Protein 5IB0 (pdb70)

CATH classification: 3.40.630.30

Foldseek 3Di:
DDKFWDALVCLVQLVVQLVPDPQRDDDPCSDRVNVNVLCVQAPGLKMFDDDPRHTAWIKDWDDDLEAIEIDDGDGHPVPPPPCPSVVSVVVNQVVCVVSVHNHYDYDHDPVSVVVVVVQVPPPVDDDDPPDDDDDDD/DDKFWDALVCLVQLVVQLVPDPPRDDDPCSDRVNVNVLCVQAPGLKMFDDDPRHTFWIKRWDDDLEAIEIDDGDGHPVCPPVCVSVVSVVVNCVVCVVSVHNHYDYDHDPPSVVVVVVQVPPPPDDDDPPDDDDDDD/DDKFWDDLVCLVQLVVQLVVDPQRDDDPCSDRVNVNVLCVQAPGLKMFDDDPRHTFWIKDWDDDLEAIEIGDGDGHPVPPPVCPSVVSVVVNCVVCVVSVHNHYDYDHDPPSVVVVVVQVPDPVDDDDPPDDDDDDD/DDKFWDDLVCLVQLVVQLVPDPQRDDDPCSDRVNVHVLCVQAPGLKMFDDDPRHTFWIKRWDDDLEAIEIGDGDGHPVPPPVCPSVVSVVVNCVVCVVSVHNHYDYDGDPPSVVVVVVQVPDPVDDDDPPDDDDDDD/DDKFWDALVCLVLLVVQLVVDPQRDDDPCSDRVNVHVLCVQAPGLKMFDDDPRHTFWIKRWHDDLEAIEIDDGDGHPVPPPVCPSVVSVVVNCVVCVVSVHNHYDYDHDPVSVVVVVVQVPDPVDDDDPPDDDDDDD/DDKFWDDLVCLVQLVVQLVVDPQRDDDPCSDRVNVHVLCVQAPGLKMFDDDPRHTFWIKRWDDDLEAIEIDDGDGHPVCPPVCPSVVSVVVNCVVCVVSVHNHYDYDHDPPPPDCVVVQVPDPVDDDDPPDDDDDDD/DDKFWDDLVCLVQLVVQLVVDPLRDDDPCSDRVNVHVLCVQAPGLKMFDDDPRHTFWIKRWHDDLEAIEIDDGDGHPVCPPPCVSVVSVVVNQVVCVVSVHNHYDYDHDPVSVVVVVVQVPDPVDDDDPPDDDDDDD

Structure (mmCIF, N/CA/C/O backbone):
data_5IB0
#
_entry.id   5IB0
#
_cell.length_a   82.116
_cell.length_b   110.952
_cell.length_c   294.379
_cell.angle_alpha   90.00
_cell.angle_beta   90.00
_cell.angle_gamma   90.00
#
_symmetry.space_group_name_H-M   'C 2 2 21'
#
loop_
_entity.id
_entity.type
_entity.pdbx_description
1 polymer 'Uncharacterized protein PA4534'
2 non-polymer 'ACETYL COENZYME *A'
3 non-polymer GLYCEROL
4 water water
#
loop_
_atom_site.group_PDB
_atom_site.id
_atom_site.type_symbol
_atom_site.label_atom_id
_atom_site.label_alt_id
_atom_site.label_comp_id
_atom_site.label_asym_id
_atom_site.label_entity_id
_atom_site.label_seq_id
_atom_site.pdbx_PDB_ins_code
_atom_site.Cartn_x
_atom_site.Cartn_y
_atom_site.Cartn_z
_atom_site.occupancy
_atom_site.B_iso_or_equiv
_atom_site.auth_seq_id
_atom_site.auth_comp_id
_atom_site.auth_asym_id
_atom_site.auth_atom_id
_atom_site.pdbx_PDB_model_num
ATOM 1 N N . MET A 1 1 ? -29.859 -25.739 -27.349 1.00 59.62 1 MET A N 1
ATOM 2 C CA . MET A 1 1 ? -28.996 -25.195 -28.460 1.00 54.46 1 MET A CA 1
ATOM 3 C C . MET A 1 1 ? -29.710 -24.920 -29.774 1.00 56.13 1 MET A C 1
ATOM 4 O O . MET A 1 1 ? -29.678 -25.753 -30.711 1.00 67.00 1 MET A O 1
ATOM 9 N N . GLN A 1 2 ? -30.239 -23.701 -29.857 1.00 45.93 2 GLN A N 1
ATOM 10 C CA . GLN A 1 2 ? -31.122 -23.312 -30.931 1.00 41.25 2 GLN A CA 1
ATOM 11 C C . GLN A 1 2 ? -30.312 -22.576 -31.996 1.00 33.05 2 GLN A C 1
ATOM 12 O O . GLN A 1 2 ? -29.620 -21.619 -31.694 1.00 33.10 2 GLN A O 1
ATOM 18 N N . LEU A 1 3 ? -30.380 -23.103 -33.203 1.00 30.76 3 LEU A N 1
ATOM 19 C CA . LEU A 1 3 ? -29.759 -22.499 -34.378 1.00 28.64 3 LEU A CA 1
ATOM 20 C C . LEU A 1 3 ? -30.834 -21.689 -35.072 1.00 28.66 3 LEU A C 1
ATOM 21 O O . LEU A 1 3 ? -31.901 -22.199 -35.352 1.00 29.06 3 LEU A O 1
ATOM 26 N N . ARG A 1 4 ? -30.535 -20.435 -35.410 1.00 23.03 4 ARG A N 1
ATOM 27 C CA . ARG A 1 4 ? -31.505 -19.595 -36.054 1.00 21.57 4 ARG A CA 1
ATOM 28 C C . ARG A 1 4 ? -30.848 -18.487 -36.830 1.00 19.50 4 ARG A C 1
ATOM 29 O O . ARG A 1 4 ? -29.651 -18.224 -36.698 1.00 20.15 4 ARG A O 1
ATOM 37 N N . SER A 1 5 ? -31.645 -17.865 -37.693 1.00 21.31 5 SER A N 1
ATOM 38 C CA . SER A 1 5 ? -31.185 -16.742 -38.474 1.00 20.41 5 SER A CA 1
ATOM 39 C C . SER A 1 5 ? -30.875 -15.543 -37.582 1.00 20.03 5 SER A C 1
ATOM 40 O O . SER A 1 5 ? -31.626 -15.180 -36.664 1.00 20.72 5 SER A O 1
ATOM 43 N N . VAL A 1 6 ? -29.787 -14.875 -37.920 1.00 18.21 6 VAL A N 1
ATOM 44 C CA . VAL A 1 6 ? -29.443 -13.587 -37.299 1.00 16.39 6 VAL A CA 1
ATOM 45 C C . VAL A 1 6 ? -30.383 -12.507 -37.840 1.00 16.73 6 VAL A C 1
ATOM 46 O O . VAL A 1 6 ? -30.654 -12.462 -39.065 1.00 17.41 6 VAL A O 1
ATOM 50 N N . ILE A 1 7 ? -30.834 -11.646 -36.924 1.00 17.58 7 ILE A N 1
ATOM 51 C CA . ILE A 1 7 ? -31.634 -10.468 -37.288 1.00 19.21 7 ILE A CA 1
ATOM 52 C C . ILE A 1 7 ? -30.996 -9.209 -36.706 1.00 18.31 7 ILE A C 1
ATOM 53 O O . ILE A 1 7 ? -30.090 -9.285 -35.880 1.00 17.98 7 ILE A O 1
ATOM 58 N N . ALA A 1 8 ? -31.471 -8.041 -37.175 1.00 19.80 8 ALA A N 1
ATOM 59 C CA . ALA A 1 8 ? -30.838 -6.765 -36.773 1.00 21.92 8 ALA A CA 1
ATOM 60 C C . ALA A 1 8 ? -30.708 -6.580 -35.272 1.00 21.24 8 ALA A C 1
ATOM 61 O O . ALA A 1 8 ? -29.702 -6.050 -34.755 1.00 20.62 8 ALA A O 1
ATOM 63 N N . ALA A 1 9 ? -31.716 -7.007 -34.497 1.00 22.84 9 ALA A N 1
ATOM 64 C CA . ALA A 1 9 ? -31.713 -6.873 -33.073 1.00 25.84 9 ALA A CA 1
ATOM 65 C C . ALA A 1 9 ? -30.617 -7.697 -32.347 1.00 22.97 9 ALA A C 1
ATOM 66 O O . ALA A 1 9 ? -30.356 -7.480 -31.170 1.00 24.55 9 ALA A O 1
ATOM 68 N N . ASP A 1 10 ? -29.985 -8.640 -33.064 1.00 20.18 10 ASP A N 1
ATOM 69 C CA . ASP A 1 10 ? -28.869 -9.395 -32.529 1.00 19.75 10 ASP A CA 1
ATOM 70 C C . ASP A 1 10 ? -27.563 -8.633 -32.488 1.00 19.59 10 ASP A C 1
ATOM 71 O O . ASP A 1 10 ? -26.572 -9.176 -32.021 1.00 19.89 10 ASP A O 1
ATOM 76 N N . HIS A 1 11 ? -27.509 -7.414 -33.051 1.00 17.88 11 HIS A N 1
ATOM 77 C CA . HIS A 1 11 ? -26.244 -6.735 -33.136 1.00 18.99 11 HIS A CA 1
ATOM 78 C C . HIS A 1 11 ? -25.455 -6.584 -31.826 1.00 20.70 11 HIS A C 1
ATOM 79 O O . HIS A 1 11 ? -24.262 -6.942 -31.797 1.00 21.68 11 HIS A O 1
ATOM 86 N N . PRO A 1 12 ? -26.104 -6.153 -30.723 1.00 21.06 12 PRO A N 1
ATOM 87 C CA . PRO A 1 12 ? -25.312 -6.011 -29.488 1.00 22.61 12 PRO A CA 1
ATOM 88 C C . PRO A 1 12 ? -24.660 -7.320 -29.022 1.00 24.08 12 PRO A C 1
ATOM 89 O O . PRO A 1 12 ? -23.496 -7.331 -28.672 1.00 24.62 12 PRO A O 1
ATOM 93 N N . ALA A 1 13 ? -25.410 -8.415 -29.095 1.00 23.86 13 ALA A N 1
ATOM 94 C CA . ALA A 1 13 ? -24.884 -9.704 -28.636 1.00 24.27 13 ALA A CA 1
ATOM 95 C C . ALA A 1 13 ? -23.771 -10.206 -29.537 1.00 22.47 13 ALA A C 1
ATOM 96 O O . ALA A 1 13 ? -22.768 -10.770 -29.029 1.00 25.46 13 ALA A O 1
ATOM 98 N N . LEU A 1 14 ? -23.941 -10.038 -30.853 1.00 21.37 14 LEU A N 1
ATOM 99 C CA . LEU A 1 14 ? -22.920 -10.521 -31.783 1.00 20.64 14 LEU A CA 1
ATOM 100 C C . LEU A 1 14 ? -21.671 -9.671 -31.729 1.00 21.50 14 LEU A C 1
ATOM 101 O O . LEU A 1 14 ? -20.573 -10.191 -31.703 1.00 20.90 14 LEU A O 1
ATOM 106 N N . PHE A 1 15 ? -21.841 -8.343 -31.607 1.00 21.56 15 PHE A N 1
ATOM 107 C CA . PHE A 1 15 ? -20.685 -7.446 -31.517 1.00 21.83 15 PHE A CA 1
ATOM 108 C C . PHE A 1 15 ? -19.873 -7.755 -30.243 1.00 24.81 15 PHE A C 1
ATOM 109 O O . PHE A 1 15 ? -18.646 -7.804 -30.285 1.00 26.44 15 PHE A O 1
ATOM 117 N N . ALA A 1 16 ? -20.569 -8.041 -29.148 1.00 24.81 16 ALA A N 1
ATOM 118 C CA . ALA A 1 16 ? -19.935 -8.455 -27.893 1.00 27.75 16 ALA A CA 1
ATOM 119 C C . ALA A 1 16 ? -19.180 -9.771 -28.061 1.00 28.85 16 ALA A C 1
ATOM 120 O O . ALA A 1 16 ? -18.056 -9.888 -27.575 1.00 28.76 16 ALA A O 1
ATOM 122 N N . LEU A 1 17 ? -19.794 -10.746 -28.703 1.00 24.93 17 LEU A N 1
ATOM 123 C CA . LEU A 1 17 ? -19.115 -12.007 -29.009 1.00 25.01 17 LEU A CA 1
ATOM 124 C C . LEU A 1 17 ? -17.866 -11.803 -29.834 1.00 25.51 17 LEU A C 1
ATOM 125 O O . LEU A 1 17 ? -16.809 -12.356 -29.475 1.00 28.48 17 LEU A O 1
ATOM 130 N N . TRP A 1 18 ? -17.980 -11.012 -30.900 1.00 23.64 18 TRP A N 1
ATOM 131 C CA . TRP A 1 18 ? -16.826 -10.755 -31.768 1.00 24.79 18 TRP A CA 1
ATOM 132 C C . TRP A 1 18 ? -15.706 -10.073 -30.978 1.00 29.40 18 TRP A C 1
ATOM 133 O O . TRP A 1 18 ? -14.539 -10.446 -31.115 1.00 32.66 18 TRP A O 1
ATOM 144 N N . SER A 1 19 ? -16.092 -9.105 -30.144 1.00 28.09 19 SER A N 1
ATOM 145 C CA . SER A 1 19 ? -15.139 -8.350 -29.329 1.00 32.29 19 SER A CA 1
ATOM 146 C C . SER A 1 19 ? -14.359 -9.206 -28.376 1.00 34.82 19 SER A C 1
ATOM 147 O O . SER A 1 19 ? -13.211 -8.904 -28.135 1.00 41.58 19 SER A O 1
ATOM 150 N N . ARG A 1 20 ? -14.981 -10.232 -27.806 1.00 33.11 20 ARG A N 1
ATOM 151 C CA . ARG A 1 20 ? -14.287 -11.088 -26.820 1.00 34.44 20 ARG A CA 1
ATOM 152 C C . ARG A 1 20 ? -13.614 -12.324 -27.423 1.00 35.01 20 ARG A C 1
ATOM 153 O O . ARG A 1 20 ? -13.062 -13.145 -26.651 1.00 37.64 20 ARG A O 1
ATOM 161 N N . THR A 1 21 ? -13.584 -12.450 -28.738 1.00 33.47 21 THR A N 1
ATOM 162 C CA . THR A 1 21 ? -13.005 -13.636 -29.394 1.00 34.77 21 THR A CA 1
ATOM 163 C C . THR A 1 21 ? -11.665 -13.270 -30.009 1.00 35.17 21 THR A C 1
ATOM 164 O O . THR A 1 21 ? -11.600 -12.580 -31.020 1.00 36.12 21 THR A O 1
ATOM 168 N N . PRO A 1 22 ? -10.559 -13.816 -29.415 1.00 41.10 22 PRO A N 1
ATOM 169 C CA . PRO A 1 22 ? -9.279 -13.609 -30.077 1.00 44.76 22 PRO A CA 1
ATOM 170 C C . PRO A 1 22 ? -9.296 -14.180 -31.485 1.00 43.50 22 PRO A C 1
ATOM 171 O O . PRO A 1 22 ? -9.853 -15.261 -31.721 1.00 43.70 22 PRO A O 1
ATOM 175 N N . GLY A 1 23 ? -8.693 -13.454 -32.415 1.00 44.87 23 GLY A N 1
ATOM 176 C CA . GLY A 1 23 ? -8.671 -13.857 -33.813 1.00 46.58 23 GLY A CA 1
ATOM 177 C C . GLY A 1 23 ? -9.722 -13.202 -34.683 1.00 44.46 23 GLY A C 1
ATOM 178 O O . GLY A 1 23 ? -9.644 -13.295 -35.907 1.00 49.81 23 GLY A O 1
ATOM 179 N N . ILE A 1 24 ? -10.689 -12.514 -34.069 1.00 44.04 24 ILE A N 1
ATOM 180 C CA . ILE A 1 24 ? -11.683 -11.741 -34.828 1.00 41.52 24 ILE A CA 1
ATOM 181 C C . ILE A 1 24 ? -11.290 -10.263 -34.821 1.00 43.11 24 ILE A C 1
ATOM 182 O O . ILE A 1 24 ? -11.245 -9.640 -33.769 1.00 46.63 24 ILE A O 1
ATOM 187 N N . ARG A 1 25 ? -10.971 -9.720 -36.000 1.00 44.68 25 ARG A N 1
ATOM 188 C CA . ARG A 1 25 ? -10.623 -8.297 -36.121 1.00 51.05 25 ARG A CA 1
ATOM 189 C C . ARG A 1 25 ? -11.912 -7.520 -36.396 1.00 49.01 25 ARG A C 1
ATOM 190 O O . ARG A 1 25 ? -12.575 -7.759 -37.417 1.00 55.16 25 ARG A O 1
ATOM 198 N N . LEU A 1 26 ? -12.242 -6.606 -35.502 1.00 49.09 26 LEU A N 1
ATOM 199 C CA . LEU A 1 26 ? -13.394 -5.709 -35.690 1.00 55.23 26 LEU A CA 1
ATOM 200 C C . LEU A 1 26 ? -13.033 -4.532 -36.573 1.00 57.72 26 LEU A C 1
ATOM 201 O O . LEU A 1 26 ? -11.964 -3.965 -36.435 1.00 63.30 26 LEU A O 1
ATOM 206 N N . ARG A 1 27 ? -13.931 -4.169 -37.485 1.00 61.41 27 ARG A N 1
ATOM 207 C CA . ARG A 1 27 ? -13.728 -3.025 -38.366 1.00 59.35 27 ARG A CA 1
ATOM 208 C C . ARG A 1 27 ? -15.008 -2.200 -38.501 1.00 58.74 27 ARG A C 1
ATOM 209 O O . ARG A 1 27 ? -16.022 -2.530 -37.886 1.00 44.69 27 ARG A O 1
ATOM 217 N N . ALA A 1 28 ? -14.943 -1.131 -39.297 1.00 54.77 28 ALA A N 1
ATOM 218 C CA . ALA A 1 28 ? -16.067 -0.215 -39.478 1.00 50.13 28 ALA A CA 1
ATOM 219 C C . ALA A 1 28 ? -17.333 -0.909 -39.892 1.00 41.10 28 ALA A C 1
ATOM 220 O O . ALA A 1 28 ? -18.391 -0.571 -39.358 1.00 37.33 28 ALA A O 1
ATOM 222 N N . GLU A 1 29 ? -17.194 -1.897 -40.783 1.00 31.49 29 GLU A N 1
ATOM 223 C CA A GLU A 1 29 ? -18.310 -2.631 -41.363 0.50 32.35 29 GLU A CA 1
ATOM 224 C CA B GLU A 1 29 ? -18.296 -2.640 -41.338 0.50 30.57 29 GLU A CA 1
ATOM 225 C C . GLU A 1 29 ? -19.013 -3.496 -40.334 1.00 24.09 29 GLU A C 1
ATOM 226 O O . GLU A 1 29 ? -20.062 -4.069 -40.637 1.00 28.18 29 GLU A O 1
ATOM 237 N N . ASP A 1 30 ? -18.432 -3.643 -39.142 1.00 27.07 30 ASP A N 1
ATOM 238 C CA . ASP A 1 30 ? -19.084 -4.423 -38.087 1.00 24.32 30 ASP A CA 1
ATOM 239 C C . ASP A 1 30 ? -20.060 -3.608 -37.258 1.00 22.43 30 ASP A C 1
ATOM 240 O O . ASP A 1 30 ? -20.752 -4.175 -36.411 1.00 22.50 30 ASP A O 1
ATOM 245 N N . ALA A 1 31 ? -20.082 -2.294 -37.478 1.00 20.84 31 ALA A N 1
ATOM 246 C CA . ALA A 1 31 ? -20.972 -1.408 -36.732 1.00 20.61 31 ALA A CA 1
ATOM 247 C C . ALA A 1 31 ? -22.391 -1.516 -37.243 1.00 18.19 31 ALA A C 1
ATOM 248 O O . ALA A 1 31 ? -22.634 -2.031 -38.344 1.00 18.05 31 ALA A O 1
ATOM 250 N N . TYR A 1 32 ? -23.309 -1.031 -36.402 1.00 17.55 32 TYR A N 1
ATOM 251 C CA . TYR A 1 32 ? -24.745 -1.306 -36.666 1.00 16.74 32 TYR A CA 1
ATOM 252 C C . TYR A 1 32 ? -25.277 -0.994 -38.096 1.00 16.56 32 TYR A C 1
ATOM 253 O O . TYR A 1 32 ? -25.943 -1.854 -38.684 1.00 14.82 32 TYR A O 1
ATOM 262 N N . PRO A 1 33 ? -24.986 0.183 -38.654 1.00 16.85 33 PRO A N 1
ATOM 263 C CA . PRO A 1 33 ? -25.615 0.478 -39.984 1.00 15.08 33 PRO A CA 1
ATOM 264 C C . PRO A 1 33 ? -25.205 -0.490 -41.092 1.00 14.26 33 PRO A C 1
ATOM 265 O O . PRO A 1 33 ? -26.046 -0.902 -41.891 1.00 14.54 33 PRO A O 1
ATOM 269 N N . PHE A 1 34 ? -23.930 -0.892 -41.058 1.00 15.72 34 PHE A N 1
ATOM 270 C CA . PHE A 1 34 ? -23.441 -1.868 -42.018 1.00 15.42 34 PHE A CA 1
ATOM 271 C C . PHE A 1 34 ? -24.071 -3.244 -41.801 1.00 14.95 34 PHE A C 1
ATOM 272 O O . PHE A 1 34 ? -24.471 -3.929 -42.752 1.00 16.59 34 PHE A O 1
ATOM 280 N N . PHE A 1 35 ? -24.189 -3.625 -40.545 1.00 15.31 35 PHE A N 1
ATOM 281 C CA . PHE A 1 35 ? -24.847 -4.895 -40.146 1.00 14.93 35 PHE A CA 1
ATOM 282 C C . PHE A 1 35 ? -26.274 -4.922 -40.571 1.00 14.11 35 PHE A C 1
ATOM 283 O O . PHE A 1 35 ? -26.764 -5.911 -41.167 1.00 14.05 35 PHE A O 1
ATOM 291 N N . LEU A 1 36 ? -27.000 -3.824 -40.308 1.00 13.80 36 LEU A N 1
ATOM 292 C CA . LEU A 1 36 ? -28.404 -3.664 -40.719 1.00 14.81 36 LEU A CA 1
ATOM 293 C C . LEU A 1 36 ? -28.547 -3.828 -42.262 1.00 13.22 36 LEU A C 1
ATOM 294 O O . LEU A 1 36 ? -29.370 -4.631 -42.738 1.00 14.60 36 LEU A O 1
ATOM 299 N N . ALA A 1 37 ? -27.717 -3.126 -43.037 1.00 13.98 37 ALA A N 1
ATOM 300 C CA . ALA A 1 37 ? -27.827 -3.256 -44.495 1.00 14.91 37 ALA A CA 1
ATOM 301 C C . ALA A 1 37 ? -27.435 -4.653 -44.963 1.00 13.40 37 ALA A C 1
ATOM 302 O O . ALA A 1 37 ? -28.076 -5.157 -45.916 1.00 13.65 37 ALA A O 1
ATOM 304 N N . TYR A 1 38 ? -26.454 -5.259 -44.314 1.00 13.86 38 TYR A N 1
ATOM 305 C CA . TYR A 1 38 ? -25.995 -6.604 -44.674 1.00 12.82 38 TYR A CA 1
ATOM 306 C C . TYR A 1 38 ? -27.123 -7.586 -44.508 1.00 12.74 38 TYR A C 1
ATOM 307 O O . TYR A 1 38 ? -27.343 -8.441 -45.376 1.00 14.09 38 TYR A O 1
ATOM 316 N N . LEU A 1 39 ? -27.784 -7.515 -43.348 1.00 13.78 39 LEU A N 1
ATOM 317 C CA . LEU A 1 39 ? -28.876 -8.449 -43.096 1.00 14.50 39 LEU A CA 1
ATOM 318 C C . LEU A 1 39 ? -30.077 -8.214 -44.004 1.00 16.09 39 LEU A C 1
ATOM 319 O O . LEU A 1 39 ? -30.782 -9.174 -44.355 1.00 16.86 39 LEU A O 1
ATOM 324 N N . GLN A 1 40 ? -30.361 -6.960 -44.382 1.00 14.39 40 GLN A N 1
ATOM 325 C CA A GLN A 1 40 ? -31.440 -6.668 -45.300 0.50 14.42 40 GLN A CA 1
ATOM 326 C CA B GLN A 1 40 ? -31.429 -6.683 -45.338 0.50 15.78 40 GLN A CA 1
ATOM 327 C C . GLN A 1 40 ? -31.137 -7.250 -46.705 1.00 14.86 40 GLN A C 1
ATOM 328 O O . GLN A 1 40 ? -32.057 -7.697 -47.393 1.00 16.30 40 GLN A O 1
ATOM 339 N N . ARG A 1 41 ? -29.871 -7.228 -47.066 1.00 14.51 41 ARG A N 1
ATOM 340 C CA . ARG A 1 41 ? -29.445 -7.754 -48.351 1.00 14.13 41 ARG A CA 1
ATOM 341 C C . ARG A 1 41 ? -29.356 -9.272 -48.398 1.00 14.84 41 ARG A C 1
ATOM 342 O O . ARG A 1 41 ? -29.678 -9.885 -49.449 1.00 15.09 41 ARG A O 1
ATOM 350 N N . ASN A 1 42 ? -29.041 -9.858 -47.237 1.00 13.82 42 ASN A N 1
ATOM 351 C CA . ASN A 1 42 ? -28.765 -11.312 -47.118 1.00 13.12 42 ASN A CA 1
ATOM 352 C C . ASN A 1 42 ? -29.675 -11.931 -46.069 1.00 14.93 42 ASN A C 1
ATOM 353 O O . ASN A 1 42 ? -29.186 -12.590 -45.125 1.00 14.80 42 ASN A O 1
ATOM 358 N N . PRO A 1 43 ? -31.000 -11.736 -46.155 1.00 14.31 43 PRO A N 1
ATOM 359 C CA . PRO A 1 43 ? -31.819 -12.211 -45.020 1.00 16.07 43 PRO A CA 1
ATOM 360 C C . PRO A 1 43 ? -31.805 -13.739 -44.861 1.00 16.87 43 PRO A C 1
ATOM 361 O O . PRO A 1 43 ? -31.894 -14.476 -45.868 1.00 17.18 43 PRO A O 1
ATOM 365 N N . GLY A 1 44 ? -31.657 -14.186 -43.610 1.00 17.64 44 GLY A N 1
ATOM 366 C CA . GLY A 1 44 ? -31.639 -15.597 -43.326 1.00 19.49 44 GLY A CA 1
ATOM 367 C C . GLY A 1 44 ? -30.371 -16.334 -43.669 1.00 20.82 44 GLY A C 1
ATOM 368 O O . GLY A 1 44 ? -30.237 -17.536 -43.447 1.00 27.76 44 GLY A O 1
ATOM 369 N N . LEU A 1 45 ? -29.371 -15.645 -44.147 1.00 16.04 45 LEU A N 1
ATOM 370 C CA . LEU A 1 45 ? -28.138 -16.356 -44.543 1.00 16.90 45 LEU A CA 1
ATOM 371 C C . LEU A 1 45 ? -27.096 -16.397 -43.404 1.00 22.93 45 LEU A C 1
ATOM 372 O O . LEU A 1 45 ? -26.172 -17.228 -43.424 1.00 33.27 45 LEU A O 1
ATOM 377 N N . SER A 1 46 ? -27.096 -15.426 -42.500 1.00 16.25 46 SER A N 1
ATOM 378 C CA . SER A 1 46 ? -26.244 -15.502 -41.347 1.00 16.23 46 SER A CA 1
ATOM 379 C C . SER A 1 46 ? -26.938 -16.198 -40.207 1.00 17.96 46 SER A C 1
ATOM 380 O O . SER A 1 46 ? -28.152 -16.024 -40.005 1.00 17.90 46 SER A O 1
ATOM 383 N N . LEU A 1 47 ? -26.185 -16.992 -39.451 1.00 16.55 47 LEU A N 1
ATOM 384 C CA . LEU A 1 47 ? -26.747 -17.857 -38.415 1.00 17.47 47 LEU A CA 1
ATOM 385 C C . LEU A 1 47 ? -26.086 -17.602 -37.067 1.00 18.27 47 LEU A C 1
ATOM 386 O O . LEU A 1 47 ? -24.923 -17.188 -37.025 1.00 18.01 47 LEU A O 1
ATOM 391 N N . LEU A 1 48 ? -26.830 -17.893 -35.982 1.00 19.23 48 LEU A N 1
ATOM 392 C CA . LEU A 1 48 ? -26.254 -17.937 -34.679 1.00 20.36 48 LEU A CA 1
ATOM 393 C C . LEU A 1 48 ? -26.813 -19.122 -33.920 1.00 21.81 48 LEU A C 1
ATOM 394 O O . LEU A 1 48 ? -27.815 -19.712 -34.316 1.00 21.60 48 LEU A O 1
ATOM 399 N N . VAL A 1 49 ? -26.095 -19.497 -32.871 1.00 22.98 49 VAL A N 1
ATOM 400 C CA . VAL A 1 49 ? -26.573 -20.528 -31.925 1.00 25.31 49 VAL A CA 1
ATOM 401 C C . VAL A 1 49 ? -26.695 -19.863 -30.593 1.00 26.43 49 VAL A C 1
ATOM 402 O O . VAL A 1 49 ? -25.773 -19.174 -30.161 1.00 25.83 49 VAL A O 1
ATOM 406 N N . GLU A 1 50 ? -27.836 -20.082 -29.925 1.00 28.75 50 GLU A N 1
ATOM 407 C CA . GLU A 1 50 ? -28.054 -19.543 -28.596 1.00 30.51 50 GLU A CA 1
ATOM 408 C C . GLU A 1 50 ? -28.508 -20.643 -27.643 1.00 33.23 50 GLU A C 1
ATOM 409 O O . GLU A 1 50 ? -29.049 -21.680 -28.053 1.00 34.17 50 GLU A O 1
ATOM 415 N N . THR A 1 51 ? -28.100 -20.477 -26.405 1.00 35.83 51 THR A N 1
ATOM 416 C CA . THR A 1 51 ? -28.492 -21.400 -25.348 1.00 39.58 51 THR A CA 1
ATOM 417 C C . THR A 1 51 ? -28.662 -20.575 -24.094 1.00 43.09 51 THR A C 1
ATOM 418 O O . THR A 1 51 ? -27.817 -19.730 -23.796 1.00 39.43 51 THR A O 1
ATOM 422 N N . GLU A 1 52 ? -29.773 -20.799 -23.386 1.00 48.42 52 GLU A N 1
ATOM 423 C CA . GLU A 1 52 ? -30.074 -20.107 -22.129 1.00 53.36 52 GLU A CA 1
ATOM 424 C C . GLU A 1 52 ? -30.042 -18.582 -22.314 1.00 52.82 52 GLU A C 1
ATOM 425 O O . GLU A 1 52 ? -29.543 -17.853 -21.466 1.00 55.50 52 GLU A O 1
ATOM 431 N N . GLY A 1 53 ? -30.545 -18.124 -23.455 1.00 51.74 53 GLY A N 1
ATOM 432 C CA . GLY A 1 53 ? -30.534 -16.710 -23.817 1.00 51.04 53 GLY A CA 1
ATOM 433 C C . GLY A 1 53 ? -29.192 -16.063 -24.164 1.00 49.98 53 GLY A C 1
ATOM 434 O O . GLY A 1 53 ? -29.137 -14.843 -24.279 1.00 50.60 53 GLY A O 1
ATOM 435 N N . GLU A 1 54 ? -28.117 -16.849 -24.305 1.00 39.90 54 GLU A N 1
ATOM 436 C CA . GLU A 1 54 ? -26.793 -16.312 -24.624 1.00 38.09 54 GLU A CA 1
ATOM 437 C C . GLU A 1 54 ? -26.359 -16.818 -26.001 1.00 32.30 54 GLU A C 1
ATOM 438 O O . GLU A 1 54 ? -26.520 -18.014 -26.303 1.00 31.77 54 GLU A O 1
ATOM 444 N N . VAL A 1 55 ? -25.776 -15.922 -26.807 1.00 29.79 55 VAL A N 1
ATOM 445 C CA . VAL A 1 55 ? -25.259 -16.318 -28.102 1.00 29.18 55 VAL A CA 1
ATOM 446 C C . VAL A 1 55 ? -23.884 -16.957 -27.915 1.00 29.00 55 VAL A C 1
ATOM 447 O O . VAL A 1 55 ? -22.980 -16.337 -27.342 1.00 31.83 55 VAL A O 1
ATOM 451 N N . ILE A 1 56 ? -23.741 -18.194 -28.379 1.00 27.59 56 ILE A N 1
ATOM 452 C CA . ILE A 1 56 ? -22.530 -18.974 -28.186 1.00 27.97 56 ILE A CA 1
ATOM 453 C C . ILE A 1 56 ? -21.800 -19.291 -29.480 1.00 25.33 56 ILE A C 1
ATOM 454 O O . ILE A 1 56 ? -20.676 -19.836 -29.465 1.00 26.86 56 ILE A O 1
ATOM 459 N N . ALA A 1 57 ? -22.388 -18.966 -30.627 1.00 24.02 57 ALA A N 1
ATOM 460 C CA . ALA A 1 57 ? -21.711 -19.227 -31.899 1.00 23.26 57 ALA A CA 1
ATOM 461 C C . ALA A 1 57 ? -22.376 -18.420 -32.984 1.00 21.73 57 ALA A C 1
ATOM 462 O O . ALA A 1 57 ? -23.561 -18.051 -32.877 1.00 21.53 57 ALA A O 1
ATOM 464 N N . CYS A 1 58 ? -21.621 -18.104 -34.023 1.00 20.20 58 CYS A N 1
ATOM 465 C CA . CYS A 1 58 ? -22.201 -17.401 -35.170 1.00 19.80 58 CYS A CA 1
ATOM 466 C C . CYS A 1 58 ? -21.438 -17.665 -36.437 1.00 18.60 58 CYS A C 1
ATOM 467 O O . CYS A 1 58 ? -20.284 -18.115 -36.426 1.00 18.92 58 CYS A O 1
ATOM 470 N N . LEU A 1 59 ? -22.096 -17.363 -37.553 1.00 17.96 59 LEU A N 1
ATOM 471 C CA . LEU A 1 59 ? -21.465 -17.384 -38.854 1.00 17.34 59 LEU A CA 1
ATOM 472 C C . LEU A 1 59 ? -22.220 -16.357 -39.725 1.00 17.09 59 LEU A C 1
ATOM 473 O O . LEU A 1 59 ? -23.408 -16.534 -39.969 1.00 17.03 59 LEU A O 1
ATOM 478 N N . MET A 1 60 ? -21.500 -15.342 -40.171 1.00 16.27 60 MET A N 1
ATOM 479 C CA . MET A 1 60 ? -22.078 -14.320 -41.058 1.00 15.61 60 MET A CA 1
ATOM 480 C C . MET A 1 60 ? -21.875 -14.730 -42.508 1.00 15.96 60 MET A C 1
ATOM 481 O O . MET A 1 60 ? -20.807 -15.233 -42.857 1.00 16.56 60 MET A O 1
ATOM 486 N N . ALA A 1 61 ? -22.898 -14.592 -43.306 1.00 14.87 61 ALA A N 1
ATOM 487 C CA . ALA A 1 61 ? -22.825 -14.989 -44.698 1.00 14.80 61 ALA A CA 1
ATOM 488 C C . ALA A 1 61 ? -23.722 -14.198 -45.581 1.00 14.47 61 ALA A C 1
ATOM 489 O O . ALA A 1 61 ? -24.730 -13.651 -45.168 1.00 15.00 61 ALA A O 1
ATOM 491 N N . GLY A 1 62 ? -23.342 -14.143 -46.832 1.00 13.99 62 GLY A N 1
ATOM 492 C CA . GLY A 1 62 ? -24.039 -13.337 -47.811 1.00 13.77 62 GLY A CA 1
ATOM 493 C C . GLY A 1 62 ? -23.550 -13.663 -49.194 1.00 12.54 62 GLY A C 1
ATOM 494 O O . GLY A 1 62 ? -22.662 -14.496 -49.367 1.00 14.34 62 GLY A O 1
ATOM 495 N N . HIS A 1 63 ? -24.133 -13.004 -50.186 1.00 13.26 63 HIS A N 1
ATOM 496 C CA . HIS A 1 63 ? -23.686 -13.242 -51.569 1.00 12.93 63 HIS A CA 1
ATOM 497 C C . HIS A 1 63 ? -23.975 -12.044 -52.465 1.00 12.19 63 HIS A C 1
ATOM 498 O O . HIS A 1 63 ? -24.802 -11.163 -52.120 1.00 12.67 63 HIS A O 1
ATOM 505 N N . ASP A 1 64 ? -23.277 -11.996 -53.594 1.00 12.94 64 ASP A N 1
ATOM 506 C CA . ASP A 1 64 ? -23.424 -10.952 -54.604 1.00 13.64 64 ASP A CA 1
ATOM 507 C C . ASP A 1 64 ? -24.189 -11.354 -55.860 1.00 14.98 64 ASP A C 1
ATOM 508 O O . ASP A 1 64 ? -24.128 -10.665 -56.866 1.00 15.95 64 ASP A O 1
ATOM 513 N N . GLY A 1 65 ? -24.894 -12.475 -55.770 1.00 14.16 65 GLY A N 1
ATOM 514 C CA . GLY A 1 65 ? -25.628 -12.993 -56.914 1.00 16.36 65 GLY A CA 1
ATOM 515 C C . GLY A 1 65 ? -24.780 -13.907 -57.767 1.00 17.56 65 GLY A C 1
ATOM 516 O O . GLY A 1 65 ? -25.253 -14.416 -58.786 1.00 22.46 65 GLY A O 1
ATOM 517 N N . ARG A 1 66 ? -23.517 -14.069 -57.458 1.00 15.66 66 ARG A N 1
ATOM 518 C CA . ARG A 1 66 ? -22.583 -14.944 -58.185 1.00 17.98 66 ARG A CA 1
ATOM 519 C C . ARG A 1 66 ? -21.826 -15.891 -57.247 1.00 18.50 66 ARG A C 1
ATOM 520 O O . ARG A 1 66 ? -21.675 -17.081 -57.559 1.00 19.33 66 ARG A O 1
ATOM 528 N N . ARG A 1 67 ? -21.280 -15.365 -56.152 1.00 15.62 67 ARG A N 1
ATOM 529 C CA . ARG A 1 67 ? -20.533 -16.128 -55.187 1.00 15.90 67 ARG A CA 1
ATOM 530 C C . ARG A 1 67 ? -21.019 -15.822 -53.786 1.00 16.09 67 ARG A C 1
ATOM 531 O O . ARG A 1 67 ? -21.497 -14.726 -53.525 1.00 15.38 67 ARG A O 1
ATOM 539 N N . GLY A 1 68 ? -20.820 -16.780 -52.885 1.00 14.61 68 GLY A N 1
ATOM 540 C CA . GLY A 1 68 ? -21.019 -16.594 -51.464 1.00 13.95 68 GLY A CA 1
ATOM 541 C C . GLY A 1 68 ? -19.737 -16.163 -50.778 1.00 14.44 68 GLY A C 1
ATOM 542 O O . GLY A 1 68 ? -18.660 -16.560 -51.215 1.00 15.31 68 GLY A O 1
ATOM 543 N N . TYR A 1 69 ? -19.895 -15.421 -49.683 1.00 13.80 69 TYR A N 1
ATOM 544 C CA . TYR A 1 69 ? -18.758 -14.943 -48.906 1.00 15.03 69 TYR A CA 1
ATOM 545 C C . TYR A 1 69 ? -19.134 -15.115 -47.447 1.00 14.59 69 TYR A C 1
ATOM 546 O O . TYR A 1 69 ? -20.171 -14.596 -47.039 1.00 15.25 69 TYR A O 1
ATOM 555 N N . LEU A 1 70 ? -18.302 -15.803 -46.689 1.00 15.61 70 LEU A N 1
ATOM 556 C CA . LEU A 1 70 ? -18.566 -16.048 -45.286 1.00 16.89 70 LEU A CA 1
ATOM 557 C C . LEU A 1 70 ? -17.553 -15.318 -44.435 1.00 18.26 70 LEU A C 1
ATOM 558 O O . LEU A 1 70 ? -16.396 -15.213 -44.803 1.00 19.69 70 LEU A O 1
ATOM 563 N N . GLN A 1 71 ? -17.979 -14.852 -43.255 1.00 19.59 71 GLN A N 1
ATOM 564 C CA A GLN A 1 71 ? -17.137 -14.057 -42.355 0.50 20.22 71 GLN A CA 1
ATOM 565 C CA B GLN A 1 71 ? -16.979 -14.281 -42.319 0.50 19.17 71 GLN A CA 1
ATOM 566 C C . GLN A 1 71 ? -17.477 -14.304 -40.889 1.00 18.16 71 GLN A C 1
ATOM 567 O O . GLN A 1 71 ? -18.602 -14.718 -40.607 1.00 18.65 71 GLN A O 1
ATOM 578 N N . HIS A 1 72 ? -16.567 -13.995 -39.958 1.00 19.85 72 HIS A N 1
ATOM 579 C CA . HIS A 1 72 ? -16.881 -14.021 -38.531 1.00 20.30 72 HIS A CA 1
ATOM 580 C C . HIS A 1 72 ? -17.516 -15.360 -38.053 1.00 20.54 72 HIS A C 1
ATOM 581 O O . HIS A 1 72 ? -18.479 -15.366 -37.286 1.00 22.81 72 HIS A O 1
ATOM 588 N N . LEU A 1 73 ? -16.892 -16.475 -38.422 1.00 18.82 73 LEU A N 1
ATOM 589 C CA . LEU A 1 73 ? -17.196 -17.741 -37.851 1.00 20.47 73 LEU A CA 1
ATOM 590 C C . LEU A 1 73 ? -16.608 -17.807 -36.424 1.00 21.77 73 LEU A C 1
ATOM 591 O O . LEU A 1 73 ? -15.401 -17.653 -36.256 1.00 23.89 73 LEU A O 1
ATOM 596 N N . VAL A 1 74 ? -17.469 -18.031 -35.430 1.00 20.88 74 VAL A N 1
ATOM 597 C CA . VAL A 1 74 ? -17.086 -18.059 -34.041 1.00 22.96 74 VAL A CA 1
ATOM 598 C C . VAL A 1 74 ? -17.848 -19.132 -33.321 1.00 23.09 74 VAL A C 1
ATOM 599 O O . VAL A 1 74 ? -19.064 -19.199 -33.449 1.00 21.92 74 VAL A O 1
ATOM 603 N N . VAL A 1 75 ? -17.151 -19.889 -32.496 1.00 24.25 75 VAL A N 1
ATOM 604 C CA . VAL A 1 75 ? -17.766 -20.708 -31.457 1.00 25.54 75 VAL A CA 1
ATOM 605 C C . VAL A 1 75 ? -17.074 -20.319 -30.136 1.00 27.93 75 VAL A C 1
ATOM 606 O O . VAL A 1 75 ? -15.855 -20.311 -30.052 1.00 29.35 75 VAL A O 1
ATOM 610 N N . ASP A 1 76 ? -17.876 -19.950 -29.146 1.00 29.17 76 ASP A N 1
ATOM 611 C CA . ASP A 1 76 ? -17.393 -19.675 -27.787 1.00 33.23 76 ASP A CA 1
ATOM 612 C C . ASP A 1 76 ? -16.546 -20.839 -27.276 1.00 34.14 76 ASP A C 1
ATOM 613 O O . ASP A 1 76 ? -16.915 -21.988 -27.480 1.00 33.29 76 ASP A O 1
ATOM 618 N N . PRO A 1 77 ? -15.411 -20.548 -26.603 1.00 35.60 77 PRO A N 1
ATOM 619 C CA . PRO A 1 77 ? -14.484 -21.598 -26.173 1.00 38.40 77 PRO A CA 1
ATOM 620 C C . PRO A 1 77 ? -15.117 -22.736 -25.364 1.00 40.66 77 PRO A C 1
ATOM 621 O O . PRO A 1 77 ? -14.687 -23.885 -25.486 1.00 41.77 77 PRO A O 1
ATOM 625 N N . GLY A 1 78 ? -16.138 -22.407 -24.562 1.00 40.38 78 GLY A N 1
ATOM 626 C CA . GLY A 1 78 ? -16.840 -23.401 -23.778 1.00 41.60 78 GLY A CA 1
ATOM 627 C C . GLY A 1 78 ? -17.663 -24.414 -24.545 1.00 39.05 78 GLY A C 1
ATOM 628 O O . GLY A 1 78 ? -18.084 -25.411 -23.970 1.00 42.39 78 GLY A O 1
ATOM 629 N N . TYR A 1 79 ? -17.888 -24.154 -25.846 1.00 37.43 79 TYR A N 1
ATOM 630 C CA . TYR A 1 79 ? -18.730 -24.981 -26.673 1.00 35.34 79 TYR A CA 1
ATOM 631 C C . TYR A 1 79 ? -17.974 -25.494 -27.909 1.00 35.60 79 TYR A C 1
ATOM 632 O O . TYR A 1 79 ? -18.609 -25.994 -28.810 1.00 33.51 79 TYR A O 1
ATOM 641 N N . ARG A 1 80 ? -16.639 -25.441 -27.903 1.00 35.72 80 ARG A N 1
ATOM 642 C CA . ARG A 1 80 ? -15.858 -25.987 -29.024 1.00 35.13 80 ARG A CA 1
ATOM 643 C C . ARG A 1 80 ? -15.757 -27.490 -29.025 1.00 35.73 80 ARG A C 1
ATOM 644 O O . ARG A 1 80 ? -15.896 -28.148 -28.001 1.00 35.81 80 ARG A O 1
ATOM 652 N N . GLY A 1 81 ? -15.522 -28.016 -30.216 1.00 34.16 81 GLY A N 1
ATOM 653 C CA . GLY A 1 81 ? -15.389 -29.437 -30.418 1.00 35.19 81 GLY A CA 1
ATOM 654 C C . GLY A 1 81 ? -16.679 -30.221 -30.384 1.00 33.99 81 GLY A C 1
ATOM 655 O O . GLY A 1 81 ? -16.653 -31.422 -30.238 1.00 35.72 81 GLY A O 1
ATOM 656 N N . LEU A 1 82 ? -17.807 -29.532 -30.576 1.00 33.87 82 LEU A N 1
ATOM 657 C CA . LEU A 1 82 ? -19.122 -30.159 -30.558 1.00 34.17 82 LEU A CA 1
ATOM 658 C C . LEU A 1 82 ? -19.753 -30.180 -31.942 1.00 34.16 82 LEU A C 1
ATOM 659 O O . LEU A 1 82 ? -20.915 -30.555 -32.076 1.00 34.69 82 LEU A O 1
ATOM 664 N N . GLY A 1 83 ? -19.048 -29.666 -32.943 1.00 31.02 83 GLY A N 1
ATOM 665 C CA . GLY A 1 83 ? -19.580 -29.646 -34.293 1.00 28.68 83 GLY A CA 1
ATOM 666 C C . GLY A 1 83 ? -20.426 -28.440 -34.606 1.00 26.52 83 GLY A C 1
ATOM 667 O O . GLY A 1 83 ? -21.091 -28.399 -35.645 1.00 27.46 83 GLY A O 1
ATOM 668 N N . LEU A 1 84 ? -20.396 -27.425 -33.753 1.00 26.25 84 LEU A N 1
ATOM 669 C CA . LEU A 1 84 ? -21.260 -26.244 -34.006 1.00 27.52 84 LEU A CA 1
ATOM 670 C C . LEU A 1 84 ? -20.844 -25.463 -35.247 1.00 25.54 84 LEU A C 1
ATOM 671 O O . LEU A 1 84 ? -21.695 -24.894 -35.960 1.00 24.25 84 LEU A O 1
ATOM 676 N N . ALA A 1 85 ? -19.535 -25.342 -35.490 1.00 25.28 85 ALA A N 1
ATOM 677 C CA . ALA A 1 85 ? -19.078 -24.593 -36.661 1.00 22.92 85 ALA A CA 1
ATOM 678 C C . ALA A 1 85 ? -19.519 -25.348 -37.913 1.00 23.65 85 ALA A C 1
ATOM 679 O O . ALA A 1 85 ? -20.035 -24.742 -38.858 1.00 23.14 85 ALA A O 1
ATOM 681 N N . ARG A 1 86 ? -19.307 -26.646 -37.893 1.00 23.68 86 ARG A N 1
ATOM 682 C CA . ARG A 1 86 ? -19.714 -27.486 -39.048 1.00 25.26 86 ARG A CA 1
ATOM 683 C C . ARG A 1 86 ? -21.236 -27.435 -39.242 1.00 24.05 86 ARG A C 1
ATOM 684 O O . ARG A 1 86 ? -21.696 -27.339 -40.402 1.00 25.57 86 ARG A O 1
ATOM 692 N N . ARG A 1 87 ? -22.010 -27.424 -38.154 1.00 23.86 87 ARG A N 1
ATOM 693 C CA . ARG A 1 87 ? -23.472 -27.340 -38.226 1.00 24.74 87 ARG A CA 1
ATOM 694 C C . ARG A 1 87 ? -23.903 -26.037 -38.940 1.00 23.45 87 ARG A C 1
ATOM 695 O O . ARG A 1 87 ? -24.736 -26.030 -39.875 1.00 22.14 87 ARG A O 1
ATOM 703 N N . MET A 1 88 ? -23.279 -24.934 -38.542 1.00 22.02 88 MET A N 1
ATOM 704 C CA . MET A 1 88 ? -23.597 -23.627 -39.156 1.00 20.25 88 MET A CA 1
ATOM 705 C C . MET A 1 88 ? -23.148 -23.580 -40.611 1.00 21.12 88 MET A C 1
ATOM 706 O O . MET A 1 88 ? -23.885 -23.080 -41.488 1.00 19.71 88 MET A O 1
ATOM 711 N N . LEU A 1 89 ? -21.953 -24.095 -40.894 1.00 19.70 89 LEU A N 1
ATOM 712 C CA A LEU A 1 89 ? -21.457 -24.092 -42.243 0.50 20.62 89 LEU A CA 1
ATOM 713 C CA B LEU A 1 89 ? -21.403 -24.112 -42.247 0.50 19.99 89 LEU A CA 1
ATOM 714 C C . LEU A 1 89 ? -22.335 -24.891 -43.180 1.00 20.77 89 LEU A C 1
ATOM 715 O O . LEU A 1 89 ? -22.666 -24.401 -44.285 1.00 20.81 89 LEU A O 1
ATOM 724 N N . ASP A 1 90 ? -22.738 -26.080 -42.752 1.00 20.05 90 ASP A N 1
ATOM 725 C CA . ASP A 1 90 ? -23.597 -26.949 -43.629 1.00 20.97 90 ASP A CA 1
ATOM 726 C C . ASP A 1 90 ? -24.901 -26.205 -43.949 1.00 20.67 90 ASP A C 1
ATOM 727 O O . ASP A 1 90 ? -25.368 -26.207 -45.109 1.00 21.37 90 ASP A O 1
ATOM 732 N N . GLU A 1 91 ? -25.470 -25.562 -42.933 1.00 20.47 91 GLU A N 1
ATOM 733 C CA . GLU A 1 91 ? -26.758 -24.887 -43.106 1.00 21.34 91 GLU A CA 1
ATOM 734 C C . GLU A 1 91 ? -26.633 -23.637 -44.010 1.00 18.99 91 GLU A C 1
ATOM 735 O O . GLU A 1 91 ? -27.457 -23.401 -44.913 1.00 19.95 91 GLU A O 1
ATOM 741 N N . VAL A 1 92 ? -25.605 -22.806 -43.801 1.00 18.44 92 VAL A N 1
ATOM 742 C CA . VAL A 1 92 ? -25.354 -21.665 -44.651 1.00 17.25 92 VAL A CA 1
ATOM 743 C C . VAL A 1 92 ? -25.172 -22.090 -46.114 1.00 16.31 92 VAL A C 1
ATOM 744 O O . VAL A 1 92 ? -25.742 -21.483 -47.020 1.00 16.49 92 VAL A O 1
ATOM 748 N N . LEU A 1 93 ? -24.357 -23.114 -46.333 1.00 17.54 93 LEU A N 1
ATOM 749 C CA . LEU A 1 93 ? -24.096 -23.545 -47.689 1.00 17.55 93 LEU A CA 1
ATOM 750 C C . LEU A 1 93 ? -25.353 -24.059 -48.365 1.00 17.28 93 LEU A C 1
ATOM 751 O O . LEU A 1 93 ? -25.533 -23.844 -49.573 1.00 18.64 93 LEU A O 1
ATOM 756 N N . ALA A 1 94 ? -26.211 -24.729 -47.616 1.00 17.97 94 ALA A N 1
ATOM 757 C CA . ALA A 1 94 ? -27.486 -25.186 -48.150 1.00 17.99 94 ALA A CA 1
ATOM 758 C C . ALA A 1 94 ? -28.386 -24.030 -48.558 1.00 17.05 94 ALA A C 1
ATOM 759 O O . ALA A 1 94 ? -29.028 -24.082 -49.599 1.00 19.39 94 ALA A O 1
ATOM 761 N N . ARG A 1 95 ? -28.463 -23.021 -47.710 1.00 16.16 95 ARG A N 1
ATOM 762 C CA . ARG A 1 95 ? -29.279 -21.850 -47.992 1.00 15.99 95 ARG A CA 1
ATOM 763 C C . ARG A 1 95 ? -28.725 -21.131 -49.219 1.00 16.23 95 ARG A C 1
ATOM 764 O O . ARG A 1 95 ? -29.484 -20.653 -50.038 1.00 17.30 95 ARG A O 1
ATOM 772 N N . LEU A 1 96 ? -27.406 -20.968 -49.297 1.00 15.87 96 LEU A N 1
ATOM 773 C CA . LEU A 1 96 ? -26.782 -20.320 -50.473 1.00 15.79 96 LEU A CA 1
ATOM 774 C C . LEU A 1 96 ? -27.091 -21.113 -51.718 1.00 16.47 96 LEU A C 1
ATOM 775 O O . LEU A 1 96 ? -27.441 -20.518 -52.758 1.00 16.05 96 LEU A O 1
ATOM 780 N N . ALA A 1 97 ? -27.045 -22.459 -51.644 1.00 16.26 97 ALA A N 1
ATOM 781 C CA . ALA A 1 97 ? -27.339 -23.290 -52.809 1.00 18.33 97 ALA A CA 1
ATOM 782 C C . ALA A 1 97 ? -28.788 -23.074 -53.283 1.00 19.18 97 ALA A C 1
ATOM 783 O O . ALA A 1 97 ? -29.056 -22.960 -54.526 1.00 18.61 97 ALA A O 1
ATOM 785 N N . ARG A 1 98 ? -29.725 -22.959 -52.358 1.00 18.18 98 ARG A N 1
ATOM 786 C CA . ARG A 1 98 ? -31.133 -22.662 -52.711 1.00 18.33 98 ARG A CA 1
ATOM 787 C C . ARG A 1 98 ? -31.211 -21.373 -53.529 1.00 16.56 98 ARG A C 1
ATOM 788 O O . ARG A 1 98 ? -32.022 -21.255 -54.468 1.00 17.98 98 ARG A O 1
ATOM 796 N N . GLU A 1 99 ? -30.387 -20.376 -53.173 1.00 16.62 99 GLU A N 1
ATOM 797 C CA . GLU A 1 99 ? -30.426 -19.062 -53.837 1.00 16.78 99 GLU A CA 1
ATOM 798 C C . GLU A 1 99 ? -29.599 -19.020 -55.115 1.00 17.67 99 GLU A C 1
ATOM 799 O O . GLU A 1 99 ? -29.483 -17.977 -55.752 1.00 18.68 99 GLU A O 1
ATOM 805 N N . GLY A 1 100 ? -29.082 -20.182 -55.528 1.00 17.25 100 GLY A N 1
ATOM 806 C CA . GLY A 1 100 ? -28.326 -20.317 -56.787 1.00 19.58 100 GLY A CA 1
ATOM 807 C C . GLY A 1 100 ? -26.854 -20.050 -56.659 1.00 20.48 100 GLY A C 1
ATOM 808 O O . GLY A 1 100 ? -26.212 -19.834 -57.692 1.00 22.88 100 GLY A O 1
ATOM 809 N N . ILE A 1 101 ? -26.333 -20.128 -55.450 1.00 16.63 101 ILE A N 1
ATOM 810 C CA . ILE A 1 101 ? -24.930 -19.809 -55.188 1.00 17.41 101 ILE A CA 1
ATOM 811 C C . ILE A 1 101 ? -24.248 -21.135 -54.897 1.00 20.99 101 ILE A C 1
ATOM 812 O O . ILE A 1 101 ? -24.448 -21.701 -53.816 1.00 25.53 101 ILE A O 1
ATOM 817 N N . GLY A 1 102 ? -23.508 -21.576 -55.883 1.00 25.84 102 GLY A N 1
ATOM 818 C CA . GLY A 1 102 ? -22.856 -22.853 -55.842 1.00 29.66 102 GLY A CA 1
ATOM 819 C C . GLY A 1 102 ? -21.405 -22.859 -55.449 1.00 28.84 102 GLY A C 1
ATOM 820 O O . GLY A 1 102 ? -20.835 -23.948 -55.290 1.00 32.95 102 GLY A O 1
ATOM 821 N N . LYS A 1 103 ? -20.766 -21.690 -55.374 1.00 20.69 103 LYS A N 1
ATOM 822 C CA . LYS A 1 103 ? -19.375 -21.560 -54.938 1.00 20.47 103 LYS A CA 1
ATOM 823 C C . LYS A 1 103 ? -19.228 -20.370 -54.009 1.00 17.77 103 LYS A C 1
ATOM 824 O O . LYS A 1 103 ? -19.823 -19.316 -54.237 1.00 16.19 103 LYS A O 1
ATOM 830 N N . SER A 1 104 ? -18.549 -20.599 -52.891 1.00 17.60 104 SER A N 1
ATOM 831 C CA . SER A 1 104 ? -18.352 -19.607 -51.868 1.00 18.09 104 SER A CA 1
ATOM 832 C C . SER A 1 104 ? -16.889 -19.504 -51.523 1.00 18.18 104 SER A C 1
ATOM 833 O O . SER A 1 104 ? -16.110 -20.459 -51.729 1.00 19.35 104 SER A O 1
ATOM 836 N N . HIS A 1 105 ? -16.537 -18.385 -50.931 1.00 17.01 105 HIS A N 1
ATOM 837 C CA . HIS A 1 105 ? -15.174 -18.032 -50.584 1.00 17.98 105 HIS A CA 1
ATOM 838 C C . HIS A 1 105 ? -15.095 -17.547 -49.152 1.00 18.25 105 HIS A C 1
ATOM 839 O O . HIS A 1 105 ? -16.032 -16.924 -48.612 1.00 17.21 105 HIS A O 1
ATOM 846 N N . VAL A 1 106 ? -13.947 -17.779 -48.544 1.00 17.43 106 VAL A N 1
ATOM 847 C CA . VAL A 1 106 ? -13.556 -17.096 -47.297 1.00 18.89 106 VAL A CA 1
ATOM 848 C C . VAL A 1 106 ? -12.170 -16.512 -47.498 1.00 19.38 106 VAL A C 1
ATOM 849 O O . VAL A 1 106 ? -11.314 -17.116 -48.154 1.00 19.43 106 VAL A O 1
ATOM 853 N N . PHE A 1 107 ? -11.934 -15.352 -46.882 1.00 20.33 107 PHE A N 1
ATOM 854 C CA A PHE A 1 107 ? -10.614 -14.703 -46.836 0.50 22.60 107 PHE A CA 1
ATOM 855 C CA B PHE A 1 107 ? -10.597 -14.721 -46.852 0.50 22.42 107 PHE A CA 1
ATOM 856 C C . PHE A 1 107 ? -10.071 -14.887 -45.423 1.00 23.84 107 PHE A C 1
ATOM 857 O O . PHE A 1 107 ? -10.799 -14.627 -44.450 1.00 24.25 107 PHE A O 1
ATOM 872 N N . VAL A 1 108 ? -8.831 -15.324 -45.283 1.00 21.28 108 VAL A N 1
ATOM 873 C CA . VAL A 1 108 ? -8.226 -15.554 -43.991 1.00 23.51 108 VAL A CA 1
ATOM 874 C C . VAL A 1 108 ? -6.862 -14.911 -43.983 1.00 23.45 108 VAL A C 1
ATOM 875 O O . VAL A 1 108 ? -6.045 -15.218 -44.826 1.00 23.96 108 VAL A O 1
ATOM 879 N N . LEU A 1 109 ? -6.581 -14.086 -42.972 1.00 24.27 109 LEU A N 1
ATOM 880 C CA . LEU A 1 109 ? -5.298 -13.460 -42.831 1.00 26.51 109 LEU A CA 1
ATOM 881 C C . LEU A 1 109 ? -4.186 -14.479 -42.653 1.00 28.16 109 LEU A C 1
ATOM 882 O O . LEU A 1 109 ? -4.379 -15.469 -41.933 1.00 29.91 109 LEU A O 1
ATOM 887 N N . ASP A 1 110 ? -3.054 -14.237 -43.303 1.00 29.17 110 ASP A N 1
ATOM 888 C CA . ASP A 1 110 ? -1.881 -15.160 -43.195 1.00 32.35 110 ASP A CA 1
ATOM 889 C C . ASP A 1 110 ? -1.436 -15.277 -41.748 1.00 36.17 110 ASP A C 1
ATOM 890 O O . ASP A 1 110 ? -1.022 -16.363 -41.313 1.00 36.07 110 ASP A O 1
ATOM 895 N N . ALA A 1 111 ? -1.554 -14.176 -41.014 1.00 36.62 111 ALA A N 1
ATOM 896 C CA . ALA A 1 111 ? -1.152 -14.118 -39.594 1.00 42.15 111 ALA A CA 1
ATOM 897 C C . ALA A 1 111 ? -2.097 -14.876 -38.630 1.00 41.42 111 ALA A C 1
ATOM 898 O O . ALA A 1 111 ? -1.694 -15.193 -37.505 1.00 46.92 111 ALA A O 1
ATOM 900 N N . ALA A 1 112 ? -3.320 -15.173 -39.067 1.00 36.49 112 ALA A N 1
ATOM 901 C CA . ALA A 1 112 ? -4.305 -15.928 -38.285 1.00 35.58 112 ALA A CA 1
ATOM 902 C C . ALA A 1 112 ? -4.052 -17.458 -38.354 1.00 35.45 112 ALA A C 1
ATOM 903 O O . ALA A 1 112 ? -4.759 -18.207 -39.019 1.00 33.93 112 ALA A O 1
ATOM 905 N N . GLU A 1 113 ? -3.045 -17.918 -37.617 1.00 38.99 113 GLU A N 1
ATOM 906 C CA . GLU A 1 113 ? -2.573 -19.314 -37.704 1.00 41.65 113 GLU A CA 1
ATOM 907 C C . GLU A 1 113 ? -3.661 -20.351 -37.357 1.00 38.69 113 GLU A C 1
ATOM 908 O O . GLU A 1 113 ? -3.823 -21.329 -38.071 1.00 35.48 113 GLU A O 1
ATOM 914 N N . GLU A 1 114 ? -4.453 -20.085 -36.318 1.00 36.43 114 GLU A N 1
ATOM 915 C CA . GLU A 1 114 ? -5.499 -21.018 -35.853 1.00 37.84 114 GLU A CA 1
ATOM 916 C C . GLU A 1 114 ? -6.661 -21.062 -36.855 1.00 34.42 114 GLU A C 1
ATOM 917 O O . GLU A 1 114 ? -7.147 -22.135 -37.214 1.00 32.64 114 GLU A O 1
ATOM 923 N N . ALA A 1 115 ? -7.075 -19.906 -37.392 1.00 30.14 115 ALA A N 1
ATOM 924 C CA . ALA A 1 115 ? -8.061 -19.918 -38.461 1.00 27.71 115 ALA A CA 1
ATOM 925 C C . ALA A 1 115 ? -7.596 -20.661 -39.708 1.00 28.32 115 ALA A C 1
ATOM 926 O O . ALA A 1 115 ? -8.383 -21.382 -40.325 1.00 26.18 115 ALA A O 1
ATOM 928 N N . GLN A 1 116 ? -6.356 -20.444 -40.126 1.00 29.39 116 GLN A N 1
ATOM 929 C CA . GLN A 1 116 ? -5.837 -21.148 -41.296 1.00 30.55 116 GLN A CA 1
ATOM 930 C C . GLN A 1 116 ? -5.940 -22.668 -41.080 1.00 30.62 116 GLN A C 1
ATOM 931 O O . GLN A 1 116 ? -6.354 -23.405 -41.971 1.00 29.73 116 GLN A O 1
ATOM 937 N N . ALA A 1 117 ? -5.550 -23.093 -39.899 1.00 33.35 117 ALA A N 1
ATOM 938 C CA . ALA A 1 117 ? -5.569 -24.522 -39.562 1.00 35.10 117 ALA A CA 1
ATOM 939 C C . ALA A 1 117 ? -7.008 -25.075 -39.671 1.00 32.84 117 ALA A C 1
ATOM 940 O O . ALA A 1 117 ? -7.198 -26.186 -40.183 1.00 35.31 117 ALA A O 1
ATOM 942 N N . PHE A 1 118 ? -7.986 -24.330 -39.147 1.00 31.52 118 PHE A N 1
ATOM 943 C CA . PHE A 1 118 ? -9.382 -24.731 -39.240 1.00 26.44 118 PHE A CA 1
ATOM 944 C C . PHE A 1 118 ? -9.790 -24.951 -40.691 1.00 28.56 118 PHE A C 1
ATOM 945 O O . PHE A 1 118 ? -10.347 -25.975 -41.047 1.00 27.74 118 PHE A O 1
ATOM 953 N N . TRP A 1 119 ? -9.552 -23.944 -41.540 1.00 25.63 119 TRP A N 1
ATOM 954 C CA . TRP A 1 119 ? -10.000 -23.997 -42.901 1.00 24.71 119 TRP A CA 1
ATOM 955 C C . TRP A 1 119 ? -9.260 -25.075 -43.745 1.00 25.54 119 TRP A C 1
ATOM 956 O O . TRP A 1 119 ? -9.886 -25.733 -44.552 1.00 25.59 119 TRP A O 1
ATOM 967 N N . ARG A 1 120 ? -7.979 -25.289 -43.499 1.00 27.65 120 ARG A N 1
ATOM 968 C CA . ARG A 1 120 ? -7.263 -26.366 -44.188 1.00 28.56 120 ARG A CA 1
ATOM 969 C C . ARG A 1 120 ? -7.859 -27.721 -43.872 1.00 30.85 120 ARG A C 1
ATOM 970 O O . ARG A 1 120 ? -7.689 -28.658 -44.674 1.00 30.79 120 ARG A O 1
ATOM 978 N N . ALA A 1 121 ? -8.455 -27.863 -42.687 1.00 28.80 121 ALA A N 1
ATOM 979 C CA . ALA A 1 121 ? -9.031 -29.147 -42.246 1.00 31.32 121 ALA A CA 1
ATOM 980 C C . ALA A 1 121 ? -10.441 -29.420 -42.763 1.00 30.03 121 ALA A C 1
ATOM 981 O O . ALA A 1 121 ? -10.932 -30.530 -42.580 1.00 33.07 121 ALA A O 1
ATOM 983 N N . GLN A 1 122 ? -11.083 -28.459 -43.429 1.00 30.13 122 GLN A N 1
ATOM 984 C CA . GLN A 1 122 ? -12.394 -28.707 -43.986 1.00 27.94 122 GLN A CA 1
ATOM 985 C C . GLN A 1 122 ? -12.303 -29.305 -45.384 1.00 30.36 122 GLN A C 1
ATOM 986 O O . GLN A 1 122 ? -11.848 -28.625 -46.317 1.00 31.83 122 GLN A O 1
ATOM 992 N N . SER A 1 123 ? -12.775 -30.530 -45.547 1.00 31.16 123 SER A N 1
ATOM 993 C CA . SER A 1 123 ? -12.518 -31.276 -46.811 1.00 34.72 123 SER A CA 1
ATOM 994 C C . SER A 1 123 ? -13.380 -30.766 -47.974 1.00 32.58 123 SER A C 1
ATOM 995 O O . SER A 1 123 ? -13.044 -31.042 -49.119 1.00 34.10 123 SER A O 1
ATOM 998 N N . ASP A 1 124 ? -14.459 -30.026 -47.673 1.00 29.66 124 ASP A N 1
ATOM 999 C CA . ASP A 1 124 ? -15.306 -29.398 -48.673 1.00 29.53 124 ASP A CA 1
ATOM 1000 C C . ASP A 1 124 ? -14.799 -28.032 -49.150 1.00 28.08 124 ASP A C 1
ATOM 1001 O O . ASP A 1 124 ? -15.431 -27.409 -50.000 1.00 28.79 124 ASP A O 1
ATOM 1006 N N . TRP A 1 125 ? -13.634 -27.616 -48.641 1.00 25.36 125 TRP A N 1
ATOM 1007 C CA . TRP A 1 125 ? -13.013 -26.341 -49.025 1.00 24.57 125 TRP A CA 1
ATOM 1008 C C . TRP A 1 125 ? -11.592 -26.621 -49.512 1.00 24.65 125 TRP A C 1
ATOM 1009 O O . TRP A 1 125 ? -10.992 -27.639 -49.134 1.00 27.79 125 TRP A O 1
ATOM 1020 N N . GLU A 1 126 ? -11.057 -25.700 -50.318 1.00 24.66 126 GLU A N 1
ATOM 1021 C CA . GLU A 1 126 ? -9.690 -25.794 -50.790 1.00 25.53 126 GLU A CA 1
ATOM 1022 C C . GLU A 1 126 ? -9.036 -24.423 -50.793 1.00 25.39 126 GLU A C 1
ATOM 1023 O O . GLU A 1 126 ? -9.641 -23.410 -51.220 1.00 25.02 126 GLU A O 1
ATOM 1029 N N . ARG A 1 127 ? -7.824 -24.398 -50.320 1.00 26.69 127 ARG A N 1
ATOM 1030 C CA . ARG A 1 127 ? -6.997 -23.202 -50.386 1.00 28.08 127 ARG A CA 1
ATOM 1031 C C . ARG A 1 127 ? -6.623 -22.922 -51.832 1.00 26.80 127 ARG A C 1
ATOM 1032 O O . ARG A 1 127 ? -6.097 -23.795 -52.527 1.00 31.93 127 ARG A O 1
ATOM 1040 N N . ARG A 1 128 ? -6.845 -21.700 -52.265 1.00 26.13 128 ARG A N 1
ATOM 1041 C CA . ARG A 1 128 ? -6.613 -21.354 -53.673 1.00 26.93 128 ARG A CA 1
ATOM 1042 C C . ARG A 1 128 ? -5.154 -20.992 -53.930 1.00 28.25 128 ARG A C 1
ATOM 1043 O O . ARG A 1 128 ? -4.590 -20.095 -53.278 1.00 28.67 128 ARG A O 1
ATOM 1051 N N . LYS A 1 129 ? -4.512 -21.732 -54.837 1.00 28.50 129 LYS A N 1
ATOM 1052 C CA . LYS A 1 129 ? -3.155 -21.446 -55.239 1.00 31.99 129 LYS A CA 1
ATOM 1053 C C . LYS A 1 129 ? -3.055 -21.118 -56.710 1.00 31.12 129 LYS A C 1
ATOM 1054 O O . LYS A 1 129 ? -1.955 -21.196 -57.291 1.00 35.70 129 LYS A O 1
ATOM 1060 N N . ASP A 1 130 ? -4.198 -20.782 -57.301 1.00 30.63 130 ASP A N 1
ATOM 1061 C CA . ASP A 1 130 ? -4.311 -20.532 -58.725 1.00 31.72 130 ASP A CA 1
ATOM 1062 C C . ASP A 1 130 ? -4.640 -19.077 -59.065 1.00 32.68 130 ASP A C 1
ATOM 1063 O O . ASP A 1 130 ? -4.773 -18.767 -60.230 1.00 31.23 130 ASP A O 1
ATOM 1068 N N . ILE A 1 131 ? -4.831 -18.242 -58.051 1.00 29.39 131 ILE A N 1
ATOM 1069 C CA . ILE A 1 131 ? -5.350 -16.899 -58.213 1.00 29.80 131 ILE A CA 1
ATOM 1070 C C . ILE A 1 131 ? -4.580 -15.914 -57.367 1.00 29.21 131 ILE A C 1
ATOM 1071 O O . ILE A 1 131 ? -3.992 -16.278 -56.337 1.00 29.97 131 ILE A O 1
ATOM 1076 N N . GLN A 1 132 ? -4.611 -14.672 -57.808 1.00 29.07 132 GLN A N 1
ATOM 1077 C CA . GLN A 1 132 ? -4.203 -13.518 -56.984 1.00 26.70 132 GLN A CA 1
ATOM 1078 C C . GLN A 1 132 ? -5.440 -12.718 -56.694 1.00 24.64 132 GLN A C 1
ATOM 1079 O O . GLN A 1 132 ? -6.389 -12.709 -57.481 1.00 25.79 132 GLN A O 1
ATOM 1085 N N . VAL A 1 133 ? -5.473 -12.078 -55.534 1.00 23.25 133 VAL A N 1
ATOM 1086 C CA . VAL A 1 133 ? -6.539 -11.127 -55.190 1.00 21.36 133 VAL A CA 1
ATOM 1087 C C . VAL A 1 133 ? -5.922 -9.743 -55.278 1.00 20.59 133 VAL A C 1
ATOM 1088 O O . VAL A 1 133 ? -4.863 -9.487 -54.750 1.00 23.04 133 VAL A O 1
ATOM 1092 N N . PHE A 1 134 ? -6.643 -8.838 -55.951 1.00 19.47 134 PHE A N 1
ATOM 1093 C CA . PHE A 1 134 ? -6.308 -7.427 -55.915 1.00 19.71 134 PHE A CA 1
ATOM 1094 C C . PHE A 1 134 ? -7.475 -6.735 -55.261 1.00 19.20 134 PHE A C 1
ATOM 1095 O O . PHE A 1 134 ? -8.654 -7.095 -55.498 1.00 18.47 134 PHE A O 1
ATOM 1103 N N . SER A 1 135 ? -7.169 -5.805 -54.358 1.00 19.24 135 SER A N 1
ATOM 1104 C CA . SER A 1 135 ? -8.184 -5.048 -53.655 1.00 18.84 135 SER A CA 1
ATOM 1105 C C . SER A 1 135 ? -7.953 -3.554 -53.794 1.00 18.92 135 SER A C 1
ATOM 1106 O O . SER A 1 135 ? -6.844 -3.082 -53.989 1.00 19.95 135 SER A O 1
ATOM 1109 N N . THR A 1 136 ? -9.039 -2.795 -53.686 1.00 19.50 136 THR A N 1
ATOM 1110 C CA . THR A 1 136 ? -8.895 -1.347 -53.686 1.00 21.10 136 THR A CA 1
ATOM 1111 C C . THR A 1 136 ? -8.108 -0.909 -52.428 1.00 24.45 136 THR A C 1
ATOM 1112 O O . THR A 1 136 ? -8.235 -1.555 -51.385 1.00 23.10 136 THR A O 1
ATOM 1116 N N . ARG A 1 137 ? -7.320 0.129 -52.593 1.00 28.88 137 ARG A N 1
ATOM 1117 C CA . ARG A 1 137 ? -6.436 0.668 -51.517 1.00 33.20 137 ARG A CA 1
ATOM 1118 C C . ARG A 1 137 ? -7.129 1.485 -50.440 1.00 36.55 137 ARG A C 1
ATOM 1119 O O . ARG A 1 137 ? -8.169 2.107 -50.703 1.00 43.53 137 ARG A O 1
ATOM 1127 N N . MET B 1 1 ? -19.565 7.110 -78.247 1.00 48.48 1 MET B N 1
ATOM 1128 C CA . MET B 1 1 ? -19.173 6.155 -77.116 1.00 41.44 1 MET B CA 1
ATOM 1129 C C . MET B 1 1 ? -19.924 6.307 -75.811 1.00 40.90 1 MET B C 1
ATOM 1130 O O . MET B 1 1 ? -19.485 7.018 -74.886 1.00 36.19 1 MET B O 1
ATOM 1135 N N . GLN B 1 2 ? -21.023 5.589 -75.708 1.00 31.70 2 GLN B N 1
ATOM 1136 C CA . GLN B 1 2 ? -22.000 5.808 -74.657 1.00 31.49 2 GLN B CA 1
ATOM 1137 C C . GLN B 1 2 ? -21.725 4.748 -73.593 1.00 27.21 2 GLN B C 1
ATOM 1138 O O . GLN B 1 2 ? -21.758 3.556 -73.905 1.00 27.79 2 GLN B O 1
ATOM 1144 N N . LEU B 1 3 ? -21.520 5.214 -72.386 1.00 24.16 3 LEU B N 1
ATOM 1145 C CA . LEU B 1 3 ? -21.380 4.373 -71.206 1.00 23.30 3 LEU B CA 1
ATOM 1146 C C . LEU B 1 3 ? -22.738 4.294 -70.553 1.00 22.47 3 LEU B C 1
ATOM 1147 O O . LEU B 1 3 ? -23.395 5.331 -70.295 1.00 24.67 3 LEU B O 1
ATOM 1152 N N . ARG B 1 4 ? -23.218 3.080 -70.225 1.00 20.62 4 ARG B N 1
ATOM 1153 C CA . ARG B 1 4 ? -24.520 2.945 -69.593 1.00 19.80 4 ARG B CA 1
ATOM 1154 C C . ARG B 1 4 ? -24.591 1.655 -68.773 1.00 18.58 4 ARG B C 1
ATOM 1155 O O . ARG B 1 4 ? -23.761 0.760 -68.912 1.00 17.70 4 ARG B O 1
ATOM 1163 N N . SER B 1 5 ? -25.625 1.590 -67.951 1.00 18.23 5 SER B N 1
ATOM 1164 C CA . SER B 1 5 ? -25.912 0.391 -67.144 1.00 17.27 5 SER B CA 1
ATOM 1165 C C . SER B 1 5 ? -26.308 -0.786 -68.053 1.00 16.28 5 SER B C 1
ATOM 1166 O O . SER B 1 5 ? -27.093 -0.660 -68.972 1.00 17.38 5 SER B O 1
ATOM 1169 N N . VAL B 1 6 ? -25.757 -1.928 -67.697 1.00 15.43 6 VAL B N 1
ATOM 1170 C CA . VAL B 1 6 ? -26.169 -3.194 -68.294 1.00 15.43 6 VAL B CA 1
ATOM 1171 C C . VAL B 1 6 ? -27.558 -3.570 -67.771 1.00 15.29 6 VAL B C 1
ATOM 1172 O O . VAL B 1 6 ? -27.830 -3.460 -66.537 1.00 16.19 6 VAL B O 1
ATOM 1176 N N . ILE B 1 7 ? -28.418 -4.042 -68.661 1.00 15.97 7 ILE B N 1
ATOM 1177 C CA . ILE B 1 7 ? -29.735 -4.583 -68.321 1.00 16.83 7 ILE B CA 1
ATOM 1178 C C . ILE B 1 7 ? -29.876 -5.973 -68.918 1.00 17.57 7 ILE B C 1
ATOM 1179 O O . ILE B 1 7 ? -29.075 -6.412 -69.722 1.00 16.06 7 ILE B O 1
ATOM 1184 N N . ALA B 1 8 ? -30.944 -6.669 -68.505 1.00 18.67 8 ALA B N 1
ATOM 1185 C CA . ALA B 1 8 ? -31.108 -8.063 -68.899 1.00 19.31 8 ALA B CA 1
ATOM 1186 C C . ALA B 1 8 ? -31.100 -8.313 -70.379 1.00 18.38 8 ALA B C 1
ATOM 1187 O O . ALA B 1 8 ? -30.539 -9.306 -70.857 1.00 19.80 8 ALA B O 1
ATOM 1189 N N . ALA B 1 9 ? -31.681 -7.386 -71.168 1.00 19.70 9 ALA B N 1
ATOM 1190 C CA . ALA B 1 9 ? -31.719 -7.494 -72.606 1.00 21.46 9 ALA B CA 1
ATOM 1191 C C . ALA B 1 9 ? -30.360 -7.439 -73.273 1.00 20.36 9 ALA B C 1
ATOM 1192 O O . ALA B 1 9 ? -30.254 -7.762 -74.460 1.00 22.14 9 ALA B O 1
ATOM 1194 N N . ASP B 1 10 ? -29.321 -7.006 -72.535 1.00 18.06 10 ASP B N 1
ATOM 1195 C CA . ASP B 1 10 ? -27.984 -6.963 -73.055 1.00 18.22 10 ASP B CA 1
ATOM 1196 C C . ASP B 1 10 ? -27.284 -8.322 -73.050 1.00 17.45 10 ASP B C 1
ATOM 1197 O O . ASP B 1 10 ? -26.172 -8.439 -73.565 1.00 18.29 10 ASP B O 1
ATOM 1202 N N . HIS B 1 11 ? -27.955 -9.377 -72.534 1.00 16.85 11 HIS B N 1
ATOM 1203 C CA . HIS B 1 11 ? -27.238 -10.639 -72.433 1.00 17.82 11 HIS B CA 1
ATOM 1204 C C . HIS B 1 11 ? -26.653 -11.191 -73.735 1.00 18.73 11 HIS B C 1
ATOM 1205 O O . HIS B 1 11 ? -25.484 -11.587 -73.766 1.00 19.08 11 HIS B O 1
ATOM 1212 N N . PRO B 1 12 ? -27.414 -11.216 -74.836 1.00 19.12 12 PRO B N 1
ATOM 1213 C CA . PRO B 1 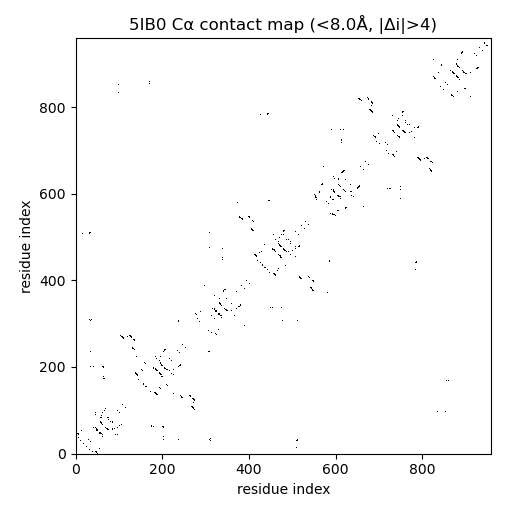12 ? -26.843 -11.777 -76.076 1.00 20.35 12 PRO B CA 1
ATOM 1214 C C . PRO B 1 12 ? -25.590 -11.029 -76.526 1.00 20.81 12 PRO B C 1
ATOM 1215 O O . PRO B 1 12 ? -24.611 -11.699 -76.896 1.00 21.29 12 PRO B O 1
ATOM 1219 N N . ALA B 1 13 ? -25.608 -9.712 -76.474 1.00 21.07 13 ALA B N 1
ATOM 1220 C CA . ALA B 1 13 ? -24.455 -8.939 -76.947 1.00 21.81 13 ALA B CA 1
ATOM 1221 C C . ALA B 1 13 ? -23.251 -9.150 -76.032 1.00 20.46 13 ALA B C 1
ATOM 1222 O O . ALA B 1 13 ? -22.103 -9.238 -76.526 1.00 22.40 13 ALA B O 1
ATOM 1224 N N . LEU B 1 14 ? -23.493 -9.198 -74.742 1.00 18.51 14 LEU B N 1
ATOM 1225 C CA . LEU B 1 14 ? -22.422 -9.339 -73.777 1.00 18.26 14 LEU B CA 1
ATOM 1226 C C . LEU B 1 14 ? -21.829 -10.746 -73.826 1.00 19.21 14 LEU B C 1
ATOM 1227 O O . LEU B 1 14 ? -20.622 -10.951 -73.833 1.00 18.64 14 LEU B O 1
ATOM 1232 N N . PHE B 1 15 ? -22.695 -11.771 -73.907 1.00 18.20 15 PHE B N 1
ATOM 1233 C CA . PHE B 1 15 ? -22.201 -13.112 -74.020 1.00 20.04 15 PHE B CA 1
ATOM 1234 C C . PHE B 1 15 ? -21.345 -13.302 -75.272 1.00 20.51 15 PHE B C 1
ATOM 1235 O O . PHE B 1 15 ? -20.328 -13.995 -75.237 1.00 22.71 15 PHE B O 1
ATOM 1243 N N . ALA B 1 16 ? -21.746 -12.678 -76.386 1.00 20.62 16 ALA B N 1
ATOM 1244 C CA . ALA B 1 16 ? -21.009 -12.733 -77.627 1.00 23.23 16 ALA B CA 1
ATOM 1245 C C . ALA B 1 16 ? -19.660 -12.058 -77.484 1.00 24.05 16 ALA B C 1
ATOM 1246 O O . ALA B 1 16 ? -18.663 -12.608 -77.933 1.00 26.44 16 ALA B O 1
ATOM 1248 N N . LEU B 1 17 ? -19.654 -10.919 -76.802 1.00 22.96 17 LEU B N 1
ATOM 1249 C CA . LEU B 1 17 ? -18.374 -10.234 -76.498 1.00 22.45 17 LEU B CA 1
ATOM 1250 C C . LEU B 1 17 ? -17.444 -11.097 -75.666 1.00 21.93 17 LEU B C 1
ATOM 1251 O O . LEU B 1 17 ? -16.270 -11.276 -76.026 1.00 24.40 17 LEU B O 1
ATOM 1256 N N . TRP B 1 18 ? -17.959 -11.685 -74.617 1.00 21.12 18 TRP B N 1
ATOM 1257 C CA . TRP B 1 18 ? -17.166 -12.577 -73.740 1.00 22.28 18 TRP B CA 1
ATOM 1258 C C . TRP B 1 18 ? -16.616 -13.754 -74.550 1.00 25.77 18 TRP B C 1
ATOM 1259 O O . TRP B 1 18 ? -15.463 -14.131 -74.361 1.00 28.51 18 TRP B O 1
ATOM 1270 N N . SER B 1 19 ? -17.475 -14.341 -75.392 1.00 25.87 19 SER B N 1
ATOM 1271 C CA . SER B 1 19 ? -17.100 -15.510 -76.175 1.00 27.12 19 SER B CA 1
ATOM 1272 C C . SER B 1 19 ? -15.976 -15.252 -77.148 1.00 32.31 19 SER B C 1
ATOM 1273 O O . SER B 1 19 ? -15.193 -16.146 -77.358 1.00 37.76 19 SER B O 1
ATOM 1276 N N . ARG B 1 20 ? -15.901 -14.054 -77.728 1.00 29.32 20 ARG B N 1
ATOM 1277 C CA . ARG B 1 20 ? -14.849 -13.715 -78.676 1.00 32.48 20 ARG B CA 1
ATOM 1278 C C . ARG B 1 20 ? -13.601 -13.056 -78.056 1.00 31.49 20 ARG B C 1
ATOM 1279 O O . ARG B 1 20 ? -12.693 -12.704 -78.813 1.00 33.80 20 ARG B O 1
ATOM 1287 N N . THR B 1 21 ? -13.522 -13.010 -76.729 1.00 30.84 21 THR B N 1
ATOM 1288 C CA . THR B 1 21 ? -12.403 -12.356 -76.044 1.00 30.80 21 THR B CA 1
ATOM 1289 C C . THR B 1 21 ? -11.498 -13.399 -75.399 1.00 31.63 21 THR B C 1
ATOM 1290 O O . THR B 1 21 ? -11.843 -14.014 -74.399 1.00 33.87 21 THR B O 1
ATOM 1294 N N . PRO B 1 22 ? -10.286 -13.605 -75.998 1.00 39.63 22 PRO B N 1
ATOM 1295 C CA . PRO B 1 22 ? -9.332 -14.462 -75.308 1.00 44.03 22 PRO B CA 1
ATOM 1296 C C . PRO B 1 22 ? -9.024 -13.957 -73.902 1.00 42.63 22 PRO B C 1
ATOM 1297 O O . PRO B 1 22 ? -8.902 -12.746 -73.682 1.00 43.13 22 PRO B O 1
ATOM 1301 N N . GLY B 1 23 ? -8.935 -14.883 -72.957 1.00 47.86 23 GLY B N 1
ATOM 1302 C CA . GLY B 1 23 ? -8.701 -14.548 -71.560 1.00 51.94 23 GLY B CA 1
ATOM 1303 C C . GLY B 1 23 ? -9.947 -14.497 -70.707 1.00 51.68 23 GLY B C 1
ATOM 1304 O O . GLY B 1 23 ? -9.849 -14.454 -69.481 1.00 56.35 23 GLY B O 1
ATOM 1305 N N . ILE B 1 24 ? -11.125 -14.543 -71.333 1.00 47.30 24 ILE B N 1
ATOM 1306 C CA . ILE B 1 24 ? -12.382 -14.632 -70.602 1.00 43.17 24 ILE B CA 1
ATOM 1307 C C . ILE B 1 24 ? -12.866 -16.093 -70.614 1.00 40.63 24 ILE B C 1
ATOM 1308 O O . ILE B 1 24 ? -13.195 -16.626 -71.656 1.00 46.75 24 ILE B O 1
ATOM 1313 N N . ARG B 1 25 ? -12.918 -16.712 -69.437 1.00 45.65 25 ARG B N 1
ATOM 1314 C CA . ARG B 1 25 ? -13.435 -18.071 -69.306 1.00 50.65 25 ARG B CA 1
ATOM 1315 C C . ARG B 1 25 ? -14.948 -17.966 -69.068 1.00 46.30 25 ARG B C 1
ATOM 1316 O O . ARG B 1 25 ? -15.378 -17.430 -68.040 1.00 49.49 25 ARG B O 1
ATOM 1324 N N . LEU B 1 26 ? -15.725 -18.554 -69.966 1.00 51.36 26 LEU B N 1
ATOM 1325 C CA . LEU B 1 26 ? -17.180 -18.676 -69.788 1.00 54.17 26 LEU B CA 1
ATOM 1326 C C . LEU B 1 26 ? -17.548 -19.857 -68.899 1.00 55.96 26 LEU B C 1
ATOM 1327 O O . LEU B 1 26 ? -16.974 -20.926 -69.017 1.00 67.13 26 LEU B O 1
ATOM 1332 N N . ARG B 1 27 ? -18.499 -19.657 -67.997 1.00 60.21 27 ARG B N 1
ATOM 1333 C CA . ARG B 1 27 ? -18.967 -20.725 -67.108 1.00 63.44 27 ARG B CA 1
ATOM 1334 C C . ARG B 1 27 ? -20.491 -20.706 -67.010 1.00 60.08 27 ARG B C 1
ATOM 1335 O O . ARG B 1 27 ? -21.141 -19.863 -67.629 1.00 37.47 27 ARG B O 1
ATOM 1343 N N . ALA B 1 28 ? -21.045 -21.617 -66.209 1.00 54.31 28 ALA B N 1
ATOM 1344 C CA . ALA B 1 28 ? -22.483 -21.747 -66.060 1.00 49.01 28 ALA B CA 1
ATOM 1345 C C . ALA B 1 28 ? -23.154 -20.475 -65.659 1.00 41.83 28 ALA B C 1
ATOM 1346 O O . ALA B 1 28 ? -24.217 -20.174 -66.201 1.00 37.58 28 ALA B O 1
ATOM 1348 N N . GLU B 1 29 ? -22.507 -19.708 -64.752 1.00 32.20 29 GLU B N 1
ATOM 1349 C CA A GLU B 1 29 ? -23.009 -18.477 -64.200 0.50 32.16 29 GLU B CA 1
ATOM 1350 C CA B GLU B 1 29 ? -23.052 -18.472 -64.187 0.50 32.24 29 GLU B CA 1
ATOM 1351 C C . GLU B 1 29 ? -23.105 -17.347 -65.194 1.00 24.02 29 GLU B C 1
ATOM 1352 O O . GLU B 1 29 ? -23.664 -16.336 -64.917 1.00 26.17 29 GLU B O 1
ATOM 1363 N N . ASP B 1 30 ? -22.525 -17.588 -66.392 1.00 26.55 30 ASP B N 1
ATOM 1364 C CA . ASP B 1 30 ? -22.628 -16.585 -67.445 1.00 22.55 30 ASP B CA 1
ATOM 1365 C C . ASP B 1 30 ? -23.859 -16.733 -68.309 1.00 19.04 30 ASP B C 1
ATOM 1366 O O . ASP B 1 30 ? -24.135 -15.843 -69.129 1.00 19.16 30 ASP B O 1
ATOM 1371 N N . ALA B 1 31 ? -24.616 -17.783 -68.063 1.00 19.27 31 ALA B N 1
ATOM 1372 C CA . ALA B 1 31 ? -25.832 -18.002 -68.860 1.00 19.54 31 ALA B CA 1
ATOM 1373 C C . ALA B 1 31 ? -26.944 -17.098 -68.357 1.00 17.67 31 ALA B C 1
ATOM 1374 O O . ALA B 1 31 ? -26.901 -16.580 -67.234 1.00 16.81 31 ALA B O 1
ATOM 1376 N N . TYR B 1 32 ? -27.989 -16.974 -69.183 1.00 16.08 32 TYR B N 1
ATOM 1377 C CA . TYR B 1 32 ? -28.998 -15.960 -68.898 1.00 15.79 32 TYR B CA 1
ATOM 1378 C C . TYR B 1 32 ? -29.608 -15.937 -67.489 1.00 15.53 32 TYR B C 1
ATOM 1379 O O . TYR B 1 32 ? -29.748 -14.875 -66.906 1.00 15.75 32 TYR B O 1
ATOM 1388 N N . PRO B 1 33 ? -30.061 -17.092 -66.944 1.00 15.51 33 PRO B N 1
ATOM 1389 C CA . PRO B 1 33 ? -30.759 -16.990 -65.645 1.00 15.71 33 PRO B CA 1
ATOM 1390 C C . PRO B 1 33 ? -29.888 -16.405 -64.542 1.00 15.18 33 PRO B C 1
ATOM 1391 O O . PRO B 1 33 ? -30.371 -15.636 -63.704 1.00 15.05 33 PRO B O 1
ATOM 1395 N N . PHE B 1 34 ? -28.628 -16.802 -64.531 1.00 16.01 34 PHE B N 1
ATOM 1396 C CA . PHE B 1 34 ? -27.673 -16.241 -63.552 1.00 16.44 34 PHE B CA 1
ATOM 1397 C C . PHE B 1 34 ? -27.422 -14.782 -63.781 1.00 15.68 34 PHE B C 1
ATOM 1398 O O . PHE B 1 34 ? -27.403 -13.976 -62.812 1.00 15.72 34 PHE B O 1
ATOM 1406 N N . PHE B 1 35 ? -27.309 -14.360 -65.036 1.00 16.01 35 PHE B N 1
ATOM 1407 C CA . PHE B 1 35 ? -27.145 -12.966 -65.408 1.00 15.36 35 PHE B CA 1
ATOM 1408 C C . PHE B 1 35 ? -28.349 -12.137 -64.976 1.00 14.54 35 PHE B C 1
ATOM 1409 O O . PHE B 1 35 ? -28.213 -11.070 -64.392 1.00 14.59 35 PHE B O 1
ATOM 1417 N N . LEU B 1 36 ? -29.536 -12.675 -65.235 1.00 14.11 36 LEU B N 1
ATOM 1418 C CA . LEU B 1 36 ? -30.793 -12.038 -64.845 1.00 13.92 36 LEU B CA 1
ATOM 1419 C C . LEU B 1 36 ? -30.819 -11.826 -63.305 1.00 14.58 36 LEU B C 1
ATOM 1420 O O . LEU B 1 36 ? -31.103 -10.700 -62.824 1.00 14.82 36 LEU B O 1
ATOM 1425 N N . ALA B 1 37 ? -30.522 -12.870 -62.533 1.00 14.28 37 ALA B N 1
ATOM 1426 C CA . ALA B 1 37 ? -30.592 -12.771 -61.079 1.00 14.72 37 ALA B CA 1
ATOM 1427 C C . ALA B 1 37 ? -29.498 -11.787 -60.580 1.00 13.89 37 ALA B C 1
ATOM 1428 O O . ALA B 1 37 ? -29.757 -10.991 -59.638 1.00 14.94 37 ALA B O 1
ATOM 1430 N N . TYR B 1 38 ? -28.338 -11.821 -61.227 1.00 13.30 38 TYR B N 1
ATOM 1431 C CA . TYR B 1 38 ? -27.209 -10.922 -60.856 1.00 13.57 38 TYR B CA 1
ATOM 1432 C C . TYR B 1 38 ? -27.597 -9.489 -61.033 1.00 14.12 38 TYR B C 1
ATOM 1433 O O . TYR B 1 38 ? -27.340 -8.646 -60.158 1.00 13.15 38 TYR B O 1
ATOM 1442 N N . LEU B 1 39 ? -28.203 -9.158 -62.177 1.00 13.83 39 LEU B N 1
ATOM 1443 C CA . LEU B 1 39 ? -28.600 -7.788 -62.446 1.00 13.21 39 LEU B CA 1
ATOM 1444 C C . LEU B 1 39 ? -29.722 -7.328 -61.541 1.00 13.59 39 LEU B C 1
ATOM 1445 O O . LEU B 1 39 ? -29.801 -6.156 -61.198 1.00 16.79 39 LEU B O 1
ATOM 1450 N N . GLN B 1 40 ? -30.657 -8.238 -61.174 1.00 13.55 40 GLN B N 1
ATOM 1451 C CA A GLN B 1 40 ? -31.699 -7.871 -60.204 0.50 15.08 40 GLN B CA 1
ATOM 1452 C CA B GLN B 1 40 ? -31.711 -7.877 -60.243 0.50 14.25 40 GLN B CA 1
ATOM 1453 C C . GLN B 1 40 ? -31.151 -7.571 -58.846 1.00 14.18 40 GLN B C 1
ATOM 1454 O O . GLN B 1 40 ? -31.679 -6.673 -58.166 1.00 16.68 40 GLN B O 1
ATOM 1465 N N . ARG B 1 41 ? -30.113 -8.284 -58.476 1.00 13.44 41 ARG B N 1
ATOM 1466 C CA . ARG B 1 41 ? -29.470 -8.067 -57.177 1.00 13.80 41 ARG B CA 1
ATOM 1467 C C . ARG B 1 41 ? -28.592 -6.832 -57.151 1.00 14.52 41 ARG B C 1
ATOM 1468 O O . ARG B 1 41 ? -28.519 -6.136 -56.097 1.00 15.83 41 ARG B O 1
ATOM 1476 N N . ASN B 1 42 ? -27.997 -6.516 -58.276 1.00 12.78 42 ASN B N 1
ATOM 1477 C CA . ASN B 1 42 ? -26.964 -5.449 -58.420 1.00 11.64 42 ASN B CA 1
ATOM 1478 C C . ASN B 1 42 ? -27.356 -4.444 -59.529 1.00 12.82 42 ASN B C 1
ATOM 1479 O O . ASN B 1 42 ? -26.587 -4.177 -60.426 1.00 14.36 42 ASN B O 1
ATOM 1484 N N . PRO B 1 43 ? -28.559 -3.856 -59.466 1.00 13.45 43 PRO B N 1
ATOM 1485 C CA . PRO B 1 43 ? -28.993 -3.027 -60.583 1.00 14.44 43 PRO B CA 1
ATOM 1486 C C . PRO B 1 43 ? -28.135 -1.774 -60.737 1.00 14.09 43 PRO B C 1
ATOM 1487 O O . PRO B 1 43 ? -27.817 -1.086 -59.738 1.00 14.60 43 PRO B O 1
ATOM 1491 N N . GLY B 1 44 ? -27.757 -1.505 -61.962 1.00 14.56 44 GLY B N 1
ATOM 1492 C CA . GLY B 1 44 ? -26.927 -0.385 -62.300 1.00 15.42 44 GLY B CA 1
ATOM 1493 C C . GLY B 1 44 ? -25.481 -0.460 -61.935 1.00 18.05 44 GLY B C 1
ATOM 1494 O O . GLY B 1 44 ? -24.721 0.500 -62.181 1.00 24.69 44 GLY B O 1
ATOM 1495 N N . LEU B 1 45 ? -24.998 -1.550 -61.405 1.00 14.00 45 LEU B N 1
ATOM 1496 C CA . LEU B 1 45 ? -23.615 -1.644 -61.031 1.00 14.60 45 LEU B CA 1
ATOM 1497 C C . LEU B 1 45 ? -22.712 -2.221 -62.132 1.00 18.25 45 LEU B C 1
ATOM 1498 O O . LEU B 1 45 ? -21.504 -1.998 -62.122 1.00 23.75 45 LEU B O 1
ATOM 1503 N N . SER B 1 46 ? -23.265 -2.990 -63.046 1.00 13.63 46 SER B N 1
ATOM 1504 C CA . SER B 1 46 ? -22.494 -3.396 -64.193 1.00 13.62 46 SER B CA 1
ATOM 1505 C C . SER B 1 46 ? -22.703 -2.429 -65.334 1.00 14.77 46 SER B C 1
ATOM 1506 O O . SER B 1 46 ? -23.796 -1.905 -65.557 1.00 15.01 46 SER B O 1
ATOM 1509 N N . LEU B 1 47 ? -21.620 -2.195 -66.081 1.00 14.55 47 LEU B N 1
ATOM 1510 C CA . LEU B 1 47 ? -21.608 -1.182 -67.127 1.00 15.43 47 LEU B CA 1
ATOM 1511 C C . LEU B 1 47 ? -21.185 -1.754 -68.471 1.00 15.68 47 LEU B C 1
ATOM 1512 O O . LEU B 1 47 ? -20.416 -2.736 -68.510 1.00 15.91 47 LEU B O 1
ATOM 1517 N N . LEU B 1 48 ? -21.609 -1.099 -69.555 1.00 15.70 48 LEU B N 1
ATOM 1518 C CA . LEU B 1 48 ? -21.034 -1.360 -70.868 1.00 16.93 48 LEU B CA 1
ATOM 1519 C C . LEU B 1 48 ? -20.808 -0.067 -71.620 1.00 19.41 48 LEU B C 1
ATOM 1520 O O . LEU B 1 48 ? -21.363 0.977 -71.253 1.00 19.31 48 LEU B O 1
ATOM 1525 N N . VAL B 1 49 ? -19.978 -0.145 -72.645 1.00 19.32 49 VAL B N 1
ATOM 1526 C CA . VAL B 1 49 ? -19.782 0.977 -73.590 1.00 20.68 49 VAL B CA 1
ATOM 1527 C C . VAL B 1 49 ? -20.253 0.483 -74.949 1.00 22.79 49 VAL B C 1
ATOM 1528 O O . VAL B 1 49 ? -19.913 -0.619 -75.391 1.00 22.88 49 VAL B O 1
ATOM 1532 N N . GLU B 1 50 ? -21.067 1.312 -75.624 1.00 26.27 50 GLU B N 1
ATOM 1533 C CA . GLU B 1 50 ? -21.512 0.992 -76.980 1.00 29.29 50 GLU B CA 1
ATOM 1534 C C . GLU B 1 50 ? -21.186 2.135 -77.916 1.00 32.00 50 GLU B C 1
ATOM 1535 O O . GLU B 1 50 ? -21.188 3.293 -77.536 1.00 29.97 50 GLU B O 1
ATOM 1541 N N . THR B 1 51 ? -20.913 1.779 -79.156 1.00 29.62 51 THR B N 1
ATOM 1542 C CA . THR B 1 51 ? -20.774 2.777 -80.229 1.00 34.61 51 THR B CA 1
ATOM 1543 C C . THR B 1 51 ? -21.386 2.184 -81.497 1.00 35.80 51 THR B C 1
ATOM 1544 O O . THR B 1 51 ? -21.208 0.998 -81.791 1.00 35.14 51 THR B O 1
ATOM 1548 N N . GLU B 1 52 ? -22.187 3.000 -82.205 1.00 43.25 52 GLU B N 1
ATOM 1549 C CA . GLU B 1 52 ? -22.829 2.594 -83.470 1.00 49.24 52 GLU B CA 1
ATOM 1550 C C . GLU B 1 52 ? -23.678 1.325 -83.291 1.00 46.18 52 GLU B C 1
ATOM 1551 O O . GLU B 1 52 ? -23.676 0.429 -84.139 1.00 50.20 52 GLU B O 1
ATOM 1557 N N . GLY B 1 53 ? -24.353 1.232 -82.141 1.00 47.14 53 GLY B N 1
ATOM 1558 C CA . GLY B 1 53 ? -25.161 0.064 -81.795 1.00 46.57 53 GLY B CA 1
ATOM 1559 C C . GLY B 1 53 ? -24.425 -1.222 -81.438 1.00 43.52 53 GLY B C 1
ATOM 1560 O O . GLY B 1 53 ? -25.069 -2.261 -81.317 1.00 46.42 53 GLY B O 1
ATOM 1561 N N . GLU B 1 54 ? -23.091 -1.178 -81.298 1.00 36.77 54 GLU B N 1
ATOM 1562 C CA . GLU B 1 54 ? -22.303 -2.366 -80.962 1.00 35.19 54 GLU B CA 1
ATOM 1563 C C . GLU B 1 54 ? -21.675 -2.198 -79.588 1.00 29.79 54 GLU B C 1
ATOM 1564 O O . GLU B 1 54 ? -21.135 -1.143 -79.279 1.00 28.52 54 GLU B O 1
ATOM 1570 N N . VAL B 1 55 ? -21.730 -3.252 -78.783 1.00 27.86 55 VAL B N 1
ATOM 1571 C CA . VAL B 1 55 ? -21.068 -3.229 -77.482 1.00 25.41 55 VAL B CA 1
ATOM 1572 C C . VAL B 1 55 ? -19.580 -3.484 -77.660 1.00 27.77 55 VAL B C 1
ATOM 1573 O O . VAL B 1 55 ? -19.175 -4.528 -78.211 1.00 31.24 55 VAL B O 1
ATOM 1577 N N . ILE B 1 56 ? -18.774 -2.558 -77.163 1.00 25.43 56 ILE B N 1
ATOM 1578 C CA . ILE B 1 56 ? -17.320 -2.605 -77.326 1.00 26.57 56 ILE B CA 1
ATOM 1579 C C . ILE B 1 56 ? -16.558 -2.805 -76.009 1.00 25.97 56 ILE B C 1
ATOM 1580 O O . ILE B 1 56 ? -15.335 -2.951 -76.039 1.00 26.29 56 ILE B O 1
ATOM 1585 N N . ALA B 1 57 ? -17.240 -2.715 -74.861 1.00 22.91 57 ALA B N 1
ATOM 1586 C CA . ALA B 1 57 ? -16.558 -2.851 -73.583 1.00 21.36 57 ALA B CA 1
ATOM 1587 C C . ALA B 1 57 ? -17.595 -3.135 -72.495 1.00 19.53 57 ALA B C 1
ATOM 1588 O O . ALA B 1 57 ? -18.758 -2.787 -72.646 1.00 19.38 57 ALA B O 1
ATOM 1590 N N . CYS B 1 58 ? -17.177 -3.846 -71.446 1.00 19.15 58 CYS B N 1
ATOM 1591 C CA . CYS B 1 58 ? -18.033 -4.134 -70.345 1.00 17.03 58 CYS B CA 1
ATOM 1592 C C . CYS B 1 58 ? -17.248 -4.325 -69.047 1.00 16.95 58 CYS B C 1
ATOM 1593 O O . CYS B 1 58 ? -16.046 -4.591 -69.048 1.00 17.31 58 CYS B O 1
ATOM 1596 N N . LEU B 1 59 ? -17.980 -4.200 -67.952 1.00 15.31 59 LEU B N 1
ATOM 1597 C CA . LEU B 1 59 ? -17.469 -4.536 -66.632 1.00 14.47 59 LEU B CA 1
ATOM 1598 C C . LEU B 1 59 ? -18.662 -4.964 -65.786 1.00 15.02 59 LEU B C 1
ATOM 1599 O O . LEU B 1 59 ? -19.562 -4.131 -65.547 1.00 15.85 59 LEU B O 1
ATOM 1604 N N . MET B 1 60 ? -18.610 -6.182 -65.278 1.00 14.33 60 MET B N 1
ATOM 1605 C CA . MET B 1 60 ? -19.692 -6.690 -64.421 1.00 14.71 60 MET B CA 1
ATOM 1606 C C . MET B 1 60 ? -19.277 -6.443 -62.983 1.00 14.55 60 MET B C 1
ATOM 1607 O O . MET B 1 60 ? -18.119 -6.618 -62.613 1.00 15.49 60 MET B O 1
ATOM 1612 N N . ALA B 1 61 ? -20.228 -5.963 -62.189 1.00 13.06 61 ALA B N 1
ATOM 1613 C CA . ALA B 1 61 ? -19.931 -5.686 -60.780 1.00 14.50 61 ALA B CA 1
ATOM 1614 C C . ALA B 1 61 ? -21.129 -5.857 -59.908 1.00 13.55 61 ALA B C 1
ATOM 1615 O O . ALA B 1 61 ? -22.273 -5.755 -60.342 1.00 14.13 61 ALA B O 1
ATOM 1617 N N . GLY B 1 62 ? -20.855 -6.105 -58.659 1.00 14.28 62 GLY B N 1
ATOM 1618 C CA . GLY B 1 62 ? -21.918 -6.397 -57.690 1.00 12.80 62 GLY B CA 1
ATOM 1619 C C . GLY B 1 62 ? -21.323 -6.370 -56.278 1.00 13.26 62 GLY B C 1
ATOM 1620 O O . GLY B 1 62 ? -20.096 -6.135 -56.119 1.00 12.93 62 GLY B O 1
ATOM 1621 N N . HIS B 1 63 ? -22.158 -6.599 -55.302 1.00 12.93 63 HIS B N 1
ATOM 1622 C CA . HIS B 1 63 ? -21.664 -6.601 -53.937 1.00 11.81 63 HIS B CA 1
ATOM 1623 C C . HIS B 1 63 ? -22.592 -7.448 -53.049 1.00 11.59 63 HIS B C 1
ATOM 1624 O O . HIS B 1 63 ? -23.740 -7.747 -53.392 1.00 12.72 63 HIS B O 1
ATOM 1631 N N . ASP B 1 64 ? -22.036 -7.846 -51.890 1.00 12.80 64 ASP B N 1
ATOM 1632 C CA . ASP B 1 64 ? -22.736 -8.659 -50.922 1.00 12.60 64 ASP B CA 1
ATOM 1633 C C . ASP B 1 64 ? -23.182 -7.931 -49.693 1.00 15.29 64 ASP B C 1
ATOM 1634 O O . ASP B 1 64 ? -23.485 -8.514 -48.657 1.00 15.85 64 ASP B O 1
ATOM 1639 N N . GLY B 1 65 ? -23.121 -6.589 -49.768 1.00 12.75 65 GLY B N 1
ATOM 1640 C CA . GLY B 1 65 ? -23.463 -5.760 -48.604 1.00 14.92 65 GLY B CA 1
ATOM 1641 C C . GLY B 1 65 ? -22.253 -5.441 -47.777 1.00 16.91 65 GLY B C 1
ATOM 1642 O O . GLY B 1 65 ? -22.369 -4.728 -46.739 1.00 19.75 65 GLY B O 1
ATOM 1643 N N . ARG B 1 66 ? -21.092 -6.001 -48.055 1.00 13.85 66 ARG B N 1
ATOM 1644 C CA . ARG B 1 66 ? -19.841 -5.755 -47.313 1.00 17.57 66 ARG B CA 1
ATOM 1645 C C . ARG B 1 66 ? -18.707 -5.360 -48.226 1.00 17.25 66 ARG B C 1
ATOM 1646 O O . ARG B 1 66 ? -17.915 -4.429 -47.934 1.00 17.88 66 ARG B O 1
ATOM 1654 N N . ARG B 1 67 ? -18.484 -6.096 -49.314 1.00 14.85 67 ARG B N 1
ATOM 1655 C CA . ARG B 1 67 ? -17.452 -5.855 -50.253 1.00 14.21 67 ARG B CA 1
ATOM 1656 C C . ARG B 1 67 ? -17.988 -5.903 -51.673 1.00 14.42 67 ARG B C 1
ATOM 1657 O O . ARG B 1 67 ? -19.024 -6.543 -51.954 1.00 15.01 67 ARG B O 1
ATOM 1665 N N . GLY B 1 68 ? -17.316 -5.192 -52.552 1.00 13.60 68 GLY B N 1
ATOM 1666 C CA . GLY B 1 68 ? -17.576 -5.234 -53.985 1.00 13.57 68 GLY B CA 1
ATOM 1667 C C . GLY B 1 68 ? -16.733 -6.271 -54.678 1.00 12.73 68 GLY B C 1
ATOM 1668 O O . GLY B 1 68 ? -15.612 -6.543 -54.243 1.00 15.26 68 GLY B O 1
ATOM 1669 N N . TYR B 1 69 ? -17.276 -6.840 -55.749 1.00 13.38 69 TYR B N 1
ATOM 1670 C CA . TYR B 1 69 ? -16.544 -7.871 -56.538 1.00 13.38 69 TYR B CA 1
ATOM 1671 C C . TYR B 1 69 ? -16.786 -7.595 -57.991 1.00 14.46 69 TYR B C 1
ATOM 1672 O O . TYR B 1 69 ? -17.942 -7.430 -58.417 1.00 15.44 69 TYR B O 1
ATOM 1681 N N . LEU B 1 70 ? -15.703 -7.483 -58.788 1.00 14.55 70 LEU B N 1
ATOM 1682 C CA . LEU B 1 70 ? -15.811 -7.162 -60.194 1.00 14.37 70 LEU B CA 1
ATOM 1683 C C . LEU B 1 70 ? -15.313 -8.300 -61.022 1.00 17.18 70 LEU B C 1
ATOM 1684 O O . LEU B 1 70 ? -14.411 -9.029 -60.609 1.00 18.80 70 LEU B O 1
ATOM 1689 N N . GLN B 1 71 ? -15.925 -8.446 -62.181 1.00 18.66 71 GLN B N 1
ATOM 1690 C CA . GLN B 1 71 ? -15.447 -9.504 -63.108 1.00 20.23 71 GLN B CA 1
ATOM 1691 C C . GLN B 1 71 ? -15.792 -9.171 -64.543 1.00 17.72 71 GLN B C 1
ATOM 1692 O O . GLN B 1 71 ? -16.568 -8.282 -64.839 1.00 18.18 71 GLN B O 1
ATOM 1698 N N . HIS B 1 72 ? -15.225 -9.956 -65.463 1.00 18.61 72 HIS B N 1
ATOM 1699 C CA . HIS B 1 72 ? -15.492 -9.809 -66.906 1.00 20.36 72 HIS B CA 1
ATOM 1700 C C . HIS B 1 72 ? -15.262 -8.397 -67.408 1.00 22.01 72 HIS B C 1
ATOM 1701 O O . HIS B 1 72 ? -16.061 -7.848 -68.170 1.00 23.00 72 HIS B O 1
ATOM 1708 N N . LEU B 1 73 ? -14.136 -7.818 -66.990 1.00 19.02 73 LEU B N 1
ATOM 1709 C CA . LEU B 1 73 ? -13.637 -6.586 -67.568 1.00 18.19 73 LEU B CA 1
ATOM 1710 C C . LEU B 1 73 ? -13.151 -6.859 -68.981 1.00 20.68 73 LEU B C 1
ATOM 1711 O O . LEU B 1 73 ? -12.219 -7.663 -69.154 1.00 21.52 73 LEU B O 1
ATOM 1716 N N . VAL B 1 74 ? -13.773 -6.255 -69.997 1.00 18.51 74 VAL B N 1
ATOM 1717 C CA . VAL B 1 74 ? -13.397 -6.450 -71.395 1.00 21.60 74 VAL B CA 1
ATOM 1718 C C . VAL B 1 74 ? -13.444 -5.144 -72.180 1.00 21.58 74 VAL B C 1
ATOM 1719 O O . VAL B 1 74 ? -14.394 -4.373 -72.031 1.00 20.65 74 VAL B O 1
ATOM 1723 N N . VAL B 1 75 ? -12.431 -4.896 -73.018 1.00 22.46 75 VAL B N 1
ATOM 1724 C CA . VAL B 1 75 ? -12.474 -3.875 -74.045 1.00 22.17 75 VAL B CA 1
ATOM 1725 C C . VAL B 1 75 ? -12.128 -4.613 -75.350 1.00 24.25 75 VAL B C 1
ATOM 1726 O O . VAL B 1 75 ? -11.091 -5.273 -75.419 1.00 25.11 75 VAL B O 1
ATOM 1730 N N . ASP B 1 76 ? -12.961 -4.406 -76.356 1.00 25.25 76 ASP B N 1
ATOM 1731 C CA . ASP B 1 76 ? -12.720 -4.945 -77.703 1.00 28.84 76 ASP B CA 1
ATOM 1732 C C . ASP B 1 76 ? -11.360 -4.461 -78.198 1.00 28.97 76 ASP B C 1
ATOM 1733 O O . ASP B 1 76 ? -11.002 -3.308 -78.019 1.00 29.57 76 ASP B O 1
ATOM 1738 N N . PRO B 1 77 ? -10.578 -5.362 -78.883 1.00 31.62 77 PRO B N 1
ATOM 1739 C CA . PRO B 1 77 ? -9.224 -5.007 -79.316 1.00 35.36 77 PRO B CA 1
ATOM 1740 C C . PRO B 1 77 ? -9.091 -3.739 -80.154 1.00 39.12 77 PRO B C 1
ATOM 1741 O O . PRO B 1 77 ? -8.076 -3.016 -80.021 1.00 41.58 77 PRO B O 1
ATOM 1745 N N . GLY B 1 78 ? -10.113 -3.434 -80.952 1.00 35.36 78 GLY B N 1
ATOM 1746 C CA . GLY B 1 78 ? -10.129 -2.227 -81.747 1.00 35.02 78 GLY B CA 1
ATOM 1747 C C . GLY B 1 78 ? -10.225 -0.912 -81.001 1.00 34.62 78 GLY B C 1
ATOM 1748 O O . GLY B 1 78 ? -9.999 0.150 -81.585 1.00 37.65 78 GLY B O 1
ATOM 1749 N N . TYR B 1 79 ? -10.508 -0.993 -79.713 1.00 32.20 79 TYR B N 1
ATOM 1750 C CA . TYR B 1 79 ? -10.745 0.163 -78.880 1.00 32.82 79 TYR B CA 1
ATOM 1751 C C . TYR B 1 79 ? -9.878 0.173 -77.655 1.00 31.69 79 TYR B C 1
ATOM 1752 O O . TYR B 1 79 ? -10.165 0.954 -76.729 1.00 29.62 79 TYR B O 1
ATOM 1761 N N . ARG B 1 80 ? -8.789 -0.602 -77.651 1.00 32.52 80 ARG B N 1
ATOM 1762 C CA . ARG B 1 80 ? -7.897 -0.614 -76.515 1.00 32.64 80 ARG B CA 1
ATOM 1763 C C . ARG B 1 80 ? -6.954 0.565 -76.493 1.00 31.65 80 ARG B C 1
ATOM 1764 O O . ARG B 1 80 ? -6.706 1.213 -77.509 1.00 33.26 80 ARG B O 1
ATOM 1772 N N . GLY B 1 81 ? -6.487 0.872 -75.289 1.00 29.61 81 GLY B N 1
ATOM 1773 C CA . GLY B 1 81 ? -5.609 1.992 -75.061 1.00 31.43 81 GLY B CA 1
ATOM 1774 C C . GLY B 1 81 ? -6.262 3.369 -75.137 1.00 30.83 81 GLY B C 1
ATOM 1775 O O . GLY B 1 81 ? -5.556 4.366 -75.274 1.00 31.89 81 GLY B O 1
ATOM 1776 N N . LEU B 1 82 ? -7.584 3.414 -74.993 1.00 28.44 82 LEU B N 1
ATOM 1777 C CA . LEU B 1 82 ? -8.359 4.644 -75.042 1.00 29.61 82 LEU B CA 1
ATOM 1778 C C . LEU B 1 82 ? -8.961 4.999 -73.655 1.00 25.50 82 LEU B C 1
ATOM 1779 O O . LEU B 1 82 ? -9.639 6.027 -73.519 1.00 27.94 82 LEU B O 1
ATOM 1784 N N . GLY B 1 83 ? -8.631 4.224 -72.615 1.00 23.69 83 GLY B N 1
ATOM 1785 C CA . GLY B 1 83 ? -9.082 4.559 -71.283 1.00 21.90 83 GLY B CA 1
ATOM 1786 C C . GLY B 1 83 ? -10.456 3.974 -70.950 1.00 21.51 83 GLY B C 1
ATOM 1787 O O . GLY B 1 83 ? -11.034 4.367 -69.935 1.00 21.10 83 GLY B O 1
ATOM 1788 N N . LEU B 1 84 ? -10.996 3.103 -71.819 1.00 20.78 84 LEU B N 1
ATOM 1789 C CA . LEU B 1 84 ? -12.369 2.587 -71.573 1.00 20.39 84 LEU B CA 1
ATOM 1790 C C . LEU B 1 84 ? -12.496 1.715 -70.326 1.00 18.35 84 LEU B C 1
ATOM 1791 O O . LEU B 1 84 ? -13.492 1.814 -69.597 1.00 17.50 84 LEU B O 1
ATOM 1796 N N . ALA B 1 85 ? -11.464 0.906 -70.030 1.00 18.97 85 ALA B N 1
ATOM 1797 C CA . ALA B 1 85 ? -11.506 0.104 -68.817 1.00 16.81 85 ALA B CA 1
ATOM 1798 C C . ALA B 1 85 ? -11.442 1.002 -67.573 1.00 17.94 85 ALA B C 1
ATOM 1799 O O . ALA B 1 85 ? -12.217 0.841 -66.661 1.00 16.75 85 ALA B O 1
ATOM 1801 N N . ARG B 1 86 ? -10.523 1.969 -67.597 1.00 17.10 86 ARG B N 1
ATOM 1802 C CA . ARG B 1 86 ? -10.428 2.940 -66.498 1.00 18.56 86 ARG B CA 1
ATOM 1803 C C . ARG B 1 86 ? -11.738 3.719 -66.342 1.00 17.58 86 ARG B C 1
ATOM 1804 O O . ARG B 1 86 ? -12.207 3.967 -65.192 1.00 17.94 86 ARG B O 1
ATOM 1812 N N . ARG B 1 87 ? -12.375 4.083 -67.446 1.00 17.37 87 ARG B N 1
ATOM 1813 C CA . ARG B 1 87 ? -13.655 4.843 -67.347 1.00 18.35 87 ARG B CA 1
ATOM 1814 C C . ARG B 1 87 ? -14.738 4.007 -66.618 1.00 17.36 87 ARG B C 1
ATOM 1815 O O . ARG B 1 87 ? -15.465 4.507 -65.731 1.00 17.53 87 ARG B O 1
ATOM 1823 N N . MET B 1 88 ? -14.845 2.749 -67.015 1.00 16.17 88 MET B N 1
ATOM 1824 C CA . MET B 1 88 ? -15.816 1.853 -66.396 1.00 15.71 88 MET B CA 1
ATOM 1825 C C . MET B 1 88 ? -15.481 1.613 -64.940 1.00 14.63 88 MET B C 1
ATOM 1826 O O . MET B 1 88 ? -16.374 1.615 -64.066 1.00 14.66 88 MET B O 1
ATOM 1831 N N . LEU B 1 89 ? -14.210 1.387 -64.634 1.00 14.65 89 LEU B N 1
ATOM 1832 C CA . LEU B 1 89 ? -13.741 1.153 -63.271 1.00 15.16 89 LEU B CA 1
ATOM 1833 C C . LEU B 1 89 ? -14.098 2.336 -62.361 1.00 15.48 89 LEU B C 1
ATOM 1834 O O . LEU B 1 89 ? -14.664 2.141 -61.269 1.00 15.25 89 LEU B O 1
ATOM 1839 N N . ASP B 1 90 ? -13.802 3.540 -62.826 1.00 15.27 90 ASP B N 1
ATOM 1840 C CA . ASP B 1 90 ? -14.092 4.739 -62.009 1.00 14.57 90 ASP B CA 1
ATOM 1841 C C . ASP B 1 90 ? -15.587 4.822 -61.690 1.00 15.11 90 ASP B C 1
ATOM 1842 O O . ASP B 1 90 ? -15.964 5.136 -60.504 1.00 14.00 90 ASP B O 1
ATOM 1847 N N . GLU B 1 91 ? -16.441 4.530 -62.661 1.00 14.59 91 GLU B N 1
ATOM 1848 C CA . GLU B 1 91 ? -17.859 4.693 -62.475 1.00 15.56 91 GLU B CA 1
ATOM 1849 C C . GLU B 1 91 ? -18.415 3.596 -61.593 1.00 14.02 91 GLU B C 1
ATOM 1850 O O . GLU B 1 91 ? -19.238 3.892 -60.684 1.00 14.45 91 GLU B O 1
ATOM 1856 N N . VAL B 1 92 ? -17.972 2.359 -61.766 1.00 13.36 92 VAL B N 1
ATOM 1857 C CA . VAL B 1 92 ? -18.428 1.251 -60.921 1.00 14.86 92 VAL B CA 1
ATOM 1858 C C . VAL B 1 92 ? -18.042 1.551 -59.480 1.00 14.33 92 VAL B C 1
ATOM 1859 O O . VAL B 1 92 ? -18.865 1.365 -58.555 1.00 13.52 92 VAL B O 1
ATOM 1863 N N . LEU B 1 93 ? -16.807 1.998 -59.247 1.00 14.06 93 LEU B N 1
ATOM 1864 C CA . LEU B 1 93 ? -16.318 2.219 -57.869 1.00 14.24 93 LEU B CA 1
ATOM 1865 C C . LEU B 1 93 ? -17.119 3.332 -57.229 1.00 13.64 93 LEU B C 1
ATOM 1866 O O . LEU B 1 93 ? -17.422 3.272 -56.031 1.00 14.76 93 LEU B O 1
ATOM 1871 N N . ALA B 1 94 ? -17.510 4.338 -58.013 1.00 12.83 94 ALA B N 1
ATOM 1872 C CA . ALA B 1 94 ? -18.344 5.419 -57.479 1.00 13.16 94 ALA B CA 1
ATOM 1873 C C . ALA B 1 94 ? -19.715 4.934 -57.090 1.00 12.89 94 ALA B C 1
ATOM 1874 O O . ALA B 1 94 ? -20.243 5.381 -56.033 1.00 13.89 94 ALA B O 1
ATOM 1876 N N . ARG B 1 95 ? -20.321 4.127 -57.919 1.00 13.41 95 ARG B N 1
ATOM 1877 C CA . ARG B 1 95 ? -21.650 3.586 -57.628 1.00 12.75 95 ARG B CA 1
ATOM 1878 C C . ARG B 1 95 ? -21.585 2.676 -56.433 1.00 14.08 95 ARG B C 1
ATOM 1879 O O . ARG B 1 95 ? -22.483 2.739 -55.573 1.00 14.81 95 ARG B O 1
ATOM 1887 N N . LEU B 1 96 ? -20.552 1.855 -56.341 1.00 12.71 96 LEU B N 1
ATOM 1888 C CA . LEU B 1 96 ? -20.388 0.995 -55.141 1.00 11.18 96 LEU B CA 1
ATOM 1889 C C . LEU B 1 96 ? -20.273 1.845 -53.887 1.00 13.08 96 LEU B C 1
ATOM 1890 O O . LEU B 1 96 ? -20.855 1.541 -52.830 1.00 14.35 96 LEU B O 1
ATOM 1895 N N . ALA B 1 97 ? -19.487 2.935 -53.967 1.00 12.92 97 ALA B N 1
ATOM 1896 C CA . ALA B 1 97 ? -19.292 3.783 -52.799 1.00 13.73 97 ALA B CA 1
ATOM 1897 C C . ALA B 1 97 ? -20.617 4.409 -52.334 1.00 14.42 97 ALA B C 1
ATOM 1898 O O . ALA B 1 97 ? -20.895 4.497 -51.099 1.00 15.55 97 ALA B O 1
ATOM 1900 N N . ARG B 1 98 ? -21.449 4.812 -53.282 1.00 14.43 98 ARG B N 1
ATOM 1901 C CA . ARG B 1 98 ? -22.797 5.335 -52.922 1.00 15.15 98 ARG B CA 1
ATOM 1902 C C . ARG B 1 98 ? -23.586 4.287 -52.100 1.00 14.80 98 ARG B C 1
ATOM 1903 O O . ARG B 1 98 ? -24.316 4.661 -51.169 1.00 15.24 98 ARG B O 1
ATOM 1911 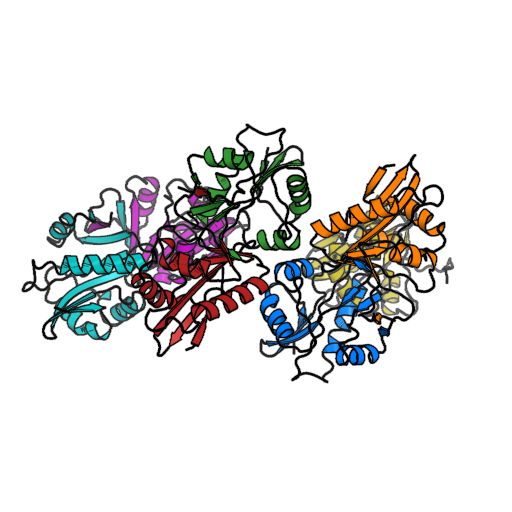N N . GLU B 1 99 ? -23.413 3.019 -52.441 1.00 13.10 99 GLU B N 1
ATOM 1912 C CA . GLU B 1 99 ? -24.124 1.913 -51.781 1.00 12.90 99 GLU B CA 1
ATOM 1913 C C . GLU B 1 99 ? -23.432 1.468 -50.474 1.00 13.55 99 GLU B C 1
ATOM 1914 O O . GLU B 1 99 ? -23.949 0.542 -49.825 1.00 16.20 99 GLU B O 1
ATOM 1920 N N . GLY B 1 100 ? -22.384 2.174 -50.029 1.00 14.06 100 GLY B N 1
ATOM 1921 C CA . GLY B 1 100 ? -21.712 1.902 -48.787 1.00 15.21 100 GLY B CA 1
ATOM 1922 C C . GLY B 1 100 ? -20.641 0.881 -48.913 1.00 16.27 100 GLY B C 1
ATOM 1923 O O . GLY B 1 100 ? -20.188 0.379 -47.865 1.00 19.97 100 GLY B O 1
ATOM 1924 N N . ILE B 1 101 ? -20.175 0.636 -50.122 1.00 13.48 101 ILE B N 1
ATOM 1925 C CA . ILE B 1 101 ? -19.146 -0.395 -50.352 1.00 14.27 101 ILE B CA 1
ATOM 1926 C C . ILE B 1 101 ? -17.862 0.378 -50.651 1.00 18.59 101 ILE B C 1
ATOM 1927 O O . ILE B 1 101 ? -17.703 0.922 -51.744 1.00 21.85 101 ILE B O 1
ATOM 1932 N N . GLY B 1 102 ? -17.007 0.312 -49.659 1.00 21.79 102 GLY B N 1
ATOM 1933 C CA . GLY B 1 102 ? -15.762 1.071 -49.685 1.00 24.94 102 GLY B CA 1
ATOM 1934 C C . GLY B 1 102 ? -14.544 0.277 -50.067 1.00 27.99 102 GLY B C 1
ATOM 1935 O O . GLY B 1 102 ? -13.495 0.889 -50.314 1.00 32.07 102 GLY B O 1
ATOM 1936 N N . LYS B 1 103 ? -14.664 -1.061 -50.150 1.00 18.51 103 LYS B N 1
ATOM 1937 C CA . LYS B 1 103 ? -13.531 -1.907 -50.575 1.00 17.95 103 LYS B CA 1
ATOM 1938 C C . LYS B 1 103 ? -14.062 -2.966 -51.512 1.00 16.05 103 LYS B C 1
ATOM 1939 O O . LYS B 1 103 ? -15.114 -3.590 -51.265 1.00 15.93 103 LYS B O 1
ATOM 1945 N N . SER B 1 104 ? -13.321 -3.179 -52.593 1.00 14.80 104 SER B N 1
ATOM 1946 C CA . SER B 1 104 ? -13.692 -4.099 -53.643 1.00 15.18 104 SER B CA 1
ATOM 1947 C C . SER B 1 104 ? -12.519 -4.994 -53.988 1.00 16.67 104 SER B C 1
ATOM 1948 O O . SER B 1 104 ? -11.353 -4.625 -53.738 1.00 17.49 104 SER B O 1
ATOM 1951 N N . HIS B 1 105 ? -12.835 -6.158 -54.565 1.00 16.02 105 HIS B N 1
ATOM 1952 C CA . HIS B 1 105 ? -11.872 -7.202 -54.874 1.00 15.34 105 HIS B CA 1
ATOM 1953 C C . HIS B 1 105 ? -12.050 -7.667 -56.297 1.00 16.62 105 HIS B C 1
ATOM 1954 O O . HIS B 1 105 ? -13.184 -7.698 -56.828 1.00 17.53 105 HIS B O 1
ATOM 1961 N N . VAL B 1 106 ? -10.949 -8.121 -56.884 1.00 16.77 106 VAL B N 1
ATOM 1962 C CA . VAL B 1 106 ? -10.972 -8.932 -58.100 1.00 18.01 106 VAL B CA 1
ATOM 1963 C C . VAL B 1 106 ? -10.068 -10.139 -57.888 1.00 18.39 106 VAL B C 1
ATOM 1964 O O . VAL B 1 106 ? -9.052 -10.044 -57.203 1.00 18.54 106 VAL B O 1
ATOM 1968 N N . PHE B 1 107 ? -10.471 -11.254 -58.481 1.00 20.22 107 PHE B N 1
ATOM 1969 C CA A PHE B 1 107 ? -9.693 -12.488 -58.516 0.50 22.94 107 PHE B CA 1
ATOM 1970 C CA B PHE B 1 107 ? -9.665 -12.483 -58.499 0.50 21.60 107 PHE B CA 1
ATOM 1971 C C . PHE B 1 107 ? -9.116 -12.620 -59.925 1.00 24.49 107 PHE B C 1
ATOM 1972 O O . PHE B 1 107 ? -9.847 -12.494 -60.905 1.00 24.70 107 PHE B O 1
ATOM 1987 N N . VAL B 1 108 ? -7.830 -12.869 -60.030 1.00 22.57 108 VAL B N 1
ATOM 1988 C CA . VAL B 1 108 ? -7.169 -12.942 -61.360 1.00 22.79 108 VAL B CA 1
ATOM 1989 C C . VAL B 1 108 ? -6.304 -14.185 -61.369 1.00 23.53 108 VAL B C 1
ATOM 1990 O O . VAL B 1 108 ? -5.490 -14.386 -60.497 1.00 24.24 108 VAL B O 1
ATOM 1994 N N . LEU B 1 109 ? -6.534 -15.028 -62.360 1.00 25.67 109 LEU B N 1
ATOM 1995 C CA . LEU B 1 109 ? -5.760 -16.275 -62.468 1.00 28.96 109 LEU B CA 1
ATOM 1996 C C . LEU B 1 109 ? -4.301 -15.983 -62.588 1.00 30.27 109 LEU B C 1
ATOM 1997 O O . LEU B 1 109 ? -3.917 -15.100 -63.337 1.00 29.12 109 LEU B O 1
ATOM 2002 N N . ASP B 1 110 ? -3.462 -16.751 -61.876 1.00 30.66 110 ASP B N 1
ATOM 2003 C CA . ASP B 1 110 ? -2.009 -16.598 -61.942 1.00 35.18 110 ASP B CA 1
ATOM 2004 C C . ASP B 1 110 ? -1.512 -16.770 -63.396 1.00 33.58 110 ASP B C 1
ATOM 2005 O O . ASP B 1 110 ? -0.571 -16.109 -63.808 1.00 37.69 110 ASP B O 1
ATOM 2010 N N . ALA B 1 111 ? -2.164 -17.656 -64.136 1.00 35.66 111 ALA B N 1
ATOM 2011 C CA . ALA B 1 111 ? -1.770 -17.951 -65.539 1.00 40.75 111 ALA B CA 1
ATOM 2012 C C . ALA B 1 111 ? -2.122 -16.819 -66.524 1.00 39.34 111 ALA B C 1
ATOM 2013 O O . ALA B 1 111 ? -1.615 -16.815 -67.645 1.00 40.74 111 ALA B O 1
ATOM 2015 N N . ALA B 1 112 ? -3.055 -15.931 -66.142 1.00 36.33 112 ALA B N 1
ATOM 2016 C CA . ALA B 1 112 ? -3.511 -14.828 -66.992 1.00 36.60 112 ALA B CA 1
ATOM 2017 C C . ALA B 1 112 ? -2.514 -13.658 -66.969 1.00 37.32 112 ALA B C 1
ATOM 2018 O O . ALA B 1 112 ? -2.735 -12.654 -66.315 1.00 37.62 112 ALA B O 1
ATOM 2020 N N . GLU B 1 113 ? -1.435 -13.807 -67.718 1.00 39.09 113 GLU B N 1
ATOM 2021 C CA . GLU B 1 113 ? -0.300 -12.886 -67.627 1.00 42.78 113 GLU B CA 1
ATOM 2022 C C . GLU B 1 113 ? -0.665 -11.452 -68.001 1.00 39.85 113 GLU B C 1
ATOM 2023 O O . GLU B 1 113 ? -0.279 -10.524 -67.301 1.00 38.08 113 GLU B O 1
ATOM 2029 N N . GLU B 1 114 ? -1.508 -11.282 -69.012 1.00 37.71 114 GLU B N 1
ATOM 2030 C CA . GLU B 1 114 ? -1.889 -9.944 -69.426 1.00 38.79 114 GLU B CA 1
ATOM 2031 C C . GLU B 1 114 ? -2.827 -9.300 -68.430 1.00 34.86 114 GLU B C 1
ATOM 2032 O O . GLU B 1 114 ? -2.701 -8.124 -68.197 1.00 34.23 114 GLU B O 1
ATOM 2038 N N . ALA B 1 115 ? -3.790 -10.055 -67.926 1.00 31.03 115 ALA B N 1
ATOM 2039 C CA . ALA B 1 115 ? -4.683 -9.510 -66.905 1.00 29.08 115 ALA B CA 1
ATOM 2040 C C . ALA B 1 115 ? -3.884 -9.122 -65.663 1.00 27.88 115 ALA B C 1
ATOM 2041 O O . ALA B 1 115 ? -4.148 -8.078 -65.071 1.00 26.22 115 ALA B O 1
ATOM 2043 N N . GLN B 1 116 ? -2.933 -9.954 -65.249 1.00 28.83 116 GLN B N 1
ATOM 2044 C CA . GLN B 1 116 ? -2.080 -9.603 -64.090 1.00 29.27 116 GLN B CA 1
ATOM 2045 C C . GLN B 1 116 ? -1.356 -8.276 -64.304 1.00 29.75 116 GLN B C 1
ATOM 2046 O O . GLN B 1 116 ? -1.362 -7.403 -63.430 1.00 31.08 116 GLN B O 1
ATOM 2052 N N . ALA B 1 117 ? -0.823 -8.104 -65.506 1.00 31.96 117 ALA B N 1
ATOM 2053 C CA . ALA B 1 117 ? -0.104 -6.879 -65.857 1.00 32.13 117 ALA B CA 1
ATOM 2054 C C . ALA B 1 117 ? -1.033 -5.659 -65.771 1.00 29.56 117 ALA B C 1
ATOM 2055 O O . ALA B 1 117 ? -0.633 -4.618 -65.240 1.00 30.20 117 ALA B O 1
ATOM 2057 N N . PHE B 1 118 ? -2.243 -5.804 -66.298 1.00 27.64 118 PHE B N 1
ATOM 2058 C CA . PHE B 1 118 ? -3.261 -4.746 -66.220 1.00 25.91 118 PHE B CA 1
ATOM 2059 C C . PHE B 1 118 ? -3.537 -4.337 -64.754 1.00 26.18 118 PHE B C 1
ATOM 2060 O O . PHE B 1 118 ? -3.442 -3.159 -64.389 1.00 26.09 118 PHE B O 1
ATOM 2068 N N . TRP B 1 119 ? -3.825 -5.308 -63.892 1.00 25.36 119 TRP B N 1
ATOM 2069 C CA . TRP B 1 119 ? -4.180 -4.995 -62.513 1.00 24.56 119 TRP B CA 1
ATOM 2070 C C . TRP B 1 119 ? -2.987 -4.452 -61.695 1.00 24.84 119 TRP B C 1
ATOM 2071 O O . TRP B 1 119 ? -3.178 -3.568 -60.882 1.00 24.49 119 TRP B O 1
ATOM 2082 N N . ARG B 1 120 ? -1.777 -4.961 -61.931 1.00 27.62 120 ARG B N 1
ATOM 2083 C CA . ARG B 1 120 ? -0.582 -4.417 -61.263 1.00 30.62 120 ARG B CA 1
ATOM 2084 C C . ARG B 1 120 ? -0.339 -2.949 -61.603 1.00 33.23 120 ARG B C 1
ATOM 2085 O O . ARG B 1 120 ? 0.235 -2.226 -60.792 1.00 33.72 120 ARG B O 1
ATOM 2093 N N . ALA B 1 121 ? -0.814 -2.516 -62.777 1.00 29.24 121 ALA B N 1
ATOM 2094 C CA . ALA B 1 121 ? -0.653 -1.125 -63.229 1.00 29.79 121 ALA B CA 1
ATOM 2095 C C . ALA B 1 121 ? -1.714 -0.160 -62.722 1.00 28.91 121 ALA B C 1
ATOM 2096 O O . ALA B 1 121 ? -1.557 1.049 -62.921 1.00 29.97 121 ALA B O 1
ATOM 2098 N N . GLN B 1 122 ? -2.756 -0.643 -62.045 1.00 24.81 122 GLN B N 1
ATOM 2099 C CA . GLN B 1 122 ? -3.784 0.250 -61.499 1.00 25.08 122 GLN B CA 1
ATOM 2100 C C . GLN B 1 122 ? -3.371 0.717 -60.091 1.00 27.84 122 GLN B C 1
ATOM 2101 O O . GLN B 1 122 ? -3.335 -0.077 -59.153 1.00 26.83 122 GLN B O 1
ATOM 2107 N N . SER B 1 123 ? -3.064 2.005 -59.948 1.00 28.13 123 SER B N 1
ATOM 2108 C CA . SER B 1 123 ? -2.496 2.493 -58.690 1.00 29.74 123 SER B CA 1
ATOM 2109 C C . SER B 1 123 ? -3.492 2.534 -57.521 1.00 26.93 123 SER B C 1
ATOM 2110 O O . SER B 1 123 ? -3.052 2.634 -56.382 1.00 28.53 123 SER B O 1
ATOM 2113 N N . ASP B 1 124 ? -4.801 2.509 -57.812 1.00 24.23 124 ASP B N 1
ATOM 2114 C CA . ASP B 1 124 ? -5.855 2.413 -56.829 1.00 22.76 124 ASP B CA 1
ATOM 2115 C C . ASP B 1 124 ? -6.153 1.013 -56.349 1.00 22.29 124 ASP B C 1
ATOM 2116 O O . ASP B 1 124 ? -7.040 0.833 -55.494 1.00 23.35 124 ASP B O 1
ATOM 2121 N N . TRP B 1 125 ? -5.438 0.022 -56.901 1.00 20.40 125 TRP B N 1
ATOM 2122 C CA . TRP B 1 125 ? -5.589 -1.383 -56.473 1.00 21.16 125 TRP B CA 1
ATOM 2123 C C . TRP B 1 125 ? -4.229 -1.874 -55.990 1.00 20.87 125 TRP B C 1
ATOM 2124 O O . TRP B 1 125 ? -3.165 -1.324 -56.326 1.00 24.84 125 TRP B O 1
ATOM 2135 N N . GLU B 1 126 ? -4.266 -2.870 -55.112 1.00 21.33 126 GLU B N 1
ATOM 2136 C CA . GLU B 1 126 ? -3.069 -3.529 -54.629 1.00 23.54 126 GLU B CA 1
ATOM 2137 C C . GLU B 1 126 ? -3.232 -5.041 -54.638 1.00 23.22 126 GLU B C 1
ATOM 2138 O O . GLU B 1 126 ? -4.246 -5.581 -54.240 1.00 22.14 126 GLU B O 1
ATOM 2144 N N . ARG B 1 127 ? -2.158 -5.702 -55.037 1.00 23.11 127 ARG B N 1
ATOM 2145 C CA . ARG B 1 127 ? -2.100 -7.153 -54.992 1.00 25.66 127 ARG B CA 1
ATOM 2146 C C . ARG B 1 127 ? -1.942 -7.586 -53.552 1.00 25.43 127 ARG B C 1
ATOM 2147 O O . ARG B 1 127 ? -1.050 -7.117 -52.840 1.00 27.56 127 ARG B O 1
ATOM 2155 N N . ARG B 1 128 ? -2.789 -8.502 -53.132 1.00 24.17 128 ARG B N 1
ATOM 2156 C CA . ARG B 1 128 ? -2.816 -8.891 -51.717 1.00 23.93 128 ARG B CA 1
ATOM 2157 C C . ARG B 1 128 ? -1.781 -9.969 -51.439 1.00 27.08 128 ARG B C 1
ATOM 2158 O O . ARG B 1 128 ? -1.785 -11.021 -52.073 1.00 29.02 128 ARG B O 1
ATOM 2166 N N . LYS B 1 129 ? -0.926 -9.693 -50.472 1.00 28.90 129 LYS B N 1
ATOM 2167 C CA . LYS B 1 129 ? 0.095 -10.658 -50.025 1.00 32.18 129 LYS B CA 1
ATOM 2168 C C . LYS B 1 129 ? -0.061 -10.994 -48.567 1.00 31.41 129 LYS B C 1
ATOM 2169 O O . LYS B 1 129 ? 0.865 -11.550 -47.972 1.00 34.85 129 LYS B O 1
ATOM 2175 N N . ASP B 1 130 ? -1.233 -10.683 -48.015 1.00 30.19 130 ASP B N 1
ATOM 2176 C CA . ASP B 1 130 ? -1.514 -10.818 -46.604 1.00 31.51 130 ASP B CA 1
ATOM 2177 C C . ASP B 1 130 ? -2.633 -11.808 -46.305 1.00 30.34 130 ASP B C 1
ATOM 2178 O O . ASP B 1 130 ? -2.938 -12.001 -45.135 1.00 29.84 130 ASP B O 1
ATOM 2183 N N . ILE B 1 131 ? -3.225 -12.416 -47.345 1.00 28.76 131 ILE B N 1
ATOM 2184 C CA . ILE B 1 131 ? -4.416 -13.250 -47.185 1.00 28.03 131 ILE B CA 1
ATOM 2185 C C . ILE B 1 131 ? -4.304 -14.538 -47.980 1.00 27.70 131 ILE B C 1
ATOM 2186 O O . ILE B 1 131 ? -3.571 -14.602 -48.974 1.00 29.67 131 ILE B O 1
ATOM 2191 N N . GLN B 1 132 ? -5.031 -15.560 -47.501 1.00 26.49 132 GLN B N 1
ATOM 2192 C CA . GLN B 1 132 ? -5.301 -16.764 -48.264 1.00 26.54 132 GLN B CA 1
ATOM 2193 C C . GLN B 1 132 ? -6.756 -16.831 -48.564 1.00 24.58 132 GLN B C 1
ATOM 2194 O O . GLN B 1 132 ? -7.588 -16.274 -47.816 1.00 23.46 132 GLN B O 1
ATOM 2200 N N . VAL B 1 133 ? -7.098 -17.343 -49.745 1.00 22.72 133 VAL B N 1
ATOM 2201 C CA . VAL B 1 133 ? -8.491 -17.560 -50.103 1.00 22.44 133 VAL B CA 1
ATOM 2202 C C . VAL B 1 133 ? -8.776 -19.041 -50.050 1.00 22.29 133 VAL B C 1
ATOM 2203 O O . VAL B 1 133 ? -7.959 -19.867 -50.538 1.00 23.38 133 VAL B O 1
ATOM 2207 N N . PHE B 1 134 ? -9.870 -19.423 -49.404 1.00 21.44 134 PHE B N 1
ATOM 2208 C CA . PHE B 1 134 ? -10.365 -20.793 -49.459 1.00 21.86 134 PHE B CA 1
ATOM 2209 C C . PHE B 1 134 ? -11.685 -20.733 -50.178 1.00 21.02 134 PHE B C 1
ATOM 2210 O O . PHE B 1 134 ? -12.499 -19.817 -49.920 1.00 19.90 134 PHE B O 1
ATOM 2218 N N . SER B 1 135 ? -11.954 -21.729 -51.026 1.00 21.38 135 SER B N 1
ATOM 2219 C CA . SER B 1 135 ? -13.198 -21.811 -51.779 1.00 21.12 135 SER B CA 1
ATOM 2220 C C . SER B 1 135 ? -13.812 -23.178 -51.640 1.00 21.25 135 SER B C 1
ATOM 2221 O O . SER B 1 135 ? -13.141 -24.183 -51.457 1.00 21.76 135 SER B O 1
ATOM 2224 N N . THR B 1 136 ? -15.123 -23.236 -51.779 1.00 21.28 136 THR B N 1
ATOM 2225 C CA . THR B 1 136 ? -15.785 -24.517 -51.809 1.00 23.17 136 THR B CA 1
ATOM 2226 C C . THR B 1 136 ? -15.362 -25.316 -53.061 1.00 26.89 136 THR B C 1
ATOM 2227 O O . THR B 1 136 ? -15.108 -24.688 -54.101 1.00 25.44 136 THR B O 1
ATOM 2231 N N . ARG B 1 137 ? -15.277 -26.609 -52.901 1.00 32.49 137 ARG B N 1
ATOM 2232 C CA . ARG B 1 137 ? -14.792 -27.556 -53.962 1.00 37.17 137 ARG B CA 1
ATOM 2233 C C . ARG B 1 137 ? -15.809 -27.833 -55.071 1.00 40.44 137 ARG B C 1
ATOM 2234 O O . ARG B 1 137 ? -17.015 -27.814 -54.826 1.00 48.40 137 ARG B O 1
ATOM 2242 N N . MET C 1 1 ? -46.608 18.836 -57.574 1.00 50.14 1 MET C N 1
ATOM 2243 C CA . MET C 1 1 ? -45.558 18.981 -56.465 1.00 48.57 1 MET C CA 1
ATOM 2244 C C . MET C 1 1 ? -45.885 18.346 -55.123 1.00 47.95 1 MET C C 1
ATOM 2245 O O . MET C 1 1 ? -46.398 18.997 -54.202 1.00 51.11 1 MET C O 1
ATOM 2250 N N . GLN C 1 2 ? -45.495 17.084 -55.005 1.00 39.86 2 GLN C N 1
ATOM 2251 C CA . GLN C 1 2 ? -45.915 16.239 -53.914 1.00 38.47 2 GLN C CA 1
ATOM 2252 C C . GLN C 1 2 ? -44.802 16.246 -52.875 1.00 33.09 2 GLN C C 1
ATOM 2253 O O . GLN C 1 2 ? -43.657 15.903 -53.197 1.00 32.55 2 GLN C O 1
ATOM 2259 N N . LEU C 1 3 ? -45.157 16.634 -51.660 1.00 32.39 3 LEU C N 1
ATOM 2260 C CA . LEU C 1 3 ? -44.276 16.554 -50.502 1.00 29.85 3 LEU C CA 1
ATOM 2261 C C . LEU C 1 3 ? -44.548 15.247 -49.789 1.00 28.72 3 LEU C C 1
ATOM 2262 O O . LEU C 1 3 ? -45.700 14.927 -49.474 1.00 31.27 3 LEU C O 1
ATOM 2267 N N . ARG C 1 4 ? -43.505 14.477 -49.484 1.00 26.38 4 ARG C N 1
ATOM 2268 C CA . ARG C 1 4 ? -43.698 13.221 -48.777 1.00 25.25 4 ARG C CA 1
ATOM 2269 C C . ARG C 1 4 ? -42.466 12.813 -47.999 1.00 21.80 4 ARG C C 1
ATOM 2270 O O . ARG C 1 4 ? -41.390 13.365 -48.169 1.00 22.28 4 ARG C O 1
ATOM 2278 N N . SER C 1 5 ? -42.646 11.799 -47.149 1.00 22.55 5 SER C N 1
ATOM 2279 C CA . SER C 1 5 ? -41.564 11.250 -46.362 1.00 21.19 5 SER C CA 1
ATOM 2280 C C . SER C 1 5 ? -40.573 10.499 -47.236 1.00 20.33 5 SER C C 1
ATOM 2281 O O . SER C 1 5 ? -40.945 9.760 -48.152 1.00 20.77 5 SER C O 1
ATOM 2284 N N . VAL C 1 6 ? -39.324 10.727 -46.952 1.00 18.62 6 VAL C N 1
ATOM 2285 C CA . VAL C 1 6 ? -38.216 9.963 -47.550 1.00 17.22 6 VAL C CA 1
ATOM 2286 C C . VAL C 1 6 ? -38.287 8.534 -46.989 1.00 18.19 6 VAL C C 1
ATOM 2287 O O . VAL C 1 6 ? -38.418 8.342 -45.753 1.00 17.80 6 VAL C O 1
ATOM 2291 N N . ILE C 1 7 ? -38.119 7.573 -47.898 1.00 18.30 7 ILE C N 1
ATOM 2292 C CA . ILE C 1 7 ? -37.956 6.149 -47.534 1.00 19.32 7 ILE C CA 1
ATOM 2293 C C . ILE C 1 7 ? -36.664 5.591 -48.160 1.00 18.03 7 ILE C C 1
ATOM 2294 O O . ILE C 1 7 ? -35.986 6.260 -48.937 1.00 16.31 7 ILE C O 1
ATOM 2299 N N . ALA C 1 8 ? -36.265 4.410 -47.687 1.00 19.50 8 ALA C N 1
ATOM 2300 C CA . ALA C 1 8 ? -34.952 3.856 -48.098 1.00 19.00 8 ALA C CA 1
ATOM 2301 C C . ALA C 1 8 ? -34.737 3.771 -49.602 1.00 19.22 8 ALA C C 1
ATOM 2302 O O . ALA C 1 8 ? -33.617 4.037 -50.080 1.00 19.06 8 ALA C O 1
ATOM 2304 N N . ALA C 1 9 ? -35.788 3.463 -50.364 1.00 20.49 9 ALA C N 1
ATOM 2305 C CA . ALA C 1 9 ? -35.711 3.333 -51.816 1.00 21.82 9 ALA C CA 1
ATOM 2306 C C . ALA C 1 9 ? -35.418 4.657 -52.504 1.00 19.35 9 ALA C C 1
ATOM 2307 O O . ALA C 1 9 ? -35.072 4.657 -53.681 1.00 22.00 9 ALA C O 1
ATOM 2309 N N . ASP C 1 10 ? -35.532 5.767 -51.779 1.00 17.80 10 ASP C N 1
ATOM 2310 C CA . ASP C 1 10 ? -35.192 7.074 -52.336 1.00 18.65 10 ASP C CA 1
ATOM 2311 C C . ASP C 1 10 ? -33.716 7.377 -52.344 1.00 16.98 10 ASP C C 1
ATOM 2312 O O . ASP C 1 10 ? -33.286 8.406 -52.889 1.00 16.24 10 ASP C O 1
ATOM 2317 N N . HIS C 1 11 ? -32.845 6.490 -51.809 1.00 15.23 11 HIS C N 1
ATOM 2318 C CA . HIS C 1 11 ? -31.440 6.822 -51.715 1.00 15.51 11 HIS C CA 1
ATOM 2319 C C . HIS C 1 11 ? -30.783 7.208 -53.037 1.00 16.57 11 HIS C C 1
ATOM 2320 O O . HIS C 1 11 ? -30.075 8.208 -53.097 1.00 17.00 11 HIS C O 1
ATOM 2327 N N . PRO C 1 12 ? -30.960 6.427 -54.116 1.00 16.96 12 PRO C N 1
ATOM 2328 C CA . PRO C 1 12 ? -30.266 6.806 -55.341 1.00 19.19 12 PRO C CA 1
ATOM 2329 C C . PRO C 1 12 ? -30.622 8.173 -55.836 1.00 18.58 12 PRO C C 1
ATOM 2330 O O . PRO C 1 12 ? -29.729 8.932 -56.243 1.00 19.19 12 PRO C O 1
ATOM 2334 N N . ALA C 1 13 ? -31.906 8.506 -55.838 1.00 20.06 13 ALA C N 1
ATOM 2335 C CA . ALA C 1 13 ? -32.353 9.818 -56.328 1.00 21.88 13 ALA C CA 1
ATOM 2336 C C . ALA C 1 13 ? -31.845 10.964 -55.431 1.00 19.32 13 ALA C C 1
ATOM 2337 O O . ALA C 1 13 ? -31.418 12.019 -55.951 1.00 21.48 13 ALA C O 1
ATOM 2339 N N . LEU C 1 14 ? -31.869 10.745 -54.135 1.00 18.46 14 LEU C N 1
ATOM 2340 C CA . LEU C 1 14 ? -31.370 11.763 -53.198 1.00 17.75 14 LEU C CA 1
ATOM 2341 C C . LEU C 1 14 ? -29.875 11.927 -53.240 1.00 17.15 14 LEU C C 1
ATOM 2342 O O . LEU C 1 14 ? -29.372 13.056 -53.285 1.00 17.50 14 LEU C O 1
ATOM 2347 N N . PHE C 1 15 ? -29.124 10.810 -53.303 1.00 16.49 15 PHE C N 1
ATOM 2348 C CA . PHE C 1 15 ? -27.687 10.920 -53.378 1.00 17.38 15 PHE C CA 1
ATOM 2349 C C . PHE C 1 15 ? -27.297 11.688 -54.639 1.00 17.41 15 PHE C C 1
ATOM 2350 O O . PHE C 1 15 ? -26.356 12.489 -54.652 1.00 19.06 15 PHE C O 1
ATOM 2358 N N . ALA C 1 16 ? -27.989 11.417 -55.744 1.00 18.48 16 ALA C N 1
ATOM 2359 C CA . ALA C 1 16 ? -27.719 12.095 -57.021 1.00 20.67 16 ALA C CA 1
ATOM 2360 C C . ALA C 1 16 ? -27.998 13.585 -56.889 1.00 21.47 16 ALA C C 1
ATOM 2361 O O . ALA C 1 16 ? -27.236 14.381 -57.405 1.00 25.83 16 ALA C O 1
ATOM 2363 N N . LEU C 1 17 ? -29.101 13.916 -56.239 1.00 20.25 17 LEU C N 1
ATOM 2364 C CA . LEU C 1 17 ? -29.453 15.343 -55.984 1.00 21.35 17 LEU C CA 1
ATOM 2365 C C . LEU C 1 17 ? -28.384 16.028 -55.172 1.00 20.59 17 LEU C C 1
ATOM 2366 O O . LEU C 1 17 ? -27.892 17.093 -55.579 1.00 23.11 17 LEU C O 1
ATOM 2371 N N . TRP C 1 18 ? -27.980 15.377 -54.070 1.00 19.77 18 TRP C N 1
ATOM 2372 C CA . TRP C 1 18 ? -26.917 15.943 -53.224 1.00 20.20 18 TRP C CA 1
ATOM 2373 C C . TRP C 1 18 ? -25.625 16.127 -53.998 1.00 21.40 18 TRP C C 1
ATOM 2374 O O . TRP C 1 18 ? -24.932 17.152 -53.911 1.00 21.58 18 TRP C O 1
ATOM 2385 N N . SER C 1 19 ? -25.294 15.137 -54.808 1.00 21.18 19 SER C N 1
ATOM 2386 C CA . SER C 1 19 ? -24.070 15.167 -55.583 1.00 23.85 19 SER C CA 1
ATOM 2387 C C . SER C 1 19 ? -24.001 16.291 -56.597 1.00 25.06 19 SER C C 1
ATOM 2388 O O . SER C 1 19 ? -22.912 16.801 -56.850 1.00 28.04 19 SER C O 1
ATOM 2391 N N . ARG C 1 20 ? -25.130 16.665 -57.200 1.00 24.39 20 ARG C N 1
ATOM 2392 C CA . ARG C 1 20 ? -25.137 17.709 -58.216 1.00 29.36 20 ARG C CA 1
ATOM 2393 C C . ARG C 1 20 ? -25.393 19.112 -57.668 1.00 29.42 20 ARG C C 1
ATOM 2394 O O . ARG C 1 20 ? -25.498 20.054 -58.467 1.00 32.08 20 ARG C O 1
ATOM 2402 N N . THR C 1 21 ? -25.448 19.272 -56.347 1.00 25.78 21 THR C N 1
ATOM 2403 C CA . THR C 1 21 ? -25.776 20.561 -55.728 1.00 25.49 21 THR C CA 1
ATOM 2404 C C . THR C 1 21 ? -24.534 21.158 -55.066 1.00 25.86 21 THR C C 1
ATOM 2405 O O . THR C 1 21 ? -24.012 20.631 -54.079 1.00 25.90 21 THR C O 1
ATOM 2409 N N . PRO C 1 22 ? -23.992 22.205 -55.651 1.00 28.17 22 PRO C N 1
ATOM 2410 C CA . PRO C 1 22 ? -22.875 22.856 -55.012 1.00 30.80 22 PRO C CA 1
ATOM 2411 C C . PRO C 1 22 ? -23.212 23.314 -53.637 1.00 32.25 22 PRO C C 1
ATOM 2412 O O . PRO C 1 22 ? -24.355 23.815 -53.422 1.00 30.54 22 PRO C O 1
ATOM 2416 N N . GLY C 1 23 ? -22.276 23.118 -52.707 1.00 31.52 23 GLY C N 1
ATOM 2417 C CA . GLY C 1 23 ? -22.476 23.494 -51.327 1.00 33.84 23 GLY C CA 1
ATOM 2418 C C . GLY C 1 23 ? -22.879 22.350 -50.427 1.00 32.23 23 GLY C C 1
ATOM 2419 O O . GLY C 1 23 ? -22.957 22.538 -49.232 1.00 35.56 23 GLY C O 1
ATOM 2420 N N . ILE C 1 24 ? -23.224 21.204 -50.998 1.00 28.18 24 ILE C N 1
ATOM 2421 C CA . ILE C 1 24 ? -23.566 20.018 -50.212 1.00 26.03 24 ILE C CA 1
ATOM 2422 C C . ILE C 1 24 ? -22.351 19.094 -50.149 1.00 26.68 24 ILE C C 1
ATOM 2423 O O . ILE C 1 24 ? -21.866 18.692 -51.217 1.00 30.28 24 ILE C O 1
ATOM 2428 N N . ARG C 1 25 ? -21.754 18.971 -48.964 1.00 26.97 25 ARG C N 1
ATOM 2429 C CA . ARG C 1 25 ? -20.573 18.159 -48.805 1.00 26.04 25 ARG C CA 1
ATOM 2430 C C . ARG C 1 25 ? -21.000 16.729 -48.518 1.00 26.93 25 ARG C C 1
ATOM 2431 O O . ARG C 1 25 ? -21.690 16.496 -47.532 1.00 27.48 25 ARG C O 1
ATOM 2439 N N . LEU C 1 26 ? -20.673 15.831 -49.413 1.00 25.70 26 LEU C N 1
ATOM 2440 C CA . LEU C 1 26 ? -20.999 14.410 -49.218 1.00 24.73 26 LEU C CA 1
ATOM 2441 C C . LEU C 1 26 ? -19.956 13.781 -48.300 1.00 28.69 26 LEU C C 1
ATOM 2442 O O . LEU C 1 26 ? -18.767 14.003 -48.464 1.00 29.62 26 LEU C O 1
ATOM 2447 N N . ARG C 1 27 ? -20.405 12.940 -47.362 1.00 26.60 27 ARG C N 1
ATOM 2448 C CA . ARG C 1 27 ? -19.498 12.196 -46.509 1.00 32.83 27 ARG C CA 1
ATOM 2449 C C . ARG C 1 27 ? -19.911 10.741 -46.406 1.00 27.78 27 ARG C C 1
ATOM 2450 O O . ARG C 1 27 ? -20.900 10.312 -47.007 1.00 21.92 27 ARG C O 1
ATOM 2458 N N . ALA C 1 28 ? -19.143 9.974 -45.631 1.00 31.08 28 ALA C N 1
ATOM 2459 C CA . ALA C 1 28 ? -19.408 8.539 -45.466 1.00 27.56 28 ALA C CA 1
ATOM 2460 C C . ALA C 1 28 ? -20.789 8.244 -45.043 1.00 23.01 28 ALA C C 1
ATOM 2461 O O . ALA C 1 28 ? -21.391 7.282 -45.565 1.00 22.11 28 ALA C O 1
ATOM 2463 N N . GLU C 1 29 ? -21.344 9.077 -44.136 1.00 22.02 29 GLU C N 1
ATOM 2464 C CA A GLU C 1 29 ? -22.682 8.883 -43.573 0.70 21.44 29 GLU C CA 1
ATOM 2465 C CA B GLU C 1 29 ? -22.661 8.882 -43.564 0.30 21.68 29 GLU C CA 1
ATOM 2466 C C . GLU C 1 29 ? -23.791 9.107 -44.547 1.00 18.76 29 GLU C C 1
ATOM 2467 O O . GLU C 1 29 ? -24.930 8.842 -44.244 1.00 20.23 29 GLU C O 1
ATOM 2478 N N . ASP C 1 30 ? -23.475 9.613 -45.779 1.00 17.58 30 ASP C N 1
ATOM 2479 C CA . ASP C 1 30 ? -24.462 9.760 -46.763 1.00 16.20 30 ASP C CA 1
ATOM 2480 C C . ASP C 1 30 ? -24.653 8.488 -47.639 1.00 14.65 30 ASP C C 1
ATOM 2481 O O . ASP C 1 30 ? -25.573 8.470 -48.475 1.00 16.33 30 ASP C O 1
ATOM 2486 N N . ALA C 1 31 ? -23.798 7.520 -47.455 1.00 15.03 31 ALA C N 1
ATOM 2487 C CA . ALA C 1 31 ? -23.961 6.259 -48.188 1.00 14.78 31 ALA C CA 1
ATOM 2488 C C . ALA C 1 31 ? -25.082 5.439 -47.667 1.00 14.51 31 ALA C C 1
ATOM 2489 O O . ALA C 1 31 ? -25.581 5.633 -46.545 1.00 13.29 31 ALA C O 1
ATOM 2491 N N . TYR C 1 32 ? -25.529 4.470 -48.476 1.00 12.57 32 TYR C N 1
ATOM 2492 C CA . TYR C 1 32 ? -26.739 3.755 -48.205 1.00 12.13 32 TYR C CA 1
ATOM 2493 C C . TYR C 1 32 ? -26.912 3.186 -46.751 1.00 11.93 32 TYR C C 1
ATOM 2494 O O . TYR C 1 32 ? -27.972 3.354 -46.176 1.00 13.21 32 TYR C O 1
ATOM 2503 N N . PRO C 1 33 ? -25.912 2.455 -46.229 1.00 12.41 33 PRO C N 1
ATOM 2504 C CA . PRO C 1 33 ? -26.197 1.786 -44.902 1.00 12.33 33 PRO C CA 1
ATOM 2505 C C . PRO C 1 33 ? -26.510 2.809 -43.814 1.00 12.81 33 PRO C C 1
ATOM 2506 O O . PRO C 1 33 ? -27.389 2.593 -42.972 1.00 13.83 33 PRO C O 1
ATOM 2510 N N . PHE C 1 34 ? -25.767 3.909 -43.822 1.00 13.02 34 PHE C N 1
ATOM 2511 C CA . PHE C 1 34 ? -26.033 4.981 -42.850 1.00 13.46 34 PHE C CA 1
ATOM 2512 C C . PHE C 1 34 ? -27.370 5.592 -43.077 1.00 13.10 34 PHE C C 1
ATOM 2513 O O . PHE C 1 34 ? -28.116 5.925 -42.114 1.00 15.19 34 PHE C O 1
ATOM 2521 N N . PHE C 1 35 ? -27.721 5.851 -44.315 1.00 13.40 35 PHE C N 1
ATOM 2522 C CA . PHE C 1 35 ? -29.035 6.411 -44.700 1.00 13.55 35 PHE C CA 1
ATOM 2523 C C . PHE C 1 35 ? -30.176 5.504 -44.254 1.00 14.55 35 PHE C C 1
ATOM 2524 O O . PHE C 1 35 ? -31.175 5.941 -43.655 1.00 12.73 35 PHE C O 1
ATOM 2532 N N . LEU C 1 36 ? -29.991 4.218 -44.471 1.00 12.45 36 LEU C N 1
ATOM 2533 C CA . LEU C 1 36 ? -30.960 3.206 -44.047 1.00 12.04 36 LEU C CA 1
ATOM 2534 C C . LEU C 1 36 ? -31.155 3.248 -42.513 1.00 12.95 36 LEU C C 1
ATOM 2535 O O . LEU C 1 36 ? -32.312 3.305 -42.017 1.00 14.02 36 LEU C O 1
ATOM 2540 N N . ALA C 1 37 ? -30.061 3.229 -41.744 1.00 12.44 37 ALA C N 1
ATOM 2541 C CA . ALA C 1 37 ? -30.167 3.274 -40.291 1.00 13.81 37 ALA C CA 1
ATOM 2542 C C . ALA C 1 37 ? -30.787 4.588 -39.830 1.00 13.62 37 ALA C C 1
ATOM 2543 O O . ALA C 1 37 ? -31.568 4.626 -38.858 1.00 15.16 37 ALA C O 1
ATOM 2545 N N . TYR C 1 38 ? -30.428 5.688 -40.506 1.00 12.67 38 TYR C N 1
ATOM 2546 C CA . TYR C 1 38 ? -30.967 7.029 -40.169 1.00 13.58 38 TYR C CA 1
ATOM 2547 C C . TYR C 1 38 ? -32.439 7.074 -40.339 1.00 14.29 38 TYR C C 1
ATOM 2548 O O . TYR C 1 38 ? -33.145 7.588 -39.441 1.00 14.98 38 TYR C O 1
ATOM 2557 N N . LEU C 1 39 ? -32.957 6.548 -41.437 1.00 13.92 39 LEU C N 1
ATOM 2558 C CA . LEU C 1 39 ? -34.394 6.529 -41.666 1.00 15.89 39 LEU C CA 1
ATOM 2559 C C . LEU C 1 39 ? -35.116 5.618 -40.702 1.00 15.61 39 LEU C C 1
ATOM 2560 O O . LEU C 1 39 ? -36.252 5.894 -40.336 1.00 18.07 39 LEU C O 1
ATOM 2565 N N . GLN C 1 40 ? -34.495 4.503 -40.308 1.00 14.60 40 GLN C N 1
ATOM 2566 C CA A GLN C 1 40 ? -35.113 3.611 -39.330 0.50 15.00 40 GLN C CA 1
ATOM 2567 C CA B GLN C 1 40 ? -35.112 3.619 -39.289 0.50 15.40 40 GLN C CA 1
ATOM 2568 C C . GLN C 1 40 ? -35.240 4.311 -37.946 1.00 15.94 40 GLN C C 1
ATOM 2569 O O . GLN C 1 40 ? -36.194 4.073 -37.225 1.00 17.17 40 GLN C O 1
ATOM 2580 N N . ARG C 1 41 ? -34.235 5.107 -37.616 1.00 15.06 41 ARG C N 1
ATOM 2581 C CA . ARG C 1 41 ? -34.213 5.816 -36.346 1.00 16.44 41 ARG C CA 1
ATOM 2582 C C . ARG C 1 41 ? -35.155 7.019 -36.340 1.00 16.55 41 ARG C C 1
ATOM 2583 O O . ARG C 1 41 ? -35.731 7.339 -35.295 1.00 18.58 41 ARG C O 1
ATOM 2591 N N . ASN C 1 42 ? -35.282 7.659 -37.491 1.00 14.83 42 ASN C N 1
ATOM 2592 C CA . ASN C 1 42 ? -36.024 8.912 -37.654 1.00 14.89 42 ASN C CA 1
ATOM 2593 C C . ASN C 1 42 ? -37.129 8.787 -38.707 1.00 15.46 42 ASN C C 1
ATOM 2594 O O . ASN C 1 42 ? -37.198 9.572 -39.659 1.00 17.87 42 ASN C O 1
ATOM 2599 N N . PRO C 1 43 ? -38.024 7.804 -38.575 1.00 17.14 43 PRO C N 1
ATOM 2600 C CA . PRO C 1 43 ? -38.970 7.591 -39.680 1.00 18.62 43 PRO C CA 1
ATOM 2601 C C . PRO C 1 43 ? -39.917 8.751 -39.871 1.00 19.74 43 PRO C C 1
ATOM 2602 O O . PRO C 1 43 ? -40.488 9.303 -38.875 1.00 20.96 43 PRO C O 1
ATOM 2606 N N . GLY C 1 44 ? -40.093 9.126 -41.131 1.00 20.40 44 GLY C N 1
ATOM 2607 C CA . GLY C 1 44 ? -40.987 10.194 -41.456 1.00 22.39 44 GLY C CA 1
ATOM 2608 C C . GLY C 1 44 ? -40.478 11.603 -41.175 1.00 24.26 44 GLY C C 1
ATOM 2609 O O . GLY C 1 44 ? -41.219 12.585 -41.404 1.00 31.01 44 GLY C O 1
ATOM 2610 N N . LEU C 1 45 ? -39.266 11.786 -40.709 1.00 19.20 45 LEU C N 1
ATOM 2611 C CA . LEU C 1 45 ? -38.789 13.109 -40.358 1.00 19.44 45 LEU C CA 1
ATOM 2612 C C . LEU C 1 45 ? -38.060 13.788 -41.515 1.00 20.77 45 LEU C C 1
ATOM 2613 O O . LEU C 1 45 ? -37.942 15.001 -41.535 1.00 26.62 45 LEU C O 1
ATOM 2618 N N . SER C 1 46 ? -37.477 13.012 -42.393 1.00 17.95 46 SER C N 1
ATOM 2619 C CA . SER C 1 46 ? -36.914 13.566 -43.586 1.00 17.34 46 SER C CA 1
ATOM 2620 C C . SER C 1 46 ? -37.941 13.624 -44.685 1.00 18.56 46 SER C C 1
ATOM 2621 O O . SER C 1 46 ? -38.757 12.707 -44.875 1.00 18.64 46 SER C O 1
ATOM 2624 N N . LEU C 1 47 ? -37.875 14.700 -45.488 1.00 18.88 47 LEU C N 1
ATOM 2625 C CA . LEU C 1 47 ? -38.863 14.962 -46.512 1.00 20.01 47 LEU C CA 1
ATOM 2626 C C . LEU C 1 47 ? -38.262 15.207 -47.875 1.00 19.14 47 LEU C C 1
ATOM 2627 O O . LEU C 1 47 ? -37.100 15.636 -47.965 1.00 19.49 47 LEU C O 1
ATOM 2632 N N . LEU C 1 48 ? -39.035 14.933 -48.916 1.00 18.81 48 LEU C N 1
ATOM 2633 C CA . LEU C 1 48 ? -38.667 15.334 -50.277 1.00 19.67 48 LEU C CA 1
ATOM 2634 C C . LEU C 1 48 ? -39.858 15.873 -51.009 1.00 21.84 48 LEU C C 1
ATOM 2635 O O . LEU C 1 48 ? -41.001 15.650 -50.609 1.00 22.16 48 LEU C O 1
ATOM 2640 N N . VAL C 1 49 ? -39.586 16.603 -52.084 1.00 23.18 49 VAL C N 1
ATOM 2641 C CA . VAL C 1 49 ? -40.651 17.071 -53.009 1.00 27.16 49 VAL C CA 1
ATOM 2642 C C . VAL C 1 49 ? -40.335 16.472 -54.377 1.00 27.55 49 VAL C C 1
ATOM 2643 O O . VAL C 1 49 ? -39.173 16.480 -54.825 1.00 27.17 49 VAL C O 1
ATOM 2647 N N . GLU C 1 50 ? -41.357 15.889 -55.002 1.00 31.78 50 GLU C N 1
ATOM 2648 C CA . GLU C 1 50 ? -41.197 15.314 -56.340 1.00 33.45 50 GLU C CA 1
ATOM 2649 C C . GLU C 1 50 ? -42.247 15.898 -57.282 1.00 36.90 50 GLU C C 1
ATOM 2650 O O . GLU C 1 50 ? -43.334 16.252 -56.857 1.00 35.49 50 GLU C O 1
ATOM 2656 N N . THR C 1 51 ? -41.873 16.011 -58.549 1.00 35.95 51 THR C N 1
ATOM 2657 C CA . THR C 1 51 ? -42.807 16.395 -59.582 1.00 42.18 51 THR C CA 1
ATOM 2658 C C . THR C 1 51 ? -42.420 15.621 -60.843 1.00 43.63 51 THR C C 1
ATOM 2659 O O . THR C 1 51 ? -41.227 15.468 -61.145 1.00 44.21 51 THR C O 1
ATOM 2663 N N . GLU C 1 52 ? -43.424 15.043 -61.504 1.00 54.48 52 GLU C N 1
ATOM 2664 C CA . GLU C 1 52 ? -43.240 14.285 -62.747 1.00 58.88 52 GLU C CA 1
ATOM 2665 C C . GLU C 1 52 ? -42.235 13.141 -62.551 1.00 57.76 52 GLU C C 1
ATOM 2666 O O . GLU C 1 52 ? -41.394 12.869 -63.414 1.00 57.81 52 GLU C O 1
ATOM 2672 N N . GLY C 1 53 ? -42.307 12.492 -61.389 1.00 55.04 53 GLY C N 1
ATOM 2673 C CA . GLY C 1 53 ? -41.379 11.409 -61.025 1.00 56.19 53 GLY C CA 1
ATOM 2674 C C . GLY C 1 53 ? -39.930 11.780 -60.730 1.00 51.16 53 GLY C C 1
ATOM 2675 O O . GLY C 1 53 ? -39.100 10.890 -60.589 1.00 61.29 53 GLY C O 1
ATOM 2676 N N . GLU C 1 54 ? -39.615 13.070 -60.632 1.00 44.37 54 GLU C N 1
ATOM 2677 C CA . GLU C 1 54 ? -38.259 13.518 -60.326 1.00 42.70 54 GLU C CA 1
ATOM 2678 C C . GLU C 1 54 ? -38.224 14.204 -58.972 1.00 34.27 54 GLU C C 1
ATOM 2679 O O . GLU C 1 54 ? -39.078 15.034 -58.666 1.00 34.06 54 GLU C O 1
ATOM 2685 N N . VAL C 1 55 ? -37.182 13.922 -58.204 1.00 31.13 55 VAL C N 1
ATOM 2686 C CA . VAL C 1 55 ? -37.007 14.603 -56.929 1.00 29.36 55 VAL C CA 1
ATOM 2687 C C . VAL C 1 55 ? -36.364 15.962 -57.160 1.00 31.91 55 VAL C C 1
ATOM 2688 O O . VAL C 1 55 ? -35.248 16.055 -57.736 1.00 31.37 55 VAL C O 1
ATOM 2692 N N . ILE C 1 56 ? -37.046 16.996 -56.682 1.00 29.89 56 ILE C N 1
ATOM 2693 C CA . ILE C 1 56 ? -36.619 18.367 -56.868 1.00 30.18 56 ILE C CA 1
ATOM 2694 C C . ILE C 1 56 ? -36.219 19.105 -55.607 1.00 28.83 56 ILE C C 1
ATOM 2695 O O . ILE C 1 56 ? -35.719 20.237 -55.676 1.00 30.37 56 ILE C O 1
ATOM 2700 N N . ALA C 1 57 ? -36.449 18.507 -54.417 1.00 24.86 57 ALA C N 1
ATOM 2701 C CA . ALA C 1 57 ? -36.079 19.170 -53.195 1.00 23.47 57 ALA C CA 1
ATOM 2702 C C . ALA C 1 57 ? -36.040 18.113 -52.082 1.00 21.52 57 ALA C C 1
ATOM 2703 O O . ALA C 1 57 ? -36.709 17.094 -52.166 1.00 22.16 57 ALA C O 1
ATOM 2705 N N . CYS C 1 58 ? -35.266 18.402 -51.071 1.00 21.06 58 CYS C N 1
ATOM 2706 C CA . CYS C 1 58 ? -35.185 17.512 -49.895 1.00 19.95 58 CYS C CA 1
ATOM 2707 C C . CYS C 1 58 ? -34.773 18.252 -48.646 1.00 20.85 58 CYS C C 1
ATOM 2708 O O . CYS C 1 58 ? -34.166 19.316 -48.698 1.00 20.89 58 CYS C O 1
ATOM 2711 N N . LEU C 1 59 ? -35.018 17.576 -47.499 1.00 18.53 59 LEU C N 1
ATOM 2712 C CA . LEU C 1 59 ? -34.527 18.042 -46.208 1.00 19.60 59 LEU C CA 1
ATOM 2713 C C . LEU C 1 59 ? -34.430 16.811 -45.324 1.00 19.48 59 LEU C C 1
ATOM 2714 O O . LEU C 1 59 ? -35.456 16.167 -45.071 1.00 20.13 59 LEU C O 1
ATOM 2719 N N . MET C 1 60 ? -33.212 16.495 -44.903 1.00 18.63 60 MET C N 1
ATOM 2720 C CA . MET C 1 60 ? -33.009 15.372 -43.996 1.00 18.41 60 MET C CA 1
ATOM 2721 C C . MET C 1 60 ? -33.106 15.892 -42.582 1.00 18.65 60 MET C C 1
ATOM 2722 O O . MET C 1 60 ? -32.583 16.960 -42.243 1.00 20.61 60 MET C O 1
ATOM 2727 N N . ALA C 1 61 ? -33.748 15.111 -41.725 1.00 17.79 61 ALA C N 1
ATOM 2728 C CA . ALA C 1 61 ? -33.894 15.527 -40.352 1.00 19.38 61 ALA C CA 1
ATOM 2729 C C . ALA C 1 61 ? -34.048 14.345 -39.428 1.00 18.85 61 ALA C C 1
ATOM 2730 O O . ALA C 1 61 ? -34.493 13.279 -39.805 1.00 18.47 61 ALA C O 1
ATOM 2732 N N . GLY C 1 62 ? -33.680 14.586 -38.200 1.00 18.60 62 GLY C N 1
ATOM 2733 C CA . GLY C 1 62 ? -33.683 13.542 -37.177 1.00 18.34 62 GLY C CA 1
ATOM 2734 C C . GLY C 1 62 ? -33.505 14.175 -35.827 1.00 19.95 62 GLY C C 1
ATOM 2735 O O . GLY C 1 62 ? -33.366 15.392 -35.693 1.00 22.70 62 GLY C O 1
ATOM 2736 N N . HIS C 1 63 ? -33.449 13.333 -34.812 1.00 19.37 63 HIS C N 1
ATOM 2737 C CA . HIS C 1 63 ? -33.258 13.822 -33.462 1.00 21.43 63 HIS C CA 1
ATOM 2738 C C . HIS C 1 63 ? -32.605 12.763 -32.566 1.00 22.43 63 HIS C C 1
ATOM 2739 O O . HIS C 1 63 ? -32.677 11.562 -32.859 1.00 21.74 63 HIS C O 1
ATOM 2746 N N . ASP C 1 64 ? -32.011 13.240 -31.463 1.00 23.94 64 ASP C N 1
ATOM 2747 C CA . ASP C 1 64 ? -31.396 12.384 -30.428 1.00 24.70 64 ASP C CA 1
ATOM 2748 C C . ASP C 1 64 ? -32.206 12.192 -29.173 1.00 26.29 64 ASP C C 1
ATOM 2749 O O . ASP C 1 64 ? -31.711 11.740 -28.132 1.00 27.17 64 ASP C O 1
ATOM 2754 N N . GLY C 1 65 ? -33.445 12.617 -29.185 1.00 26.20 65 GLY C N 1
ATOM 2755 C CA . GLY C 1 65 ? -34.338 12.526 -28.015 1.00 28.16 65 GLY C CA 1
ATOM 2756 C C . GLY C 1 65 ? -34.291 13.801 -27.178 1.00 32.28 65 GLY C C 1
ATOM 2757 O O . GLY C 1 65 ? -34.992 13.902 -26.174 1.00 35.14 65 GLY C O 1
ATOM 2758 N N . ARG C 1 66 ? -33.461 14.763 -27.565 1.00 31.35 66 ARG C N 1
ATOM 2759 C CA . ARG C 1 66 ? -33.341 16.049 -26.832 1.00 34.71 66 ARG C CA 1
ATOM 2760 C C . ARG C 1 66 ? -33.448 17.232 -27.817 1.00 34.18 66 ARG C C 1
ATOM 2761 O O . ARG C 1 66 ? -34.133 18.211 -27.566 1.00 36.95 66 ARG C O 1
ATOM 2769 N N . ARG C 1 67 ? -32.717 17.157 -28.913 1.00 33.79 67 ARG C N 1
ATOM 2770 C CA . ARG C 1 67 ? -32.708 18.192 -29.938 1.00 33.22 67 ARG C CA 1
ATOM 2771 C C . ARG C 1 67 ? -32.875 17.601 -31.336 1.00 30.78 67 ARG C C 1
ATOM 2772 O O . ARG C 1 67 ? -32.536 16.448 -31.570 1.00 28.28 67 ARG C O 1
ATOM 2780 N N . GLY C 1 68 ? -33.408 18.422 -32.235 1.00 28.06 68 GLY C N 1
ATOM 2781 C CA . GLY C 1 68 ? -33.477 18.112 -33.656 1.00 25.25 68 GLY C CA 1
ATOM 2782 C C . GLY C 1 68 ? -32.263 18.637 -34.405 1.00 25.99 68 GLY C C 1
ATOM 2783 O O . GLY C 1 68 ? -31.657 19.621 -33.995 1.00 28.71 68 GLY C O 1
ATOM 2784 N N . TYR C 1 69 ? -31.845 17.890 -35.439 1.00 23.85 69 TYR C N 1
ATOM 2785 C CA . TYR C 1 69 ? -30.691 18.281 -36.257 1.00 24.60 69 TYR C CA 1
ATOM 2786 C C . TYR C 1 69 ? -31.107 18.106 -37.696 1.00 24.45 69 TYR C C 1
ATOM 2787 O O . TYR C 1 69 ? -31.587 17.016 -38.087 1.00 22.78 69 TYR C O 1
ATOM 2796 N N . LEU C 1 70 ? -30.945 19.150 -38.516 1.00 24.35 70 LEU C N 1
ATOM 2797 C CA . LEU C 1 70 ? -31.374 19.128 -39.914 1.00 24.32 70 LEU C CA 1
ATOM 2798 C C . LEU C 1 70 ? -30.171 19.247 -40.810 1.00 25.46 70 LEU C C 1
ATOM 2799 O O . LEU C 1 70 ? -29.191 19.891 -40.438 1.00 26.59 70 LEU C O 1
ATOM 2804 N N . GLN C 1 71 ? -30.205 18.551 -41.946 1.00 26.52 71 GLN C N 1
ATOM 2805 C CA A GLN C 1 71 ? -29.099 18.722 -42.897 0.50 25.51 71 GLN C CA 1
ATOM 2806 C CA B GLN C 1 71 ? -29.066 18.470 -42.865 0.50 26.85 71 GLN C CA 1
ATOM 2807 C C . GLN C 1 71 ? -29.542 18.389 -44.318 1.00 23.77 71 GLN C C 1
ATOM 2808 O O . GLN C 1 71 ? -30.637 17.925 -44.540 1.00 21.87 71 GLN C O 1
ATOM 2819 N N . HIS C 1 72 ? -28.666 18.721 -45.273 1.00 23.52 72 HIS C N 1
ATOM 2820 C CA . HIS C 1 72 ? -28.914 18.464 -46.686 1.00 23.18 72 HIS C CA 1
ATOM 2821 C C . HIS C 1 72 ? -30.211 19.086 -47.231 1.00 22.40 72 HIS C C 1
ATOM 2822 O O . HIS C 1 72 ? -31.014 18.432 -47.881 1.00 22.90 72 HIS C O 1
ATOM 2829 N N . LEU C 1 73 ? -30.450 20.328 -46.844 1.00 24.44 73 LEU C N 1
ATOM 2830 C CA . LEU C 1 73 ? -31.536 21.108 -47.384 1.00 23.27 73 LEU C CA 1
ATOM 2831 C C . LEU C 1 73 ? -31.179 21.486 -48.813 1.00 23.77 73 LEU C C 1
ATOM 2832 O O . LEU C 1 73 ? -30.192 22.178 -48.987 1.00 25.57 73 LEU C O 1
ATOM 2837 N N . VAL C 1 74 ? -31.964 21.033 -49.792 1.00 22.20 74 VAL C N 1
ATOM 2838 C CA . VAL C 1 74 ? -31.720 21.328 -51.198 1.00 24.46 74 VAL C CA 1
ATOM 2839 C C . VAL C 1 74 ? -33.019 21.620 -51.935 1.00 24.39 74 VAL C C 1
ATOM 2840 O O . VAL C 1 74 ? -33.999 20.891 -51.727 1.00 23.38 74 VAL C O 1
ATOM 2844 N N . VAL C 1 75 ? -33.004 22.637 -52.794 1.00 24.79 75 VAL C N 1
ATOM 2845 C CA . VAL C 1 75 ? -33.999 22.809 -53.806 1.00 24.93 75 VAL C CA 1
ATOM 2846 C C . VAL C 1 75 ? -33.243 22.909 -55.137 1.00 27.07 75 VAL C C 1
ATOM 2847 O O . VAL C 1 75 ? -32.306 23.693 -55.253 1.00 26.89 75 VAL C O 1
ATOM 2851 N N . ASP C 1 76 ? -33.683 22.115 -56.099 1.00 25.66 76 ASP C N 1
ATOM 2852 C CA . ASP C 1 76 ? -33.122 22.161 -57.489 1.00 28.66 76 ASP C CA 1
ATOM 2853 C C . ASP C 1 76 ? -33.227 23.558 -58.037 1.00 31.02 76 ASP C C 1
ATOM 2854 O O . ASP C 1 76 ? -34.248 24.240 -57.814 1.00 30.63 76 ASP C O 1
ATOM 2859 N N . PRO C 1 77 ? -32.182 24.048 -58.722 1.00 32.45 77 PRO C N 1
ATOM 2860 C CA . PRO C 1 77 ? -32.166 25.445 -59.197 1.00 36.35 77 PRO C CA 1
ATOM 2861 C C . PRO C 1 77 ? -33.370 25.896 -60.011 1.00 38.45 77 PRO C C 1
ATOM 2862 O O . PRO C 1 77 ? -33.786 27.065 -59.904 1.00 42.72 77 PRO C O 1
ATOM 2866 N N . GLY C 1 78 ? -33.969 24.968 -60.756 1.00 37.93 78 GLY C N 1
ATOM 2867 C CA . GLY C 1 78 ? -35.151 25.274 -61.550 1.00 39.74 78 GLY C CA 1
ATOM 2868 C C . GLY C 1 78 ? -36.411 25.587 -60.768 1.00 39.68 78 GLY C C 1
ATOM 2869 O O . GLY C 1 78 ? -37.396 26.049 -61.339 1.00 42.83 78 GLY C O 1
ATOM 2870 N N . TYR C 1 79 ? -36.400 25.286 -59.476 1.00 37.81 79 TYR C N 1
ATOM 2871 C CA . TYR C 1 79 ? -37.559 25.376 -58.612 1.00 36.73 79 TYR C CA 1
ATOM 2872 C C . TYR C 1 79 ? -37.309 26.260 -57.421 1.00 36.62 79 TYR C C 1
ATOM 2873 O O . TYR C 1 79 ? -38.094 26.235 -56.467 1.00 36.21 79 TYR C O 1
ATOM 2882 N N . ARG C 1 80 ? -36.250 27.061 -57.449 1.00 36.15 80 ARG C N 1
ATOM 2883 C CA . ARG C 1 80 ? -35.966 27.965 -56.342 1.00 36.94 80 ARG C CA 1
ATOM 2884 C C . ARG C 1 80 ? -36.868 29.194 -56.347 1.00 38.59 80 ARG C C 1
ATOM 2885 O O . ARG C 1 80 ? -37.416 29.603 -57.364 1.00 40.12 80 ARG C O 1
ATOM 2893 N N . GLY C 1 81 ? -36.996 29.759 -55.153 1.00 37.84 81 GLY C N 1
ATOM 2894 C CA . GLY C 1 81 ? -37.811 30.953 -54.944 1.00 40.40 81 GLY C CA 1
ATOM 2895 C C . GLY C 1 81 ? -39.304 30.704 -54.958 1.00 39.99 81 GLY C C 1
ATOM 2896 O O . GLY C 1 81 ? -40.070 31.666 -55.148 1.00 42.84 81 GLY C O 1
ATOM 2897 N N . LEU C 1 82 ? -39.720 29.456 -54.745 1.00 39.29 82 LEU C N 1
ATOM 2898 C CA . LEU C 1 82 ? -41.139 29.071 -54.732 1.00 41.30 82 LEU C CA 1
ATOM 2899 C C . LEU C 1 82 ? -41.596 28.662 -53.326 1.00 39.06 82 LEU C C 1
ATOM 2900 O O . LEU C 1 82 ? -42.742 28.279 -53.162 1.00 43.63 82 LEU C O 1
ATOM 2905 N N . GLY C 1 83 ? -40.720 28.773 -52.324 1.00 35.15 83 GLY C N 1
ATOM 2906 C CA . GLY C 1 83 ? -41.083 28.461 -50.963 1.00 34.42 83 GLY C CA 1
ATOM 2907 C C . GLY C 1 83 ? -40.937 27.001 -50.617 1.00 31.81 83 GLY C C 1
ATOM 2908 O O . GLY C 1 83 ? -41.422 26.585 -49.562 1.00 31.42 83 GLY C O 1
ATOM 2909 N N . LEU C 1 84 ? -40.250 26.206 -51.462 1.00 30.58 84 LEU C N 1
ATOM 2910 C CA . LEU C 1 84 ? -40.149 24.771 -51.175 1.00 29.29 84 LEU C CA 1
ATOM 2911 C C . LEU C 1 84 ? -39.290 24.447 -49.971 1.00 27.42 84 LEU C C 1
ATOM 2912 O O . LEU C 1 84 ? -39.620 23.531 -49.197 1.00 25.99 84 LEU C O 1
ATOM 2917 N N . ALA C 1 85 ? -38.244 25.226 -49.730 1.00 27.59 85 ALA C N 1
ATOM 2918 C CA . ALA C 1 85 ? -37.427 24.988 -48.543 1.00 26.98 85 ALA C CA 1
ATOM 2919 C C . ALA C 1 85 ? -38.223 25.324 -47.297 1.00 27.99 85 ALA C C 1
ATOM 2920 O O . ALA C 1 85 ? -38.228 24.559 -46.331 1.00 26.91 85 ALA C O 1
ATOM 2922 N N . ARG C 1 86 ? -38.875 26.474 -47.319 1.00 28.51 86 ARG C N 1
ATOM 2923 C CA . ARG C 1 86 ? -39.739 26.861 -46.188 1.00 29.74 86 ARG C CA 1
ATOM 2924 C C . ARG C 1 86 ? -40.841 25.821 -45.924 1.00 28.55 86 ARG C C 1
ATOM 2925 O O . ARG C 1 86 ? -41.156 25.500 -44.774 1.00 29.92 86 ARG C O 1
ATOM 2933 N N . ARG C 1 87 ? -41.419 25.286 -46.990 1.00 28.77 87 ARG C N 1
ATOM 2934 C CA . ARG C 1 87 ? -42.483 24.278 -46.842 1.00 29.55 87 ARG C CA 1
ATOM 2935 C C . ARG C 1 87 ? -41.965 23.042 -46.114 1.00 27.11 87 ARG C C 1
ATOM 2936 O O . ARG C 1 87 ? -42.622 22.518 -45.199 1.00 26.83 87 ARG C O 1
ATOM 2944 N N . MET C 1 88 ? -40.786 22.571 -46.552 1.00 25.32 88 MET C N 1
ATOM 2945 C CA . MET C 1 88 ? -40.182 21.405 -45.924 1.00 24.16 88 MET C CA 1
ATOM 2946 C C . MET C 1 88 ? -39.801 21.693 -44.472 1.00 23.38 88 MET C C 1
ATOM 2947 O O . MET C 1 88 ? -40.041 20.867 -43.577 1.00 22.04 88 MET C O 1
ATOM 2952 N N . LEU C 1 89 ? -39.212 22.857 -44.242 1.00 23.89 89 LEU C N 1
ATOM 2953 C CA A LEU C 1 89 ? -38.837 23.225 -42.898 0.50 25.69 89 LEU C CA 1
ATOM 2954 C CA B LEU C 1 89 ? -38.812 23.275 -42.898 0.50 25.87 89 LEU C CA 1
ATOM 2955 C C . LEU C 1 89 ? -39.998 23.284 -41.934 1.00 26.21 89 LEU C C 1
ATOM 2956 O O . LEU C 1 89 ? -39.937 22.738 -40.823 1.00 25.57 89 LEU C O 1
ATOM 2965 N N . ASP C 1 90 ? -41.106 23.889 -42.351 1.00 26.20 90 ASP C N 1
ATOM 2966 C CA . ASP C 1 90 ? -42.265 23.951 -41.485 1.00 27.97 90 ASP C CA 1
ATOM 2967 C C . ASP C 1 90 ? -42.760 22.575 -41.094 1.00 26.39 90 ASP C C 1
ATOM 2968 O O . ASP C 1 90 ? -43.146 22.340 -39.935 1.00 27.06 90 ASP C O 1
ATOM 2973 N N . GLU C 1 91 ? -42.797 21.678 -42.073 1.00 25.55 91 GLU C N 1
ATOM 2974 C CA . GLU C 1 91 ? -43.340 20.355 -41.859 1.00 26.52 91 GLU C CA 1
ATOM 2975 C C . GLU C 1 91 ? -42.411 19.527 -40.968 1.00 24.40 91 GLU C C 1
ATOM 2976 O O . GLU C 1 91 ? -42.891 18.847 -40.051 1.00 24.68 91 GLU C O 1
ATOM 2982 N N . VAL C 1 92 ? -41.101 19.612 -41.212 1.00 23.12 92 VAL C N 1
ATOM 2983 C CA . VAL C 1 92 ? -40.136 18.917 -40.342 1.00 23.69 92 VAL C CA 1
ATOM 2984 C C . VAL C 1 92 ? -40.232 19.393 -38.894 1.00 25.15 92 VAL C C 1
ATOM 2985 O O . VAL C 1 92 ? -40.309 18.569 -37.978 1.00 24.94 92 VAL C O 1
ATOM 2989 N N . LEU C 1 93 ? -40.316 20.713 -38.710 1.00 27.09 93 LEU C N 1
ATOM 2990 C CA . LEU C 1 93 ? -40.403 21.270 -37.344 1.00 28.16 93 LEU C CA 1
ATOM 2991 C C . LEU C 1 93 ? -41.667 20.797 -36.648 1.00 29.09 93 LEU C C 1
ATOM 2992 O O . LEU C 1 93 ? -41.658 20.539 -35.445 1.00 29.85 93 LEU C O 1
ATOM 2997 N N . ALA C 1 94 ? -42.783 20.716 -37.376 1.00 28.07 94 ALA C N 1
ATOM 2998 C CA . ALA C 1 94 ? -44.014 20.225 -36.824 1.00 29.07 94 ALA C CA 1
ATOM 2999 C C . ALA C 1 94 ? -43.936 18.766 -36.386 1.00 28.10 94 ALA C C 1
ATOM 3000 O O . ALA C 1 94 ? -44.472 18.415 -35.324 1.00 30.84 94 ALA C O 1
ATOM 3002 N N . ARG C 1 95 ? -43.338 17.924 -37.249 1.00 25.89 95 ARG C N 1
ATOM 3003 C CA . ARG C 1 95 ? -43.183 16.518 -36.925 1.00 25.95 95 ARG C CA 1
ATOM 3004 C C . ARG C 1 95 ? -42.240 16.339 -35.737 1.00 26.44 95 ARG C C 1
ATOM 3005 O O . ARG C 1 95 ? -42.531 15.541 -34.838 1.00 27.85 95 ARG C O 1
ATOM 3013 N N . LEU C 1 96 ? -41.181 17.133 -35.681 1.00 25.58 96 LEU C N 1
ATOM 3014 C CA . LEU C 1 96 ? -40.297 17.100 -34.488 1.00 26.84 96 LEU C CA 1
ATOM 3015 C C . LEU C 1 96 ? -41.035 17.503 -33.225 1.00 29.39 96 LEU C C 1
ATOM 3016 O O . LEU C 1 96 ? -40.854 16.855 -32.169 1.00 30.33 96 LEU C O 1
ATOM 3021 N N . ALA C 1 97 ? -41.901 18.498 -33.315 1.00 29.12 97 ALA C N 1
ATOM 3022 C CA . ALA C 1 97 ? -42.617 18.965 -32.125 1.00 32.08 97 ALA C CA 1
ATOM 3023 C C . ALA C 1 97 ? -43.557 17.885 -31.590 1.00 33.19 97 ALA C C 1
ATOM 3024 O O . ALA C 1 97 ? -43.649 17.664 -30.362 1.00 33.48 97 ALA C O 1
ATOM 3026 N N . ARG C 1 98 ? -44.176 17.126 -32.487 1.00 31.18 98 ARG C N 1
ATOM 3027 C CA . ARG C 1 98 ? -45.021 16.009 -32.096 1.00 33.23 98 ARG C CA 1
ATOM 3028 C C . ARG C 1 98 ? -44.208 14.983 -31.274 1.00 33.76 98 ARG C C 1
ATOM 3029 O O . ARG C 1 98 ? -44.734 14.412 -30.308 1.00 35.49 98 ARG C O 1
ATOM 3037 N N . GLU C 1 99 ? -42.959 14.792 -31.651 1.00 30.68 99 GLU C N 1
ATOM 3038 C CA . GLU C 1 99 ? -42.076 13.826 -30.963 1.00 31.69 99 GLU C CA 1
ATOM 3039 C C . GLU C 1 99 ? -41.446 14.391 -29.689 1.00 32.26 99 GLU C C 1
ATOM 3040 O O . GLU C 1 99 ? -40.625 13.702 -29.070 1.00 32.14 99 GLU C O 1
ATOM 3046 N N . GLY C 1 100 ? -41.838 15.591 -29.277 1.00 34.48 100 GLY C N 1
ATOM 3047 C CA . GLY C 1 100 ? -41.316 16.246 -28.085 1.00 36.33 100 GLY C CA 1
ATOM 3048 C C . GLY C 1 100 ? -40.036 17.035 -28.273 1.00 40.10 100 GLY C C 1
ATOM 3049 O O . GLY C 1 100 ? -39.370 17.343 -27.281 1.00 46.41 100 GLY C O 1
ATOM 3050 N N . ILE C 1 101 ? -39.682 17.369 -29.525 1.00 31.99 101 ILE C N 1
ATOM 3051 C CA . ILE C 1 101 ? -38.438 18.027 -29.825 1.00 32.33 101 ILE C CA 1
ATOM 3052 C C . ILE C 1 101 ? -38.812 19.469 -30.184 1.00 36.56 101 ILE C C 1
ATOM 3053 O O . ILE C 1 101 ? -39.353 19.741 -31.242 1.00 37.75 101 ILE C O 1
ATOM 3058 N N . GLY C 1 102 ? -38.499 20.365 -29.266 1.00 38.04 102 GLY C N 1
ATOM 3059 C CA . GLY C 1 102 ? -38.885 21.756 -29.350 1.00 42.72 102 GLY C CA 1
ATOM 3060 C C . GLY C 1 102 ? -37.801 22.697 -29.826 1.00 43.13 102 GLY C C 1
ATOM 3061 O O . GLY C 1 102 ? -38.081 23.868 -30.035 1.00 46.50 102 GLY C O 1
ATOM 3062 N N . LYS C 1 103 ? -36.561 22.246 -29.861 1.00 39.12 103 LYS C N 1
ATOM 3063 C CA . LYS C 1 103 ? -35.445 23.048 -30.320 1.00 40.27 103 LYS C CA 1
ATOM 3064 C C . LYS C 1 103 ? -34.592 22.197 -31.263 1.00 37.08 103 LYS C C 1
ATOM 3065 O O . LYS C 1 103 ? -34.277 21.033 -30.974 1.00 34.80 103 LYS C O 1
ATOM 3071 N N . SER C 1 104 ? -34.211 22.819 -32.368 1.00 35.37 104 SER C N 1
ATOM 3072 C CA . SER C 1 104 ? -33.431 22.169 -33.386 1.00 33.49 104 SER C CA 1
ATOM 3073 C C . SER C 1 104 ? -32.254 23.032 -33.793 1.00 36.57 104 SER C C 1
ATOM 3074 O O . SER C 1 104 ? -32.272 24.251 -33.595 1.00 38.24 104 SER C O 1
ATOM 3077 N N . HIS C 1 105 ? -31.246 22.381 -34.367 1.00 33.44 105 HIS C N 1
ATOM 3078 C CA . HIS C 1 105 ? -29.986 22.990 -34.738 1.00 37.18 105 HIS C CA 1
ATOM 3079 C C . HIS C 1 105 ? -29.616 22.632 -36.164 1.00 34.08 105 HIS C C 1
ATOM 3080 O O . HIS C 1 105 ? -29.962 21.547 -36.671 1.00 31.61 105 HIS C O 1
ATOM 3087 N N . VAL C 1 106 ? -28.890 23.546 -36.817 1.00 37.13 106 VAL C N 1
ATOM 3088 C CA . VAL C 1 106 ? -28.188 23.257 -38.078 1.00 36.12 106 VAL C CA 1
ATOM 3089 C C . VAL C 1 106 ? -26.764 23.760 -37.964 1.00 38.55 106 VAL C C 1
ATOM 3090 O O . VAL C 1 106 ? -26.521 24.766 -37.302 1.00 41.62 106 VAL C O 1
ATOM 3094 N N . PHE C 1 107 ? -25.845 23.017 -38.566 1.00 37.18 107 PHE C N 1
ATOM 3095 C CA A PHE C 1 107 ? -24.443 23.382 -38.663 0.50 40.30 107 PHE C CA 1
ATOM 3096 C CA B PHE C 1 107 ? -24.439 23.405 -38.650 0.50 41.29 107 PHE C CA 1
ATOM 3097 C C . PHE C 1 107 ? -24.208 23.860 -40.088 1.00 41.08 107 PHE C C 1
ATOM 3098 O O . PHE C 1 107 ? -24.597 23.166 -41.033 1.00 41.65 107 PHE C O 1
ATOM 3113 N N . VAL C 1 108 ? -23.570 25.019 -40.256 1.00 45.45 108 VAL C N 1
ATOM 3114 C CA . VAL C 1 108 ? -23.305 25.560 -41.587 1.00 45.50 108 VAL C CA 1
ATOM 3115 C C . VAL C 1 108 ? -21.865 26.022 -41.666 1.00 47.86 108 VAL C C 1
ATOM 3116 O O . VAL C 1 108 ? -21.430 26.802 -40.845 1.00 45.95 108 VAL C O 1
ATOM 3120 N N . LEU C 1 109 ? -21.135 25.503 -42.640 1.00 47.45 109 LEU C N 1
ATOM 3121 C CA . LEU C 1 109 ? -19.747 25.887 -42.833 1.00 52.23 109 LEU C CA 1
ATOM 3122 C C . LEU C 1 109 ? -19.624 27.387 -43.085 1.00 57.08 109 LEU C C 1
ATOM 3123 O O . LEU C 1 109 ? -20.423 27.939 -43.822 1.00 55.08 109 LEU C O 1
ATOM 3128 N N . ASP C 1 110 ? -18.621 28.015 -42.476 1.00 62.81 110 ASP C N 1
ATOM 3129 C CA . ASP C 1 110 ? -18.351 29.450 -42.678 1.00 69.72 110 ASP C CA 1
ATOM 3130 C C . ASP C 1 110 ? -18.136 29.752 -44.159 1.00 70.24 110 ASP C C 1
ATOM 3131 O O . ASP C 1 110 ? -18.535 30.806 -44.636 1.00 73.52 110 ASP C O 1
ATOM 3136 N N . ALA C 1 111 ? -17.501 28.824 -44.866 1.00 70.06 111 ALA C N 1
ATOM 3137 C CA . ALA C 1 111 ? -17.195 28.979 -46.298 1.00 72.57 111 ALA C CA 1
ATOM 3138 C C . ALA C 1 111 ? -18.420 28.879 -47.232 1.00 67.03 111 ALA C C 1
ATOM 3139 O O . ALA C 1 111 ? -18.348 29.291 -48.381 1.00 65.53 111 ALA C O 1
ATOM 3141 N N . ALA C 1 112 ? -19.509 28.308 -46.744 1.00 59.78 112 ALA C N 1
ATOM 3142 C CA . ALA C 1 112 ? -20.759 28.152 -47.499 1.00 56.97 112 ALA C CA 1
ATOM 3143 C C . ALA C 1 112 ? -21.594 29.441 -47.496 1.00 56.67 112 ALA C C 1
ATOM 3144 O O . ALA C 1 112 ? -22.579 29.577 -46.791 1.00 54.50 112 ALA C O 1
ATOM 3146 N N . GLU C 1 113 ? -21.160 30.398 -48.311 1.00 60.98 113 GLU C N 1
ATOM 3147 C CA . GLU C 1 113 ? -21.702 31.760 -48.328 1.00 63.21 113 GLU C CA 1
ATOM 3148 C C . GLU C 1 113 ? -23.236 31.783 -48.570 1.00 58.14 113 GLU C C 1
ATOM 3149 O O . GLU C 1 113 ? -23.957 32.481 -47.867 1.00 55.50 113 GLU C O 1
ATOM 3155 N N . GLU C 1 114 ? -23.700 30.997 -49.539 1.00 57.99 114 GLU C N 1
ATOM 3156 C CA . GLU C 1 114 ? -25.111 30.992 -49.946 1.00 62.33 114 GLU C CA 1
ATOM 3157 C C . GLU C 1 114 ? -25.942 30.355 -48.835 1.00 56.75 114 GLU C C 1
ATOM 3158 O O . GLU C 1 114 ? -27.008 30.872 -48.524 1.00 56.33 114 GLU C O 1
ATOM 3164 N N . ALA C 1 115 ? -25.458 29.260 -48.250 1.00 52.13 115 ALA C N 1
ATOM 3165 C CA . ALA C 1 115 ? -26.187 28.638 -47.148 1.00 46.06 115 ALA C CA 1
ATOM 3166 C C . ALA C 1 115 ? -26.278 29.569 -45.949 1.00 44.02 115 ALA C C 1
ATOM 3167 O O . ALA C 1 115 ? -27.325 29.674 -45.324 1.00 42.73 115 ALA C O 1
ATOM 3169 N N . GLN C 1 116 ? -25.188 30.255 -45.615 1.00 44.60 116 GLN C N 1
ATOM 3170 C CA . GLN C 1 116 ? -25.229 31.208 -44.510 1.00 47.45 116 GLN C CA 1
ATOM 3171 C C . GLN C 1 116 ? -26.296 32.276 -44.742 1.00 50.45 116 GLN C C 1
ATOM 3172 O O . GLN C 1 116 ? -27.066 32.622 -43.839 1.00 51.85 116 GLN C O 1
ATOM 3178 N N . ALA C 1 117 ? -26.323 32.806 -45.959 1.00 51.38 117 ALA C N 1
ATOM 3179 C CA . ALA C 1 117 ? -27.286 33.831 -46.314 1.00 53.53 117 ALA C CA 1
ATOM 3180 C C . ALA C 1 117 ? -28.728 33.329 -46.129 1.00 50.05 117 ALA C C 1
ATOM 3181 O O . ALA C 1 117 ? -29.581 34.077 -45.601 1.00 53.67 117 ALA C O 1
ATOM 3183 N N . PHE C 1 118 ? -28.991 32.105 -46.568 1.00 47.08 118 PHE C N 1
ATOM 3184 C CA . PHE C 1 118 ? -30.303 31.496 -46.386 1.00 42.90 118 PHE C CA 1
ATOM 3185 C C . PHE C 1 118 ? -30.703 31.442 -44.907 1.00 43.37 118 PHE C C 1
ATOM 3186 O O . PHE C 1 118 ? -31.776 31.894 -44.531 1.00 43.77 118 PHE C O 1
ATOM 3194 N N . TRP C 1 119 ? -29.827 30.906 -44.066 1.00 42.28 119 TRP C N 1
ATOM 3195 C CA . TRP C 1 119 ? -30.156 30.721 -42.655 1.00 42.90 119 TRP C CA 1
ATOM 3196 C C . TRP C 1 119 ? -30.276 32.031 -41.884 1.00 47.28 119 TRP C C 1
ATOM 3197 O O . TRP C 1 119 ? -31.160 32.171 -41.047 1.00 48.97 119 TRP C O 1
ATOM 3208 N N . ARG C 1 120 ? -29.444 33.016 -42.211 1.00 50.77 120 ARG C N 1
ATOM 3209 C CA . ARG C 1 120 ? -29.573 34.346 -41.609 1.00 55.02 120 ARG C CA 1
ATOM 3210 C C . ARG C 1 120 ? -30.924 35.001 -41.894 1.00 54.51 120 ARG C C 1
ATOM 3211 O O . ARG C 1 120 ? -31.389 35.825 -41.107 1.00 59.17 120 ARG C O 1
ATOM 3219 N N . ALA C 1 121 ? -31.530 34.648 -43.025 1.00 51.60 121 ALA C N 1
ATOM 3220 C CA . ALA C 1 121 ? -32.812 35.214 -43.444 1.00 52.63 121 ALA C CA 1
ATOM 3221 C C . ALA C 1 121 ? -34.046 34.533 -42.841 1.00 50.92 121 ALA C C 1
ATOM 3222 O O . ALA C 1 121 ? -35.155 35.029 -43.027 1.00 51.89 121 ALA C O 1
ATOM 3224 N N . GLN C 1 122 ? -33.878 33.440 -42.113 1.00 48.70 122 GLN C N 1
ATOM 3225 C CA . GLN C 1 122 ? -35.019 32.759 -41.509 1.00 46.20 122 GLN C CA 1
ATOM 3226 C C . GLN C 1 122 ? -35.276 33.327 -40.126 1.00 49.32 122 GLN C C 1
ATOM 3227 O O . GLN C 1 122 ? -34.492 33.114 -39.207 1.00 48.24 122 GLN C O 1
ATOM 3233 N N . SER C 1 123 ? -36.414 33.995 -39.960 1.00 51.64 123 SER C N 1
ATOM 3234 C CA . SER C 1 123 ? -36.691 34.712 -38.723 1.00 56.10 123 SER C CA 1
ATOM 3235 C C . SER C 1 123 ? -36.999 33.802 -37.531 1.00 57.03 123 SER C C 1
ATOM 3236 O O . SER C 1 123 ? -36.932 34.262 -36.393 1.00 58.95 123 SER C O 1
ATOM 3239 N N . ASP C 1 124 ? -37.347 32.525 -37.783 1.00 53.44 124 ASP C N 1
ATOM 3240 C CA . ASP C 1 124 ? -37.582 31.538 -36.723 1.00 53.16 124 ASP C CA 1
ATOM 3241 C C . ASP C 1 124 ? -36.300 30.846 -36.243 1.00 51.28 124 ASP C C 1
ATOM 3242 O O . ASP C 1 124 ? -36.365 29.980 -35.373 1.00 55.31 124 ASP C O 1
ATOM 3247 N N . TRP C 1 125 ? -35.155 31.228 -36.813 1.00 48.15 125 TRP C N 1
ATOM 3248 C CA . TRP C 1 125 ? -33.859 30.705 -36.426 1.00 47.11 125 TRP C CA 1
ATOM 3249 C C . TRP C 1 125 ? -32.970 31.845 -36.007 1.00 50.10 125 TRP C C 1
ATOM 3250 O O . TRP C 1 125 ? -33.186 32.993 -36.414 1.00 50.37 125 TRP C O 1
ATOM 3261 N N . GLU C 1 126 ? -31.956 31.532 -35.211 1.00 50.20 126 GLU C N 1
ATOM 3262 C CA . GLU C 1 126 ? -30.970 32.528 -34.810 1.00 55.87 126 GLU C CA 1
ATOM 3263 C C . GLU C 1 126 ? -29.584 31.958 -34.831 1.00 55.09 126 GLU C C 1
ATOM 3264 O O . GLU C 1 126 ? -29.365 30.805 -34.431 1.00 52.46 126 GLU C O 1
ATOM 3270 N N . ARG C 1 127 ? -28.657 32.744 -35.345 1.00 57.18 127 ARG C N 1
ATOM 3271 C CA . ARG C 1 127 ? -27.263 32.376 -35.363 1.00 61.56 127 ARG C CA 1
ATOM 3272 C C . ARG C 1 127 ? -26.730 32.444 -33.940 1.00 63.31 127 ARG C C 1
ATOM 3273 O O . ARG C 1 127 ? -26.900 33.439 -33.256 1.00 62.61 127 ARG C O 1
ATOM 3281 N N . ARG C 1 128 ? -26.089 31.371 -33.500 1.00 62.07 128 ARG C N 1
ATOM 3282 C CA . ARG C 1 128 ? -25.666 31.251 -32.118 1.00 66.62 128 ARG C CA 1
ATOM 3283 C C . ARG C 1 128 ? -24.314 31.910 -31.917 1.00 73.46 128 ARG C C 1
ATOM 3284 O O . ARG C 1 128 ? -23.341 31.597 -32.595 1.00 76.15 128 ARG C O 1
ATOM 3292 N N . LYS C 1 129 ? -24.279 32.870 -31.009 1.00 77.53 129 LYS C N 1
ATOM 3293 C CA . LYS C 1 129 ? -23.066 33.615 -30.690 1.00 83.42 129 LYS C CA 1
ATOM 3294 C C . LYS C 1 129 ? -22.712 33.420 -29.213 1.00 84.08 129 LYS C C 1
ATOM 3295 O O . LYS C 1 129 ? -21.868 34.143 -28.661 1.00 85.43 129 LYS C O 1
ATOM 3301 N N . ASP C 1 130 ? -23.338 32.421 -28.590 1.00 78.31 130 ASP C N 1
ATOM 3302 C CA . ASP C 1 130 ? -23.220 32.153 -27.162 1.00 81.66 130 ASP C CA 1
ATOM 3303 C C . ASP C 1 130 ? -22.592 30.806 -26.854 1.00 81.19 130 ASP C C 1
ATOM 3304 O O . ASP C 1 130 ? -22.411 30.489 -25.678 1.00 82.66 130 ASP C O 1
ATOM 3309 N N . ILE C 1 131 ? -22.254 30.022 -27.889 1.00 80.17 131 ILE C N 1
ATOM 3310 C CA . ILE C 1 131 ? -21.756 28.652 -27.736 1.00 77.60 131 ILE C CA 1
ATOM 3311 C C . ILE C 1 131 ? -20.569 28.357 -28.647 1.00 76.03 131 ILE C C 1
ATOM 3312 O O . ILE C 1 131 ? -20.355 29.038 -29.650 1.00 80.03 131 ILE C O 1
ATOM 3317 N N . GLN C 1 132 ? -19.759 27.395 -28.215 1.00 71.12 132 GLN C N 1
ATOM 3318 C CA . GLN C 1 132 ? -18.699 26.817 -29.010 1.00 67.64 132 GLN C CA 1
ATOM 3319 C C . GLN C 1 132 ? -19.099 25.383 -29.240 1.00 63.04 132 GLN C C 1
ATOM 3320 O O . GLN C 1 132 ? -19.766 24.791 -28.388 1.00 61.43 132 GLN C O 1
ATOM 3326 N N . VAL C 1 133 ? -18.709 24.852 -30.389 1.00 58.53 133 VAL C N 1
ATOM 3327 C CA . VAL C 1 133 ? -18.883 23.452 -30.686 1.00 54.84 133 VAL C CA 1
ATOM 3328 C C . VAL C 1 133 ? -17.506 22.825 -30.634 1.00 54.44 133 VAL C C 1
ATOM 3329 O O . VAL C 1 133 ? -16.561 23.355 -31.217 1.00 56.16 133 VAL C O 1
ATOM 3333 N N . PHE C 1 134 ? -17.390 21.721 -29.910 1.00 52.93 134 PHE C N 1
ATOM 3334 C CA . PHE C 1 134 ? -16.219 20.868 -30.003 1.00 53.40 134 PHE C CA 1
ATOM 3335 C C . PHE C 1 134 ? -16.669 19.562 -30.644 1.00 51.32 134 PHE C C 1
ATOM 3336 O O . PHE C 1 134 ? -17.764 19.054 -30.353 1.00 50.34 134 PHE C O 1
ATOM 3344 N N . SER C 1 135 ? -15.828 19.039 -31.533 1.00 53.62 135 SER C N 1
ATOM 3345 C CA . SER C 1 135 ? -16.119 17.793 -32.245 1.00 53.07 135 SER C CA 1
ATOM 3346 C C . SER C 1 135 ? -14.963 16.829 -32.114 1.00 54.95 135 SER C C 1
ATOM 3347 O O . SER C 1 135 ? -13.810 17.222 -31.963 1.00 56.97 135 SER C O 1
ATOM 3350 N N . THR C 1 136 ? -15.271 15.541 -32.207 1.00 53.42 136 THR C N 1
ATOM 3351 C CA . THR C 1 136 ? -14.208 14.547 -32.222 1.00 57.80 136 THR C CA 1
ATOM 3352 C C . THR C 1 136 ? -13.390 14.706 -33.501 1.00 60.83 136 THR C C 1
ATOM 3353 O O . THR C 1 136 ? -13.925 15.116 -34.544 1.00 58.34 136 THR C O 1
ATOM 3357 N N . ARG C 1 137 ? -12.094 14.435 -33.384 1.00 67.91 137 ARG C N 1
ATOM 3358 C CA . ARG C 1 137 ? -11.129 14.652 -34.470 1.00 72.21 137 ARG C CA 1
ATOM 3359 C C . ARG C 1 137 ? -11.225 13.584 -35.560 1.00 67.21 137 ARG C C 1
ATOM 3360 O O . ARG C 1 137 ? -11.475 12.418 -35.275 1.00 73.70 137 ARG C O 1
ATOM 3368 N N . MET D 1 1 ? -16.035 2.587 -6.669 1.00 87.41 1 MET D N 1
ATOM 3369 C CA . MET D 1 1 ? -16.362 3.474 -7.842 1.00 84.50 1 MET D CA 1
ATOM 3370 C C . MET D 1 1 ? -16.857 2.759 -9.092 1.00 80.84 1 MET D C 1
ATOM 3371 O O . MET D 1 1 ? -16.093 2.474 -10.034 1.00 84.97 1 MET D O 1
ATOM 3376 N N . GLN D 1 2 ? -18.171 2.573 -9.126 1.00 76.07 2 GLN D N 1
ATOM 3377 C CA . GLN D 1 2 ? -18.803 1.749 -10.130 1.00 70.36 2 GLN D CA 1
ATOM 3378 C C . GLN D 1 2 ? -19.310 2.648 -11.243 1.00 65.19 2 GLN D C 1
ATOM 3379 O O . GLN D 1 2 ? -20.099 3.551 -10.994 1.00 62.36 2 GLN D O 1
ATOM 3385 N N . LEU D 1 3 ? -18.857 2.354 -12.455 1.00 60.00 3 LEU D N 1
ATOM 3386 C CA . LEU D 1 3 ? -19.348 2.980 -13.681 1.00 56.32 3 LEU D CA 1
ATOM 3387 C C . LEU D 1 3 ? -20.453 2.102 -14.253 1.00 52.30 3 LEU D C 1
ATOM 3388 O O . LEU D 1 3 ? -20.262 0.903 -14.453 1.00 51.02 3 LEU D O 1
ATOM 3393 N N . ARG D 1 4 ? -21.594 2.697 -14.574 1.00 48.26 4 ARG D N 1
ATOM 3394 C CA . ARG D 1 4 ? -22.681 1.933 -15.162 1.00 46.29 4 ARG D CA 1
ATOM 3395 C C . ARG D 1 4 ? -23.599 2.797 -16.012 1.00 42.98 4 ARG D C 1
ATOM 3396 O O . ARG D 1 4 ? -23.553 4.021 -15.960 1.00 43.62 4 ARG D O 1
ATOM 3404 N N . SER D 1 5 ? -24.461 2.126 -16.755 1.00 40.28 5 SER D N 1
ATOM 3405 C CA . SER D 1 5 ? -25.475 2.792 -17.573 1.00 37.86 5 SER D CA 1
ATOM 3406 C C . SER D 1 5 ? -26.522 3.480 -16.716 1.00 37.83 5 SER D C 1
ATOM 3407 O O . SER D 1 5 ? -26.999 2.928 -15.717 1.00 39.18 5 SER D O 1
ATOM 3410 N N . VAL D 1 6 ? -26.862 4.691 -17.105 1.00 36.68 6 VAL D N 1
ATOM 3411 C CA . VAL D 1 6 ? -27.984 5.416 -16.531 1.00 36.96 6 VAL D CA 1
ATOM 3412 C C . VAL D 1 6 ? -29.289 4.748 -16.965 1.00 37.21 6 VAL D C 1
ATOM 3413 O O . VAL D 1 6 ? -29.452 4.390 -18.171 1.00 35.91 6 VAL D O 1
ATOM 3417 N N . ILE D 1 7 ? -30.209 4.584 -16.010 1.00 39.10 7 ILE D N 1
ATOM 3418 C CA . ILE D 1 7 ? -31.557 4.071 -16.264 1.00 39.93 7 ILE D CA 1
ATOM 3419 C C . ILE D 1 7 ? -32.578 5.044 -15.703 1.00 40.78 7 ILE D C 1
ATOM 3420 O O . ILE D 1 7 ? -32.237 6.008 -15.002 1.00 42.13 7 ILE D O 1
ATOM 3425 N N . ALA D 1 8 ? -33.835 4.855 -16.095 1.00 41.21 8 ALA D N 1
ATOM 3426 C CA . ALA D 1 8 ? -34.891 5.837 -15.755 1.00 44.25 8 ALA D CA 1
ATOM 3427 C C . ALA D 1 8 ? -35.014 6.141 -14.250 1.00 47.28 8 ALA D C 1
ATOM 3428 O O . ALA D 1 8 ? -35.222 7.295 -13.858 1.00 48.76 8 ALA D O 1
ATOM 3430 N N . ALA D 1 9 ? -34.828 5.126 -13.411 1.00 46.44 9 ALA D N 1
ATOM 3431 C CA . ALA D 1 9 ? -34.885 5.288 -11.960 1.00 48.43 9 ALA D CA 1
ATOM 3432 C C . ALA D 1 9 ? -33.789 6.180 -11.378 1.00 47.91 9 ALA D C 1
ATOM 3433 O O . ALA D 1 9 ? -33.876 6.584 -10.226 1.00 48.88 9 ALA D O 1
ATOM 3435 N N . ASP D 1 10 ? -32.752 6.480 -12.151 1.00 44.66 10 ASP D N 1
ATOM 3436 C CA . ASP D 1 10 ? -31.692 7.384 -11.730 1.00 46.30 10 ASP D CA 1
ATOM 3437 C C . ASP D 1 10 ? -32.089 8.869 -11.786 1.00 47.38 10 ASP D C 1
ATOM 3438 O O . ASP D 1 10 ? -31.282 9.718 -11.425 1.00 50.45 10 ASP D O 1
ATOM 3443 N N . HIS D 1 11 ? -33.280 9.196 -12.274 1.00 46.35 11 HIS D N 1
ATOM 3444 C CA . HIS D 1 11 ? -33.588 10.610 -12.518 1.00 46.62 11 HIS D CA 1
ATOM 3445 C C . HIS D 1 11 ? -33.472 11.508 -11.290 1.00 51.04 11 HIS D C 1
ATOM 3446 O O . HIS D 1 11 ? -32.835 12.545 -11.373 1.00 53.21 11 HIS D O 1
ATOM 3453 N N . PRO D 1 12 ? -34.061 11.108 -10.169 1.00 50.21 12 PRO D N 1
ATOM 3454 C CA . PRO D 1 12 ? -33.940 11.983 -8.976 1.00 53.54 12 PRO D CA 1
ATOM 3455 C C . PRO D 1 12 ? -32.494 12.281 -8.561 1.00 53.34 12 PRO D C 1
ATOM 3456 O O . PRO D 1 12 ? -32.160 13.438 -8.327 1.00 56.25 12 PRO D O 1
ATOM 3460 N N . ALA D 1 13 ? -31.634 11.268 -8.533 1.00 51.19 13 ALA D N 1
ATOM 3461 C CA . ALA D 1 13 ? -30.229 11.462 -8.166 1.00 52.76 13 ALA D CA 1
ATOM 3462 C C . ALA D 1 13 ? -29.477 12.341 -9.162 1.00 51.25 13 ALA D C 1
ATOM 3463 O O . ALA D 1 13 ? -28.662 13.201 -8.786 1.00 53.39 13 ALA D O 1
ATOM 3465 N N . LEU D 1 14 ? -29.719 12.117 -10.458 1.00 46.90 14 LEU D N 1
ATOM 3466 C CA . LEU D 1 14 ? -29.040 12.917 -11.436 1.00 46.66 14 LEU D CA 1
ATOM 3467 C C . LEU D 1 14 ? -29.535 14.352 -11.435 1.00 48.05 14 LEU D C 1
ATOM 3468 O O . LEU D 1 14 ? -28.740 15.255 -11.637 1.00 48.42 14 LEU D O 1
ATOM 3473 N N . PHE D 1 15 ? -30.848 14.550 -11.335 1.00 48.26 15 PHE D N 1
ATOM 3474 C CA . PHE D 1 15 ? -31.418 15.877 -11.406 1.00 50.32 15 PHE D CA 1
ATOM 3475 C C . PHE D 1 15 ? -30.869 16.689 -10.227 1.00 54.45 15 PHE D C 1
ATOM 3476 O O . PHE D 1 15 ? -30.490 17.847 -10.385 1.00 55.40 15 PHE D O 1
ATOM 3484 N N . ALA D 1 16 ? -30.750 16.027 -9.084 1.00 57.49 16 ALA D N 1
ATOM 3485 C CA . ALA D 1 16 ? -30.134 16.645 -7.915 1.00 62.35 16 ALA D CA 1
ATOM 3486 C C . ALA D 1 16 ? -28.672 17.015 -8.171 1.00 64.53 16 ALA D C 1
ATOM 3487 O O . ALA D 1 16 ? -28.236 18.093 -7.767 1.00 71.23 16 ALA D O 1
ATOM 3489 N N . LEU D 1 17 ? -27.903 16.103 -8.764 1.00 63.89 17 LEU D N 1
ATOM 3490 C CA . LEU D 1 17 ? -26.512 16.387 -9.119 1.00 65.77 17 LEU D CA 1
ATOM 3491 C C . LEU D 1 17 ? -26.407 17.590 -10.051 1.00 66.78 17 LEU D C 1
ATOM 3492 O O . LEU D 1 17 ? -25.605 18.492 -9.798 1.00 70.10 17 LEU D O 1
ATOM 3497 N N . TRP D 1 18 ? -27.230 17.610 -11.102 1.00 63.98 18 TRP D N 1
ATOM 3498 C CA . TRP D 1 18 ? -27.226 18.727 -12.052 1.00 64.40 18 TRP D CA 1
ATOM 3499 C C . TRP D 1 18 ? -27.570 20.035 -11.359 1.00 71.49 18 TRP D C 1
ATOM 3500 O O . TRP D 1 18 ? -26.917 21.049 -11.609 1.00 72.24 18 TRP D O 1
ATOM 3511 N N . SER D 1 19 ? -28.572 19.989 -10.474 1.00 72.20 19 SER D N 1
ATOM 3512 C CA . SER D 1 19 ? -29.017 21.167 -9.740 1.00 78.08 19 SER D CA 1
ATOM 3513 C C . SER D 1 19 ? -27.976 21.768 -8.853 1.00 81.77 19 SER D C 1
ATOM 3514 O O . SER D 1 19 ? -27.945 22.970 -8.734 1.00 84.95 19 SER D O 1
ATOM 3517 N N . ARG D 1 20 ? -27.113 20.950 -8.265 1.00 82.67 20 ARG D N 1
ATOM 3518 C CA . ARG D 1 20 ? -26.082 21.474 -7.359 1.00 85.76 20 ARG D CA 1
ATOM 3519 C C . ARG D 1 20 ? -24.728 21.766 -8.029 1.00 86.78 20 ARG D C 1
ATOM 3520 O O . ARG D 1 20 ? -23.777 22.117 -7.335 1.00 90.91 20 ARG D O 1
ATOM 3528 N N . THR D 1 21 ? -24.648 21.649 -9.371 1.00 86.21 21 THR D N 1
ATOM 3529 C CA . THR D 1 21 ? -23.379 21.832 -10.078 1.00 88.87 21 THR D CA 1
ATOM 3530 C C . THR D 1 21 ? -23.402 23.173 -10.806 1.00 91.76 21 THR D C 1
ATOM 3531 O O . THR D 1 21 ? -24.115 23.327 -11.800 1.00 91.70 21 THR D O 1
ATOM 3535 N N . PRO D 1 22 ? -22.609 24.153 -10.324 1.00 99.35 22 PRO D N 1
ATOM 3536 C CA . PRO D 1 22 ? -22.504 25.395 -11.078 1.00 102.99 22 PRO D CA 1
ATOM 3537 C C . PRO D 1 22 ? -21.991 25.133 -12.488 1.00 103.35 22 PRO D C 1
ATOM 3538 O O . PRO D 1 22 ? -21.109 24.277 -12.685 1.00 106.15 22 PRO D O 1
ATOM 3542 N N . GLY D 1 23 ? -22.582 25.824 -13.457 1.00 103.00 23 GLY D N 1
ATOM 3543 C CA . GLY D 1 23 ? -22.245 25.633 -14.861 1.00 101.41 23 GLY D CA 1
ATOM 3544 C C . GLY D 1 23 ? -23.189 24.730 -15.624 1.00 96.86 23 GLY D C 1
ATOM 3545 O O . GLY D 1 23 ? -23.091 24.645 -16.844 1.00 101.69 23 GLY D O 1
ATOM 3546 N N . ILE D 1 24 ? -24.072 24.017 -14.926 1.00 97.32 24 ILE D N 1
ATOM 3547 C CA . ILE D 1 24 ? -25.075 23.179 -15.580 1.00 95.29 24 ILE D CA 1
ATOM 3548 C C . ILE D 1 24 ? -26.389 23.956 -15.583 1.00 99.49 24 ILE D C 1
ATOM 3549 O O . ILE D 1 24 ? -26.952 24.215 -14.533 1.00 98.71 24 ILE D O 1
ATOM 3554 N N . ARG D 1 25 ? -26.869 24.327 -16.767 1.00 105.70 25 ARG D N 1
ATOM 3555 C CA . ARG D 1 25 ? -28.154 25.009 -16.896 1.00 109.58 25 ARG D CA 1
ATOM 3556 C C . ARG D 1 25 ? -29.259 23.958 -17.015 1.00 107.20 25 ARG D C 1
ATOM 3557 O O . ARG D 1 25 ? -29.242 23.156 -17.964 1.00 106.85 25 ARG D O 1
ATOM 3565 N N . LEU D 1 26 ? -30.203 23.971 -16.069 1.00 102.13 26 LEU D N 1
ATOM 3566 C CA . LEU D 1 26 ? -31.380 23.075 -16.096 1.00 97.66 26 LEU D CA 1
ATOM 3567 C C . LEU D 1 26 ? -32.442 23.657 -17.036 1.00 92.35 26 LEU D C 1
ATOM 3568 O O . LEU D 1 26 ? -32.695 24.855 -17.020 1.00 92.38 26 LEU D O 1
ATOM 3573 N N . ARG D 1 27 ? -33.067 22.803 -17.843 1.00 87.88 27 ARG D N 1
ATOM 3574 C CA . ARG D 1 27 ? -34.153 23.219 -18.734 1.00 84.27 27 ARG D CA 1
ATOM 3575 C C . ARG D 1 27 ? -35.284 22.197 -18.730 1.00 74.85 27 ARG D C 1
ATOM 3576 O O . ARG D 1 27 ? -35.195 21.180 -18.040 1.00 64.57 27 ARG D O 1
ATOM 3584 N N . ALA D 1 28 ? -36.334 22.465 -19.515 1.00 69.95 28 ALA D N 1
ATOM 3585 C CA . ALA D 1 28 ? -37.517 21.599 -19.584 1.00 62.72 28 ALA D CA 1
ATOM 3586 C C . ALA D 1 28 ? -37.180 20.166 -19.900 1.00 61.56 28 ALA D C 1
ATOM 3587 O O . ALA D 1 28 ? -37.741 19.279 -19.265 1.00 58.24 28 ALA D O 1
ATOM 3589 N N . GLU D 1 29 ? -36.220 19.978 -20.808 1.00 55.50 29 GLU D N 1
ATOM 3590 C CA . GLU D 1 29 ? -35.815 18.647 -21.292 1.00 54.37 29 GLU D CA 1
ATOM 3591 C C . GLU D 1 29 ? -35.085 17.840 -20.238 1.00 51.93 29 GLU D C 1
ATOM 3592 O O . GLU D 1 29 ? -34.832 16.676 -20.466 1.00 48.78 29 GLU D O 1
ATOM 3598 N N . ASP D 1 30 ? -34.749 18.453 -19.096 1.00 55.17 30 ASP D N 1
ATOM 3599 C CA . ASP D 1 30 ? -34.144 17.729 -18.002 1.00 54.25 30 ASP D CA 1
ATOM 3600 C C . ASP D 1 30 ? -35.155 17.103 -17.048 1.00 51.81 30 ASP D C 1
ATOM 3601 O O . ASP D 1 30 ? -34.757 16.299 -16.210 1.00 49.81 30 ASP D O 1
ATOM 3606 N N . ALA D 1 31 ? -36.442 17.405 -17.229 1.00 49.38 31 ALA D N 1
ATOM 3607 C CA . ALA D 1 31 ? -37.488 16.774 -16.431 1.00 49.08 31 ALA D CA 1
ATOM 3608 C C . ALA D 1 31 ? -37.743 15.321 -16.849 1.00 45.45 31 ALA D C 1
ATOM 3609 O O . ALA D 1 31 ? -37.372 14.896 -17.951 1.00 44.18 31 ALA D O 1
ATOM 3611 N N . TYR D 1 32 ? -38.416 14.582 -15.973 1.00 45.32 32 TYR D N 1
ATOM 3612 C CA . TYR D 1 32 ? -38.523 13.136 -16.127 1.00 43.45 32 TYR D CA 1
ATOM 3613 C C . TYR D 1 32 ? -39.028 12.586 -17.479 1.00 40.28 32 TYR D C 1
ATOM 3614 O O . TYR D 1 32 ? -38.397 11.718 -18.044 1.00 38.47 32 TYR D O 1
ATOM 3623 N N . PRO D 1 33 ? -40.152 13.092 -18.003 1.00 41.12 33 PRO D N 1
ATOM 3624 C CA . PRO D 1 33 ? -40.611 12.518 -19.286 1.00 37.65 33 PRO D CA 1
ATOM 3625 C C . PRO D 1 33 ? -39.582 12.598 -20.428 1.00 35.06 33 PRO D C 1
ATOM 3626 O O . PRO D 1 33 ? -39.448 11.660 -21.218 1.00 32.62 33 PRO D O 1
ATOM 3630 N N . PHE D 1 34 ? -38.881 13.727 -20.522 1.00 35.94 34 PHE D N 1
ATOM 3631 C CA . PHE D 1 34 ? -37.852 13.892 -21.559 1.00 35.11 34 PHE D CA 1
ATOM 3632 C C . PHE D 1 34 ? -36.666 12.973 -21.307 1.00 34.31 34 PHE D C 1
ATOM 3633 O O . PHE D 1 34 ? -36.145 12.350 -22.240 1.00 33.68 34 PHE D O 1
ATOM 3641 N N . PHE D 1 35 ? -36.270 12.857 -20.035 1.00 36.69 35 PHE D N 1
ATOM 3642 C CA . PHE D 1 35 ? -35.210 11.936 -19.618 1.00 35.26 35 PHE D CA 1
ATOM 3643 C C . PHE D 1 35 ? -35.581 10.493 -19.962 1.00 33.29 35 PHE D C 1
ATOM 3644 O O . PHE D 1 35 ? -34.776 9.731 -20.516 1.00 32.24 35 PHE D O 1
ATOM 3652 N N . LEU D 1 36 ? -36.811 10.121 -19.659 1.00 33.98 36 LEU D N 1
ATOM 3653 C CA . LEU D 1 36 ? -37.309 8.775 -19.988 1.00 33.20 36 LEU D CA 1
ATOM 3654 C C . LEU D 1 36 ? -37.220 8.510 -21.521 1.00 31.09 36 LEU D C 1
ATOM 3655 O O . LEU D 1 36 ? -36.729 7.457 -21.929 1.00 29.52 36 LEU D O 1
ATOM 3660 N N . ALA D 1 37 ? -37.727 9.439 -22.326 1.00 30.44 37 ALA D N 1
ATOM 3661 C CA . ALA D 1 37 ? -37.733 9.246 -23.766 1.00 29.44 37 ALA D CA 1
ATOM 3662 C C . ALA D 1 37 ? -36.301 9.210 -24.285 1.00 28.12 37 ALA D C 1
ATOM 3663 O O . ALA D 1 37 ? -35.990 8.399 -25.172 1.00 27.13 37 ALA D O 1
ATOM 3665 N N . TYR D 1 38 ? -35.432 10.061 -23.714 1.00 28.67 38 TYR D N 1
ATOM 3666 C CA . TYR D 1 38 ? -34.022 10.106 -24.091 1.00 29.13 38 TYR D CA 1
ATOM 3667 C C . TYR D 1 38 ? -33.324 8.769 -23.847 1.00 28.49 38 TYR D C 1
ATOM 3668 O O . TYR D 1 38 ? -32.631 8.258 -24.721 1.00 26.82 38 TYR D O 1
ATOM 3677 N N . LEU D 1 39 ? -33.548 8.179 -22.670 1.00 28.28 39 LEU D N 1
ATOM 3678 C CA . LEU D 1 39 ? -32.952 6.907 -22.359 1.00 28.86 39 LEU D CA 1
ATOM 3679 C C . LEU D 1 39 ? -33.519 5.758 -23.210 1.00 27.36 39 LEU D C 1
ATOM 3680 O O . LEU D 1 39 ? -32.805 4.816 -23.519 1.00 27.58 39 LEU D O 1
ATOM 3685 N N . GLN D 1 40 ? -34.787 5.792 -23.521 1.00 26.76 40 GLN D N 1
ATOM 3686 C CA A GLN D 1 40 ? -35.369 4.796 -24.434 0.50 26.30 40 GLN D CA 1
ATOM 3687 C CA B GLN D 1 40 ? -35.379 4.798 -24.401 0.50 25.62 40 GLN D CA 1
ATOM 3688 C C . GLN D 1 40 ? -34.764 4.859 -25.812 1.00 24.48 40 GLN D C 1
ATOM 3689 O O . GLN D 1 40 ? -34.623 3.819 -26.467 1.00 24.53 40 GLN D O 1
ATOM 3700 N N . ARG D 1 41 ? -34.459 6.073 -26.257 1.00 24.17 41 ARG D N 1
ATOM 3701 C CA . ARG D 1 41 ? -33.910 6.274 -27.604 1.00 23.57 41 ARG D CA 1
ATOM 3702 C C . ARG D 1 41 ? -32.443 5.914 -27.660 1.00 22.93 41 ARG D C 1
ATOM 3703 O O . ARG D 1 41 ? -31.972 5.411 -28.707 1.00 23.78 41 ARG D O 1
ATOM 3711 N N . ASN D 1 42 ? -31.745 6.135 -26.550 1.00 23.09 42 ASN D N 1
ATOM 3712 C CA . ASN D 1 42 ? -30.302 6.006 -26.442 1.00 23.66 42 ASN D CA 1
ATOM 3713 C C . ASN D 1 42 ? -29.863 5.032 -25.330 1.00 25.23 42 ASN D C 1
ATOM 3714 O O . ASN D 1 42 ? -29.133 5.408 -24.421 1.00 26.37 42 ASN D O 1
ATOM 3719 N N . PRO D 1 43 ? -30.370 3.815 -25.341 1.00 26.53 43 PRO D N 1
ATOM 3720 C CA . PRO D 1 43 ? -30.163 3.003 -24.122 1.00 27.69 43 PRO D CA 1
ATOM 3721 C C . PRO D 1 43 ? -28.702 2.644 -23.961 1.00 27.48 43 PRO D C 1
ATOM 3722 O O . PRO D 1 43 ? -28.027 2.243 -24.951 1.00 26.96 43 PRO D O 1
ATOM 3726 N N . GLY D 1 44 ? -28.234 2.737 -22.723 1.00 29.03 44 GLY D N 1
ATOM 3727 C CA . GLY D 1 44 ? -26.880 2.402 -22.418 1.00 29.99 44 GLY D CA 1
ATOM 3728 C C . GLY D 1 44 ? -25.842 3.421 -22.856 1.00 30.39 44 GLY D C 1
ATOM 3729 O O . GLY D 1 44 ? -24.664 3.182 -22.653 1.00 34.07 44 GLY D O 1
ATOM 3730 N N . LEU D 1 45 ? -26.233 4.548 -23.451 1.00 29.48 45 LEU D N 1
ATOM 3731 C CA . LEU D 1 45 ? -25.243 5.508 -23.933 1.00 29.98 45 LEU D CA 1
ATOM 3732 C C . LEU D 1 45 ? -24.908 6.572 -22.903 1.00 33.90 45 LEU D C 1
ATOM 3733 O O . LEU D 1 45 ? -23.849 7.157 -22.965 1.00 37.66 45 LEU D O 1
ATOM 3738 N N . SER D 1 46 ? -25.796 6.818 -21.971 1.00 32.54 46 SER D N 1
ATOM 3739 C CA . SER D 1 46 ? -25.473 7.687 -20.853 1.00 33.37 46 SER D CA 1
ATOM 3740 C C . SER D 1 46 ? -24.905 6.880 -19.689 1.00 34.91 46 SER D C 1
ATOM 3741 O O . SER D 1 46 ? -25.409 5.797 -19.375 1.00 35.07 46 SER D O 1
ATOM 3744 N N . LEU D 1 47 ? -23.917 7.465 -18.997 1.00 37.17 47 LEU D N 1
ATOM 3745 C CA . LEU D 1 47 ? -23.196 6.769 -17.931 1.00 39.18 47 LEU D CA 1
ATOM 3746 C C . LEU D 1 47 ? -23.181 7.584 -16.644 1.00 41.03 47 LEU D C 1
ATOM 3747 O O . LEU D 1 47 ? -23.311 8.804 -16.677 1.00 41.72 47 LEU D O 1
ATOM 3752 N N . LEU D 1 48 ? -23.081 6.879 -15.527 1.00 42.40 48 LEU D N 1
ATOM 3753 C CA . LEU D 1 48 ? -22.828 7.537 -14.250 1.00 45.83 48 LEU D CA 1
ATOM 3754 C C . LEU D 1 48 ? -21.806 6.755 -13.474 1.00 48.57 48 LEU D C 1
ATOM 3755 O O . LEU D 1 48 ? -21.546 5.575 -13.758 1.00 46.96 48 LEU D O 1
ATOM 3760 N N . VAL D 1 49 ? -21.238 7.417 -12.471 1.00 51.76 49 VAL D N 1
ATOM 3761 C CA . VAL D 1 49 ? -20.342 6.766 -11.517 1.00 55.02 49 VAL D CA 1
ATOM 3762 C C . VAL D 1 49 ? -20.971 6.926 -10.139 1.00 58.37 49 VAL D C 1
ATOM 3763 O O . VAL D 1 49 ? -21.396 8.015 -9.777 1.00 58.84 49 VAL D O 1
ATOM 3767 N N . GLU D 1 50 ? -21.041 5.827 -9.388 1.00 62.18 50 GLU D N 1
ATOM 3768 C CA . GLU D 1 50 ? -21.556 5.867 -8.028 1.00 66.52 50 GLU D CA 1
ATOM 3769 C C . GLU D 1 50 ? -20.559 5.244 -7.056 1.00 70.06 50 GLU D C 1
ATOM 3770 O O . GLU D 1 50 ? -19.761 4.376 -7.414 1.00 68.57 50 GLU D O 1
ATOM 3776 N N . THR D 1 51 ? -20.573 5.762 -5.839 1.00 72.26 51 THR D N 1
ATOM 3777 C CA . THR D 1 51 ? -19.772 5.212 -4.758 1.00 76.94 51 THR D CA 1
ATOM 3778 C C . THR D 1 51 ? -20.575 5.366 -3.478 1.00 79.99 51 THR D C 1
ATOM 3779 O O . THR D 1 51 ? -21.175 6.423 -3.248 1.00 78.29 51 THR D O 1
ATOM 3783 N N . GLU D 1 52 ? -20.640 4.291 -2.691 1.00 84.19 52 GLU D N 1
ATOM 3784 C CA . GLU D 1 52 ? -21.339 4.285 -1.401 1.00 90.73 52 GLU D CA 1
ATOM 3785 C C . GLU D 1 52 ? -22.809 4.702 -1.569 1.00 90.20 52 GLU D C 1
ATOM 3786 O O . GLU D 1 52 ? -23.358 5.444 -0.752 1.00 92.80 52 GLU D O 1
ATOM 3792 N N . GLY D 1 53 ? -23.423 4.242 -2.657 1.00 88.20 53 GLY D N 1
ATOM 3793 C CA . GLY D 1 53 ? -24.802 4.590 -2.996 1.00 86.16 53 GLY D CA 1
ATOM 3794 C C . GLY D 1 53 ? -25.089 6.023 -3.432 1.00 84.98 53 GLY D C 1
ATOM 3795 O O . GLY D 1 53 ? -26.256 6.382 -3.559 1.00 83.02 53 GLY D O 1
ATOM 3796 N N . GLU D 1 54 ? -24.054 6.840 -3.662 1.00 82.62 54 GLU D N 1
ATOM 3797 C CA . GLU D 1 54 ? -24.228 8.229 -4.115 1.00 79.06 54 GLU D CA 1
ATOM 3798 C C . GLU D 1 54 ? -23.642 8.424 -5.517 1.00 71.78 54 GLU D C 1
ATOM 3799 O O . GLU D 1 54 ? -22.575 7.905 -5.846 1.00 66.71 54 GLU D O 1
ATOM 3805 N N . VAL D 1 55 ? -24.378 9.146 -6.345 1.00 67.81 55 VAL D N 1
ATOM 3806 C CA . VAL D 1 55 ? -23.927 9.424 -7.714 1.00 64.61 55 VAL D CA 1
ATOM 3807 C C . VAL D 1 55 ? -22.962 10.599 -7.668 1.00 66.78 55 VAL D C 1
ATOM 3808 O O . VAL D 1 55 ? -23.309 11.669 -7.166 1.00 69.91 55 VAL D O 1
ATOM 3812 N N . ILE D 1 56 ? -21.747 10.372 -8.165 1.00 65.71 56 ILE D N 1
ATOM 3813 C CA . ILE D 1 56 ? -20.659 11.357 -8.092 1.00 67.67 56 ILE D CA 1
ATOM 3814 C C . ILE D 1 56 ? -20.214 11.879 -9.456 1.00 64.63 56 ILE D C 1
ATOM 3815 O O . ILE D 1 56 ? -19.414 12.796 -9.526 1.00 65.46 56 ILE D O 1
ATOM 3820 N N . ALA D 1 57 ? -20.722 11.299 -10.549 1.00 59.05 57 ALA D N 1
ATOM 3821 C CA . ALA D 1 57 ? -20.360 11.772 -11.871 1.00 57.21 57 ALA D CA 1
ATOM 3822 C C . ALA D 1 57 ? -21.357 11.244 -12.880 1.00 52.54 57 ALA D C 1
ATOM 3823 O O . ALA D 1 57 ? -21.998 10.217 -12.661 1.00 51.08 57 ALA D O 1
ATOM 3825 N N . CYS D 1 58 ? -21.501 11.972 -13.971 1.00 51.67 58 CYS D N 1
ATOM 3826 C CA . CYS D 1 58 ? -22.368 11.525 -15.072 1.00 48.91 58 CYS D CA 1
ATOM 3827 C C . CYS D 1 58 ? -21.952 12.094 -16.402 1.00 47.28 58 CYS D C 1
ATOM 3828 O O . CYS D 1 58 ? -21.213 13.069 -16.489 1.00 47.76 58 CYS D O 1
ATOM 3831 N N . LEU D 1 59 ? -22.450 11.449 -17.465 1.00 43.99 59 LEU D N 1
ATOM 3832 C CA . LEU D 1 59 ? -22.274 11.946 -18.802 1.00 43.80 59 LEU D CA 1
ATOM 3833 C C . LEU D 1 59 ? -23.467 11.432 -19.592 1.00 40.56 59 LEU D C 1
ATOM 3834 O O . LEU D 1 59 ? -23.652 10.212 -19.727 1.00 40.96 59 LEU D O 1
ATOM 3839 N N . MET D 1 60 ? -24.291 12.360 -20.049 1.00 40.40 60 MET D N 1
ATOM 3840 C CA . MET D 1 60 ? -25.449 12.005 -20.832 1.00 39.92 60 MET D CA 1
ATOM 3841 C C . MET D 1 60 ? -25.010 11.989 -22.295 1.00 37.92 60 MET D C 1
ATOM 3842 O O . MET D 1 60 ? -24.293 12.875 -22.780 1.00 38.17 60 MET D O 1
ATOM 3847 N N . ALA D 1 61 ? -25.483 11.010 -23.054 1.00 34.38 61 ALA D N 1
ATOM 3848 C CA . ALA D 1 61 ? -25.100 10.927 -24.443 1.00 32.86 61 ALA D CA 1
ATOM 3849 C C . ALA D 1 61 ? -26.172 10.249 -25.253 1.00 30.01 61 ALA D C 1
ATOM 3850 O O . ALA D 1 61 ? -26.937 9.418 -24.761 1.00 29.85 61 ALA D O 1
ATOM 3852 N N . GLY D 1 62 ? -26.193 10.586 -26.534 1.00 29.11 62 GLY D N 1
ATOM 3853 C CA . GLY D 1 62 ? -27.161 10.036 -27.445 1.00 27.46 62 GLY D CA 1
ATOM 3854 C C . GLY D 1 62 ? -26.771 10.371 -28.862 1.00 25.60 62 GLY D C 1
ATOM 3855 O O . GLY D 1 62 ? -25.703 10.938 -29.115 1.00 26.20 62 GLY D O 1
ATOM 3856 N N . HIS D 1 63 ? -27.576 9.911 -29.797 1.00 23.01 63 HIS D N 1
ATOM 3857 C CA . HIS D 1 63 ? -27.287 10.177 -31.217 1.00 21.99 63 HIS D CA 1
ATOM 3858 C C . HIS D 1 63 ? -28.566 10.229 -32.027 1.00 20.61 63 HIS D C 1
ATOM 3859 O O . HIS D 1 63 ? -29.598 9.661 -31.658 1.00 20.82 63 HIS D O 1
ATOM 3866 N N . ASP D 1 64 ? -28.440 10.836 -33.211 1.00 21.81 64 ASP D N 1
ATOM 3867 C CA . ASP D 1 64 ? -29.545 10.906 -34.183 1.00 21.06 64 ASP D CA 1
ATOM 3868 C C . ASP D 1 64 ? -29.416 9.993 -35.393 1.00 20.30 64 ASP D C 1
ATOM 3869 O O . ASP D 1 64 ? -30.099 10.185 -36.383 1.00 20.28 64 ASP D O 1
ATOM 3874 N N . GLY D 1 65 ? -28.510 9.034 -35.321 1.00 20.04 65 GLY D N 1
ATOM 3875 C CA . GLY D 1 65 ? -28.248 8.152 -36.447 1.00 20.80 65 GLY D CA 1
ATOM 3876 C C . GLY D 1 65 ? -27.193 8.727 -37.361 1.00 21.97 65 GLY D C 1
ATOM 3877 O O . GLY D 1 65 ? -26.816 8.021 -38.362 1.00 24.43 65 GLY D O 1
ATOM 3878 N N . ARG D 1 66 ? -26.695 9.915 -37.153 1.00 21.26 66 ARG D N 1
ATOM 3879 C CA . ARG D 1 66 ? -25.627 10.506 -37.955 1.00 23.90 66 ARG D CA 1
ATOM 3880 C C . ARG D 1 66 ? -24.429 10.988 -37.093 1.00 24.52 66 ARG D C 1
ATOM 3881 O O . ARG D 1 66 ? -23.256 10.697 -37.387 1.00 25.70 66 ARG D O 1
ATOM 3889 N N . ARG D 1 67 ? -24.738 11.713 -36.023 1.00 24.45 67 ARG D N 1
ATOM 3890 C CA . ARG D 1 67 ? -23.731 12.218 -35.086 1.00 26.88 67 ARG D CA 1
ATOM 3891 C C . ARG D 1 67 ? -24.124 11.923 -33.658 1.00 25.96 67 ARG D C 1
ATOM 3892 O O . ARG D 1 67 ? -25.302 11.750 -33.344 1.00 23.86 67 ARG D O 1
ATOM 3900 N N . GLY D 1 68 ? -23.106 11.852 -32.799 1.00 25.63 68 GLY D N 1
ATOM 3901 C CA . GLY D 1 68 ? -23.291 11.771 -31.364 1.00 27.69 68 GLY D CA 1
ATOM 3902 C C . GLY D 1 68 ? -23.322 13.147 -30.777 1.00 28.57 68 GLY D C 1
ATOM 3903 O O . GLY D 1 68 ? -22.650 14.054 -31.272 1.00 29.15 68 GLY D O 1
ATOM 3904 N N . TYR D 1 69 ? -24.098 13.301 -29.710 1.00 28.66 69 TYR D N 1
ATOM 3905 C CA . TYR D 1 69 ? -24.173 14.566 -28.978 1.00 31.88 69 TYR D CA 1
ATOM 3906 C C . TYR D 1 69 ? -24.101 14.252 -27.500 1.00 33.02 69 TYR D C 1
ATOM 3907 O O . TYR D 1 69 ? -24.842 13.422 -26.986 1.00 33.61 69 TYR D O 1
ATOM 3916 N N . LEU D 1 70 ? -23.151 14.887 -26.821 1.00 37.47 70 LEU D N 1
ATOM 3917 C CA . LEU D 1 70 ? -22.910 14.632 -25.406 1.00 40.85 70 LEU D CA 1
ATOM 3918 C C . LEU D 1 70 ? -23.417 15.846 -24.645 1.00 42.91 70 LEU D C 1
ATOM 3919 O O . LEU D 1 70 ? -23.181 16.985 -25.075 1.00 44.10 70 LEU D O 1
ATOM 3924 N N . GLN D 1 71 ? -24.026 15.602 -23.485 1.00 44.27 71 GLN D N 1
ATOM 3925 C CA . GLN D 1 71 ? -24.583 16.654 -22.612 1.00 52.35 71 GLN D CA 1
ATOM 3926 C C . GLN D 1 71 ? -24.315 16.403 -21.134 1.00 49.00 71 GLN D C 1
ATOM 3927 O O . GLN D 1 71 ? -24.148 15.272 -20.743 1.00 49.98 71 GLN D O 1
ATOM 3933 N N . HIS D 1 72 ? -24.301 17.446 -20.282 1.00 54.06 72 HIS D N 1
ATOM 3934 C CA . HIS D 1 72 ? -24.306 17.264 -18.817 1.00 55.10 72 HIS D CA 1
ATOM 3935 C C . HIS D 1 72 ? -23.171 16.384 -18.284 1.00 55.30 72 HIS D C 1
ATOM 3936 O O . HIS D 1 72 ? -23.395 15.480 -17.466 1.00 60.00 72 HIS D O 1
ATOM 3943 N N . LEU D 1 73 ? -21.954 16.668 -18.732 1.00 53.33 73 LEU D N 1
ATOM 3944 C CA . LEU D 1 73 ? -20.772 16.056 -18.174 1.00 53.49 73 LEU D CA 1
ATOM 3945 C C . LEU D 1 73 ? -20.548 16.701 -16.814 1.00 54.59 73 LEU D C 1
ATOM 3946 O O . LEU D 1 73 ? -20.362 17.914 -16.741 1.00 57.31 73 LEU D O 1
ATOM 3951 N N . VAL D 1 74 ? -20.567 15.886 -15.759 1.00 54.35 74 VAL D N 1
ATOM 3952 C CA . VAL D 1 74 ? -20.364 16.374 -14.395 1.00 57.64 74 VAL D CA 1
ATOM 3953 C C . VAL D 1 74 ? -19.518 15.395 -13.584 1.00 58.69 74 VAL D C 1
ATOM 3954 O O . VAL D 1 74 ? -19.742 14.194 -13.629 1.00 56.62 74 VAL D O 1
ATOM 3958 N N . VAL D 1 75 ? -18.560 15.927 -12.838 1.00 63.00 75 VAL D N 1
ATOM 3959 C CA . VAL D 1 75 ? -17.899 15.200 -11.773 1.00 64.49 75 VAL D CA 1
ATOM 3960 C C . VAL D 1 75 ? -18.049 16.068 -10.522 1.00 67.62 75 VAL D C 1
ATOM 3961 O O . VAL D 1 75 ? -17.725 17.253 -10.541 1.00 69.53 75 VAL D O 1
ATOM 3965 N N . ASP D 1 76 ? -18.571 15.462 -9.464 1.00 67.95 76 ASP D N 1
ATOM 3966 C CA . ASP D 1 76 ? -18.685 16.119 -8.148 1.00 72.44 76 ASP D CA 1
ATOM 3967 C C . ASP D 1 76 ? -17.319 16.679 -7.743 1.00 77.33 76 ASP D C 1
ATOM 3968 O O . ASP D 1 76 ? -16.300 16.006 -7.896 1.00 76.45 76 ASP D O 1
ATOM 3973 N N . PRO D 1 77 ? -17.287 17.916 -7.186 1.00 80.56 77 PRO D N 1
ATOM 3974 C CA . PRO D 1 77 ? -16.015 18.557 -6.816 1.00 86.50 77 PRO D CA 1
ATOM 3975 C C . PRO D 1 77 ? -15.056 17.738 -5.935 1.00 89.12 77 PRO D C 1
ATOM 3976 O O . PRO D 1 77 ? -13.828 17.827 -6.110 1.00 92.55 77 PRO D O 1
ATOM 3980 N N . GLY D 1 78 ? -15.612 16.923 -5.040 1.00 89.18 78 GLY D N 1
ATOM 3981 C CA . GLY D 1 78 ? -14.815 16.042 -4.194 1.00 92.26 78 GLY D CA 1
ATOM 3982 C C . GLY D 1 78 ? -14.069 14.920 -4.892 1.00 91.00 78 GLY D C 1
ATOM 3983 O O . GLY D 1 78 ? -13.192 14.295 -4.298 1.00 92.59 78 GLY D O 1
ATOM 3984 N N . TYR D 1 79 ? -14.414 14.660 -6.158 1.00 88.36 79 TYR D N 1
ATOM 3985 C CA . TYR D 1 79 ? -13.849 13.556 -6.915 1.00 88.45 79 TYR D CA 1
ATOM 3986 C C . TYR D 1 79 ? -13.178 14.021 -8.200 1.00 90.03 79 TYR D C 1
ATOM 3987 O O . TYR D 1 79 ? -12.925 13.208 -9.090 1.00 84.25 79 TYR D O 1
ATOM 3996 N N . ARG D 1 80 ? -12.866 15.314 -8.308 1.00 95.89 80 ARG D N 1
ATOM 3997 C CA . ARG D 1 80 ? -12.217 15.804 -9.523 1.00 98.73 80 ARG D CA 1
ATOM 3998 C C . ARG D 1 80 ? -10.737 15.521 -9.558 1.00 97.20 80 ARG D C 1
ATOM 3999 O O . ARG D 1 80 ? -10.114 15.300 -8.542 1.00 101.59 80 ARG D O 1
ATOM 4007 N N . GLY D 1 81 ? -10.205 15.524 -10.774 1.00 95.27 81 GLY D N 1
ATOM 4008 C CA . GLY D 1 81 ? -8.800 15.244 -11.006 1.00 92.92 81 GLY D CA 1
ATOM 4009 C C . GLY D 1 81 ? -8.406 13.789 -10.841 1.00 89.79 81 GLY D C 1
ATOM 4010 O O . GLY D 1 81 ? -7.230 13.500 -10.727 1.00 89.93 81 GLY D O 1
ATOM 4011 N N . LEU D 1 82 ? -9.385 12.877 -10.927 1.00 85.81 82 LEU D N 1
ATOM 4012 C CA . LEU D 1 82 ? -9.156 11.429 -10.819 1.00 82.70 82 LEU D CA 1
ATOM 4013 C C . LEU D 1 82 ? -9.383 10.699 -12.144 1.00 79.64 82 LEU D C 1
ATOM 4014 O O . LEU D 1 82 ? -9.277 9.479 -12.185 1.00 78.60 82 LEU D O 1
ATOM 4019 N N . GLY D 1 83 ? -9.687 11.428 -13.213 1.00 75.01 83 GLY D N 1
ATOM 4020 C CA . GLY D 1 83 ? -9.873 10.818 -14.507 1.00 71.60 83 GLY D CA 1
ATOM 4021 C C . GLY D 1 83 ? -11.289 10.311 -14.748 1.00 66.43 83 GLY D C 1
ATOM 4022 O O . GLY D 1 83 ? -11.511 9.581 -15.713 1.00 62.23 83 GLY D O 1
ATOM 4023 N N . LEU D 1 84 ? -12.247 10.677 -13.887 1.00 66.23 84 LEU D N 1
ATOM 4024 C CA . LEU D 1 84 ? -13.622 10.159 -14.045 1.00 62.69 84 LEU D CA 1
ATOM 4025 C C . LEU D 1 84 ? -14.317 10.664 -15.299 1.00 60.15 84 LEU D C 1
ATOM 4026 O O . LEU D 1 84 ? -15.057 9.906 -15.947 1.00 56.59 84 LEU D O 1
ATOM 4031 N N . ALA D 1 85 ? -14.091 11.920 -15.666 1.00 61.33 85 ALA D N 1
ATOM 4032 C CA . ALA D 1 85 ? -14.697 12.433 -16.898 1.00 59.14 85 ALA D CA 1
ATOM 4033 C C . ALA D 1 85 ? -14.108 11.722 -18.111 1.00 57.64 85 ALA D C 1
ATOM 4034 O O . ALA D 1 85 ? -14.847 11.291 -18.994 1.00 53.93 85 ALA D O 1
ATOM 4036 N N . ARG D 1 86 ? -12.788 11.572 -18.145 1.00 60.34 86 ARG D N 1
ATOM 4037 C CA . ARG D 1 86 ? -12.128 10.824 -19.224 1.00 60.67 86 ARG D CA 1
ATOM 4038 C C . ARG D 1 86 ? -12.600 9.365 -19.303 1.00 57.99 86 ARG D C 1
ATOM 4039 O O . ARG D 1 86 ? -12.827 8.842 -20.398 1.00 57.63 86 ARG D O 1
ATOM 4047 N N . ARG D 1 87 ? -12.777 8.727 -18.149 1.00 59.38 87 ARG D N 1
ATOM 4048 C CA . ARG D 1 87 ? -13.257 7.342 -18.113 1.00 57.44 87 ARG D CA 1
ATOM 4049 C C . ARG D 1 87 ? -14.643 7.217 -18.768 1.00 52.79 87 ARG D C 1
ATOM 4050 O O . ARG D 1 87 ? -14.898 6.323 -19.616 1.00 51.05 87 ARG D O 1
ATOM 4058 N N . MET D 1 88 ? -15.534 8.128 -18.396 1.00 51.28 88 MET D N 1
ATOM 4059 C CA . MET D 1 88 ? -16.885 8.139 -18.975 1.00 48.28 88 MET D CA 1
ATOM 4060 C C . MET D 1 88 ? -16.851 8.456 -20.463 1.00 46.53 88 MET D C 1
ATOM 4061 O O . MET D 1 88 ? -17.544 7.835 -21.279 1.00 42.39 88 MET D O 1
ATOM 4066 N N . LEU D 1 89 ? -16.028 9.418 -20.834 1.00 47.90 89 LEU D N 1
ATOM 4067 C CA . LEU D 1 89 ? -15.940 9.780 -22.235 1.00 49.00 89 LEU D CA 1
ATOM 4068 C C . LEU D 1 89 ? -15.447 8.647 -23.126 1.00 46.03 89 LEU D C 1
ATOM 4069 O O . LEU D 1 89 ? -16.031 8.409 -24.187 1.00 42.93 89 LEU D O 1
ATOM 4074 N N . ASP D 1 90 ? -14.394 7.953 -22.687 1.00 47.52 90 ASP D N 1
ATOM 4075 C CA . ASP D 1 90 ? -13.858 6.827 -23.464 1.00 46.72 90 ASP D CA 1
ATOM 4076 C C . ASP D 1 90 ? -14.924 5.744 -23.695 1.00 43.62 90 ASP D C 1
ATOM 4077 O O . ASP D 1 90 ? -15.086 5.243 -24.828 1.00 41.60 90 ASP D O 1
ATOM 4082 N N . GLU D 1 91 ? -15.698 5.453 -22.646 1.00 43.13 91 GLU D N 1
ATOM 4083 C CA . GLU D 1 91 ? -16.713 4.414 -22.724 1.00 41.31 91 GLU D CA 1
ATOM 4084 C C . GLU D 1 91 ? -17.900 4.836 -23.602 1.00 38.06 91 GLU D C 1
ATOM 4085 O O . GLU D 1 91 ? -18.368 4.056 -24.441 1.00 35.01 91 GLU D O 1
ATOM 4091 N N . VAL D 1 92 ? -18.375 6.073 -23.442 1.00 38.32 92 VAL D N 1
ATOM 4092 C CA . VAL D 1 92 ? -19.441 6.580 -24.301 1.00 36.59 92 VAL D CA 1
ATOM 4093 C C . VAL D 1 92 ? -19.027 6.527 -25.773 1.00 34.08 92 VAL D C 1
ATOM 4094 O O . VAL D 1 92 ? -19.812 6.106 -26.649 1.00 30.84 92 VAL D O 1
ATOM 4098 N N . LEU D 1 93 ? -17.813 6.976 -26.060 1.00 35.10 93 LEU D N 1
ATOM 4099 C CA . LEU D 1 93 ? -17.384 7.033 -27.478 1.00 35.07 93 LEU D CA 1
ATOM 4100 C C . LEU D 1 93 ? -17.284 5.626 -28.056 1.00 33.26 93 LEU D C 1
ATOM 4101 O O . LEU D 1 93 ? -17.590 5.436 -29.246 1.00 31.17 93 LEU D O 1
ATOM 4106 N N . ALA D 1 94 ? -16.866 4.655 -27.249 1.00 34.00 94 ALA D N 1
ATOM 4107 C CA . ALA D 1 94 ? -16.815 3.256 -27.703 1.00 33.88 94 ALA D CA 1
ATOM 4108 C C . ALA D 1 94 ? -18.207 2.687 -27.995 1.00 32.29 94 ALA D C 1
ATOM 4109 O O . ALA D 1 94 ? -18.398 2.002 -29.015 1.00 29.58 94 ALA D O 1
ATOM 4111 N N . ARG D 1 95 ? -19.166 2.993 -27.120 1.00 30.36 95 ARG D N 1
ATOM 4112 C CA . ARG D 1 95 ? -20.548 2.528 -27.337 1.00 28.19 95 ARG D CA 1
ATOM 4113 C C . ARG D 1 95 ? -21.174 3.209 -28.559 1.00 25.76 95 ARG D C 1
ATOM 4114 O O . ARG D 1 95 ? -21.834 2.565 -29.392 1.00 26.04 95 ARG D O 1
ATOM 4122 N N . LEU D 1 96 ? -20.911 4.501 -28.730 1.00 26.29 96 LEU D N 1
ATOM 4123 C CA . LEU D 1 96 ? -21.351 5.190 -29.956 1.00 25.59 96 LEU D CA 1
ATOM 4124 C C . LEU D 1 96 ? -20.762 4.535 -31.227 1.00 24.42 96 LEU D C 1
ATOM 4125 O O . LEU D 1 96 ? -21.446 4.409 -32.253 1.00 23.27 96 LEU D O 1
ATOM 4130 N N . ALA D 1 97 ? -19.488 4.175 -31.164 1.00 25.39 97 ALA D N 1
ATOM 4131 C CA . ALA D 1 97 ? -18.817 3.612 -32.359 1.00 25.76 97 ALA D CA 1
ATOM 4132 C C . ALA D 1 97 ? -19.485 2.292 -32.762 1.00 24.66 97 ALA D C 1
ATOM 4133 O O . ALA D 1 97 ? -19.677 2.024 -33.961 1.00 23.78 97 ALA D O 1
ATOM 4135 N N . ARG D 1 98 ? -19.887 1.496 -31.780 1.00 23.57 98 ARG D N 1
ATOM 4136 C CA . ARG D 1 98 ? -20.604 0.262 -32.045 1.00 24.47 98 ARG D CA 1
ATOM 4137 C C . ARG D 1 98 ? -21.868 0.531 -32.841 1.00 22.82 98 ARG D C 1
ATOM 4138 O O . ARG D 1 98 ? -22.219 -0.285 -33.711 1.00 21.40 98 ARG D O 1
ATOM 4146 N N . GLU D 1 99 ? -22.544 1.628 -32.547 1.00 21.82 99 GLU D N 1
ATOM 4147 C CA . GLU D 1 99 ? -23.785 1.985 -33.192 1.00 22.49 99 GLU D CA 1
ATOM 4148 C C . GLU D 1 99 ? -23.581 2.691 -34.524 1.00 22.27 99 GLU D C 1
ATOM 4149 O O . GLU D 1 99 ? -24.564 3.080 -35.139 1.00 22.93 99 GLU D O 1
ATOM 4155 N N . GLY D 1 100 ? -22.338 2.805 -34.992 1.00 22.87 100 GLY D N 1
ATOM 4156 C CA . GLY D 1 100 ? -21.987 3.436 -36.252 1.00 23.60 100 GLY D CA 1
ATOM 4157 C C . GLY D 1 100 ? -21.711 4.909 -36.204 1.00 28.12 100 GLY D C 1
ATOM 4158 O O . GLY D 1 100 ? -21.777 5.546 -37.254 1.00 30.54 100 GLY D O 1
ATOM 4159 N N . ILE D 1 101 ? -21.515 5.453 -35.014 1.00 25.61 101 ILE D N 1
ATOM 4160 C CA . ILE D 1 101 ? -21.424 6.896 -34.845 1.00 29.31 101 ILE D CA 1
ATOM 4161 C C . ILE D 1 101 ? -19.985 7.144 -34.601 1.00 32.36 101 ILE D C 1
ATOM 4162 O O . ILE D 1 101 ? -19.466 6.871 -33.504 1.00 31.51 101 ILE D O 1
ATOM 4167 N N . GLY D 1 102 ? -19.342 7.707 -35.610 1.00 34.55 102 GLY D N 1
ATOM 4168 C CA . GLY D 1 102 ? -17.924 7.962 -35.595 1.00 39.96 102 GLY D CA 1
ATOM 4169 C C . GLY D 1 102 ? -17.524 9.401 -35.270 1.00 40.75 102 GLY D C 1
ATOM 4170 O O . GLY D 1 102 ? -16.344 9.658 -35.115 1.00 43.00 102 GLY D O 1
ATOM 4171 N N . LYS D 1 103 ? -18.485 10.342 -35.276 1.00 39.02 103 LYS D N 1
ATOM 4172 C CA . LYS D 1 103 ? -18.193 11.751 -34.981 1.00 36.87 103 LYS D CA 1
ATOM 4173 C C . LYS D 1 103 ? -19.243 12.277 -34.042 1.00 33.51 103 LYS D C 1
ATOM 4174 O O . LYS D 1 103 ? -20.442 12.024 -34.207 1.00 29.14 103 LYS D O 1
ATOM 4180 N N . SER D 1 104 ? -18.752 12.942 -32.993 1.00 33.41 104 SER D N 1
ATOM 4181 C CA . SER D 1 104 ? -19.612 13.439 -31.941 1.00 36.21 104 SER D CA 1
ATOM 4182 C C . SER D 1 104 ? -19.287 14.884 -31.660 1.00 37.47 104 SER D C 1
ATOM 4183 O O . SER D 1 104 ? -18.189 15.352 -31.974 1.00 40.63 104 SER D O 1
ATOM 4186 N N . HIS D 1 105 ? -20.287 15.565 -31.145 1.00 37.51 105 HIS D N 1
ATOM 4187 C CA . HIS D 1 105 ? -20.223 16.992 -30.887 1.00 41.29 105 HIS D CA 1
ATOM 4188 C C . HIS D 1 105 ? -20.626 17.286 -29.470 1.00 42.12 105 HIS D C 1
ATOM 4189 O O . HIS D 1 105 ? -21.474 16.611 -28.878 1.00 38.62 105 HIS D O 1
ATOM 4196 N N . VAL D 1 106 ? -20.053 18.373 -28.943 1.00 43.85 106 VAL D N 1
ATOM 4197 C CA . VAL D 1 106 ? -20.580 19.042 -27.737 1.00 48.27 106 VAL D CA 1
ATOM 4198 C C . VAL D 1 106 ? -20.755 20.519 -28.006 1.00 48.09 106 VAL D C 1
ATOM 4199 O O . VAL D 1 106 ? -19.960 21.128 -28.725 1.00 47.79 106 VAL D O 1
ATOM 4203 N N . PHE D 1 107 ? -21.837 21.074 -27.463 1.00 53.24 107 PHE D N 1
ATOM 4204 C CA A PHE D 1 107 ? -22.096 22.516 -27.496 0.50 58.94 107 PHE D CA 1
ATOM 4205 C CA B PHE D 1 107 ? -22.098 22.514 -27.494 0.50 58.97 107 PHE D CA 1
ATOM 4206 C C . PHE D 1 107 ? -21.779 23.042 -26.120 1.00 61.58 107 PHE D C 1
ATOM 4207 O O . PHE D 1 107 ? -22.207 22.489 -25.114 1.00 63.57 107 PHE D O 1
ATOM 4222 N N . VAL D 1 108 ? -21.033 24.118 -26.057 1.00 64.20 108 VAL D N 1
ATOM 4223 C CA . VAL D 1 108 ? -20.703 24.663 -24.735 1.00 68.24 108 VAL D CA 1
ATOM 4224 C C . VAL D 1 108 ? -20.807 26.169 -24.742 1.00 69.62 108 VAL D C 1
ATOM 4225 O O . VAL D 1 108 ? -20.334 26.861 -25.653 1.00 68.57 108 VAL D O 1
ATOM 4229 N N . LEU D 1 109 ? -21.582 26.684 -23.792 1.00 74.89 109 LEU D N 1
ATOM 4230 C CA . LEU D 1 109 ? -21.812 28.133 -23.690 1.00 81.32 109 LEU D CA 1
ATOM 4231 C C . LEU D 1 109 ? -20.501 28.901 -23.548 1.00 85.65 109 LEU D C 1
ATOM 4232 O O . LEU D 1 109 ? -19.622 28.462 -22.825 1.00 84.27 109 LEU D O 1
ATOM 4237 N N . ASP D 1 110 ? -20.378 30.037 -24.246 1.00 88.87 110 ASP D N 1
ATOM 4238 C CA . ASP D 1 110 ? -19.178 30.887 -24.189 1.00 93.61 110 ASP D CA 1
ATOM 4239 C C . ASP D 1 110 ? -18.928 31.342 -22.753 1.00 96.49 110 ASP D C 1
ATOM 4240 O O . ASP D 1 110 ? -17.784 31.442 -22.337 1.00 97.06 110 ASP D O 1
ATOM 4245 N N . ALA D 1 111 ? -20.009 31.581 -22.008 1.00 96.59 111 ALA D N 1
ATOM 4246 C CA . ALA D 1 111 ? -19.935 32.033 -20.610 1.00 101.61 111 ALA D CA 1
ATOM 4247 C C . ALA D 1 111 ? -19.482 30.947 -19.609 1.00 100.44 111 ALA D C 1
ATOM 4248 O O . ALA D 1 111 ? -19.061 31.275 -18.509 1.00 102.83 111 ALA D O 1
ATOM 4250 N N . ALA D 1 112 ? -19.599 29.671 -19.988 1.00 94.40 112 ALA D N 1
ATOM 4251 C CA . ALA D 1 112 ? -19.162 28.531 -19.172 1.00 94.90 112 ALA D CA 1
ATOM 4252 C C . ALA D 1 112 ? -17.637 28.335 -19.226 1.00 99.49 112 ALA D C 1
ATOM 4253 O O . ALA D 1 112 ? -17.104 27.434 -19.875 1.00 106.21 112 ALA D O 1
ATOM 4255 N N . GLU D 1 113 ? -16.929 29.191 -18.503 1.00 106.43 113 GLU D N 1
ATOM 4256 C CA . GLU D 1 113 ? -15.473 29.246 -18.607 1.00 112.28 113 GLU D CA 1
ATOM 4257 C C . GLU D 1 113 ? -14.805 27.906 -18.269 1.00 109.63 113 GLU D C 1
ATOM 4258 O O . GLU D 1 113 ? -13.860 27.509 -18.918 1.00 109.47 113 GLU D O 1
ATOM 4264 N N . GLU D 1 114 ? -15.312 27.217 -17.255 1.00 108.53 114 GLU D N 1
ATOM 4265 C CA . GLU D 1 114 ? -14.706 25.995 -16.745 1.00 106.53 114 GLU D CA 1
ATOM 4266 C C . GLU D 1 114 ? -14.925 24.873 -17.717 1.00 98.53 114 GLU D C 1
ATOM 4267 O O . GLU D 1 114 ? -14.012 24.116 -17.976 1.00 99.00 114 GLU D O 1
ATOM 4273 N N . ALA D 1 115 ? -16.131 24.789 -18.256 1.00 88.01 115 ALA D N 1
ATOM 4274 C CA . ALA D 1 115 ? -16.424 23.790 -19.280 1.00 80.95 115 ALA D CA 1
ATOM 4275 C C . ALA D 1 115 ? -15.612 24.004 -20.552 1.00 77.59 115 ALA D C 1
ATOM 4276 O O . ALA D 1 115 ? -15.050 23.067 -21.080 1.00 71.59 115 ALA D O 1
ATOM 4278 N N . GLN D 1 116 ? -15.474 25.252 -20.986 1.00 78.20 116 GLN D N 1
ATOM 4279 C CA . GLN D 1 116 ? -14.590 25.551 -22.116 1.00 77.39 116 GLN D CA 1
ATOM 4280 C C . GLN D 1 116 ? -13.157 25.057 -21.873 1.00 77.06 116 GLN D C 1
ATOM 4281 O O . GLN D 1 116 ? -12.536 24.435 -22.741 1.00 75.09 116 GLN D O 1
ATOM 4287 N N . ALA D 1 117 ? -12.633 25.350 -20.684 1.00 78.36 117 ALA D N 1
ATOM 4288 C CA . ALA D 1 117 ? -11.282 24.944 -20.340 1.00 79.70 117 ALA D CA 1
ATOM 4289 C C . ALA D 1 117 ? -11.121 23.423 -20.401 1.00 75.57 117 ALA D C 1
ATOM 4290 O O . ALA D 1 117 ? -10.100 22.925 -20.902 1.00 75.72 117 ALA D O 1
ATOM 4292 N N . PHE D 1 118 ? -12.109 22.702 -19.869 1.00 72.76 118 PHE D N 1
ATOM 4293 C CA . PHE D 1 118 ? -12.096 21.249 -19.915 1.00 70.62 118 PHE D CA 1
ATOM 4294 C C . PHE D 1 118 ? -11.992 20.758 -21.366 1.00 68.40 118 PHE D C 1
ATOM 4295 O O . PHE D 1 118 ? -11.131 19.940 -21.701 1.00 67.41 118 PHE D O 1
ATOM 4303 N N . TRP D 1 119 ? -12.891 21.238 -22.225 1.00 67.54 119 TRP D N 1
ATOM 4304 C CA . TRP D 1 119 ? -12.945 20.748 -23.594 1.00 64.99 119 TRP D CA 1
ATOM 4305 C C . TRP D 1 119 ? -11.718 21.134 -24.421 1.00 69.48 119 TRP D C 1
ATOM 4306 O O . TRP D 1 119 ? -11.242 20.335 -25.225 1.00 68.85 119 TRP D O 1
ATOM 4317 N N . ARG D 1 120 ? -11.195 22.346 -24.206 1.00 77.21 120 ARG D N 1
ATOM 4318 C CA . ARG D 1 120 ? -9.967 22.786 -24.887 1.00 83.64 120 ARG D CA 1
ATOM 4319 C C . ARG D 1 120 ? -8.769 21.874 -24.553 1.00 85.99 120 ARG D C 1
ATOM 4320 O O . ARG D 1 120 ? -7.855 21.724 -25.375 1.00 87.33 120 ARG D O 1
ATOM 4328 N N . ALA D 1 121 ? -8.789 21.256 -23.370 1.00 86.66 121 ALA D N 1
ATOM 4329 C CA . ALA D 1 121 ? -7.720 20.355 -22.933 1.00 88.26 121 ALA D CA 1
ATOM 4330 C C . ALA D 1 121 ? -7.819 18.902 -23.436 1.00 85.43 121 ALA D C 1
ATOM 4331 O O . ALA D 1 121 ? -6.893 18.131 -23.220 1.00 90.52 121 ALA D O 1
ATOM 4333 N N . GLN D 1 122 ? -8.913 18.516 -24.085 1.00 83.47 122 GLN D N 1
ATOM 4334 C CA . GLN D 1 122 ? -9.051 17.141 -24.569 1.00 80.74 122 GLN D CA 1
ATOM 4335 C C . GLN D 1 122 ? -8.480 17.014 -25.976 1.00 81.38 122 GLN D C 1
ATOM 4336 O O . GLN D 1 122 ? -9.034 17.565 -26.928 1.00 82.74 122 GLN D O 1
ATOM 4342 N N . SER D 1 123 ? -7.395 16.257 -26.119 1.00 81.29 123 SER D N 1
ATOM 4343 C CA . SER D 1 123 ? -6.664 16.198 -27.389 1.00 81.91 123 SER D CA 1
ATOM 4344 C C . SER D 1 123 ? -7.400 15.423 -28.499 1.00 79.86 123 SER D C 1
ATOM 4345 O O . SER D 1 123 ? -7.068 15.597 -29.666 1.00 82.43 123 SER D O 1
ATOM 4348 N N . ASP D 1 124 ? -8.375 14.588 -28.131 1.00 74.82 124 ASP D N 1
ATOM 4349 C CA . ASP D 1 124 ? -9.236 13.875 -29.098 1.00 71.77 124 ASP D CA 1
ATOM 4350 C C . ASP D 1 124 ? -10.433 14.701 -29.587 1.00 69.39 124 ASP D C 1
ATOM 4351 O O . ASP D 1 124 ? -11.227 14.213 -30.404 1.00 62.95 124 ASP D O 1
ATOM 4356 N N . TRP D 1 125 ? -10.554 15.942 -29.111 1.00 69.55 125 TRP D N 1
ATOM 4357 C CA . TRP D 1 125 ? -11.592 16.872 -29.548 1.00 68.00 125 TRP D CA 1
ATOM 4358 C C . TRP D 1 125 ? -10.949 18.142 -30.100 1.00 72.12 125 TRP D C 1
ATOM 4359 O O . TRP D 1 125 ? -9.798 18.466 -29.782 1.00 70.31 125 TRP D O 1
ATOM 4370 N N . GLU D 1 126 ? -11.699 18.860 -30.928 1.00 72.30 126 GLU D N 1
ATOM 4371 C CA . GLU D 1 126 ? -11.244 20.152 -31.439 1.00 74.86 126 GLU D CA 1
ATOM 4372 C C . GLU D 1 126 ? -12.370 21.162 -31.446 1.00 70.56 126 GLU D C 1
ATOM 4373 O O . GLU D 1 126 ? -13.507 20.842 -31.810 1.00 67.44 126 GLU D O 1
ATOM 4379 N N . ARG D 1 127 ? -12.036 22.387 -31.059 1.00 68.39 127 ARG D N 1
ATOM 4380 C CA . ARG D 1 127 ? -12.978 23.484 -31.106 1.00 67.41 127 ARG D CA 1
ATOM 4381 C C . ARG D 1 127 ? -13.195 23.886 -32.552 1.00 65.97 127 ARG D C 1
ATOM 4382 O O . ARG D 1 127 ? -12.246 24.106 -33.296 1.00 67.51 127 ARG D O 1
ATOM 4390 N N . ARG D 1 128 ? -14.452 23.970 -32.957 1.00 64.59 128 ARG D N 1
ATOM 4391 C CA . ARG D 1 128 ? -14.783 24.197 -34.356 1.00 63.71 128 ARG D CA 1
ATOM 4392 C C . ARG D 1 128 ? -14.771 25.672 -34.679 1.00 66.61 128 ARG D C 1
ATOM 4393 O O . ARG D 1 128 ? -15.467 26.462 -34.053 1.00 66.95 128 ARG D O 1
ATOM 4401 N N . LYS D 1 129 ? -13.938 26.045 -35.644 1.00 68.73 129 LYS D N 1
ATOM 4402 C CA . LYS D 1 129 ? -13.855 27.422 -36.129 1.00 71.46 129 LYS D CA 1
ATOM 4403 C C . LYS D 1 129 ? -14.183 27.513 -37.604 1.00 69.15 129 LYS D C 1
ATOM 4404 O O . LYS D 1 129 ? -13.886 28.520 -38.247 1.00 70.95 129 LYS D O 1
ATOM 4410 N N . ASP D 1 130 ? -14.812 26.460 -38.119 1.00 65.75 130 ASP D N 1
ATOM 4411 C CA . ASP D 1 130 ? -15.149 26.334 -39.529 1.00 65.39 130 ASP D CA 1
ATOM 4412 C C . ASP D 1 130 ? -16.658 26.318 -39.783 1.00 62.37 130 ASP D C 1
ATOM 4413 O O . ASP D 1 130 ? -17.068 26.246 -40.942 1.00 62.42 130 ASP D O 1
ATOM 4418 N N . ILE D 1 131 ? -17.471 26.391 -38.726 1.00 64.04 131 ILE D N 1
ATOM 4419 C CA . ILE D 1 131 ? -18.933 26.265 -38.823 1.00 64.04 131 ILE D CA 1
ATOM 4420 C C . ILE D 1 131 ? -19.647 27.320 -37.989 1.00 66.41 131 ILE D C 1
ATOM 4421 O O . ILE D 1 131 ? -19.091 27.847 -37.020 1.00 76.21 131 ILE D O 1
ATOM 4426 N N . GLN D 1 132 ? -20.867 27.640 -38.400 1.00 62.54 132 GLN D N 1
ATOM 4427 C CA . GLN D 1 132 ? -21.798 28.400 -37.592 1.00 62.33 132 GLN D CA 1
ATOM 4428 C C . GLN D 1 132 ? -22.900 27.452 -37.191 1.00 56.71 132 GLN D C 1
ATOM 4429 O O . GLN D 1 132 ? -23.235 26.532 -37.947 1.00 53.33 132 GLN D O 1
ATOM 4435 N N . VAL D 1 133 ? -23.455 27.672 -36.006 1.00 55.96 133 VAL D N 1
ATOM 4436 C CA . VAL D 1 133 ? -24.659 26.973 -35.575 1.00 52.05 133 VAL D CA 1
ATOM 4437 C C . VAL D 1 133 ? -25.829 27.949 -35.635 1.00 51.04 133 VAL D C 1
ATOM 4438 O O . VAL D 1 133 ? -25.712 29.085 -35.169 1.00 53.67 133 VAL D O 1
ATOM 4442 N N . PHE D 1 134 ? -26.932 27.523 -36.240 1.00 47.41 134 PHE D N 1
ATOM 4443 C CA . PHE D 1 134 ? -28.199 28.236 -36.146 1.00 47.60 134 PHE D CA 1
ATOM 4444 C C . PHE D 1 134 ? -29.145 27.349 -35.384 1.00 46.19 134 PHE D C 1
ATOM 4445 O O . PHE D 1 134 ? -29.162 26.124 -35.593 1.00 43.75 134 PHE D O 1
ATOM 4453 N N . SER D 1 135 ? -29.910 27.952 -34.476 1.00 46.13 135 SER D N 1
ATOM 4454 C CA . SER D 1 135 ? -30.880 27.231 -33.684 1.00 44.82 135 SER D CA 1
ATOM 4455 C C . SER D 1 135 ? -32.251 27.845 -33.794 1.00 45.37 135 SER D C 1
ATOM 4456 O O . SER D 1 135 ? -32.400 29.066 -34.001 1.00 47.50 135 SER D O 1
ATOM 4459 N N . THR D 1 136 ? -33.276 27.040 -33.574 1.00 43.61 136 THR D N 1
ATOM 4460 C CA . THR D 1 136 ? -34.626 27.576 -33.526 1.00 45.82 136 THR D CA 1
ATOM 4461 C C . THR D 1 136 ? -34.756 28.479 -32.285 1.00 50.22 136 THR D C 1
ATOM 4462 O O . THR D 1 136 ? -34.109 28.219 -31.266 1.00 49.90 136 THR D O 1
ATOM 4466 N N . ARG D 1 137 ? -35.565 29.527 -32.424 1.00 54.58 137 ARG D N 1
ATOM 4467 C CA . ARG D 1 137 ? -35.731 30.571 -31.393 1.00 61.08 137 ARG D CA 1
ATOM 4468 C C . ARG D 1 137 ? -36.633 30.151 -30.238 1.00 65.52 137 ARG D C 1
ATOM 4469 O O . ARG D 1 137 ? -37.537 29.320 -30.398 1.00 68.65 137 ARG D O 1
ATOM 4477 N N . MET E 1 1 ? -63.772 -4.330 -35.264 1.00 101.83 1 MET E N 1
ATOM 4478 C CA . MET E 1 1 ? -63.663 -3.261 -34.210 1.00 99.57 1 MET E CA 1
ATOM 4479 C C . MET E 1 1 ? -63.052 -3.693 -32.888 1.00 96.44 1 MET E C 1
ATOM 4480 O O . MET E 1 1 ? -63.757 -4.019 -31.918 1.00 99.66 1 MET E O 1
ATOM 4485 N N . GLN E 1 2 ? -61.731 -3.594 -32.845 1.00 90.67 2 GLN E N 1
ATOM 4486 C CA . GLN E 1 2 ? -60.957 -4.138 -31.762 1.00 89.48 2 GLN E CA 1
ATOM 4487 C C . GLN E 1 2 ? -60.673 -3.029 -30.771 1.00 83.09 2 GLN E C 1
ATOM 4488 O O . GLN E 1 2 ? -60.096 -2.000 -31.128 1.00 74.24 2 GLN E O 1
ATOM 4494 N N . LEU E 1 3 ? -61.059 -3.274 -29.524 1.00 79.38 3 LEU E N 1
ATOM 4495 C CA . LEU E 1 3 ? -60.747 -2.408 -28.404 1.00 74.82 3 LEU E CA 1
ATOM 4496 C C . LEU E 1 3 ? -59.493 -2.947 -27.717 1.00 69.76 3 LEU E C 1
ATOM 4497 O O . LEU E 1 3 ? -59.429 -4.124 -27.384 1.00 72.19 3 LEU E O 1
ATOM 4502 N N . ARG E 1 4 ? -58.514 -2.083 -27.464 1.00 62.90 4 ARG E N 1
ATOM 4503 C CA . ARG E 1 4 ? -57.282 -2.519 -26.796 1.00 58.50 4 ARG E CA 1
ATOM 4504 C C . ARG E 1 4 ? -56.584 -1.390 -26.082 1.00 52.67 4 ARG E C 1
ATOM 4505 O O . ARG E 1 4 ? -56.908 -0.217 -26.287 1.00 54.99 4 ARG E O 1
ATOM 4513 N N . SER E 1 5 ? -55.614 -1.766 -25.253 1.00 51.72 5 SER E N 1
ATOM 4514 C CA . SER E 1 5 ? -54.791 -0.812 -24.530 1.00 47.06 5 SER E CA 1
ATOM 4515 C C . SER E 1 5 ? -53.885 -0.035 -25.479 1.00 43.83 5 SER E C 1
ATOM 4516 O O . SER E 1 5 ? -53.303 -0.567 -26.429 1.00 44.61 5 SER E O 1
ATOM 4519 N N . VAL E 1 6 ? -53.811 1.261 -25.227 1.00 43.11 6 VAL E N 1
ATOM 4520 C CA . VAL E 1 6 ? -52.891 2.140 -25.938 1.00 40.23 6 VAL E CA 1
ATOM 4521 C C . VAL E 1 6 ? -51.480 1.830 -25.436 1.00 41.23 6 VAL E C 1
ATOM 4522 O O . VAL E 1 6 ? -51.264 1.657 -24.196 1.00 39.61 6 VAL E O 1
ATOM 4526 N N . ILE E 1 7 ? -50.533 1.781 -26.387 1.00 40.18 7 ILE E N 1
ATOM 4527 C CA . ILE E 1 7 ? -49.103 1.624 -26.084 1.00 41.97 7 ILE E CA 1
ATOM 4528 C C . ILE E 1 7 ? -48.309 2.730 -26.750 1.00 39.13 7 ILE E C 1
ATOM 4529 O O . ILE E 1 7 ? -48.843 3.486 -27.562 1.00 38.45 7 ILE E O 1
ATOM 4534 N N . ALA E 1 8 ? -47.039 2.847 -26.388 1.00 40.17 8 ALA E N 1
ATOM 4535 C CA . ALA E 1 8 ? -46.227 3.989 -26.851 1.00 38.78 8 ALA E CA 1
ATOM 4536 C C . ALA E 1 8 ? -46.174 4.135 -28.379 1.00 38.55 8 ALA E C 1
ATOM 4537 O O . ALA E 1 8 ? -46.208 5.263 -28.879 1.00 35.40 8 ALA E O 1
ATOM 4539 N N . ALA E 1 9 ? -46.128 3.009 -29.110 1.00 35.34 9 ALA E N 1
ATOM 4540 C CA . ALA E 1 9 ? -46.086 3.016 -30.559 1.00 37.21 9 ALA E CA 1
ATOM 4541 C C . ALA E 1 9 ? -47.339 3.567 -31.211 1.00 35.60 9 ALA E C 1
ATOM 4542 O O . ALA E 1 9 ? -47.307 3.885 -32.387 1.00 36.76 9 ALA E O 1
ATOM 4544 N N . ASP E 1 10 ? -48.418 3.710 -30.449 1.00 35.61 10 ASP E N 1
ATOM 4545 C CA . ASP E 1 10 ? -49.621 4.342 -30.966 1.00 37.42 10 ASP E CA 1
ATOM 4546 C C . ASP E 1 10 ? -49.565 5.873 -31.059 1.00 34.85 10 ASP E C 1
ATOM 4547 O O . ASP E 1 10 ? -50.524 6.479 -31.507 1.00 33.40 10 ASP E O 1
ATOM 4552 N N . HIS E 1 11 ? -48.503 6.513 -30.590 1.00 33.04 11 HIS E N 1
ATOM 4553 C CA . HIS E 1 11 ? -48.507 7.972 -30.503 1.00 31.21 11 HIS E CA 1
ATOM 4554 C C . HIS E 1 11 ? -48.777 8.669 -31.823 1.00 31.92 11 HIS E C 1
ATOM 4555 O O . HIS E 1 11 ? -49.628 9.560 -31.873 1.00 31.38 11 HIS E O 1
ATOM 4562 N N . PRO E 1 12 ? -48.122 8.249 -32.926 1.00 31.75 12 PRO E N 1
ATOM 4563 C CA . PRO E 1 12 ? -48.391 8.978 -34.153 1.00 32.53 12 PRO E CA 1
ATOM 4564 C C . PRO E 1 12 ? -49.860 8.922 -34.602 1.00 33.44 12 PRO E C 1
ATOM 4565 O O . PRO E 1 12 ? -50.417 9.946 -34.981 1.00 33.77 12 PRO E O 1
ATOM 4569 N N . ALA E 1 13 ? -50.487 7.747 -34.524 1.00 35.94 13 ALA E N 1
ATOM 4570 C CA . ALA E 1 13 ? -51.890 7.572 -34.928 1.00 37.83 13 ALA E CA 1
ATOM 4571 C C . ALA E 1 13 ? -52.837 8.361 -34.015 1.00 38.49 13 ALA E C 1
ATOM 4572 O O . ALA E 1 13 ? -53.780 8.998 -34.507 1.00 40.78 13 ALA E O 1
ATOM 4574 N N . LEU E 1 14 ? -52.565 8.346 -32.713 1.00 37.77 14 LEU E N 1
ATOM 4575 C CA . LEU E 1 14 ? -53.398 9.084 -31.770 1.00 38.59 14 LEU E CA 1
ATOM 4576 C C . LEU E 1 14 ? -53.220 10.597 -31.877 1.00 38.18 14 LEU E C 1
ATOM 4577 O O . LEU E 1 14 ? -54.212 11.324 -31.900 1.00 37.92 14 LEU E O 1
ATOM 4582 N N . PHE E 1 15 ? -51.976 11.058 -32.016 1.00 36.09 15 PHE E N 1
ATOM 4583 C CA . PHE E 1 15 ? -51.720 12.489 -32.179 1.00 35.54 15 PHE E CA 1
ATOM 4584 C C . PHE E 1 15 ? -52.421 13.008 -33.429 1.00 36.66 15 PHE E C 1
ATOM 4585 O O . PHE E 1 15 ? -53.041 14.084 -33.423 1.00 39.33 15 PHE E O 1
ATOM 4593 N N . ALA E 1 16 ? -52.357 12.224 -34.508 1.00 36.21 16 ALA E N 1
ATOM 4594 C CA . ALA E 1 16 ? -53.063 12.565 -35.731 1.00 37.64 16 ALA E CA 1
ATOM 4595 C C . ALA E 1 16 ? -54.567 12.641 -35.520 1.00 40.12 16 ALA E C 1
ATOM 4596 O O . ALA E 1 16 ? -55.219 13.539 -36.065 1.00 42.63 16 ALA E O 1
ATOM 4598 N N . LEU E 1 17 ? -55.128 11.656 -34.839 1.00 40.09 17 LEU E N 1
ATOM 4599 C CA . LEU E 1 17 ? -56.563 11.661 -34.540 1.00 43.80 17 LEU E CA 1
ATOM 4600 C C . LEU E 1 17 ? -56.943 12.910 -33.750 1.00 43.96 17 LEU E C 1
ATOM 4601 O O . LEU E 1 17 ? -57.923 13.568 -34.098 1.00 44.20 17 LEU E O 1
ATOM 4606 N N . TRP E 1 18 ? -56.170 13.224 -32.708 1.00 42.97 18 TRP E N 1
ATOM 4607 C CA . TRP E 1 18 ? -56.441 14.400 -31.862 1.00 44.44 18 TRP E CA 1
ATOM 4608 C C . TRP E 1 18 ? -56.363 15.668 -32.679 1.00 45.01 18 TRP E C 1
ATOM 4609 O O . TRP E 1 18 ? -57.242 16.538 -32.586 1.00 47.68 18 TRP E O 1
ATOM 4620 N N . SER E 1 19 ? -55.348 15.747 -33.544 1.00 43.17 19 SER E N 1
ATOM 4621 C CA . SER E 1 19 ? -55.162 16.897 -34.411 1.00 44.83 19 SER E CA 1
ATOM 4622 C C . SER E 1 19 ? -56.291 17.157 -35.371 1.00 47.00 19 SER E C 1
ATOM 4623 O O . SER E 1 19 ? -56.577 18.308 -35.646 1.00 50.61 19 SER E O 1
ATOM 4626 N N . ARG E 1 20 ? -56.925 16.110 -35.885 1.00 49.25 20 ARG E N 1
ATOM 4627 C CA . ARG E 1 20 ? -58.008 16.293 -36.866 1.00 51.25 20 ARG E CA 1
ATOM 4628 C C . ARG E 1 20 ? -59.416 16.376 -36.245 1.00 54.92 20 ARG E C 1
ATOM 4629 O O . ARG E 1 20 ? -60.410 16.431 -36.981 1.00 55.90 20 ARG E O 1
ATOM 4637 N N . THR E 1 21 ? -59.511 16.400 -34.910 1.00 55.55 21 THR E N 1
ATOM 4638 C CA . THR E 1 21 ? -60.815 16.375 -34.244 1.00 60.10 21 THR E CA 1
ATOM 4639 C C . THR E 1 21 ? -61.090 17.763 -33.678 1.00 62.67 21 THR E C 1
ATOM 4640 O O . THR E 1 21 ? -60.471 18.163 -32.683 1.00 60.35 21 THR E O 1
ATOM 4644 N N . PRO E 1 22 ? -62.039 18.501 -34.296 1.00 67.84 22 PRO E N 1
ATOM 4645 C CA . PRO E 1 22 ? -62.449 19.751 -33.668 1.00 70.24 22 PRO E CA 1
ATOM 4646 C C . PRO E 1 22 ? -62.942 19.550 -32.238 1.00 71.85 22 PRO E C 1
ATOM 4647 O O . PRO E 1 22 ? -63.627 18.547 -31.930 1.00 78.73 22 PRO E O 1
ATOM 4651 N N . GLY E 1 23 ? -62.536 20.463 -31.360 1.00 71.97 23 GLY E N 1
ATOM 4652 C CA . GLY E 1 23 ? -62.861 20.365 -29.937 1.00 70.99 23 GLY E CA 1
ATOM 4653 C C . GLY E 1 23 ? -61.777 19.766 -29.064 1.00 69.17 23 GLY E C 1
ATOM 4654 O O . GLY E 1 23 ? -61.906 19.782 -27.842 1.00 69.35 23 GLY E O 1
ATOM 4655 N N . ILE E 1 24 ? -60.744 19.178 -29.664 1.00 62.67 24 ILE E N 1
ATOM 4656 C CA . ILE E 1 24 ? -59.615 18.659 -28.899 1.00 58.26 24 ILE E CA 1
ATOM 4657 C C . ILE E 1 24 ? -58.516 19.707 -28.956 1.00 55.55 24 ILE E C 1
ATOM 4658 O O . ILE E 1 24 ? -57.991 19.966 -30.041 1.00 57.97 24 ILE E O 1
ATOM 4663 N N . ARG E 1 25 ? -58.174 20.310 -27.815 1.00 54.20 25 ARG E N 1
ATOM 4664 C CA . ARG E 1 25 ? -57.058 21.248 -27.736 1.00 54.13 25 ARG E CA 1
ATOM 4665 C C . ARG E 1 25 ? -55.762 20.468 -27.463 1.00 53.78 25 ARG E C 1
ATOM 4666 O O . ARG E 1 25 ? -55.627 19.790 -26.431 1.00 52.81 25 ARG E O 1
ATOM 4674 N N . LEU E 1 26 ? -54.820 20.560 -28.391 1.00 52.88 26 LEU E N 1
ATOM 4675 C CA . LEU E 1 26 ? -53.500 19.949 -28.214 1.00 54.25 26 LEU E CA 1
ATOM 4676 C C . LEU E 1 26 ? -52.611 20.846 -27.372 1.00 53.64 26 LEU E C 1
ATOM 4677 O O . LEU E 1 26 ? -52.580 22.044 -27.579 1.00 55.10 26 LEU E O 1
ATOM 4682 N N . ARG E 1 27 ? -51.839 20.247 -26.468 1.00 52.55 27 ARG E N 1
ATOM 4683 C CA . ARG E 1 27 ? -50.877 20.990 -25.649 1.00 53.51 27 ARG E CA 1
ATOM 4684 C C . ARG E 1 27 ? -49.540 20.245 -25.565 1.00 51.07 27 ARG E C 1
ATOM 4685 O O . ARG E 1 27 ? -49.380 19.176 -26.161 1.00 44.08 27 ARG E O 1
ATOM 4693 N N . ALA E 1 28 ? -48.579 20.841 -24.857 1.00 50.67 28 ALA E N 1
ATOM 4694 C CA . ALA E 1 28 ? -47.227 20.286 -24.738 1.00 49.39 28 ALA E CA 1
ATOM 4695 C C . ALA E 1 28 ? -47.233 18.862 -24.264 1.00 46.18 28 ALA E C 1
ATOM 4696 O O . ALA E 1 28 ? -46.472 18.046 -24.804 1.00 40.29 28 ALA E O 1
ATOM 4698 N N . GLU E 1 29 ? -48.132 18.566 -23.321 1.00 43.23 29 GLU E N 1
ATOM 4699 C CA . GLU E 1 29 ? -48.226 17.223 -22.684 1.00 41.67 29 GLU E CA 1
ATOM 4700 C C . GLU E 1 29 ? -48.764 16.167 -23.621 1.00 38.47 29 GLU E C 1
ATOM 4701 O O . GLU E 1 29 ? -48.728 14.998 -23.285 1.00 38.84 29 GLU E O 1
ATOM 4707 N N . ASP E 1 30 ? -49.207 16.552 -24.816 1.00 36.47 30 ASP E N 1
ATOM 4708 C CA . ASP E 1 30 ? -49.619 15.584 -25.815 1.00 35.55 30 ASP E CA 1
ATOM 4709 C C . ASP E 1 30 ? -48.482 15.078 -26.686 1.00 33.66 30 ASP E C 1
ATOM 4710 O O . ASP E 1 30 ? -48.679 14.159 -27.483 1.00 32.31 30 ASP E O 1
ATOM 4715 N N . ALA E 1 31 ? -47.295 15.686 -26.563 1.00 34.02 31 ALA E N 1
ATOM 4716 C CA . ALA E 1 31 ? -46.108 15.228 -27.357 1.00 30.96 31 ALA E CA 1
ATOM 4717 C C . ALA E 1 31 ? -45.544 13.969 -26.778 1.00 29.63 31 ALA E C 1
ATOM 4718 O O . ALA E 1 31 ? -45.833 13.569 -25.647 1.00 29.38 31 ALA E O 1
ATOM 4720 N N . TYR E 1 32 ? -44.732 13.298 -27.596 1.00 27.64 32 TYR E N 1
ATOM 4721 C CA . TYR E 1 32 ? -44.299 11.938 -27.257 1.00 27.38 32 TYR E CA 1
ATOM 4722 C C . TYR E 1 32 ? -43.723 11.668 -25.873 1.00 27.03 32 TYR E C 1
ATOM 4723 O O . TYR E 1 32 ? -44.128 10.723 -25.224 1.00 28.65 32 TYR E O 1
ATOM 4732 N N . PRO E 1 33 ? -42.764 12.480 -25.393 1.00 27.11 33 PRO E N 1
ATOM 4733 C CA . PRO E 1 33 ? -42.179 12.128 -24.091 1.00 27.39 33 PRO E CA 1
ATOM 4734 C C . PRO E 1 33 ? -43.186 12.109 -22.965 1.00 28.10 33 PRO E C 1
ATOM 4735 O O . PRO E 1 33 ? -43.115 11.226 -22.082 1.00 28.19 33 PRO E O 1
ATOM 4739 N N . PHE E 1 34 ? -44.109 13.067 -22.972 1.00 31.13 34 PHE E N 1
ATOM 4740 C CA . PHE E 1 34 ? -45.173 13.094 -21.958 1.00 31.56 34 PHE E CA 1
ATOM 4741 C C . PHE E 1 34 ? -46.129 11.900 -22.109 1.00 31.54 34 PHE E C 1
ATOM 4742 O O . PHE E 1 34 ? -46.500 11.289 -21.107 1.00 32.19 34 PHE E O 1
ATOM 4750 N N . PHE E 1 35 ? -46.460 11.551 -23.353 1.00 31.01 35 PHE E N 1
ATOM 4751 C CA . PHE E 1 35 ? -47.301 10.388 -23.663 1.00 30.98 35 PHE E CA 1
ATOM 4752 C C . PHE E 1 35 ? -46.631 9.100 -23.184 1.00 30.99 35 PHE E C 1
ATOM 4753 O O . PHE E 1 35 ? -47.253 8.264 -22.512 1.00 30.48 35 PHE E O 1
ATOM 4761 N N . LEU E 1 36 ? -45.332 8.980 -23.437 1.00 27.62 36 LEU E N 1
ATOM 4762 C CA . LEU E 1 36 ? -44.552 7.842 -22.996 1.00 27.99 36 LEU E CA 1
ATOM 4763 C C . LEU E 1 36 ? -44.572 7.705 -21.443 1.00 29.14 36 LEU E C 1
ATOM 4764 O O . LEU E 1 36 ? -44.864 6.639 -20.911 1.00 30.92 36 LEU E O 1
ATOM 4769 N N . ALA E 1 37 ? -44.279 8.802 -20.741 1.00 30.02 37 ALA E N 1
ATOM 4770 C CA . ALA E 1 37 ? -44.307 8.787 -19.284 1.00 31.42 37 ALA E CA 1
ATOM 4771 C C . ALA E 1 37 ? -45.698 8.513 -18.757 1.00 31.39 37 ALA E C 1
ATOM 4772 O O . ALA E 1 37 ? -45.844 7.746 -17.769 1.00 31.76 37 ALA E O 1
ATOM 4774 N N . TYR E 1 38 ? -46.708 9.057 -19.418 1.00 31.14 38 TYR E N 1
ATOM 4775 C CA . TYR E 1 38 ? -48.110 8.856 -19.016 1.00 32.39 38 TYR E CA 1
ATOM 4776 C C . TYR E 1 38 ? -48.510 7.390 -19.115 1.00 33.55 38 TYR E C 1
ATOM 4777 O O . TYR E 1 38 ? -49.096 6.836 -18.173 1.00 34.20 38 TYR E O 1
ATOM 4786 N N . LEU E 1 39 ? -48.156 6.747 -20.233 1.00 32.00 39 LEU E N 1
ATOM 4787 C CA . LEU E 1 39 ? -48.463 5.327 -20.398 1.00 34.14 39 LEU E CA 1
ATOM 4788 C C . LEU E 1 39 ? -47.664 4.425 -19.438 1.00 35.11 39 LEU E C 1
ATOM 4789 O O . LEU E 1 39 ? -48.172 3.401 -18.987 1.00 38.61 39 LEU E O 1
ATOM 4794 N N . GLN E 1 40 ? -46.430 4.793 -19.130 1.00 34.43 40 GLN E N 1
ATOM 4795 C CA . GLN E 1 40 ? -45.634 4.040 -18.128 1.00 34.52 40 GLN E CA 1
ATOM 4796 C C . GLN E 1 40 ? -46.238 4.133 -16.726 1.00 35.12 40 GLN E C 1
ATOM 4797 O O . GLN E 1 40 ? -46.220 3.157 -15.967 1.00 37.62 40 GLN E O 1
ATOM 4803 N N . ARG E 1 41 ? -46.822 5.286 -16.416 1.00 35.30 41 ARG E N 1
ATOM 4804 C CA . ARG E 1 41 ? -47.443 5.500 -15.137 1.00 37.05 41 ARG E CA 1
ATOM 4805 C C . ARG E 1 41 ? -48.815 4.847 -15.019 1.00 38.52 41 ARG E C 1
ATOM 4806 O O . ARG E 1 41 ? -49.193 4.397 -13.912 1.00 38.59 41 ARG E O 1
ATOM 4814 N N . ASN E 1 42 ? -49.517 4.783 -16.147 1.00 37.72 42 ASN E N 1
ATOM 4815 C CA . ASN E 1 42 ? -50.912 4.347 -16.218 1.00 40.15 42 ASN E CA 1
ATOM 4816 C C . ASN E 1 42 ? -51.104 3.193 -17.190 1.00 41.14 42 ASN E C 1
ATOM 4817 O O . ASN E 1 42 ? -51.903 3.286 -18.125 1.00 40.89 42 ASN E O 1
ATOM 4822 N N . PRO E 1 43 ? -50.325 2.129 -17.049 1.00 43.56 43 PRO E N 1
ATOM 4823 C CA . PRO E 1 43 ? -50.362 1.132 -18.131 1.00 45.68 43 PRO E CA 1
ATOM 4824 C C . PRO E 1 43 ? -51.710 0.423 -18.224 1.00 45.41 43 PRO E C 1
ATOM 4825 O O . PRO E 1 43 ? -52.304 0.037 -17.200 1.00 45.64 43 PRO E O 1
ATOM 4829 N N . GLY E 1 44 ? -52.173 0.246 -19.449 1.00 43.90 44 GLY E N 1
ATOM 4830 C CA . GLY E 1 44 ? -53.441 -0.393 -19.712 1.00 46.53 44 GLY E CA 1
ATOM 4831 C C . GLY E 1 44 ? -54.680 0.424 -19.383 1.00 48.07 44 GLY E C 1
ATOM 4832 O O . GLY E 1 44 ? -55.782 -0.046 -19.568 1.00 52.23 44 GLY E O 1
ATOM 4833 N N . LEU E 1 45 ? -54.539 1.676 -18.954 1.00 47.23 45 LEU E N 1
ATOM 4834 C CA . LEU E 1 45 ? -55.726 2.467 -18.594 1.00 49.53 45 LEU E CA 1
ATOM 4835 C C . LEU E 1 45 ? -56.264 3.323 -19.724 1.00 48.26 45 LEU E C 1
ATOM 4836 O O . LEU E 1 45 ? -57.437 3.685 -19.723 1.00 52.89 45 LEU E O 1
ATOM 4841 N N . SER E 1 46 ? -55.419 3.662 -20.676 1.00 45.85 46 SER E N 1
ATOM 4842 C CA . SER E 1 46 ? -55.898 4.329 -21.883 1.00 45.05 46 SER E CA 1
ATOM 4843 C C . SER E 1 46 ? -56.250 3.297 -22.951 1.00 47.08 46 SER E C 1
ATOM 4844 O O . SER E 1 46 ? -55.545 2.299 -23.129 1.00 45.34 46 SER E O 1
ATOM 4847 N N . LEU E 1 47 ? -57.333 3.570 -23.700 1.00 47.90 47 LEU E N 1
ATOM 4848 C CA . LEU E 1 47 ? -57.869 2.610 -24.652 1.00 49.47 47 LEU E CA 1
ATOM 4849 C C . LEU E 1 47 ? -58.020 3.234 -26.015 1.00 47.63 47 LEU E C 1
ATOM 4850 O O . LEU E 1 47 ? -58.186 4.461 -26.147 1.00 47.05 47 LEU E O 1
ATOM 4855 N N . LEU E 1 48 ? -57.962 2.390 -27.030 1.00 48.65 48 LEU E N 1
ATOM 4856 C CA . LEU E 1 48 ? -58.335 2.835 -28.390 1.00 49.52 48 LEU E CA 1
ATOM 4857 C C . LEU E 1 48 ? -59.153 1.764 -29.076 1.00 54.29 48 LEU E C 1
ATOM 4858 O O . LEU E 1 48 ? -59.164 0.603 -28.643 1.00 56.01 48 LEU E O 1
ATOM 4863 N N . VAL E 1 49 ? -59.838 2.164 -30.140 1.00 56.31 49 VAL E N 1
ATOM 4864 C CA . VAL E 1 49 ? -60.546 1.229 -30.997 1.00 61.45 49 VAL E CA 1
ATOM 4865 C C . VAL E 1 49 ? -59.936 1.353 -32.381 1.00 60.85 49 VAL E C 1
ATOM 4866 O O . VAL E 1 49 ? -59.761 2.465 -32.890 1.00 58.46 49 VAL E O 1
ATOM 4870 N N . GLU E 1 50 ? -59.617 0.215 -32.989 1.00 64.05 50 GLU E N 1
ATOM 4871 C CA . GLU E 1 50 ? -59.106 0.207 -34.350 1.00 67.27 50 GLU E CA 1
ATOM 4872 C C . GLU E 1 50 ? -59.931 -0.722 -35.234 1.00 71.58 50 GLU E C 1
ATOM 4873 O O . GLU E 1 50 ? -60.532 -1.696 -34.774 1.00 73.50 50 GLU E O 1
ATOM 4879 N N . THR E 1 51 ? -60.005 -0.366 -36.510 1.00 72.86 51 THR E N 1
ATOM 4880 C CA . THR E 1 51 ? -60.648 -1.208 -37.503 1.00 77.77 51 THR E CA 1
ATOM 4881 C C . THR E 1 51 ? -59.873 -1.046 -38.805 1.00 76.59 51 THR E C 1
ATOM 4882 O O . THR E 1 51 ? -59.501 0.077 -39.161 1.00 70.18 51 THR E O 1
ATOM 4886 N N . GLU E 1 52 ? -59.561 -2.172 -39.450 1.00 81.51 52 GLU E N 1
ATOM 4887 C CA . GLU E 1 52 ? -58.840 -2.190 -40.726 1.00 85.74 52 GLU E CA 1
ATOM 4888 C C . GLU E 1 52 ? -57.495 -1.453 -40.614 1.00 82.79 52 GLU E C 1
ATOM 4889 O O . GLU E 1 52 ? -57.100 -0.713 -41.519 1.00 85.67 52 GLU E O 1
ATOM 4895 N N . GLY E 1 53 ? -56.820 -1.631 -39.479 1.00 84.38 53 GLY E N 1
ATOM 4896 C CA . GLY E 1 53 ? -55.559 -0.950 -39.188 1.00 81.49 53 GLY E CA 1
ATOM 4897 C C . GLY E 1 53 ? -55.601 0.553 -38.930 1.00 78.52 53 GLY E C 1
ATOM 4898 O O . GLY E 1 53 ? -54.547 1.178 -38.860 1.00 80.76 53 GLY E O 1
ATOM 4899 N N . GLU E 1 54 ? -56.791 1.145 -38.801 1.00 75.91 54 GLU E N 1
ATOM 4900 C CA . GLU E 1 54 ? -56.931 2.584 -38.533 1.00 71.57 54 GLU E CA 1
ATOM 4901 C C . GLU E 1 54 ? -57.548 2.809 -37.155 1.00 66.47 54 GLU E C 1
ATOM 4902 O O . GLU E 1 54 ? -58.508 2.144 -36.783 1.00 64.98 54 GLU E O 1
ATOM 4908 N N . VAL E 1 55 ? -57.008 3.779 -36.421 1.00 61.58 55 VAL E N 1
ATOM 4909 C CA . VAL E 1 55 ? -57.546 4.133 -35.115 1.00 57.01 55 VAL E CA 1
ATOM 4910 C C . VAL E 1 55 ? -58.747 5.051 -35.312 1.00 58.13 55 VAL E C 1
ATOM 4911 O O . VAL E 1 55 ? -58.628 6.121 -35.940 1.00 53.92 55 VAL E O 1
ATOM 4915 N N . ILE E 1 56 ? -59.890 4.624 -34.778 1.00 56.57 56 ILE E N 1
ATOM 4916 C CA . ILE E 1 56 ? -61.166 5.335 -34.958 1.00 58.64 56 ILE E CA 1
ATOM 4917 C C . ILE E 1 56 ? -61.748 5.899 -33.661 1.00 57.18 56 ILE E C 1
ATOM 4918 O O . ILE E 1 56 ? -62.717 6.641 -33.705 1.00 58.36 56 ILE E O 1
ATOM 4923 N N . ALA E 1 57 ? -61.156 5.569 -32.508 1.00 54.13 57 ALA E N 1
ATOM 4924 C CA . ALA E 1 57 ? -61.627 6.119 -31.254 1.00 54.59 57 ALA E CA 1
ATOM 4925 C C . ALA E 1 57 ? -60.557 5.956 -30.194 1.00 51.78 57 ALA E C 1
ATOM 4926 O O . ALA E 1 57 ? -59.706 5.070 -30.293 1.00 50.84 57 ALA E O 1
ATOM 4928 N N . CYS E 1 58 ? -60.595 6.831 -29.201 1.00 51.73 58 CYS E N 1
ATOM 4929 C CA . CYS E 1 58 ? -59.661 6.723 -28.071 1.00 49.65 58 CYS E CA 1
ATOM 4930 C C . CYS E 1 58 ? -60.201 7.382 -26.820 1.00 51.29 58 CYS E C 1
ATOM 4931 O O . CYS E 1 58 ? -61.170 8.119 -26.843 1.00 51.79 58 CYS E O 1
ATOM 4934 N N . LEU E 1 59 ? -59.590 6.998 -25.697 1.00 48.64 59 LEU E N 1
ATOM 4935 C CA . LEU E 1 59 ? -59.901 7.559 -24.406 1.00 50.56 59 LEU E CA 1
ATOM 4936 C C . LEU E 1 59 ? -58.645 7.395 -23.592 1.00 48.18 59 LEU E C 1
ATOM 4937 O O . LEU E 1 59 ? -58.218 6.260 -23.298 1.00 50.22 59 LEU E O 1
ATOM 4942 N N . MET E 1 60 ? -58.057 8.522 -23.226 1.00 46.73 60 MET E N 1
ATOM 4943 C CA . MET E 1 60 ? -56.863 8.505 -22.381 1.00 45.54 60 MET E CA 1
ATOM 4944 C C . MET E 1 60 ? -57.300 8.575 -20.925 1.00 47.52 60 MET E C 1
ATOM 4945 O O . MET E 1 60 ? -58.225 9.321 -20.569 1.00 50.56 60 MET E O 1
ATOM 4950 N N . ALA E 1 61 ? -56.643 7.787 -20.082 1.00 46.03 61 ALA E N 1
ATOM 4951 C CA . ALA E 1 61 ? -57.031 7.767 -18.679 1.00 47.39 61 ALA E CA 1
ATOM 4952 C C . ALA E 1 61 ? -55.871 7.409 -17.806 1.00 45.95 61 ALA E C 1
ATOM 4953 O O . ALA E 1 61 ? -54.929 6.734 -18.219 1.00 43.27 61 ALA E O 1
ATOM 4955 N N . GLY E 1 62 ? -55.957 7.880 -16.590 1.00 46.92 62 GLY E N 1
ATOM 4956 C CA . GLY E 1 62 ? -54.888 7.664 -15.639 1.00 45.73 62 GLY E CA 1
ATOM 4957 C C . GLY E 1 62 ? -55.382 8.026 -14.266 1.00 48.60 62 GLY E C 1
ATOM 4958 O O . GLY E 1 62 ? -56.541 8.417 -14.079 1.00 50.15 62 GLY E O 1
ATOM 4959 N N . HIS E 1 63 ? -54.506 7.885 -13.289 1.00 50.32 63 HIS E N 1
ATOM 4960 C CA . HIS E 1 63 ? -54.867 8.243 -11.931 1.00 51.85 63 HIS E CA 1
ATOM 4961 C C . HIS E 1 63 ? -53.653 8.654 -11.119 1.00 54.31 63 HIS E C 1
ATOM 4962 O O . HIS E 1 63 ? -52.505 8.328 -11.469 1.00 50.94 63 HIS E O 1
ATOM 4969 N N . ASP E 1 64 ? -53.921 9.385 -10.047 1.00 57.00 64 ASP E N 1
ATOM 4970 C CA . ASP E 1 64 ? -52.879 9.841 -9.103 1.00 61.25 64 ASP E CA 1
ATOM 4971 C C . ASP E 1 64 ? -52.828 9.046 -7.796 1.00 59.23 64 ASP E C 1
ATOM 4972 O O . ASP E 1 64 ? -52.216 9.463 -6.812 1.00 63.54 64 ASP E O 1
ATOM 4977 N N . GLY E 1 65 ? -53.529 7.922 -7.726 1.00 57.54 65 GLY E N 1
ATOM 4978 C CA . GLY E 1 65 ? -53.569 7.075 -6.538 1.00 60.95 65 GLY E CA 1
ATOM 4979 C C . GLY E 1 65 ? -54.749 7.420 -5.611 1.00 63.40 65 GLY E C 1
ATOM 4980 O O . GLY E 1 65 ? -54.939 6.813 -4.590 1.00 65.57 65 GLY E O 1
ATOM 4981 N N . ARG E 1 66 ? -55.535 8.429 -5.997 1.00 66.20 66 ARG E N 1
ATOM 4982 C CA . ARG E 1 66 ? -56.709 8.869 -5.272 1.00 70.79 66 ARG E CA 1
ATOM 4983 C C . ARG E 1 66 ? -57.933 8.999 -6.176 1.00 70.27 66 ARG E C 1
ATOM 4984 O O . ARG E 1 66 ? -59.024 8.568 -5.817 1.00 73.53 66 ARG E O 1
ATOM 4992 N N . ARG E 1 67 ? -57.760 9.660 -7.321 1.00 67.96 67 ARG E N 1
ATOM 4993 C CA . ARG E 1 67 ? -58.835 9.866 -8.274 1.00 67.67 67 ARG E CA 1
ATOM 4994 C C . ARG E 1 67 ? -58.368 9.523 -9.677 1.00 65.37 67 ARG E C 1
ATOM 4995 O O . ARG E 1 67 ? -57.174 9.592 -9.975 1.00 67.56 67 ARG E O 1
ATOM 5003 N N . GLY E 1 68 ? -59.332 9.151 -10.512 1.00 64.11 68 GLY E N 1
ATOM 5004 C CA . GLY E 1 68 ? -59.116 8.971 -11.930 1.00 61.54 68 GLY E CA 1
ATOM 5005 C C . GLY E 1 68 ? -59.384 10.250 -12.683 1.00 60.69 68 GLY E C 1
ATOM 5006 O O . GLY E 1 68 ? -60.218 11.056 -12.278 1.00 60.79 68 GLY E O 1
ATOM 5007 N N . TYR E 1 69 ? -58.648 10.440 -13.771 1.00 56.27 69 TYR E N 1
ATOM 5008 C CA . TYR E 1 69 ? -58.797 11.618 -14.634 1.00 56.95 69 TYR E CA 1
ATOM 5009 C C . TYR E 1 69 ? -58.786 11.137 -16.060 1.00 55.66 69 TYR E C 1
ATOM 5010 O O . TYR E 1 69 ? -57.873 10.422 -16.469 1.00 52.99 69 TYR E O 1
ATOM 5019 N N . LEU E 1 70 ? -59.820 11.496 -16.812 1.00 59.61 70 LEU E N 1
ATOM 5020 C CA . LEU E 1 70 ? -59.960 11.046 -18.201 1.00 58.23 70 LEU E CA 1
ATOM 5021 C C . LEU E 1 70 ? -59.834 12.232 -19.122 1.00 59.00 70 LEU E C 1
ATOM 5022 O O . LEU E 1 70 ? -60.261 13.325 -18.779 1.00 60.47 70 LEU E O 1
ATOM 5027 N N . GLN E 1 71 ? -59.257 12.018 -20.299 1.00 56.26 71 GLN E N 1
ATOM 5028 C CA . GLN E 1 71 ? -59.211 13.104 -21.275 1.00 58.50 71 GLN E CA 1
ATOM 5029 C C . GLN E 1 71 ? -59.031 12.567 -22.688 1.00 56.41 71 GLN E C 1
ATOM 5030 O O . GLN E 1 71 ? -58.852 11.373 -22.894 1.00 54.59 71 GLN E O 1
ATOM 5036 N N . HIS E 1 72 ? -59.204 13.458 -23.653 1.00 54.93 72 HIS E N 1
ATOM 5037 C CA . HIS E 1 72 ? -59.105 13.109 -25.068 1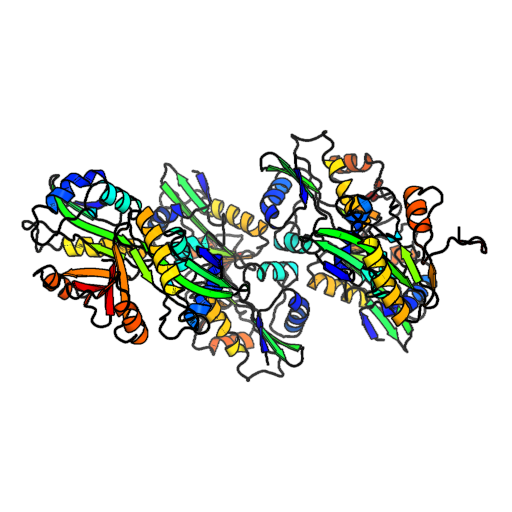.00 52.47 72 HIS E CA 1
ATOM 5038 C C . HIS E 1 72 ? -60.008 11.944 -25.475 1.00 54.59 72 HIS E C 1
ATOM 5039 O O . HIS E 1 72 ? -59.581 11.032 -26.176 1.00 55.52 72 HIS E O 1
ATOM 5046 N N . LEU E 1 73 ? -61.265 11.998 -25.049 1.00 54.22 73 LEU E N 1
ATOM 5047 C CA . LEU E 1 73 ? -62.285 11.102 -25.543 1.00 55.46 73 LEU E CA 1
ATOM 5048 C C . LEU E 1 73 ? -62.636 11.523 -26.970 1.00 56.74 73 LEU E C 1
ATOM 5049 O O . LEU E 1 73 ? -63.077 12.645 -27.172 1.00 56.43 73 LEU E O 1
ATOM 5054 N N . VAL E 1 74 ? -62.418 10.625 -27.929 1.00 55.21 74 VAL E N 1
ATOM 5055 C CA . VAL E 1 74 ? -62.690 10.900 -29.335 1.00 57.43 74 VAL E CA 1
ATOM 5056 C C . VAL E 1 74 ? -63.274 9.673 -30.009 1.00 58.64 74 VAL E C 1
ATOM 5057 O O . VAL E 1 74 ? -62.791 8.564 -29.810 1.00 58.42 74 VAL E O 1
ATOM 5061 N N . VAL E 1 75 ? -64.299 9.900 -30.829 1.00 61.72 75 VAL E N 1
ATOM 5062 C CA . VAL E 1 75 ? -64.757 8.917 -31.781 1.00 62.57 75 VAL E CA 1
ATOM 5063 C C . VAL E 1 75 ? -64.763 9.640 -33.120 1.00 62.23 75 VAL E C 1
ATOM 5064 O O . VAL E 1 75 ? -65.342 10.727 -33.246 1.00 62.31 75 VAL E O 1
ATOM 5068 N N . ASP E 1 76 ? -64.106 9.034 -34.099 1.00 61.15 76 ASP E N 1
ATOM 5069 C CA . ASP E 1 76 ? -64.108 9.535 -35.483 1.00 61.84 76 ASP E CA 1
ATOM 5070 C C . ASP E 1 76 ? -65.557 9.729 -35.978 1.00 66.66 76 ASP E C 1
ATOM 5071 O O . ASP E 1 76 ? -66.410 8.887 -35.709 1.00 68.09 76 ASP E O 1
ATOM 5076 N N . PRO E 1 77 ? -65.840 10.852 -36.680 1.00 67.87 77 PRO E N 1
ATOM 5077 C CA . PRO E 1 77 ? -67.214 11.161 -37.105 1.00 73.13 77 PRO E CA 1
ATOM 5078 C C . PRO E 1 77 ? -67.951 10.046 -37.852 1.00 76.26 77 PRO E C 1
ATOM 5079 O O . PRO E 1 77 ? -69.173 9.895 -37.687 1.00 83.13 77 PRO E O 1
ATOM 5083 N N . GLY E 1 78 ? -67.213 9.268 -38.646 1.00 73.64 78 GLY E N 1
ATOM 5084 C CA . GLY E 1 78 ? -67.778 8.144 -39.374 1.00 76.06 78 GLY E CA 1
ATOM 5085 C C . GLY E 1 78 ? -68.274 6.978 -38.541 1.00 78.09 78 GLY E C 1
ATOM 5086 O O . GLY E 1 78 ? -68.991 6.114 -39.045 1.00 80.27 78 GLY E O 1
ATOM 5087 N N . TYR E 1 79 ? -67.919 6.964 -37.256 1.00 78.34 79 TYR E N 1
ATOM 5088 C CA . TYR E 1 79 ? -68.251 5.870 -36.352 1.00 81.05 79 TYR E CA 1
ATOM 5089 C C . TYR E 1 79 ? -69.025 6.341 -35.122 1.00 82.67 79 TYR E C 1
ATOM 5090 O O . TYR E 1 79 ? -69.130 5.598 -34.148 1.00 83.93 79 TYR E O 1
ATOM 5099 N N . ARG E 1 80 ? -69.592 7.548 -35.161 1.00 84.62 80 ARG E N 1
ATOM 5100 C CA . ARG E 1 80 ? -70.364 8.047 -34.016 1.00 86.96 80 ARG E CA 1
ATOM 5101 C C . ARG E 1 80 ? -71.756 7.451 -33.936 1.00 91.22 80 ARG E C 1
ATOM 5102 O O . ARG E 1 80 ? -72.314 6.966 -34.924 1.00 94.15 80 ARG E O 1
ATOM 5110 N N . GLY E 1 81 ? -72.297 7.484 -32.728 1.00 92.79 81 GLY E N 1
ATOM 5111 C CA . GLY E 1 81 ? -73.614 6.935 -32.443 1.00 97.94 81 GLY E CA 1
ATOM 5112 C C . GLY E 1 81 ? -73.693 5.419 -32.416 1.00 99.15 81 GLY E C 1
ATOM 5113 O O . GLY E 1 81 ? -74.786 4.873 -32.513 1.00 103.59 81 GLY E O 1
ATOM 5114 N N . LEU E 1 82 ? -72.546 4.751 -32.244 1.00 95.27 82 LEU E N 1
ATOM 5115 C CA . LEU E 1 82 ? -72.469 3.288 -32.192 1.00 96.26 82 LEU E CA 1
ATOM 5116 C C . LEU E 1 82 ? -72.121 2.783 -30.793 1.00 94.87 82 LEU E C 1
ATOM 5117 O O . LEU E 1 82 ? -71.974 1.579 -30.607 1.00 95.56 82 LEU E O 1
ATOM 5122 N N . GLY E 1 83 ? -71.992 3.684 -29.818 1.00 91.95 83 GLY E N 1
ATOM 5123 C CA . GLY E 1 83 ? -71.709 3.286 -28.459 1.00 91.01 83 GLY E CA 1
ATOM 5124 C C . GLY E 1 83 ? -70.236 3.117 -28.171 1.00 85.74 83 GLY E C 1
ATOM 5125 O O . GLY E 1 83 ? -69.878 2.572 -27.128 1.00 85.75 83 GLY E O 1
ATOM 5126 N N . LEU E 1 84 ? -69.361 3.571 -29.072 1.00 81.91 84 LEU E N 1
ATOM 5127 C CA . LEU E 1 84 ? -67.917 3.378 -28.855 1.00 77.37 84 LEU E CA 1
ATOM 5128 C C . LEU E 1 84 ? -67.375 4.158 -27.658 1.00 74.74 84 LEU E C 1
ATOM 5129 O O . LEU E 1 84 ? -66.489 3.672 -26.955 1.00 72.13 84 LEU E O 1
ATOM 5134 N N . ALA E 1 85 ? -67.869 5.375 -27.444 1.00 75.37 85 ALA E N 1
ATOM 5135 C CA . ALA E 1 85 ? -67.407 6.165 -26.306 1.00 74.08 85 ALA E CA 1
ATOM 5136 C C . ALA E 1 85 ? -67.849 5.505 -25.010 1.00 77.24 85 ALA E C 1
ATOM 5137 O O . ALA E 1 85 ? -67.050 5.339 -24.101 1.00 76.32 85 ALA E O 1
ATOM 5139 N N . ARG E 1 86 ? -69.106 5.079 -24.956 1.00 82.07 86 ARG E N 1
ATOM 5140 C CA . ARG E 1 86 ? -69.616 4.336 -23.795 1.00 86.48 86 ARG E CA 1
ATOM 5141 C C . ARG E 1 86 ? -68.838 3.039 -23.548 1.00 85.49 86 ARG E C 1
ATOM 5142 O O . ARG E 1 86 ? -68.528 2.712 -22.397 1.00 84.38 86 ARG E O 1
ATOM 5150 N N . ARG E 1 87 ? -68.501 2.320 -24.617 1.00 84.94 87 ARG E N 1
ATOM 5151 C CA . ARG E 1 87 ? -67.735 1.074 -24.484 1.00 85.61 87 ARG E CA 1
ATOM 5152 C C . ARG E 1 87 ? -66.371 1.328 -23.822 1.00 79.71 87 ARG E C 1
ATOM 5153 O O . ARG E 1 87 ? -65.959 0.622 -22.882 1.00 78.50 87 ARG E O 1
ATOM 5161 N N . MET E 1 88 ? -65.686 2.362 -24.301 1.00 74.32 88 MET E N 1
ATOM 5162 C CA . MET E 1 88 ? -64.391 2.736 -23.735 1.00 69.76 88 MET E CA 1
ATOM 5163 C C . MET E 1 88 ? -64.533 3.218 -22.284 1.00 70.75 88 MET E C 1
ATOM 5164 O O . MET E 1 88 ? -63.719 2.838 -21.430 1.00 67.36 88 MET E O 1
ATOM 5169 N N . LEU E 1 89 ? -65.561 4.029 -22.012 1.00 74.99 89 LEU E N 1
ATOM 5170 C CA . LEU E 1 89 ? -65.821 4.520 -20.652 1.00 78.70 89 LEU E CA 1
ATOM 5171 C C . LEU E 1 89 ? -65.973 3.399 -19.673 1.00 79.09 89 LEU E C 1
ATOM 5172 O O . LEU E 1 89 ? -65.370 3.415 -18.603 1.00 78.40 89 LEU E O 1
ATOM 5177 N N . ASP E 1 90 ? -66.849 2.461 -20.023 1.00 81.38 90 ASP E N 1
ATOM 5178 C CA . ASP E 1 90 ? -67.146 1.351 -19.110 1.00 83.09 90 ASP E CA 1
ATOM 5179 C C . ASP E 1 90 ? -65.878 0.567 -18.770 1.00 78.81 90 ASP E C 1
ATOM 5180 O O . ASP E 1 90 ? -65.646 0.224 -17.604 1.00 77.26 90 ASP E O 1
ATOM 5185 N N . GLU E 1 91 ? -65.050 0.321 -19.787 1.00 74.97 91 GLU E N 1
ATOM 5186 C CA . GLU E 1 91 ? -63.834 -0.466 -19.607 1.00 72.83 91 GLU E CA 1
ATOM 5187 C C . GLU E 1 91 ? -62.771 0.287 -18.805 1.00 69.64 91 GLU E C 1
ATOM 5188 O O . GLU E 1 91 ? -62.187 -0.287 -17.873 1.00 70.21 91 GLU E O 1
ATOM 5194 N N . VAL E 1 92 ? -62.573 1.570 -19.086 1.00 65.61 92 VAL E N 1
ATOM 5195 C CA . VAL E 1 92 ? -61.649 2.387 -18.293 1.00 63.55 92 VAL E CA 1
ATOM 5196 C C . VAL E 1 92 ? -62.074 2.429 -16.824 1.00 67.62 92 VAL E C 1
ATOM 5197 O O . VAL E 1 92 ? -61.248 2.245 -15.924 1.00 66.91 92 VAL E O 1
ATOM 5201 N N . LEU E 1 93 ? -63.360 2.658 -16.576 1.00 70.13 93 LEU E N 1
ATOM 5202 C CA . LEU E 1 93 ? -63.836 2.751 -15.188 1.00 74.06 93 LEU E CA 1
ATOM 5203 C C . LEU E 1 93 ? -63.673 1.431 -14.447 1.00 76.16 93 LEU E C 1
ATOM 5204 O O . LEU E 1 93 ? -63.335 1.435 -13.256 1.00 79.51 93 LEU E O 1
ATOM 5209 N N . ALA E 1 94 ? -63.852 0.309 -15.145 1.00 76.08 94 ALA E N 1
ATOM 5210 C CA . ALA E 1 94 ? -63.610 -1.012 -14.543 1.00 77.65 94 ALA E CA 1
ATOM 5211 C C . ALA E 1 94 ? -62.143 -1.255 -14.189 1.00 73.76 94 ALA E C 1
ATOM 5212 O O . ALA E 1 94 ? -61.842 -1.762 -13.106 1.00 76.48 94 ALA E O 1
ATOM 5214 N N . ARG E 1 95 ? -61.241 -0.874 -15.095 1.00 71.68 95 ARG E N 1
ATOM 5215 C CA . ARG E 1 95 ? -59.804 -0.993 -14.843 1.00 67.26 95 ARG E CA 1
ATOM 5216 C C . ARG E 1 95 ? -59.353 -0.067 -13.706 1.00 65.89 95 ARG E C 1
ATOM 5217 O O . ARG E 1 95 ? -58.597 -0.481 -12.832 1.00 67.85 95 ARG E O 1
ATOM 5225 N N . LEU E 1 96 ? -59.873 1.157 -13.670 1.00 65.50 96 LEU E N 1
ATOM 5226 C CA . LEU E 1 96 ? -59.606 2.051 -12.537 1.00 64.84 96 LEU E CA 1
ATOM 5227 C C . LEU E 1 96 ? -60.077 1.450 -11.204 1.00 67.58 96 LEU E C 1
ATOM 5228 O O . LEU E 1 96 ? -59.376 1.539 -10.189 1.00 68.22 96 LEU E O 1
ATOM 5233 N N . ALA E 1 97 ? -61.264 0.843 -11.200 1.00 71.65 97 ALA E N 1
ATOM 5234 C CA . ALA E 1 97 ? -61.791 0.256 -9.966 1.00 74.32 97 ALA E CA 1
ATOM 5235 C C . ALA E 1 97 ? -60.881 -0.872 -9.452 1.00 75.12 97 ALA E C 1
ATOM 5236 O O . ALA E 1 97 ? -60.661 -0.955 -8.225 1.00 72.89 97 ALA E O 1
ATOM 5238 N N . ARG E 1 98 ? -60.353 -1.712 -10.367 1.00 76.11 98 ARG E N 1
ATOM 5239 C CA . ARG E 1 98 ? -59.351 -2.790 -10.033 1.00 77.58 98 ARG E CA 1
ATOM 5240 C C . ARG E 1 98 ? -58.158 -2.188 -9.288 1.00 74.42 98 ARG E C 1
ATOM 5241 O O . ARG E 1 98 ? -57.723 -2.728 -8.279 1.00 76.26 98 ARG E O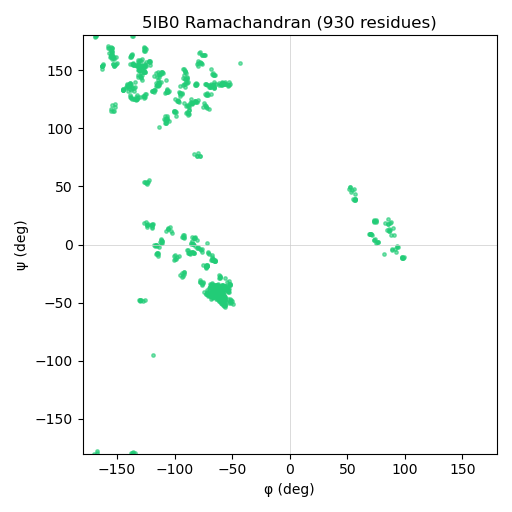 1
ATOM 5249 N N . GLU E 1 99 ? -57.728 -0.998 -9.706 1.00 71.55 99 GLU E N 1
ATOM 5250 C CA . GLU E 1 99 ? -56.605 -0.305 -9.068 1.00 68.27 99 GLU E CA 1
ATOM 5251 C C . GLU E 1 99 ? -56.937 0.469 -7.761 1.00 68.66 99 GLU E C 1
ATOM 5252 O O . GLU E 1 99 ? -56.081 1.173 -7.239 1.00 62.40 99 GLU E O 1
ATOM 5258 N N . GLY E 1 100 ? -58.183 0.375 -7.286 1.00 69.74 100 GLY E N 1
ATOM 5259 C CA . GLY E 1 100 ? -58.654 1.079 -6.101 1.00 71.30 100 GLY E CA 1
ATOM 5260 C C . GLY E 1 100 ? -59.148 2.492 -6.309 1.00 71.98 100 GLY E C 1
ATOM 5261 O O . GLY E 1 100 ? -59.280 3.239 -5.343 1.00 72.93 100 GLY E O 1
ATOM 5262 N N . ILE E 1 101 ? -59.450 2.860 -7.562 1.00 69.52 101 ILE E N 1
ATOM 5263 C CA . ILE E 1 101 ? -59.877 4.214 -7.884 1.00 71.05 101 ILE E CA 1
ATOM 5264 C C . ILE E 1 101 ? -61.374 4.141 -8.132 1.00 76.83 101 ILE E C 1
ATOM 5265 O O . ILE E 1 101 ? -61.826 3.654 -9.176 1.00 82.37 101 ILE E O 1
ATOM 5270 N N . GLY E 1 102 ? -62.126 4.657 -7.168 1.00 79.19 102 GLY E N 1
ATOM 5271 C CA . GLY E 1 102 ? -63.575 4.614 -7.191 1.00 85.47 102 GLY E CA 1
ATOM 5272 C C . GLY E 1 102 ? -64.287 5.873 -7.643 1.00 85.22 102 GLY E C 1
ATOM 5273 O O . GLY E 1 102 ? -65.505 5.854 -7.787 1.00 91.73 102 GLY E O 1
ATOM 5274 N N . LYS E 1 103 ? -63.557 6.975 -7.807 1.00 80.69 103 LYS E N 1
ATOM 5275 C CA . LYS E 1 103 ? -64.139 8.232 -8.287 1.00 80.10 103 LYS E CA 1
ATOM 5276 C C . LYS E 1 103 ? -63.201 8.850 -9.297 1.00 74.74 103 LYS E C 1
ATOM 5277 O O . LYS E 1 103 ? -61.984 8.910 -9.079 1.00 69.57 103 LYS E O 1
ATOM 5283 N N . SER E 1 104 ? -63.791 9.307 -10.401 1.00 74.15 104 SER E N 1
ATOM 5284 C CA . SER E 1 104 ? -63.046 9.900 -11.498 1.00 71.52 104 SER E CA 1
ATOM 5285 C C . SER E 1 104 ? -63.666 11.222 -11.922 1.00 72.13 104 SER E C 1
ATOM 5286 O O . SER E 1 104 ? -64.845 11.475 -11.658 1.00 77.41 104 SER E O 1
ATOM 5289 N N . HIS E 1 105 ? -62.840 12.044 -12.570 1.00 70.19 105 HIS E N 1
ATOM 5290 C CA . HIS E 1 105 ? -63.195 13.401 -12.984 1.00 70.84 105 HIS E CA 1
ATOM 5291 C C . HIS E 1 105 ? -62.846 13.625 -14.433 1.00 67.78 105 HIS E C 1
ATOM 5292 O O . HIS E 1 105 ? -61.872 13.046 -14.943 1.00 65.21 105 HIS E O 1
ATOM 5299 N N . VAL E 1 106 ? -63.625 14.490 -15.079 1.00 69.42 106 VAL E N 1
ATOM 5300 C CA . VAL E 1 106 ? -63.240 15.092 -16.374 1.00 68.38 106 VAL E CA 1
ATOM 5301 C C . VAL E 1 106 ? -63.422 16.604 -16.305 1.00 70.19 106 VAL E C 1
ATOM 5302 O O . VAL E 1 106 ? -64.313 17.092 -15.612 1.00 73.73 106 VAL E O 1
ATOM 5306 N N . PHE E 1 107 ? -62.532 17.325 -16.992 1.00 72.50 107 PHE E N 1
ATOM 5307 C CA . PHE E 1 107 ? -62.607 18.779 -17.126 1.00 74.61 107 PHE E CA 1
ATOM 5308 C C . PHE E 1 107 ? -63.046 19.053 -18.544 1.00 72.36 107 PHE E C 1
ATOM 5309 O O . PHE E 1 107 ? -62.486 18.487 -19.482 1.00 69.71 107 PHE E O 1
ATOM 5317 N N . VAL E 1 108 ? -64.041 19.912 -18.706 1.00 73.12 108 VAL E N 1
ATOM 5318 C CA . VAL E 1 108 ? -64.568 20.228 -20.037 1.00 72.23 108 VAL E CA 1
ATOM 5319 C C . VAL E 1 108 ? -64.685 21.730 -20.171 1.00 74.58 108 VAL E C 1
ATOM 5320 O O . VAL E 1 108 ? -65.311 22.373 -19.344 1.00 76.07 108 VAL E O 1
ATOM 5324 N N . LEU E 1 109 ? -64.070 22.290 -21.218 1.00 72.90 109 LEU E N 1
ATOM 5325 C CA . LEU E 1 109 ? -64.151 23.728 -21.457 1.00 76.12 109 LEU E CA 1
ATOM 5326 C C . LEU E 1 109 ? -65.593 24.176 -21.646 1.00 82.18 109 LEU E C 1
ATOM 5327 O O . LEU E 1 109 ? -66.354 23.490 -22.309 1.00 83.11 109 LEU E O 1
ATOM 5332 N N . ASP E 1 110 ? -65.964 25.320 -21.061 1.00 85.99 110 ASP E N 1
ATOM 5333 C CA . ASP E 1 110 ? -67.306 25.888 -21.214 1.00 93.60 110 ASP E CA 1
ATOM 5334 C C . ASP E 1 110 ? -67.629 26.126 -22.685 1.00 96.56 110 ASP E C 1
ATOM 5335 O O . ASP E 1 110 ? -68.775 25.944 -23.095 1.00 102.45 110 ASP E O 1
ATOM 5340 N N . ALA E 1 111 ? -66.615 26.512 -23.454 1.00 94.73 111 ALA E N 1
ATOM 5341 C CA . ALA E 1 111 ? -66.773 26.813 -24.882 1.00 96.51 111 ALA E CA 1
ATOM 5342 C C . ALA E 1 111 ? -66.985 25.567 -25.767 1.00 95.31 111 ALA E C 1
ATOM 5343 O O . ALA E 1 111 ? -67.450 25.690 -26.898 1.00 100.11 111 ALA E O 1
ATOM 5345 N N . ALA E 1 112 ? -66.615 24.390 -25.265 1.00 92.09 112 ALA E N 1
ATOM 5346 C CA . ALA E 1 112 ? -66.826 23.111 -25.945 1.00 89.48 112 ALA E CA 1
ATOM 5347 C C . ALA E 1 112 ? -68.284 22.613 -25.816 1.00 95.40 112 ALA E C 1
ATOM 5348 O O . ALA E 1 112 ? -68.604 21.688 -25.072 1.00 95.84 112 ALA E O 1
ATOM 5350 N N . GLU E 1 113 ? -69.171 23.227 -26.586 1.00 100.56 113 GLU E N 1
ATOM 5351 C CA . GLU E 1 113 ? -70.612 22.987 -26.441 1.00 108.00 113 GLU E CA 1
ATOM 5352 C C . GLU E 1 113 ? -71.021 21.529 -26.662 1.00 104.27 113 GLU E C 1
ATOM 5353 O O . GLU E 1 113 ? -71.819 21.001 -25.899 1.00 104.86 113 GLU E O 1
ATOM 5359 N N . GLU E 1 114 ? -70.430 20.881 -27.665 1.00 99.75 114 GLU E N 1
ATOM 5360 C CA . GLU E 1 114 ? -70.784 19.505 -28.041 1.00 100.96 114 GLU E CA 1
ATOM 5361 C C . GLU E 1 114 ? -70.263 18.546 -26.949 1.00 97.21 114 GLU E C 1
ATOM 5362 O O . GLU E 1 114 ? -70.977 17.636 -26.528 1.00 97.78 114 GLU E O 1
ATOM 5368 N N . ALA E 1 115 ? -69.059 18.782 -26.436 1.00 93.18 115 ALA E N 1
ATOM 5369 C CA . ALA E 1 115 ? -68.544 17.962 -25.324 1.00 90.02 115 ALA E CA 1
ATOM 5370 C C . ALA E 1 115 ? -69.384 18.117 -24.064 1.00 94.54 115 ALA E C 1
ATOM 5371 O O . ALA E 1 115 ? -69.673 17.139 -23.392 1.00 91.92 115 ALA E O 1
ATOM 5373 N N . GLN E 1 116 ? -69.771 19.341 -23.736 1.00 98.25 116 GLN E N 1
ATOM 5374 C CA . GLN E 1 116 ? -70.658 19.545 -22.583 1.00 105.39 116 GLN E CA 1
ATOM 5375 C C . GLN E 1 116 ? -71.958 18.754 -22.714 1.00 105.58 116 GLN E C 1
ATOM 5376 O O . GLN E 1 116 ? -72.392 18.093 -21.767 1.00 106.33 116 GLN E O 1
ATOM 5382 N N . ALA E 1 117 ? -72.552 18.805 -23.901 1.00 104.63 117 ALA E N 1
ATOM 5383 C CA . ALA E 1 117 ? -73.793 18.078 -24.164 1.00 105.64 117 ALA E CA 1
ATOM 5384 C C . ALA E 1 117 ? -73.623 16.565 -23.967 1.00 102.58 117 ALA E C 1
ATOM 5385 O O . ALA E 1 117 ? -74.469 15.905 -23.354 1.00 103.31 117 ALA E O 1
ATOM 5387 N N . PHE E 1 118 ? -72.506 16.030 -24.462 1.00 96.85 118 PHE E N 1
ATOM 5388 C CA . PHE E 1 118 ? -72.184 14.621 -24.255 1.00 94.73 118 PHE E CA 1
ATOM 5389 C C . PHE E 1 118 ? -72.131 14.268 -22.761 1.00 95.99 118 PHE E C 1
ATOM 5390 O O . PHE E 1 118 ? -72.759 13.308 -22.313 1.00 99.22 118 PHE E O 1
ATOM 5398 N N . TRP E 1 119 ? -71.361 15.028 -21.990 1.00 94.37 119 TRP E N 1
ATOM 5399 C CA . TRP E 1 119 ? -71.159 14.694 -20.572 1.00 94.59 119 TRP E CA 1
ATOM 5400 C C . TRP E 1 119 ? -72.424 14.883 -19.725 1.00 100.73 119 TRP E C 1
ATOM 5401 O O . TRP E 1 119 ? -72.696 14.067 -18.846 1.00 101.74 119 TRP E O 1
ATOM 5412 N N . ARG E 1 120 ? -73.220 15.910 -20.032 1.00 104.07 120 ARG E N 1
ATOM 5413 C CA . ARG E 1 120 ? -74.514 16.096 -19.364 1.00 112.44 120 ARG E CA 1
ATOM 5414 C C . ARG E 1 120 ? -75.469 14.913 -19.580 1.00 114.76 120 ARG E C 1
ATOM 5415 O O . ARG E 1 120 ? -76.314 14.644 -18.725 1.00 119.33 120 ARG E O 1
ATOM 5423 N N . ALA E 1 121 ? -75.315 14.206 -20.701 1.00 110.73 121 ALA E N 1
ATOM 5424 C CA . ALA E 1 121 ? -76.155 13.050 -21.028 1.00 113.25 121 ALA E CA 1
ATOM 5425 C C . ALA E 1 121 ? -75.718 11.711 -20.410 1.00 111.99 121 ALA E C 1
ATOM 5426 O O . ALA E 1 121 ? -76.442 10.730 -20.526 1.00 114.04 121 ALA E O 1
ATOM 5428 N N . GLN E 1 122 ? -74.556 11.655 -19.764 1.00 107.93 122 GLN E N 1
ATOM 5429 C CA . GLN E 1 122 ? -74.100 10.406 -19.143 1.00 107.44 122 GLN E CA 1
ATOM 5430 C C . GLN E 1 122 ? -74.637 10.303 -17.721 1.00 110.31 122 GLN E C 1
ATOM 5431 O O . GLN E 1 122 ? -74.232 11.061 -16.842 1.00 108.27 122 GLN E O 1
ATOM 5437 N N . SER E 1 123 ? -75.527 9.342 -17.491 1.00 116.42 123 SER E N 1
ATOM 5438 C CA . SER E 1 123 ? -76.237 9.253 -16.212 1.00 121.89 123 SER E CA 1
ATOM 5439 C C . SER E 1 123 ? -75.362 8.784 -15.040 1.00 119.20 123 SER E C 1
ATOM 5440 O O . SER E 1 123 ? -75.733 9.003 -13.892 1.00 124.38 123 SER E O 1
ATOM 5443 N N . ASP E 1 124 ? -74.219 8.155 -15.334 1.00 113.87 124 ASP E N 1
ATOM 5444 C CA . ASP E 1 124 ? -73.233 7.762 -14.309 1.00 110.91 124 ASP E CA 1
ATOM 5445 C C . ASP E 1 124 ? -72.259 8.882 -13.920 1.00 106.80 124 ASP E C 1
ATOM 5446 O O . ASP E 1 124 ? -71.387 8.676 -13.071 1.00 104.11 124 ASP E O 1
ATOM 5451 N N . TRP E 1 125 ? -72.416 10.061 -14.525 1.00 106.49 125 TRP E N 1
ATOM 5452 C CA . TRP E 1 125 ? -71.608 11.236 -14.209 1.00 103.76 125 TRP E CA 1
ATOM 5453 C C . TRP E 1 125 ? -72.528 12.366 -13.764 1.00 107.23 125 TRP E C 1
ATOM 5454 O O . TRP E 1 125 ? -73.708 12.393 -14.108 1.00 109.42 125 TRP E O 1
ATOM 5465 N N . GLU E 1 126 ? -71.973 13.303 -13.006 1.00 107.17 126 GLU E N 1
ATOM 5466 C CA . GLU E 1 126 ? -72.712 14.491 -12.604 1.00 111.21 126 GLU E CA 1
ATOM 5467 C C . GLU E 1 126 ? -71.852 15.731 -12.702 1.00 109.29 126 GLU E C 1
ATOM 5468 O O . GLU E 1 126 ? -70.666 15.718 -12.353 1.00 107.28 126 GLU E O 1
ATOM 5474 N N . ARG E 1 127 ? -72.458 16.796 -13.212 1.00 113.31 127 ARG E N 1
ATOM 5475 C CA . ARG E 1 127 ? -71.795 18.081 -13.298 1.00 111.22 127 ARG E CA 1
ATOM 5476 C C . ARG E 1 127 ? -71.684 18.660 -11.901 1.00 112.82 127 ARG E C 1
ATOM 5477 O O . ARG E 1 127 ? -72.663 18.713 -11.162 1.00 115.01 127 ARG E O 1
ATOM 5485 N N . ARG E 1 128 ? -70.479 19.069 -11.536 1.00 108.69 128 ARG E N 1
ATOM 5486 C CA . ARG E 1 128 ? -70.215 19.498 -10.170 1.00 108.83 128 ARG E CA 1
ATOM 5487 C C . ARG E 1 128 ? -70.584 20.961 -9.991 1.00 111.74 128 ARG E C 1
ATOM 5488 O O . ARG E 1 128 ? -70.101 21.828 -10.708 1.00 109.91 128 ARG E O 1
ATOM 5496 N N . LYS E 1 129 ? -71.491 21.216 -9.059 1.00 116.52 129 LYS E N 1
ATOM 5497 C CA . LYS E 1 129 ? -71.970 22.557 -8.748 1.00 121.54 129 LYS E CA 1
ATOM 5498 C C . LYS E 1 129 ? -71.656 22.882 -7.270 1.00 121.30 129 LYS E C 1
ATOM 5499 O O . LYS E 1 129 ? -72.136 23.884 -6.721 1.00 123.14 129 LYS E O 1
ATOM 5505 N N . ASP E 1 130 ? -70.774 22.077 -6.669 1.00 117.54 130 ASP E N 1
ATOM 5506 C CA . ASP E 1 130 ? -70.406 22.184 -5.257 1.00 119.22 130 ASP E CA 1
ATOM 5507 C C . ASP E 1 130 ? -68.938 22.551 -5.031 1.00 115.45 130 ASP E C 1
ATOM 5508 O O . ASP E 1 130 ? -68.528 22.704 -3.880 1.00 119.17 130 ASP E O 1
ATOM 5513 N N . ILE E 1 131 ? -68.163 22.717 -6.108 1.00 112.33 131 ILE E N 1
ATOM 5514 C CA . ILE E 1 131 ? -66.718 22.955 -6.027 1.00 108.17 131 ILE E CA 1
ATOM 5515 C C . ILE E 1 131 ? -66.275 24.064 -6.982 1.00 105.40 131 ILE E C 1
ATOM 5516 O O . ILE E 1 131 ? -66.914 24.314 -7.999 1.00 104.10 131 ILE E O 1
ATOM 5521 N N . GLN E 1 132 ? -65.155 24.689 -6.635 1.00 102.38 132 GLN E N 1
ATOM 5522 C CA . GLN E 1 132 ? -64.392 25.536 -7.539 1.00 98.33 132 GLN E CA 1
ATOM 5523 C C . GLN E 1 132 ? -63.087 24.824 -7.835 1.00 90.14 132 GLN E C 1
ATOM 5524 O O . GLN E 1 132 ? -62.574 24.073 -6.996 1.00 87.66 132 GLN E O 1
ATOM 5530 N N . VAL E 1 133 ? -62.565 25.033 -9.039 1.00 85.39 133 VAL E N 1
ATOM 5531 C CA . VAL E 1 133 ? -61.229 24.554 -9.383 1.00 80.18 133 VAL E CA 1
ATOM 5532 C C . VAL E 1 133 ? -60.318 25.766 -9.434 1.00 80.20 133 VAL E C 1
ATOM 5533 O O . VAL E 1 133 ? -60.668 26.775 -10.049 1.00 83.30 133 VAL E O 1
ATOM 5537 N N . PHE E 1 134 ? -59.162 25.668 -8.794 1.00 77.73 134 PHE E N 1
ATOM 5538 C CA . PHE E 1 134 ? -58.085 26.627 -8.984 1.00 77.13 134 PHE E CA 1
ATOM 5539 C C . PHE E 1 134 ? -56.952 25.875 -9.656 1.00 72.32 134 PHE E C 1
ATOM 5540 O O . PHE E 1 134 ? -56.658 24.723 -9.299 1.00 68.88 134 PHE E O 1
ATOM 5548 N N . SER E 1 135 ? -56.321 26.536 -10.623 1.00 71.35 135 SER E N 1
ATOM 5549 C CA . SER E 1 135 ? -55.181 25.967 -11.334 1.00 67.70 135 SER E CA 1
ATOM 5550 C C . SER E 1 135 ? -53.997 26.926 -11.293 1.00 68.67 135 SER E C 1
ATOM 5551 O O . SER E 1 135 ? -54.153 28.149 -11.225 1.00 70.49 135 SER E O 1
ATOM 5554 N N . THR E 1 136 ? -52.798 26.372 -11.402 1.00 66.15 136 THR E N 1
ATOM 5555 C CA . THR E 1 136 ? -51.617 27.205 -11.529 1.00 68.74 136 THR E CA 1
ATOM 5556 C C . THR E 1 136 ? -51.639 27.920 -12.880 1.00 73.71 136 THR E C 1
ATOM 5557 O O . THR E 1 136 ? -52.227 27.424 -13.852 1.00 71.29 136 THR E O 1
ATOM 5561 N N . ARG E 1 137 ? -51.012 29.094 -12.890 1.00 82.46 137 ARG E N 1
ATOM 5562 C CA . ARG E 1 137 ? -50.674 29.829 -14.098 1.00 89.44 137 ARG E CA 1
ATOM 5563 C C . ARG E 1 137 ? -49.278 30.314 -13.964 1.00 92.47 137 ARG E C 1
ATOM 5564 O O . ARG E 1 137 ? -48.426 29.608 -14.386 1.00 85.66 137 ARG E O 1
ATOM 5572 N N . MET F 1 1 ? -38.705 23.887 13.180 1.00 111.76 1 MET F N 1
ATOM 5573 C CA . MET F 1 1 ? -39.757 23.816 12.077 1.00 108.83 1 MET F CA 1
ATOM 5574 C C . MET F 1 1 ? -39.222 23.069 10.824 1.00 102.78 1 MET F C 1
ATOM 5575 O O . MET F 1 1 ? -38.829 23.683 9.821 1.00 103.25 1 MET F O 1
ATOM 5580 N N . GLN F 1 2 ? -39.263 21.728 10.872 1.00 97.28 2 GLN F N 1
ATOM 5581 C CA . GLN F 1 2 ? -38.631 20.871 9.843 1.00 92.97 2 GLN F CA 1
ATOM 5582 C C . GLN F 1 2 ? -39.691 20.471 8.804 1.00 84.61 2 GLN F C 1
ATOM 5583 O O . GLN F 1 2 ? -40.750 19.935 9.147 1.00 81.35 2 GLN F O 1
ATOM 5589 N N . LEU F 1 3 ? -39.407 20.807 7.546 1.00 79.99 3 LEU F N 1
ATOM 5590 C CA . LEU F 1 3 ? -40.234 20.440 6.402 1.00 75.78 3 LEU F CA 1
ATOM 5591 C C . LEU F 1 3 ? -39.651 19.172 5.793 1.00 69.69 3 LEU F C 1
ATOM 5592 O O . LEU F 1 3 ? -38.451 19.096 5.540 1.00 68.06 3 LEU F O 1
ATOM 5597 N N . ARG F 1 4 ? -40.490 18.168 5.571 1.00 65.61 4 ARG F N 1
ATOM 5598 C CA . ARG F 1 4 ? -40.003 16.913 5.014 1.00 61.31 4 ARG F CA 1
ATOM 5599 C C . ARG F 1 4 ? -41.093 16.160 4.290 1.00 58.69 4 ARG F C 1
ATOM 5600 O O . ARG F 1 4 ? -42.279 16.448 4.434 1.00 59.90 4 ARG F O 1
ATOM 5608 N N . SER F 1 5 ? -40.670 15.159 3.534 1.00 55.34 5 SER F N 1
ATOM 5609 C CA . SER F 1 5 ? -41.588 14.277 2.842 1.00 52.34 5 SER F CA 1
ATOM 5610 C C . SER F 1 5 ? -42.411 13.455 3.848 1.00 52.68 5 SER F C 1
ATOM 5611 O O . SER F 1 5 ? -41.874 12.866 4.789 1.00 52.38 5 SER F O 1
ATOM 5614 N N . VAL F 1 6 ? -43.693 13.341 3.544 1.00 52.34 6 VAL F N 1
ATOM 5615 C CA . VAL F 1 6 ? -44.558 12.379 4.195 1.00 52.33 6 VAL F CA 1
ATOM 5616 C C . VAL F 1 6 ? -44.191 10.943 3.786 1.00 50.63 6 VAL F C 1
ATOM 5617 O O . VAL F 1 6 ? -43.972 10.664 2.576 1.00 49.08 6 VAL F O 1
ATOM 5621 N N . ILE F 1 7 ? -44.142 10.050 4.790 1.00 52.04 7 ILE F N 1
ATOM 5622 C CA . ILE F 1 7 ? -43.951 8.607 4.574 1.00 52.20 7 ILE F CA 1
ATOM 5623 C C . ILE F 1 7 ? -45.080 7.826 5.237 1.00 54.01 7 ILE F C 1
ATOM 5624 O O . ILE F 1 7 ? -45.870 8.381 5.997 1.00 54.32 7 ILE F O 1
ATOM 5629 N N . ALA F 1 8 ? -45.173 6.541 4.930 1.00 53.91 8 ALA F N 1
ATOM 5630 C CA . ALA F 1 8 ? -46.299 5.714 5.387 1.00 55.85 8 ALA F CA 1
ATOM 5631 C C . ALA F 1 8 ? -46.497 5.713 6.910 1.00 58.07 8 ALA F C 1
ATOM 5632 O O . ALA F 1 8 ? -47.627 5.760 7.377 1.00 62.23 8 ALA F O 1
ATOM 5634 N N . ALA F 1 9 ? -45.398 5.754 7.661 1.00 57.23 9 ALA F N 1
ATOM 5635 C CA . ALA F 1 9 ? -45.453 5.772 9.130 1.00 59.78 9 ALA F CA 1
ATOM 5636 C C . ALA F 1 9 ? -46.055 7.052 9.706 1.00 61.08 9 ALA F C 1
ATOM 5637 O O . ALA F 1 9 ? -46.387 7.090 10.866 1.00 63.65 9 ALA F O 1
ATOM 5639 N N . ASP F 1 10 ? -46.202 8.094 8.875 1.00 60.04 10 ASP F N 1
ATOM 5640 C CA . ASP F 1 10 ? -46.858 9.326 9.309 1.00 62.03 10 ASP F CA 1
ATOM 5641 C C . ASP F 1 10 ? -48.381 9.240 9.350 1.00 64.42 10 ASP F C 1
ATOM 5642 O O . ASP F 1 10 ? -49.027 10.204 9.744 1.00 66.34 10 ASP F O 1
ATOM 5647 N N . HIS F 1 11 ? -48.974 8.130 8.922 1.00 64.63 11 HIS F N 1
ATOM 5648 C CA . HIS F 1 11 ? -50.423 8.085 8.814 1.00 67.62 11 HIS F CA 1
ATOM 5649 C C . HIS F 1 11 ? -51.189 8.423 10.121 1.00 71.38 11 HIS F C 1
ATOM 5650 O O . HIS F 1 11 ? -52.091 9.247 10.073 1.00 73.94 11 HIS F O 1
ATOM 5657 N N . PRO F 1 12 ? -50.803 7.828 11.271 1.00 72.14 12 PRO F N 1
ATOM 5658 C CA . PRO F 1 12 ? -51.559 8.153 12.481 1.00 76.37 12 PRO F CA 1
ATOM 5659 C C . PRO F 1 12 ? -51.533 9.640 12.866 1.00 78.29 12 PRO F C 1
ATOM 5660 O O . PRO F 1 12 ? -52.585 10.209 13.136 1.00 81.32 12 PRO F O 1
ATOM 5664 N N . ALA F 1 13 ? -50.370 10.283 12.757 1.00 76.35 13 ALA F N 1
ATOM 5665 C CA . ALA F 1 13 ? -50.253 11.713 13.062 1.00 77.68 13 ALA F CA 1
ATOM 5666 C C . ALA F 1 13 ? -51.042 12.597 12.068 1.00 78.34 13 ALA F C 1
ATOM 5667 O O . ALA F 1 13 ? -51.704 13.571 12.463 1.00 79.67 13 ALA F O 1
ATOM 5669 N N . LEU F 1 14 ? -50.977 12.257 10.784 1.00 76.72 14 LEU F N 1
ATOM 5670 C CA . LEU F 1 14 ? -51.693 13.035 9.776 1.00 78.27 14 LEU F CA 1
ATOM 5671 C C . LEU F 1 14 ? -53.193 12.832 9.887 1.00 83.32 14 LEU F C 1
ATOM 5672 O O . LEU F 1 14 ? -53.949 13.793 9.769 1.00 88.36 14 LEU F O 1
ATOM 5677 N N . PHE F 1 15 ? -53.629 11.591 10.083 1.00 84.95 15 PHE F N 1
ATOM 5678 C CA . PHE F 1 15 ? -55.058 11.305 10.200 1.00 90.57 15 PHE F CA 1
ATOM 5679 C C . PHE F 1 15 ? -55.642 12.057 11.400 1.00 93.82 15 PHE F C 1
ATOM 5680 O O . PHE F 1 15 ? -56.715 12.653 11.302 1.00 97.69 15 PHE F O 1
ATOM 5688 N N . ALA F 1 16 ? -54.887 12.095 12.493 1.00 95.29 16 ALA F N 1
ATOM 5689 C CA . ALA F 1 16 ? -55.269 12.857 13.672 1.00 98.31 16 ALA F CA 1
ATOM 5690 C C . ALA F 1 16 ? -55.354 14.347 13.378 1.00 100.14 16 ALA F C 1
ATOM 5691 O O . ALA F 1 16 ? -56.317 15.000 13.797 1.00 104.53 16 ALA F O 1
ATOM 5693 N N . LEU F 1 17 ? -54.377 14.887 12.653 1.00 94.05 17 LEU F N 1
ATOM 5694 C CA . LEU F 1 17 ? -54.417 16.300 12.235 1.00 95.49 17 LEU F CA 1
ATOM 5695 C C . LEU F 1 17 ? -55.638 16.607 11.381 1.00 97.94 17 LEU F C 1
ATOM 5696 O O . LEU F 1 17 ? -56.354 17.580 11.654 1.00 99.33 17 LEU F O 1
ATOM 5701 N N . TRP F 1 18 ? -55.889 15.775 10.365 1.00 94.94 18 TRP F N 1
ATOM 5702 C CA . TRP F 1 18 ? -57.057 15.952 9.491 1.00 98.66 18 TRP F CA 1
ATOM 5703 C C . TRP F 1 18 ? -58.351 15.896 10.281 1.00 108.83 18 TRP F C 1
ATOM 5704 O O . TRP F 1 18 ? -59.241 16.746 10.072 1.00 113.67 18 TRP F O 1
ATOM 5715 N N . SER F 1 19 ? -58.426 14.936 11.216 1.00 111.57 19 SER F N 1
ATOM 5716 C CA . SER F 1 19 ? -59.485 14.921 12.181 1.00 122.90 19 SER F CA 1
ATOM 5717 C C . SER F 1 19 ? -58.834 16.024 13.125 1.00 126.26 19 SER F C 1
ATOM 5718 O O . SER F 1 19 ? -57.564 16.238 13.201 1.00 132.15 19 SER F O 1
ATOM 5721 N N . ARG F 1 20 ? -59.684 16.709 13.844 1.00 131.22 20 ARG F N 1
ATOM 5722 C CA . ARG F 1 20 ? -59.376 17.910 14.587 1.00 135.34 20 ARG F CA 1
ATOM 5723 C C . ARG F 1 20 ? -59.349 19.215 13.812 1.00 134.42 20 ARG F C 1
ATOM 5724 O O . ARG F 1 20 ? -59.298 20.299 14.430 1.00 138.63 20 ARG F O 1
ATOM 5732 N N . THR F 1 21 ? -59.439 19.110 12.485 1.00 133.01 21 THR F N 1
ATOM 5733 C CA . THR F 1 21 ? -59.312 20.263 11.603 1.00 132.18 21 THR F CA 1
ATOM 5734 C C . THR F 1 21 ? -60.618 20.573 10.895 1.00 135.77 21 THR F C 1
ATOM 5735 O O . THR F 1 21 ? -60.935 19.925 9.901 1.00 136.25 21 THR F O 1
ATOM 5739 N N . PRO F 1 22 ? -61.365 21.589 11.386 1.00 141.90 22 PRO F N 1
ATOM 5740 C CA . PRO F 1 22 ? -62.591 21.947 10.680 1.00 145.59 22 PRO F CA 1
ATOM 5741 C C . PRO F 1 22 ? -62.322 22.354 9.230 1.00 143.07 22 PRO F C 1
ATOM 5742 O O . PRO F 1 22 ? -61.327 23.035 8.943 1.00 141.66 22 PRO F O 1
ATOM 5746 N N . GLY F 1 23 ? -63.183 21.890 8.328 1.00 143.45 23 GLY F N 1
ATOM 5747 C CA . GLY F 1 23 ? -63.027 22.137 6.899 1.00 141.98 23 GLY F CA 1
ATOM 5748 C C . GLY F 1 23 ? -62.385 21.003 6.124 1.00 137.38 23 GLY F C 1
ATOM 5749 O O . GLY F 1 23 ? -62.391 21.027 4.897 1.00 135.91 23 GLY F O 1
ATOM 5750 N N . ILE F 1 24 ? -61.817 20.016 6.820 1.00 138.17 24 ILE F N 1
ATOM 5751 C CA . ILE F 1 24 ? -61.257 18.837 6.167 1.00 136.39 24 ILE F CA 1
ATOM 5752 C C . ILE F 1 24 ? -62.276 17.704 6.292 1.00 140.61 24 ILE F C 1
ATOM 5753 O O . ILE F 1 24 ? -62.555 17.250 7.387 1.00 137.56 24 ILE F O 1
ATOM 5758 N N . ARG F 1 25 ? -62.829 17.257 5.165 1.00 146.54 25 ARG F N 1
ATOM 5759 C CA . ARG F 1 25 ? -63.753 16.121 5.165 1.00 151.75 25 ARG F CA 1
ATOM 5760 C C . ARG F 1 25 ? -62.940 14.835 5.025 1.00 150.48 25 ARG F C 1
ATOM 5761 O O . ARG F 1 25 ? -62.245 14.649 4.013 1.00 150.65 25 ARG F O 1
ATOM 5769 N N . LEU F 1 26 ? -63.031 13.961 6.029 1.00 153.22 26 LEU F N 1
ATOM 5770 C CA . LEU F 1 26 ? -62.381 12.640 6.002 1.00 149.46 26 LEU F CA 1
ATOM 5771 C C . LEU F 1 26 ? -63.246 11.657 5.197 1.00 151.60 26 LEU F C 1
ATOM 5772 O O . LEU F 1 26 ? -64.459 11.640 5.337 1.00 158.07 26 LEU F O 1
ATOM 5777 N N . ARG F 1 27 ? -62.620 10.838 4.359 1.00 147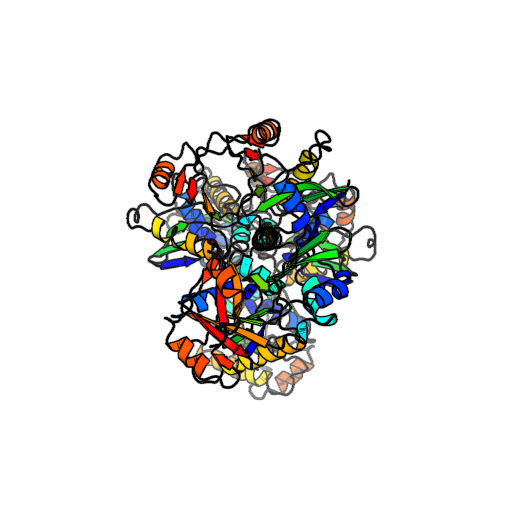.93 27 ARG F N 1
ATOM 5778 C CA . ARG F 1 27 ? -63.332 9.816 3.581 1.00 146.34 27 ARG F CA 1
ATOM 5779 C C . ARG F 1 27 ? -62.569 8.498 3.585 1.00 142.70 27 ARG F C 1
ATOM 5780 O O . ARG F 1 27 ? -61.492 8.414 4.181 1.00 143.01 27 ARG F O 1
ATOM 5788 N N . ALA F 1 28 ? -63.122 7.485 2.910 1.00 139.69 28 ALA F N 1
ATOM 5789 C CA . ALA F 1 28 ? -62.524 6.148 2.841 1.00 133.35 28 ALA F CA 1
ATOM 5790 C C . ALA F 1 28 ? -61.088 6.167 2.378 1.00 123.69 28 ALA F C 1
ATOM 5791 O O . ALA F 1 28 ? -60.260 5.470 2.958 1.00 119.62 28 ALA F O 1
ATOM 5793 N N . GLU F 1 29 ? -60.803 7.015 1.383 1.00 120.79 29 GLU F N 1
ATOM 5794 C CA . GLU F 1 29 ? -59.475 7.136 0.771 1.00 113.06 29 GLU F CA 1
ATOM 5795 C C . GLU F 1 29 ? -58.429 7.728 1.722 1.00 106.88 29 GLU F C 1
ATOM 5796 O O . GLU F 1 29 ? -57.244 7.738 1.393 1.00 98.52 29 GLU F O 1
ATOM 5802 N N . ASP F 1 30 ? -58.852 8.230 2.884 1.00 105.10 30 ASP F N 1
ATOM 5803 C CA . ASP F 1 30 ? -57.915 8.728 3.885 1.00 100.51 30 ASP F CA 1
ATOM 5804 C C . ASP F 1 30 ? -57.417 7.648 4.842 1.00 97.10 30 ASP F C 1
ATOM 5805 O O . ASP F 1 30 ? -56.501 7.919 5.609 1.00 90.35 30 ASP F O 1
ATOM 5810 N N . ALA F 1 31 ? -57.980 6.436 4.760 1.00 92.53 31 ALA F N 1
ATOM 5811 C CA . ALA F 1 31 ? -57.524 5.320 5.570 1.00 91.76 31 ALA F CA 1
ATOM 5812 C C . ALA F 1 31 ? -56.201 4.760 5.072 1.00 84.79 31 ALA F C 1
ATOM 5813 O O . ALA F 1 31 ? -55.790 5.002 3.930 1.00 84.21 31 ALA F O 1
ATOM 5815 N N . TYR F 1 32 ? -55.548 3.984 5.951 1.00 81.06 32 TYR F N 1
ATOM 5816 C CA . TYR F 1 32 ? -54.162 3.577 5.702 1.00 75.94 32 TYR F CA 1
ATOM 5817 C C . TYR F 1 32 ? -53.833 2.932 4.314 1.00 73.18 32 TYR F C 1
ATOM 5818 O O . TYR F 1 32 ? -52.892 3.363 3.670 1.00 68.14 32 TYR F O 1
ATOM 5827 N N . PRO F 1 33 ? -54.595 1.912 3.862 1.00 72.68 33 PRO F N 1
ATOM 5828 C CA . PRO F 1 33 ? -54.207 1.286 2.592 1.00 69.52 33 PRO F CA 1
ATOM 5829 C C . PRO F 1 33 ? -54.196 2.251 1.408 1.00 66.83 33 PRO F C 1
ATOM 5830 O O . PRO F 1 33 ? -53.289 2.201 0.551 1.00 62.97 33 PRO F O 1
ATOM 5834 N N . PHE F 1 34 ? -55.161 3.157 1.368 1.00 68.82 34 PHE F N 1
ATOM 5835 C CA . PHE F 1 34 ? -55.184 4.166 0.294 1.00 66.55 34 PHE F CA 1
ATOM 5836 C C . PHE F 1 34 ? -54.008 5.146 0.412 1.00 63.08 34 PHE F C 1
ATOM 5837 O O . PHE F 1 34 ? -53.393 5.533 -0.595 1.00 59.51 34 PHE F O 1
ATOM 5845 N N . PHE F 1 35 ? -53.717 5.560 1.650 1.00 62.93 35 PHE F N 1
ATOM 5846 C CA . PHE F 1 35 ? -52.587 6.458 1.942 1.00 60.20 35 PHE F CA 1
ATOM 5847 C C . PHE F 1 35 ? -51.280 5.805 1.511 1.00 56.81 35 PHE F C 1
ATOM 5848 O O . PHE F 1 35 ? -50.430 6.423 0.875 1.00 54.13 35 PHE F O 1
ATOM 5856 N N . LEU F 1 36 ? -51.137 4.528 1.851 1.00 57.19 36 LEU F N 1
ATOM 5857 C CA . LEU F 1 36 ? -49.963 3.762 1.459 1.00 55.44 36 LEU F CA 1
ATOM 5858 C C . LEU F 1 36 ? -49.781 3.725 -0.069 1.00 54.15 36 LEU F C 1
ATOM 5859 O O . LEU F 1 36 ? -48.693 4.006 -0.564 1.00 52.32 36 LEU F O 1
ATOM 5864 N N . ALA F 1 37 ? -50.846 3.384 -0.804 1.00 54.74 37 ALA F N 1
ATOM 5865 C CA . ALA F 1 37 ? -50.765 3.291 -2.248 1.00 54.47 37 ALA F CA 1
ATOM 5866 C C . ALA F 1 37 ? -50.480 4.674 -2.842 1.00 51.76 37 ALA F C 1
ATOM 5867 O O . ALA F 1 37 ? -49.699 4.783 -3.788 1.00 50.71 37 ALA F O 1
ATOM 5869 N N . TYR F 1 38 ? -51.074 5.712 -2.245 1.00 52.57 38 TYR F N 1
ATOM 5870 C CA . TYR F 1 38 ? -50.900 7.092 -2.718 1.00 52.08 38 TYR F CA 1
ATOM 5871 C C . TYR F 1 38 ? -49.455 7.525 -2.585 1.00 50.00 38 TYR F C 1
ATOM 5872 O O . TYR F 1 38 ? -48.869 8.070 -3.531 1.00 47.08 38 TYR F O 1
ATOM 5881 N N . LEU F 1 39 ? -48.853 7.256 -1.432 1.00 49.16 39 LEU F N 1
ATOM 5882 C CA . LEU F 1 39 ? -47.449 7.600 -1.237 1.00 47.95 39 LEU F CA 1
ATOM 5883 C C . LEU F 1 39 ? -46.504 6.786 -2.113 1.00 46.44 39 LEU F C 1
ATOM 5884 O O . LEU F 1 39 ? -45.451 7.265 -2.510 1.00 45.36 39 LEU F O 1
ATOM 5889 N N . GLN F 1 40 ? -46.830 5.527 -2.371 1.00 47.51 40 GLN F N 1
ATOM 5890 C CA . GLN F 1 40 ? -46.003 4.725 -3.251 1.00 47.54 40 GLN F CA 1
ATOM 5891 C C . GLN F 1 40 ? -46.027 5.272 -4.654 1.00 45.48 40 GLN F C 1
ATOM 5892 O O . GLN F 1 40 ? -45.032 5.156 -5.389 1.00 45.24 40 GLN F O 1
ATOM 5898 N N . ARG F 1 41 ? -47.192 5.751 -5.060 1.00 45.67 41 ARG F N 1
ATOM 5899 C CA . ARG F 1 41 ? -47.350 6.284 -6.410 1.00 44.27 41 ARG F CA 1
ATOM 5900 C C . ARG F 1 41 ? -46.721 7.656 -6.575 1.00 42.85 41 ARG F C 1
ATOM 5901 O O . ARG F 1 41 ? -46.203 7.975 -7.669 1.00 41.09 41 ARG F O 1
ATOM 5909 N N . ASN F 1 42 ? -46.749 8.439 -5.494 1.00 42.88 42 ASN F N 1
ATOM 5910 C CA . ASN F 1 42 ? -46.313 9.827 -5.480 1.00 42.41 42 ASN F CA 1
ATOM 5911 C C . ASN F 1 42 ? -45.208 10.099 -4.462 1.00 43.86 42 ASN F C 1
ATOM 5912 O O . ASN F 1 42 ? -45.354 10.938 -3.576 1.00 42.75 42 ASN F O 1
ATOM 5917 N N . PRO F 1 43 ? -44.094 9.361 -4.536 1.00 44.76 43 PRO F N 1
ATOM 5918 C CA . PRO F 1 43 ? -43.166 9.452 -3.388 1.00 45.95 43 PRO F CA 1
ATOM 5919 C C . PRO F 1 43 ? -42.486 10.806 -3.319 1.00 45.27 43 PRO F C 1
ATOM 5920 O O . PRO F 1 43 ? -42.073 11.349 -4.374 1.00 44.53 43 PRO F O 1
ATOM 5924 N N . GLY F 1 44 ? -42.430 11.354 -2.109 1.00 47.99 44 GLY F N 1
ATOM 5925 C CA . GLY F 1 44 ? -41.810 12.633 -1.898 1.00 48.44 44 GLY F CA 1
ATOM 5926 C C . GLY F 1 44 ? -42.625 13.840 -2.338 1.00 50.53 44 GLY F C 1
ATOM 5927 O O . GLY F 1 44 ? -42.144 14.951 -2.203 1.00 52.87 44 GLY F O 1
ATOM 5928 N N . LEU F 1 45 ? -43.848 13.660 -2.841 1.00 48.44 45 LEU F N 1
ATOM 5929 C CA . LEU F 1 45 ? -44.628 14.806 -3.293 1.00 48.21 45 LEU F CA 1
ATOM 5930 C C . LEU F 1 45 ? -45.531 15.394 -2.218 1.00 50.51 45 LEU F C 1
ATOM 5931 O O . LEU F 1 45 ? -45.896 16.537 -2.308 1.00 52.42 45 LEU F O 1
ATOM 5936 N N . SER F 1 46 ? -45.925 14.596 -1.246 1.00 48.62 46 SER F N 1
ATOM 5937 C CA . SER F 1 46 ? -46.632 15.105 -0.086 1.00 51.51 46 SER F CA 1
ATOM 5938 C C . SER F 1 46 ? -45.647 15.536 0.993 1.00 52.24 46 SER F C 1
ATOM 5939 O O . SER F 1 46 ? -44.637 14.860 1.253 1.00 51.61 46 SER F O 1
ATOM 5942 N N . LEU F 1 47 ? -45.956 16.658 1.643 1.00 54.43 47 LEU F N 1
ATOM 5943 C CA . LEU F 1 47 ? -45.051 17.260 2.610 1.00 56.57 47 LEU F CA 1
ATOM 5944 C C . LEU F 1 47 ? -45.742 17.463 3.949 1.00 59.39 47 LEU F C 1
ATOM 5945 O O . LEU F 1 47 ? -46.971 17.608 4.014 1.00 60.73 47 LEU F O 1
ATOM 5950 N N . LEU F 1 48 ? -44.953 17.480 5.023 1.00 60.75 48 LEU F N 1
ATOM 5951 C CA . LEU F 1 48 ? -45.450 17.932 6.320 1.00 63.76 48 LEU F CA 1
ATOM 5952 C C . LEU F 1 48 ? -44.417 18.825 6.992 1.00 66.59 48 LEU F C 1
ATOM 5953 O O . LEU F 1 48 ? -43.235 18.818 6.614 1.00 64.45 48 LEU F O 1
ATOM 5958 N N . VAL F 1 49 ? -44.869 19.567 8.010 1.00 70.79 49 VAL F N 1
ATOM 5959 C CA . VAL F 1 49 ? -43.975 20.340 8.880 1.00 75.09 49 VAL F CA 1
ATOM 5960 C C . VAL F 1 49 ? -44.147 19.785 10.272 1.00 77.01 49 VAL F C 1
ATOM 5961 O O . VAL F 1 49 ? -45.279 19.602 10.734 1.00 77.88 49 VAL F O 1
ATOM 5965 N N . GLU F 1 50 ? -43.033 19.526 10.937 1.00 79.58 50 GLU F N 1
ATOM 5966 C CA . GLU F 1 50 ? -43.074 19.085 12.322 1.00 83.35 50 GLU F CA 1
ATOM 5967 C C . GLU F 1 50 ? -42.199 19.972 13.195 1.00 87.56 50 GLU F C 1
ATOM 5968 O O . GLU F 1 50 ? -41.225 20.576 12.747 1.00 85.44 50 GLU F O 1
ATOM 5974 N N . THR F 1 51 ? -42.611 20.104 14.444 1.00 90.25 51 THR F N 1
ATOM 5975 C CA . THR F 1 51 ? -41.825 20.815 15.448 1.00 96.46 51 THR F CA 1
ATOM 5976 C C . THR F 1 51 ? -42.024 20.099 16.774 1.00 97.78 51 THR F C 1
ATOM 5977 O O . THR F 1 51 ? -43.155 19.728 17.113 1.00 98.48 51 THR F O 1
ATOM 5981 N N . GLU F 1 52 ? -40.922 19.859 17.487 1.00 101.42 52 GLU F N 1
ATOM 5982 C CA . GLU F 1 52 ? -40.947 19.211 18.805 1.00 104.17 52 GLU F CA 1
ATOM 5983 C C . GLU F 1 52 ? -41.656 17.843 18.735 1.00 101.81 52 GLU F C 1
ATOM 5984 O O . GLU F 1 52 ? -42.418 17.476 19.628 1.00 105.36 52 GLU F O 1
ATOM 5990 N N . GLY F 1 53 ? -41.418 17.115 17.642 1.00 98.88 53 GLY F N 1
ATOM 5991 C CA . GLY F 1 53 ? -42.055 15.825 17.392 1.00 95.88 53 GLY F CA 1
ATOM 5992 C C . GLY F 1 53 ? -43.543 15.821 17.057 1.00 94.95 53 GLY F C 1
ATOM 5993 O O . GLY F 1 53 ? -44.138 14.749 17.023 1.00 97.46 53 GLY F O 1
ATOM 5994 N N . GLU F 1 54 ? -44.154 16.988 16.834 1.00 92.54 54 GLU F N 1
ATOM 5995 C CA . GLU F 1 54 ? -45.586 17.079 16.508 1.00 91.88 54 GLU F CA 1
ATOM 5996 C C . GLU F 1 54 ? -45.771 17.621 15.099 1.00 88.45 54 GLU F C 1
ATOM 5997 O O . GLU F 1 54 ? -45.095 18.567 14.705 1.00 86.43 54 GLU F O 1
ATOM 6003 N N . VAL F 1 55 ? -46.694 17.023 14.353 1.00 84.35 55 VAL F N 1
ATOM 6004 C CA . VAL F 1 55 ? -46.992 17.477 13.000 1.00 81.87 55 VAL F CA 1
ATOM 6005 C C . VAL F 1 55 ? -47.946 18.664 13.099 1.00 85.23 55 VAL F C 1
ATOM 6006 O O . VAL F 1 55 ? -49.025 18.554 13.692 1.00 87.88 55 VAL F O 1
ATOM 6010 N N . ILE F 1 56 ? -47.529 19.787 12.515 1.00 84.73 56 ILE F N 1
ATOM 6011 C CA . ILE F 1 56 ? -48.270 21.045 12.599 1.00 89.06 56 ILE F CA 1
ATOM 6012 C C . ILE F 1 56 ? -48.796 21.531 11.250 1.00 87.92 56 ILE F C 1
ATOM 6013 O O . ILE F 1 56 ? -49.535 22.501 11.210 1.00 91.75 56 ILE F O 1
ATOM 6018 N N . ALA F 1 57 ? -48.421 20.872 10.153 1.00 82.79 57 ALA F N 1
ATOM 6019 C CA . ALA F 1 57 ? -48.910 21.260 8.833 1.00 80.96 57 ALA F CA 1
ATOM 6020 C C . ALA F 1 57 ? -48.678 20.142 7.846 1.00 76.82 57 ALA F C 1
ATOM 6021 O O . ALA F 1 57 ? -47.775 19.336 8.037 1.00 73.14 57 ALA F O 1
ATOM 6023 N N . CYS F 1 58 ? -49.505 20.102 6.808 1.00 76.63 58 CYS F N 1
ATOM 6024 C CA . CYS F 1 58 ? -49.330 19.121 5.727 1.00 74.11 58 CYS F CA 1
ATOM 6025 C C . CYS F 1 58 ? -49.943 19.582 4.420 1.00 72.85 58 CYS F C 1
ATOM 6026 O O . CYS F 1 58 ? -50.699 20.546 4.376 1.00 76.69 58 CYS F O 1
ATOM 6029 N N . LEU F 1 59 ? -49.510 18.914 3.350 1.00 69.10 59 LEU F N 1
ATOM 6030 C CA . LEU F 1 59 ? -50.015 19.152 2.025 1.00 67.17 59 LEU F CA 1
ATOM 6031 C C . LEU F 1 59 ? -49.791 17.877 1.249 1.00 63.34 59 LEU F C 1
ATOM 6032 O O . LEU F 1 59 ? -48.639 17.454 1.084 1.00 61.44 59 LEU F O 1
ATOM 6037 N N . MET F 1 60 ? -50.889 17.244 0.848 1.00 62.65 60 MET F N 1
ATOM 6038 C CA . MET F 1 60 ? -50.825 16.005 0.120 1.00 60.06 60 MET F CA 1
ATOM 6039 C C . MET F 1 60 ? -50.839 16.361 -1.350 1.00 57.91 60 MET F C 1
ATOM 6040 O O . MET F 1 60 ? -51.572 17.259 -1.777 1.00 60.01 60 MET F O 1
ATOM 6045 N N . ALA F 1 61 ? -49.999 15.691 -2.122 1.00 53.95 61 ALA F N 1
ATOM 6046 C CA . ALA F 1 61 ? -49.913 16.000 -3.530 1.00 52.23 61 ALA F CA 1
ATOM 6047 C C . ALA F 1 61 ? -49.487 14.799 -4.320 1.00 49.17 61 ALA F C 1
ATOM 6048 O O . ALA F 1 61 ? -48.838 13.892 -3.810 1.00 46.98 61 ALA F O 1
ATOM 6050 N N . GLY F 1 62 ? -49.880 14.808 -5.581 1.00 47.74 62 GLY F N 1
ATOM 6051 C CA . GLY F 1 62 ? -49.628 13.696 -6.486 1.00 45.50 62 GLY F CA 1
ATOM 6052 C C . GLY F 1 62 ? -49.928 14.109 -7.896 1.00 45.30 62 GLY F C 1
ATOM 6053 O O . GLY F 1 62 ? -50.324 15.254 -8.139 1.00 46.22 62 GLY F O 1
ATOM 6054 N N . HIS F 1 63 ? -49.739 13.184 -8.825 1.00 43.09 63 HIS F N 1
ATOM 6055 C CA . HIS F 1 63 ? -50.023 13.485 -10.229 1.00 43.00 63 HIS F CA 1
ATOM 6056 C C . HIS F 1 63 ? -50.360 12.214 -10.988 1.00 42.39 63 HIS F C 1
ATOM 6057 O O . HIS F 1 63 ? -50.042 11.090 -10.539 1.00 42.02 63 HIS F O 1
ATOM 6064 N N . ASP F 1 64 ? -51.000 12.412 -12.148 1.00 42.68 64 ASP F N 1
ATOM 6065 C CA . ASP F 1 64 ? -51.408 11.300 -13.011 1.00 42.62 64 ASP F CA 1
ATOM 6066 C C . ASP F 1 64 ? -50.544 11.188 -14.278 1.00 42.13 64 ASP F C 1
ATOM 6067 O O . ASP F 1 64 ? -50.923 10.530 -15.204 1.00 41.21 64 ASP F O 1
ATOM 6072 N N . GLY F 1 65 ? -49.446 11.917 -14.312 1.00 40.93 65 GLY F N 1
ATOM 6073 C CA . GLY F 1 65 ? -48.543 11.914 -15.466 1.00 41.25 65 GLY F CA 1
ATOM 6074 C C . GLY F 1 65 ? -48.862 13.031 -16.410 1.00 41.29 65 GLY F C 1
ATOM 6075 O O . GLY F 1 65 ? -48.200 13.198 -17.444 1.00 42.36 65 GLY F O 1
ATOM 6076 N N . ARG F 1 66 ? -49.900 13.812 -16.119 1.00 42.86 66 ARG F N 1
ATOM 6077 C CA . ARG F 1 66 ? -50.307 14.957 -16.944 1.00 44.65 66 ARG F CA 1
ATOM 6078 C C . ARG F 1 66 ? -50.493 16.229 -16.115 1.00 46.00 66 ARG F C 1
ATOM 6079 O O . ARG F 1 66 ? -50.051 17.310 -16.510 1.00 48.28 66 ARG F O 1
ATOM 6087 N N . ARG F 1 67 ? -51.227 16.106 -15.008 1.00 46.36 67 ARG F N 1
ATOM 6088 C CA . ARG F 1 67 ? -51.481 17.227 -14.116 1.00 47.94 67 ARG F CA 1
ATOM 6089 C C . ARG F 1 67 ? -51.214 16.845 -12.686 1.00 47.29 67 ARG F C 1
ATOM 6090 O O . ARG F 1 67 ? -51.285 15.659 -12.325 1.00 45.79 67 ARG F O 1
ATOM 6098 N N . GLY F 1 68 ? -50.896 17.858 -11.888 1.00 47.26 68 GLY F N 1
ATOM 6099 C CA . GLY F 1 68 ? -50.782 17.699 -10.443 1.00 47.36 68 GLY F CA 1
ATOM 6100 C C . GLY F 1 68 ? -52.106 17.989 -9.775 1.00 50.41 68 GLY F C 1
ATOM 6101 O O . GLY F 1 68 ? -52.895 18.801 -10.260 1.00 51.46 68 GLY F O 1
ATOM 6102 N N . TYR F 1 69 ? -52.350 17.317 -8.647 1.00 50.85 69 TYR F N 1
ATOM 6103 C CA . TYR F 1 69 ? -53.578 17.505 -7.870 1.00 54.91 69 TYR F CA 1
ATOM 6104 C C . TYR F 1 69 ? -53.175 17.568 -6.410 1.00 56.26 69 TYR F C 1
ATOM 6105 O O . TYR F 1 69 ? -52.466 16.680 -5.915 1.00 54.42 69 TYR F O 1
ATOM 6114 N N . LEU F 1 70 ? -53.579 18.636 -5.731 1.00 59.96 70 LEU F N 1
ATOM 6115 C CA . LEU F 1 70 ? -53.197 18.848 -4.346 1.00 63.36 70 LEU F CA 1
ATOM 6116 C C . LEU F 1 70 ? -54.427 18.744 -3.471 1.00 68.66 70 LEU F C 1
ATOM 6117 O O . LEU F 1 70 ? -55.513 19.135 -3.873 1.00 70.81 70 LEU F O 1
ATOM 6122 N N . GLN F 1 71 ? -54.257 18.242 -2.253 1.00 69.93 71 GLN F N 1
ATOM 6123 C CA . GLN F 1 71 ? -55.391 18.223 -1.314 1.00 76.63 71 GLN F CA 1
ATOM 6124 C C . GLN F 1 71 ? -54.922 18.128 0.139 1.00 76.62 71 GLN F C 1
ATOM 6125 O O . GLN F 1 71 ? -53.739 17.961 0.423 1.00 74.41 71 GLN F O 1
ATOM 6131 N N . HIS F 1 72 ? -55.863 18.303 1.056 1.00 81.76 72 HIS F N 1
ATOM 6132 C CA . HIS F 1 72 ? -55.579 18.273 2.487 1.00 82.91 72 HIS F CA 1
ATOM 6133 C C . HIS F 1 72 ? -54.425 19.213 2.878 1.00 80.64 72 HIS F C 1
ATOM 6134 O O . HIS F 1 72 ? -53.549 18.853 3.671 1.00 82.36 72 HIS F O 1
ATOM 6141 N N . LEU F 1 73 ? -54.489 20.449 2.390 1.00 80.44 73 LEU F N 1
ATOM 6142 C CA . LEU F 1 73 ? -53.637 21.525 2.855 1.00 80.36 73 LEU F CA 1
ATOM 6143 C C . LEU F 1 73 ? -54.127 21.924 4.244 1.00 84.47 73 LEU F C 1
ATOM 6144 O O . LEU F 1 73 ? -55.272 22.350 4.400 1.00 88.63 73 LEU F O 1
ATOM 6149 N N . VAL F 1 74 ? -53.263 21.774 5.252 1.00 83.99 74 VAL F N 1
ATOM 6150 C CA . VAL F 1 74 ? -53.589 22.118 6.625 1.00 87.36 74 VAL F CA 1
ATOM 6151 C C . VAL F 1 74 ? -52.405 22.779 7.330 1.00 87.53 74 VAL F C 1
ATOM 6152 O O . VAL F 1 74 ? -51.283 22.314 7.225 1.00 83.08 74 VAL F O 1
ATOM 6156 N N . VAL F 1 75 ? -52.683 23.846 8.082 1.00 91.81 75 VAL F N 1
ATOM 6157 C CA . VAL F 1 75 ? -51.751 24.383 9.059 1.00 93.60 75 VAL F CA 1
ATOM 6158 C C . VAL F 1 75 ? -52.532 24.453 10.363 1.00 98.24 75 VAL F C 1
ATOM 6159 O O . VAL F 1 75 ? -53.627 25.022 10.421 1.00 102.39 75 VAL F O 1
ATOM 6163 N N . ASP F 1 76 ? -51.956 23.869 11.401 1.00 99.61 76 ASP F N 1
ATOM 6164 C CA . ASP F 1 76 ? -52.512 23.935 12.760 1.00 104.11 76 ASP F CA 1
ATOM 6165 C C . ASP F 1 76 ? -52.754 25.400 13.169 1.00 109.87 76 ASP F C 1
ATOM 6166 O O . ASP F 1 76 ? -51.916 26.259 12.905 1.00 109.10 76 ASP F O 1
ATOM 6171 N N . PRO F 1 77 ? -53.909 25.696 13.797 1.00 115.05 77 PRO F N 1
ATOM 6172 C CA . PRO F 1 77 ? -54.254 27.084 14.139 1.00 121.22 77 PRO F CA 1
ATOM 6173 C C . PRO F 1 77 ? -53.192 27.885 14.906 1.00 124.03 77 PRO F C 1
ATOM 6174 O O . PRO F 1 77 ? -53.061 29.109 14.690 1.00 127.73 77 PRO F O 1
ATOM 6178 N N . GLY F 1 78 ? -52.447 27.204 15.783 1.00 121.24 78 GLY F N 1
ATOM 6179 C CA . GLY F 1 78 ? -51.366 27.829 16.533 1.00 122.87 78 GLY F CA 1
ATOM 6180 C C . GLY F 1 78 ? -50.171 28.301 15.729 1.00 119.92 78 GLY F C 1
ATOM 6181 O O . GLY F 1 78 ? -49.345 29.069 16.226 1.00 121.08 78 GLY F O 1
ATOM 6182 N N . TYR F 1 79 ? -50.094 27.872 14.466 1.00 114.38 79 TYR F N 1
ATOM 6183 C CA . TYR F 1 79 ? -48.976 28.173 13.593 1.00 112.57 79 TYR F CA 1
ATOM 6184 C C . TYR F 1 79 ? -49.424 28.841 12.300 1.00 113.15 79 TYR F C 1
ATOM 6185 O O . TYR F 1 79 ? -48.608 28.947 11.354 1.00 109.41 79 TYR F O 1
ATOM 6194 N N . ARG F 1 80 ? -50.635 29.423 12.264 1.00 118.55 80 ARG F N 1
ATOM 6195 C CA . ARG F 1 80 ? -51.103 30.143 11.053 1.00 120.69 80 ARG F CA 1
ATOM 6196 C C . ARG F 1 80 ? -50.559 31.563 10.932 1.00 123.23 80 ARG F C 1
ATOM 6197 O O . ARG F 1 80 ? -50.055 32.145 11.901 1.00 125.62 80 ARG F O 1
ATOM 6205 N N . GLY F 1 81 ? -50.515 32.033 9.692 1.00 120.89 81 GLY F N 1
ATOM 6206 C CA . GLY F 1 81 ? -49.937 33.324 9.359 1.00 123.77 81 GLY F CA 1
ATOM 6207 C C . GLY F 1 81 ? -48.418 33.430 9.371 1.00 121.70 81 GLY F C 1
ATOM 6208 O O . GLY F 1 81 ? -47.881 34.516 9.462 1.00 125.38 81 GLY F O 1
ATOM 6209 N N . LEU F 1 82 ? -47.731 32.293 9.255 1.00 117.04 82 LEU F N 1
ATOM 6210 C CA . LEU F 1 82 ? -46.271 32.205 9.315 1.00 114.62 82 LEU F CA 1
ATOM 6211 C C . LEU F 1 82 ? -45.693 31.791 7.973 1.00 109.06 82 LEU F C 1
ATOM 6212 O O . LEU F 1 82 ? -44.478 31.661 7.842 1.00 106.65 82 LEU F O 1
ATOM 6217 N N . GLY F 1 83 ? -46.551 31.617 6.969 1.00 105.62 83 GLY F N 1
ATOM 6218 C CA . GLY F 1 83 ? -46.091 31.265 5.641 1.00 100.55 83 GLY F CA 1
ATOM 6219 C C . GLY F 1 83 ? -45.883 29.778 5.464 1.00 94.95 83 GLY F C 1
ATOM 6220 O O . GLY F 1 83 ? -45.301 29.369 4.448 1.00 89.67 83 GLY F O 1
ATOM 6221 N N . LEU F 1 84 ? -46.361 28.946 6.398 1.00 93.79 84 LEU F N 1
ATOM 6222 C CA . LEU F 1 84 ? -46.145 27.481 6.259 1.00 90.19 84 LEU F CA 1
ATOM 6223 C C . LEU F 1 84 ? -46.878 26.852 5.067 1.00 86.77 84 LEU F C 1
ATOM 6224 O O . LEU F 1 84 ? -46.337 25.953 4.407 1.00 80.67 84 LEU F O 1
ATOM 6229 N N . ALA F 1 85 ? -48.093 27.307 4.774 1.00 89.13 85 ALA F N 1
ATOM 6230 C CA . ALA F 1 85 ? -48.819 26.773 3.616 1.00 87.74 85 ALA F CA 1
ATOM 6231 C C . ALA F 1 85 ? -48.099 27.164 2.325 1.00 87.42 85 ALA F C 1
ATOM 6232 O O . ALA F 1 85 ? -47.884 26.334 1.464 1.00 80.86 85 ALA F O 1
ATOM 6234 N N . ARG F 1 86 ? -47.697 28.431 2.225 1.00 92.52 86 ARG F N 1
ATOM 6235 C CA . ARG F 1 86 ? -46.922 28.897 1.068 1.00 93.17 86 ARG F CA 1
ATOM 6236 C C . ARG F 1 86 ? -45.599 28.131 0.907 1.00 88.20 86 ARG F C 1
ATOM 6237 O O . ARG F 1 86 ? -45.215 27.771 -0.205 1.00 84.01 86 ARG F O 1
ATOM 6245 N N . ARG F 1 87 ? -44.920 27.868 2.025 1.00 87.64 87 ARG F N 1
ATOM 6246 C CA . ARG F 1 87 ? -43.660 27.124 1.985 1.00 83.96 87 ARG F CA 1
ATOM 6247 C C . ARG F 1 87 ? -43.861 25.719 1.386 1.00 76.93 87 ARG F C 1
ATOM 6248 O O . ARG F 1 87 ? -43.105 25.273 0.504 1.00 73.94 87 ARG F O 1
ATOM 6256 N N . MET F 1 88 ? -44.910 25.045 1.850 1.00 74.58 88 MET F N 1
ATOM 6257 C CA . MET F 1 88 ? -45.234 23.712 1.350 1.00 70.56 88 MET F CA 1
ATOM 6258 C C . MET F 1 88 ? -45.650 23.762 -0.123 1.00 68.38 88 MET F C 1
ATOM 6259 O O . MET F 1 88 ? -45.217 22.915 -0.918 1.00 63.85 88 MET F O 1
ATOM 6264 N N . LEU F 1 89 ? -46.472 24.751 -0.472 1.00 70.44 89 LEU F N 1
ATOM 6265 C CA . LEU F 1 89 ? -46.950 24.905 -1.841 1.00 70.39 89 LEU F CA 1
ATOM 6266 C C . LEU F 1 89 ? -45.780 25.107 -2.817 1.00 68.92 89 LEU F C 1
ATOM 6267 O O . LEU F 1 89 ? -45.677 24.402 -3.853 1.00 63.79 89 LEU F O 1
ATOM 6272 N N . ASP F 1 90 ? -44.860 26.008 -2.473 1.00 70.99 90 ASP F N 1
ATOM 6273 C CA . ASP F 1 90 ? -43.693 26.250 -3.331 1.00 71.25 90 ASP F CA 1
ATOM 6274 C C . ASP F 1 90 ? -42.863 24.969 -3.574 1.00 67.45 90 ASP F C 1
ATOM 6275 O O . ASP F 1 90 ? -42.441 24.683 -4.710 1.00 64.62 90 ASP F O 1
ATOM 6280 N N . GLU F 1 91 ? -42.640 24.213 -2.502 1.00 67.14 91 GLU F N 1
ATOM 6281 C CA . GLU F 1 91 ? -41.823 23.005 -2.597 1.00 64.32 91 GLU F CA 1
ATOM 6282 C C . GLU F 1 91 ? -42.526 21.899 -3.386 1.00 60.28 91 GLU F C 1
ATOM 6283 O O . GLU F 1 91 ? -41.896 21.248 -4.233 1.00 59.06 91 GLU F O 1
ATOM 6289 N N . VAL F 1 92 ? -43.824 21.704 -3.150 1.00 59.06 92 VAL F N 1
ATOM 6290 C CA . VAL F 1 92 ? -44.583 20.707 -3.925 1.00 55.80 92 VAL F CA 1
ATOM 6291 C C . VAL F 1 92 ? -44.561 21.033 -5.412 1.00 54.15 92 VAL F C 1
ATOM 6292 O O . VAL F 1 92 ? -44.314 20.161 -6.243 1.00 51.88 92 VAL F O 1
ATOM 6296 N N . LEU F 1 93 ? -44.786 22.295 -5.741 1.00 55.76 93 LEU F N 1
ATOM 6297 C CA . LEU F 1 93 ? -44.808 22.689 -7.161 1.00 55.28 93 LEU F CA 1
ATOM 6298 C C . LEU F 1 93 ? -43.448 22.503 -7.828 1.00 53.62 93 LEU F C 1
ATOM 6299 O O . LEU F 1 93 ? -43.386 22.102 -8.984 1.00 51.73 93 LEU F O 1
ATOM 6304 N N . ALA F 1 94 ? -42.369 22.753 -7.097 1.00 54.47 94 ALA F N 1
ATOM 6305 C CA . ALA F 1 94 ? -41.017 22.500 -7.602 1.00 53.80 94 ALA F CA 1
ATOM 6306 C C . ALA F 1 94 ? -40.734 21.020 -7.839 1.00 51.21 94 ALA F C 1
ATOM 6307 O O . ALA F 1 94 ? -40.160 20.649 -8.879 1.00 50.17 94 ALA F O 1
ATOM 6309 N N . ARG F 1 95 ? -41.145 20.179 -6.890 1.00 50.19 95 ARG F N 1
ATOM 6310 C CA . ARG F 1 95 ? -41.001 18.722 -7.059 1.00 47.92 95 ARG F CA 1
ATOM 6311 C C . ARG F 1 95 ? -41.860 18.197 -8.219 1.00 47.41 95 ARG F C 1
ATOM 6312 O O . ARG F 1 95 ? -41.394 17.372 -9.039 1.00 44.62 95 ARG F O 1
ATOM 6320 N N . LEU F 1 96 ? -43.098 18.667 -8.314 1.00 47.55 96 LEU F N 1
ATOM 6321 C CA . LEU F 1 96 ? -43.921 18.318 -9.480 1.00 47.40 96 LEU F CA 1
ATOM 6322 C C . LEU F 1 96 ? -43.263 18.733 -10.810 1.00 46.27 96 LEU F C 1
ATOM 6323 O O . LEU F 1 96 ? -43.273 17.972 -11.816 1.00 44.56 96 LEU F O 1
ATOM 6328 N N . ALA F 1 97 ? -42.656 19.914 -10.846 1.00 47.87 97 ALA F N 1
ATOM 6329 C CA . ALA F 1 97 ? -42.007 20.386 -12.102 1.00 48.79 97 ALA F CA 1
ATOM 6330 C C . ALA F 1 97 ? -40.849 19.470 -12.521 1.00 48.88 97 ALA F C 1
ATOM 6331 O O . ALA F 1 97 ? -40.687 19.166 -13.723 1.00 45.44 97 ALA F O 1
ATOM 6333 N N . ARG F 1 98 ? -40.070 19.002 -11.552 1.00 49.40 98 ARG F N 1
ATOM 6334 C CA . ARG F 1 98 ? -39.003 18.036 -11.815 1.00 50.53 98 ARG F CA 1
ATOM 6335 C C . ARG F 1 98 ? -39.538 16.775 -12.509 1.00 47.03 98 ARG F C 1
ATOM 6336 O O . ARG F 1 98 ? -38.893 16.252 -13.422 1.00 47.30 98 ARG F O 1
ATOM 6344 N N . GLU F 1 99 ? -40.740 16.356 -12.152 1.00 44.94 99 GLU F N 1
ATOM 6345 C CA . GLU F 1 99 ? -41.373 15.192 -12.735 1.00 45.31 99 GLU F CA 1
ATOM 6346 C C . GLU F 1 99 ? -42.079 15.435 -14.088 1.00 44.84 99 GLU F C 1
ATOM 6347 O O . GLU F 1 99 ? -42.743 14.546 -14.576 1.00 43.95 99 GLU F O 1
ATOM 6353 N N . GLY F 1 100 ? -41.942 16.632 -14.639 1.00 43.58 100 GLY F N 1
ATOM 6354 C CA . GLY F 1 100 ? -42.595 17.048 -15.865 1.00 44.36 100 GLY F CA 1
ATOM 6355 C C . GLY F 1 100 ? -44.024 17.538 -15.741 1.00 46.79 100 GLY F C 1
ATOM 6356 O O . GLY F 1 100 ? -44.728 17.625 -16.735 1.00 47.34 100 GLY F O 1
ATOM 6357 N N . ILE F 1 101 ? -44.446 17.914 -14.540 1.00 44.24 101 ILE F N 1
ATOM 6358 C CA . ILE F 1 101 ? -45.832 18.330 -14.280 1.00 46.54 101 ILE F CA 1
ATOM 6359 C C . ILE F 1 101 ? -45.808 19.834 -14.078 1.00 48.35 101 ILE F C 1
ATOM 6360 O O . ILE F 1 101 ? -45.353 20.339 -13.060 1.00 49.78 101 ILE F O 1
ATOM 6365 N N . GLY F 1 102 ? -46.275 20.542 -15.100 1.00 50.62 102 GLY F N 1
ATOM 6366 C CA . GLY F 1 102 ? -46.215 21.992 -15.148 1.00 55.52 102 GLY F CA 1
ATOM 6367 C C . GLY F 1 102 ? -47.489 22.702 -14.746 1.00 56.83 102 GLY F C 1
ATOM 6368 O O . GLY F 1 102 ? -47.491 23.914 -14.644 1.00 62.39 102 GLY F O 1
ATOM 6369 N N . LYS F 1 103 ? -48.593 21.970 -14.641 1.00 56.30 103 LYS F N 1
ATOM 6370 C CA . LYS F 1 103 ? -49.872 22.551 -14.260 1.00 56.67 103 LYS F CA 1
ATOM 6371 C C . LYS F 1 103 ? -50.525 21.650 -13.242 1.00 55.95 103 LYS F C 1
ATOM 6372 O O . LYS F 1 103 ? -50.593 20.430 -13.425 1.00 51.12 103 LYS F O 1
ATOM 6378 N N . SER F 1 104 ? -51.048 22.280 -12.182 1.00 56.03 104 SER F N 1
ATOM 6379 C CA . SER F 1 104 ? -51.713 21.597 -11.107 1.00 58.09 104 SER F CA 1
ATOM 6380 C C . SER F 1 104 ? -53.058 22.228 -10.792 1.00 60.75 104 SER F C 1
ATOM 6381 O O . SER F 1 104 ? -53.309 23.386 -11.142 1.00 62.96 104 SER F O 1
ATOM 6384 N N . HIS F 1 105 ? -53.908 21.426 -10.151 1.00 61.00 105 HIS F N 1
ATOM 6385 C CA . HIS F 1 105 ? -55.286 21.789 -9.834 1.00 64.48 105 HIS F CA 1
ATOM 6386 C C . HIS F 1 105 ? -55.589 21.513 -8.376 1.00 65.89 105 HIS F C 1
ATOM 6387 O O . HIS F 1 105 ? -55.039 20.570 -7.783 1.00 64.08 105 HIS F O 1
ATOM 6394 N N . VAL F 1 106 ? -56.491 22.331 -7.813 1.00 70.82 106 VAL F N 1
ATOM 6395 C CA . VAL F 1 106 ? -57.156 22.035 -6.514 1.00 73.84 106 VAL F CA 1
ATOM 6396 C C . VAL F 1 106 ? -58.654 22.185 -6.693 1.00 77.38 106 VAL F C 1
ATOM 6397 O O . VAL F 1 106 ? -59.109 23.028 -7.472 1.00 76.80 106 VAL F O 1
ATOM 6401 N N . PHE F 1 107 ? -59.404 21.325 -6.004 1.00 78.25 107 PHE F N 1
ATOM 6402 C CA . PHE F 1 107 ? -60.866 21.391 -5.950 1.00 83.02 107 PHE F CA 1
ATOM 6403 C C . PHE F 1 107 ? -61.230 21.918 -4.576 1.00 86.41 107 PHE F C 1
ATOM 6404 O O . PHE F 1 107 ? -60.727 21.419 -3.571 1.00 84.86 107 PHE F O 1
ATOM 6412 N N . VAL F 1 108 ? -62.102 22.914 -4.529 1.00 90.19 108 VAL F N 1
ATOM 6413 C CA . VAL F 1 108 ? -62.497 23.513 -3.266 1.00 95.28 108 VAL F CA 1
ATOM 6414 C C . VAL F 1 108 ? -63.998 23.619 -3.261 1.00 100.94 108 VAL F C 1
ATOM 6415 O O . VAL F 1 108 ? -64.569 24.212 -4.165 1.00 101.66 108 VAL F O 1
ATOM 6419 N N . LEU F 1 109 ? -64.636 23.054 -2.238 1.00 104.54 109 LEU F N 1
ATOM 6420 C CA . LEU F 1 109 ? -66.087 23.107 -2.143 1.00 111.68 109 LEU F CA 1
ATOM 6421 C C . LEU F 1 109 ? -66.571 24.542 -2.058 1.00 117.43 109 LEU F C 1
ATOM 6422 O O . LEU F 1 109 ? -65.989 25.367 -1.366 1.00 117.33 109 LEU F O 1
ATOM 6427 N N . ASP F 1 110 ? -67.629 24.834 -2.791 1.00 123.21 110 ASP F N 1
ATOM 6428 C CA . ASP F 1 110 ? -68.211 26.152 -2.782 1.00 130.57 110 ASP F CA 1
ATOM 6429 C C . ASP F 1 110 ? -68.860 26.440 -1.393 1.00 137.21 110 ASP F C 1
ATOM 6430 O O . ASP F 1 110 ? -68.725 27.548 -0.871 1.00 138.83 110 ASP F O 1
ATOM 6435 N N . ALA F 1 111 ? -69.426 25.400 -0.767 1.00 140.20 111 ALA F N 1
ATOM 6436 C CA . ALA F 1 111 ? -70.181 25.497 0.525 1.00 148.74 111 ALA F CA 1
ATOM 6437 C C . ALA F 1 111 ? -69.367 25.642 1.778 1.00 150.72 111 ALA F C 1
ATOM 6438 O O . ALA F 1 111 ? -69.756 26.211 2.807 1.00 156.84 111 ALA F O 1
ATOM 6440 N N . ALA F 1 112 ? -68.245 24.997 1.762 1.00 148.65 112 ALA F N 1
ATOM 6441 C CA . ALA F 1 112 ? -67.239 25.480 2.683 1.00 150.87 112 ALA F CA 1
ATOM 6442 C C . ALA F 1 112 ? -67.107 26.992 2.734 1.00 155.56 112 ALA F C 1
ATOM 6443 O O . ALA F 1 112 ? -67.333 27.620 1.728 1.00 155.93 112 ALA F O 1
ATOM 6445 N N . GLU F 1 113 ? -66.591 27.539 3.839 1.00 160.74 113 GLU F N 1
ATOM 6446 C CA . GLU F 1 113 ? -66.062 28.916 3.840 1.00 167.05 113 GLU F CA 1
ATOM 6447 C C . GLU F 1 113 ? -65.062 29.056 2.670 1.00 159.39 113 GLU F C 1
ATOM 6448 O O . GLU F 1 113 ? -65.035 30.082 1.943 1.00 162.45 113 GLU F O 1
ATOM 6454 N N . GLU F 1 114 ? -64.166 28.090 2.532 1.00 153.40 114 GLU F N 1
ATOM 6455 C CA . GLU F 1 114 ? -63.311 27.607 3.587 1.00 150.74 114 GLU F CA 1
ATOM 6456 C C . GLU F 1 114 ? -62.059 27.982 2.883 1.00 135.65 114 GLU F C 1
ATOM 6457 O O . GLU F 1 114 ? -61.741 29.201 2.785 1.00 128.96 114 GLU F O 1
ATOM 6463 N N . A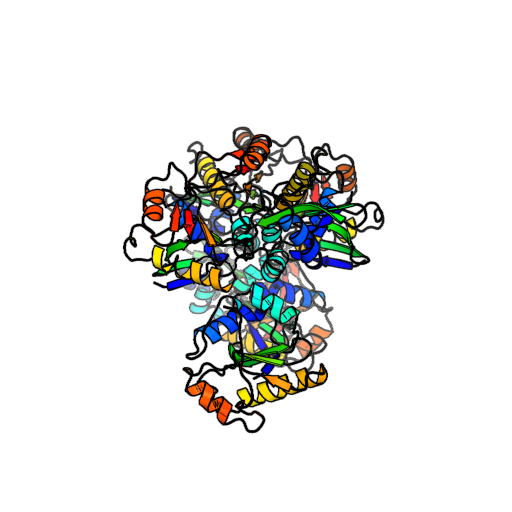LA F 1 115 ? -61.469 27.040 2.170 1.00 130.87 115 ALA F N 1
ATOM 6464 C CA . ALA F 1 115 ? -60.228 27.331 1.634 1.00 124.18 115 ALA F CA 1
ATOM 6465 C C . ALA F 1 115 ? -60.567 28.349 0.502 1.00 125.59 115 ALA F C 1
ATOM 6466 O O . ALA F 1 115 ? -59.653 28.832 -0.009 1.00 127.19 115 ALA F O 1
ATOM 6468 N N . GLN F 1 116 ? -61.819 28.810 0.207 1.00 123.94 116 GLN F N 1
ATOM 6469 C CA . GLN F 1 116 ? -62.013 29.722 -0.975 1.00 120.49 116 GLN F CA 1
ATOM 6470 C C . GLN F 1 116 ? -61.232 31.040 -0.868 1.00 120.45 116 GLN F C 1
ATOM 6471 O O . GLN F 1 116 ? -60.530 31.450 -1.809 1.00 118.35 116 GLN F O 1
ATOM 6477 N N . ALA F 1 117 ? -61.351 31.693 0.284 1.00 124.08 117 ALA F N 1
ATOM 6478 C CA . ALA F 1 117 ? -60.644 32.949 0.527 1.00 125.58 117 ALA F CA 1
ATOM 6479 C C . ALA F 1 117 ? -59.126 32.779 0.415 1.00 119.99 117 ALA F C 1
ATOM 6480 O O . ALA F 1 117 ? -58.437 33.604 -0.208 1.00 120.10 117 ALA F O 1
ATOM 6482 N N . PHE F 1 118 ? -58.614 31.683 0.981 1.00 115.51 118 PHE F N 1
ATOM 6483 C CA . PHE F 1 118 ? -57.193 31.364 0.869 1.00 110.09 118 PHE F CA 1
ATOM 6484 C C . PHE F 1 118 ? -56.755 31.238 -0.599 1.00 105.57 118 PHE F C 1
ATOM 6485 O O . PHE F 1 118 ? -55.780 31.855 -1.021 1.00 103.10 118 PHE F O 1
ATOM 6493 N N . TRP F 1 119 ? -57.467 30.428 -1.371 1.00 103.56 119 TRP F N 1
ATOM 6494 C CA . TRP F 1 119 ? -57.061 30.159 -2.749 1.00 99.93 119 TRP F CA 1
ATOM 6495 C C . TRP F 1 119 ? -57.210 31.377 -3.669 1.00 102.83 119 TRP F C 1
ATOM 6496 O O . TRP F 1 119 ? -56.346 31.616 -4.516 1.00 100.25 119 TRP F O 1
ATOM 6507 N N . ARG F 1 120 ? -58.247 32.179 -3.464 1.00 108.92 120 ARG F N 1
ATOM 6508 C CA . ARG F 1 120 ? -58.377 33.431 -4.212 1.00 112.26 120 ARG F CA 1
ATOM 6509 C C . ARG F 1 120 ? -57.212 34.395 -3.988 1.00 112.69 120 ARG F C 1
ATOM 6510 O O . ARG F 1 120 ? -56.922 35.217 -4.855 1.00 114.06 120 ARG F O 1
ATOM 6518 N N . ALA F 1 121 ? -56.570 34.304 -2.824 1.00 111.69 121 ALA F N 1
ATOM 6519 C CA . ALA F 1 121 ? -55.452 35.180 -2.468 1.00 113.07 121 ALA F CA 1
ATOM 6520 C C . ALA F 1 121 ? -54.086 34.728 -2.975 1.00 108.13 121 ALA F C 1
ATOM 6521 O O . ALA F 1 121 ? -53.119 35.465 -2.839 1.00 109.05 121 ALA F O 1
ATOM 6523 N N . GLN F 1 122 ? -53.990 33.539 -3.568 1.00 103.20 122 GLN F N 1
ATOM 6524 C CA . GLN F 1 122 ? -52.716 33.067 -4.093 1.00 99.60 122 GLN F CA 1
ATOM 6525 C C . GLN F 1 122 ? -52.550 33.539 -5.542 1.00 99.55 122 GLN F C 1
ATOM 6526 O O . GLN F 1 122 ? -53.253 33.070 -6.433 1.00 98.76 122 GLN F O 1
ATOM 6532 N N . SER F 1 123 ? -51.581 34.421 -5.779 1.00 100.83 123 SER F N 1
ATOM 6533 C CA . SER F 1 123 ? -51.429 35.059 -7.089 1.00 101.21 123 SER F CA 1
ATOM 6534 C C . SER F 1 123 ? -50.889 34.133 -8.183 1.00 95.48 123 SER F C 1
ATOM 6535 O O . SER F 1 123 ? -51.059 34.433 -9.356 1.00 93.98 123 SER F O 1
ATOM 6538 N N . ASP F 1 124 ? -50.268 33.017 -7.793 1.00 91.25 124 ASP F N 1
ATOM 6539 C CA . ASP F 1 124 ? -49.820 31.980 -8.738 1.00 85.51 124 ASP F CA 1
ATOM 6540 C C . ASP F 1 124 ? -50.912 30.968 -9.123 1.00 82.65 124 ASP F C 1
ATOM 6541 O O . ASP F 1 124 ? -50.658 30.059 -9.927 1.00 77.51 124 ASP F O 1
ATOM 6546 N N . TRP F 1 125 ? -52.119 31.134 -8.589 1.00 84.61 125 TRP F N 1
ATOM 6547 C CA . TRP F 1 125 ? -53.262 30.295 -8.928 1.00 83.72 125 TRP F CA 1
ATOM 6548 C C . TRP F 1 125 ? -54.369 31.169 -9.479 1.00 87.67 125 TRP F C 1
ATOM 6549 O O . TRP F 1 125 ? -54.439 32.380 -9.197 1.00 91.83 125 TRP F O 1
ATOM 6560 N N . GLU F 1 126 ? -55.261 30.556 -10.241 1.00 86.45 126 GLU F N 1
ATOM 6561 C CA . GLU F 1 126 ? -56.435 31.255 -10.740 1.00 91.34 126 GLU F CA 1
ATOM 6562 C C . GLU F 1 126 ? -57.657 30.370 -10.651 1.00 90.82 126 GLU F C 1
ATOM 6563 O O . GLU F 1 126 ? -57.612 29.175 -10.948 1.00 84.45 126 GLU F O 1
ATOM 6569 N N . ARG F 1 127 ? -58.756 30.983 -10.237 1.00 94.31 127 ARG F N 1
ATOM 6570 C CA . ARG F 1 127 ? -60.029 30.300 -10.184 1.00 96.56 127 ARG F CA 1
ATOM 6571 C C . ARG F 1 127 ? -60.520 30.098 -11.596 1.00 95.04 127 ARG F C 1
ATOM 6572 O O . ARG F 1 127 ? -60.583 31.049 -12.382 1.00 98.13 127 ARG F O 1
ATOM 6580 N N . ARG F 1 128 ? -60.895 28.874 -11.919 1.00 91.34 128 ARG F N 1
ATOM 6581 C CA . ARG F 1 128 ? -61.266 28.537 -13.287 1.00 89.66 128 ARG F CA 1
ATOM 6582 C C . ARG F 1 128 ? -62.730 28.870 -13.562 1.00 94.62 128 ARG F C 1
ATOM 6583 O O . ARG F 1 128 ? -63.621 28.405 -12.854 1.00 97.34 128 ARG F O 1
ATOM 6591 N N . LYS F 1 129 ? -62.967 29.719 -14.562 1.00 96.59 129 LYS F N 1
ATOM 6592 C CA . LYS F 1 129 ? -64.320 30.094 -14.977 1.00 101.75 129 LYS F CA 1
ATOM 6593 C C . LYS F 1 129 ? -64.562 29.709 -16.416 1.00 100.08 129 LYS F C 1
ATOM 6594 O O . LYS F 1 129 ? -65.530 30.174 -17.026 1.00 103.31 129 LYS F O 1
ATOM 6600 N N . ASP F 1 130 ? -63.702 28.829 -16.932 1.00 93.17 130 ASP F N 1
ATOM 6601 C CA . ASP F 1 130 ? -63.728 28.399 -18.329 1.00 91.18 130 ASP F CA 1
ATOM 6602 C C . ASP F 1 130 ? -64.042 26.911 -18.498 1.00 88.48 130 ASP F C 1
ATOM 6603 O O . ASP F 1 130 ? -64.127 26.443 -19.632 1.00 86.34 130 ASP F O 1
ATOM 6608 N N . ILE F 1 131 ? -64.249 26.188 -17.391 1.00 87.95 131 ILE F N 1
ATOM 6609 C CA . ILE F 1 131 ? -64.436 24.732 -17.419 1.00 86.42 131 ILE F CA 1
ATOM 6610 C C . ILE F 1 131 ? -65.572 24.291 -16.507 1.00 90.10 131 ILE F C 1
ATOM 6611 O O . ILE F 1 131 ? -65.912 24.975 -15.547 1.00 94.44 131 ILE F O 1
ATOM 6616 N N . GLN F 1 132 ? -66.143 23.139 -16.837 1.00 89.33 132 GLN F N 1
ATOM 6617 C CA . GLN F 1 132 ? -67.022 22.396 -15.948 1.00 90.42 132 GLN F CA 1
ATOM 6618 C C . GLN F 1 132 ? -66.286 21.130 -15.542 1.00 85.68 132 GLN F C 1
ATOM 6619 O O . GLN F 1 132 ? -65.487 20.597 -16.302 1.00 80.54 132 GLN F O 1
ATOM 6625 N N . VAL F 1 133 ? -66.564 20.661 -14.331 1.00 86.52 133 VAL F N 1
ATOM 6626 C CA . VAL F 1 133 ? -66.091 19.363 -13.865 1.00 83.11 133 VAL F CA 1
ATOM 6627 C C . VAL F 1 133 ? -67.281 18.413 -13.833 1.00 86.01 133 VAL F C 1
ATOM 6628 O O . VAL F 1 133 ? -68.352 18.773 -13.319 1.00 90.97 133 VAL F O 1
ATOM 6632 N N . PHE F 1 134 ? -67.110 17.227 -14.403 1.00 83.05 134 PHE F N 1
ATOM 6633 C CA . PHE F 1 134 ? -68.049 16.132 -14.216 1.00 85.91 134 PHE F CA 1
ATOM 6634 C C . PHE F 1 134 ? -67.313 15.054 -13.440 1.00 83.50 134 PHE F C 1
ATOM 6635 O O . PHE F 1 134 ? -66.130 14.800 -13.704 1.00 78.60 134 PHE F O 1
ATOM 6643 N N . SER F 1 135 ? -68.011 14.427 -12.490 1.00 86.43 135 SER F N 1
ATOM 6644 C CA . SER F 1 135 ? -67.437 13.365 -11.674 1.00 85.22 135 SER F CA 1
ATOM 6645 C C . SER F 1 135 ? -68.300 12.110 -11.667 1.00 88.43 135 SER F C 1
ATOM 6646 O O . SER F 1 135 ? -69.524 12.162 -11.822 1.00 93.24 135 SER F O 1
ATOM 6649 N N . THR F 1 136 ? -67.660 10.972 -11.453 1.00 86.36 136 THR F N 1
ATOM 6650 C CA . THR F 1 136 ? -68.406 9.739 -11.301 1.00 90.05 136 THR F CA 1
ATOM 6651 C C . THR F 1 136 ? -69.225 9.814 -10.009 1.00 95.87 136 THR F C 1
ATOM 6652 O O . THR F 1 136 ? -68.815 10.462 -9.040 1.00 95.50 136 THR F O 1
ATOM 6656 N N . ARG F 1 137 ? -70.385 9.172 -10.032 1.00 102.39 137 ARG F N 1
ATOM 6657 C CA . ARG F 1 137 ? -71.341 9.218 -8.916 1.00 109.20 137 ARG F CA 1
ATOM 6658 C C . ARG F 1 137 ? -70.935 8.350 -7.738 1.00 110.30 137 ARG F C 1
ATOM 6659 O O . ARG F 1 137 ? -70.366 7.282 -7.916 1.00 109.79 137 ARG F O 1
ATOM 6667 N N . MET G 1 1 ? -57.712 -20.160 -47.379 1.00 69.37 1 MET G N 1
ATOM 6668 C CA . MET G 1 1 ? -57.703 -21.248 -48.413 1.00 72.12 1 MET G CA 1
ATOM 6669 C C . MET G 1 1 ? -57.742 -20.729 -49.893 1.00 68.74 1 MET G C 1
ATOM 6670 O O . MET G 1 1 ? -58.808 -20.662 -50.521 1.00 81.74 1 MET G O 1
ATOM 6675 N N . GLN G 1 2 ? -56.550 -20.433 -50.444 1.00 55.93 2 GLN G N 1
ATOM 6676 C CA . GLN G 1 2 ? -56.361 -19.670 -51.687 1.00 44.20 2 GLN G CA 1
ATOM 6677 C C . GLN G 1 2 ? -55.430 -20.273 -52.774 1.00 36.54 2 GLN G C 1
ATOM 6678 O O . GLN G 1 2 ? -54.295 -20.594 -52.502 1.00 29.15 2 GLN G O 1
ATOM 6684 N N . LEU G 1 3 ? -55.956 -20.373 -53.978 1.00 28.09 3 LEU G N 1
ATOM 6685 C CA . LEU G 1 3 ? -55.211 -20.775 -55.186 1.00 28.93 3 LEU G CA 1
ATOM 6686 C C . LEU G 1 3 ? -54.752 -19.517 -55.898 1.00 27.62 3 LEU G C 1
ATOM 6687 O O . LEU G 1 3 ? -55.556 -18.591 -56.150 1.00 29.52 3 LEU G O 1
ATOM 6692 N N . ARG G 1 4 ? -53.463 -19.413 -56.202 1.00 23.84 4 ARG G N 1
ATOM 6693 C CA . ARG G 1 4 ? -52.970 -18.220 -56.858 1.00 21.31 4 ARG G CA 1
ATOM 6694 C C . ARG G 1 4 ? -51.714 -18.491 -57.660 1.00 21.40 4 ARG G C 1
ATOM 6695 O O . ARG G 1 4 ? -51.077 -19.536 -57.523 1.00 18.58 4 ARG G O 1
ATOM 6703 N N . SER G 1 5 ? -51.369 -17.545 -58.514 1.00 20.54 5 SER G N 1
ATOM 6704 C CA . SER G 1 5 ? -50.146 -17.602 -59.284 1.00 19.01 5 SER G CA 1
ATOM 6705 C C . SER G 1 5 ? -48.894 -17.542 -58.410 1.00 18.49 5 SER G C 1
ATOM 6706 O O . SER G 1 5 ? -48.784 -16.718 -57.489 1.00 19.22 5 SER G O 1
ATOM 6709 N N . VAL G 1 6 ? -47.930 -18.367 -58.754 1.00 15.91 6 VAL G N 1
ATOM 6710 C CA . VAL G 1 6 ? -46.606 -18.290 -58.154 1.00 15.04 6 VAL G CA 1
ATOM 6711 C C . VAL G 1 6 ? -45.876 -17.081 -58.683 1.00 15.31 6 VAL G C 1
ATOM 6712 O O . VAL G 1 6 ? -45.893 -16.826 -59.913 1.00 17.50 6 VAL G O 1
ATOM 6716 N N . ILE G 1 7 ? -45.179 -16.386 -57.794 1.00 16.63 7 ILE G N 1
ATOM 6717 C CA . ILE G 1 7 ? -44.283 -15.267 -58.155 1.00 18.35 7 ILE G CA 1
ATOM 6718 C C . ILE G 1 7 ? -42.909 -15.520 -57.588 1.00 18.17 7 ILE G C 1
ATOM 6719 O O . ILE G 1 7 ? -42.689 -16.432 -56.741 1.00 17.50 7 ILE G O 1
ATOM 6724 N N . ALA G 1 8 ? -41.933 -14.713 -58.016 1.00 20.40 8 ALA G N 1
ATOM 6725 C CA . ALA G 1 8 ? -40.527 -14.976 -57.595 1.00 21.85 8 ALA G CA 1
ATOM 6726 C C . ALA G 1 8 ? -40.308 -15.039 -56.109 1.00 21.13 8 ALA G C 1
ATOM 6727 O O . ALA G 1 8 ? -39.496 -15.842 -55.600 1.00 20.68 8 ALA G O 1
ATOM 6729 N N . ALA G 1 9 ? -41.040 -14.211 -55.333 1.00 21.79 9 ALA G N 1
ATOM 6730 C CA . ALA G 1 9 ? -40.886 -14.158 -53.908 1.00 23.57 9 ALA G CA 1
ATOM 6731 C C . ALA G 1 9 ? -41.325 -15.432 -53.197 1.00 21.14 9 ALA G C 1
ATOM 6732 O O . ALA G 1 9 ? -41.049 -15.617 -52.007 1.00 23.65 9 ALA G O 1
ATOM 6734 N N . ASP G 1 10 ? -42.049 -16.318 -53.935 1.00 18.77 10 ASP G N 1
ATOM 6735 C CA . ASP G 1 10 ? -42.489 -17.590 -53.384 1.00 18.35 10 ASP G CA 1
ATOM 6736 C C . ASP G 1 10 ? -41.381 -18.649 -53.380 1.00 17.91 10 ASP G C 1
ATOM 6737 O O . ASP G 1 10 ? -41.573 -19.762 -52.856 1.00 18.31 10 ASP G O 1
ATOM 6742 N N . HIS G 1 11 ? -40.201 -18.329 -53.913 1.00 17.29 11 HIS G N 1
ATOM 6743 C CA . HIS G 1 11 ? -39.184 -19.365 -54.011 1.00 17.45 11 HIS G CA 1
ATOM 6744 C C . HIS G 1 11 ? -38.829 -20.076 -52.688 1.00 19.39 11 HIS G C 1
ATOM 6745 O O . HIS G 1 11 ? -38.761 -21.321 -52.641 1.00 18.73 11 HIS G O 1
ATOM 6752 N N . PRO G 1 12 ? -38.558 -19.355 -51.593 1.00 18.57 12 PRO G N 1
ATOM 6753 C CA . PRO G 1 12 ? -38.184 -20.057 -50.365 1.00 19.89 12 PRO G CA 1
ATOM 6754 C C . PRO G 1 12 ? -39.262 -21.054 -49.903 1.00 19.46 12 PRO G C 1
ATOM 6755 O O . PRO G 1 12 ? -38.906 -22.161 -49.515 1.00 20.58 12 PRO G O 1
ATOM 6759 N N . ALA G 1 13 ? -40.511 -20.629 -49.932 1.00 19.77 13 ALA G N 1
ATOM 6760 C CA . ALA G 1 13 ? -41.607 -21.494 -49.460 1.00 21.10 13 ALA G CA 1
ATOM 6761 C C . ALA G 1 13 ? -41.772 -22.718 -50.365 1.00 19.68 13 ALA G C 1
ATOM 6762 O O . ALA G 1 13 ? -41.974 -23.859 -49.869 1.00 22.27 13 ALA G O 1
ATOM 6764 N N . LEU G 1 14 ? -41.643 -22.513 -51.655 1.00 18.48 14 LEU G N 1
ATOM 6765 C CA . LEU G 1 14 ? -41.820 -23.636 -52.647 1.00 17.71 14 LEU G CA 1
ATOM 6766 C C . LEU G 1 14 ? -40.630 -24.596 -52.553 1.00 18.61 14 LEU G C 1
ATOM 6767 O O . LEU G 1 14 ? -40.763 -25.812 -52.528 1.00 17.37 14 LEU G O 1
ATOM 6772 N N . PHE G 1 15 ? -39.420 -24.046 -52.429 1.00 17.34 15 PHE G N 1
ATOM 6773 C CA . PHE G 1 15 ? -38.240 -24.896 -52.336 1.00 18.98 15 PHE G CA 1
ATOM 6774 C C . PHE G 1 15 ? -38.311 -25.751 -51.078 1.00 19.65 15 PHE G 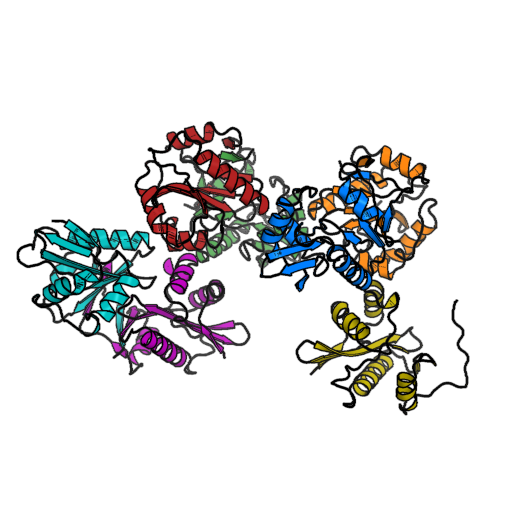C 1
ATOM 6775 O O . PHE G 1 15 ? -37.926 -26.933 -51.093 1.00 20.42 15 PHE G O 1
ATOM 6783 N N . ALA G 1 16 ? -38.764 -25.159 -49.978 1.00 20.73 16 ALA G N 1
ATOM 6784 C CA . ALA G 1 16 ? -38.952 -25.882 -48.719 1.00 23.66 16 ALA G CA 1
ATOM 6785 C C . ALA G 1 16 ? -39.993 -26.980 -48.886 1.00 23.95 16 ALA G C 1
ATOM 6786 O O . ALA G 1 16 ? -39.746 -28.108 -48.388 1.00 24.65 16 ALA G O 1
ATOM 6788 N N . LEU G 1 17 ? -41.090 -26.685 -49.565 1.00 20.99 17 LEU G N 1
ATOM 6789 C CA . LEU G 1 17 ? -42.109 -27.728 -49.863 1.00 21.02 17 LEU G CA 1
ATOM 6790 C C . LEU G 1 17 ? -41.532 -28.870 -50.669 1.00 20.80 17 LEU G C 1
ATOM 6791 O O . LEU G 1 17 ? -41.697 -30.055 -50.290 1.00 23.73 17 LEU G O 1
ATOM 6796 N N . TRP G 1 18 ? -40.807 -28.559 -51.714 1.00 19.54 18 TRP G N 1
ATOM 6797 C CA . TRP G 1 18 ? -40.176 -29.574 -52.551 1.00 19.74 18 TRP G CA 1
ATOM 6798 C C . TRP G 1 18 ? -39.223 -30.425 -51.744 1.00 22.84 18 TRP G C 1
ATOM 6799 O O . TRP G 1 18 ? -39.186 -31.657 -51.916 1.00 26.60 18 TRP G O 1
ATOM 6810 N N . SER G 1 19 ? -38.404 -29.767 -50.916 1.00 21.53 19 SER G N 1
ATOM 6811 C CA . SER G 1 19 ? -37.417 -30.449 -50.089 1.00 24.79 19 SER G CA 1
ATOM 6812 C C . SER G 1 19 ? -38.011 -31.444 -49.162 1.00 27.46 19 SER G C 1
ATOM 6813 O O . SER G 1 19 ? -37.349 -32.439 -48.911 1.00 31.76 19 SER G O 1
ATOM 6816 N N . ARG G 1 20 ? -39.188 -31.156 -48.598 1.00 26.94 20 ARG G N 1
ATOM 6817 C CA . ARG G 1 20 ? -39.783 -32.051 -47.602 1.00 27.57 20 ARG G CA 1
ATOM 6818 C C . ARG G 1 20 ? -40.743 -33.064 -48.218 1.00 28.29 20 ARG G C 1
ATOM 6819 O O . ARG G 1 20 ? -41.359 -33.845 -47.446 1.00 30.50 20 ARG G O 1
ATOM 6827 N N . THR G 1 21 ? -40.819 -33.156 -49.533 1.00 28.43 21 THR G N 1
ATOM 6828 C CA . THR G 1 21 ? -41.785 -34.085 -50.188 1.00 28.02 21 THR G CA 1
ATOM 6829 C C . THR G 1 21 ? -41.027 -35.247 -50.804 1.00 29.67 21 THR G C 1
ATOM 6830 O O . THR G 1 21 ? -40.344 -35.098 -51.822 1.00 31.81 21 THR G O 1
ATOM 6834 N N . PRO G 1 22 ? -41.203 -36.466 -50.201 1.00 35.53 22 PRO G N 1
ATOM 6835 C CA . PRO G 1 22 ? -40.644 -37.626 -50.857 1.00 37.08 22 PRO G CA 1
ATOM 6836 C C . PRO G 1 22 ? -41.195 -37.807 -52.254 1.00 35.42 22 PRO G C 1
ATOM 6837 O O . PRO G 1 22 ? -42.394 -37.562 -52.506 1.00 41.50 22 PRO G O 1
ATOM 6841 N N . GLY G 1 23 ? -40.339 -38.167 -53.190 1.00 39.30 23 GLY G N 1
ATOM 6842 C CA . GLY G 1 23 ? -40.723 -38.284 -54.597 1.00 39.05 23 GLY G CA 1
ATOM 6843 C C . GLY G 1 23 ? -40.392 -37.090 -55.472 1.00 39.02 23 GLY G C 1
ATOM 6844 O O . GLY G 1 23 ? -40.436 -37.191 -56.702 1.00 49.82 23 GLY G O 1
ATOM 6845 N N . ILE G 1 24 ? -40.011 -35.966 -54.855 1.00 37.37 24 ILE G N 1
ATOM 6846 C CA . ILE G 1 24 ? -39.555 -34.807 -55.603 1.00 31.25 24 ILE G CA 1
ATOM 6847 C C . ILE G 1 24 ? -38.010 -34.760 -55.584 1.00 36.48 24 ILE G C 1
ATOM 6848 O O . ILE G 1 24 ? -37.425 -34.568 -54.528 1.00 39.86 24 ILE G O 1
ATOM 6853 N N . ARG G 1 25 ? -37.365 -34.911 -56.749 1.00 40.18 25 ARG G N 1
ATOM 6854 C CA . ARG G 1 25 ? -35.881 -34.765 -56.803 1.00 47.75 25 ARG G CA 1
ATOM 6855 C C . ARG G 1 25 ? -35.552 -33.308 -57.137 1.00 43.12 25 ARG G C 1
ATOM 6856 O O . ARG G 1 25 ? -35.988 -32.762 -58.175 1.00 44.15 25 ARG G O 1
ATOM 6864 N N . LEU G 1 26 ? -34.806 -32.705 -56.235 1.00 45.38 26 LEU G N 1
ATOM 6865 C CA . LEU G 1 26 ? -34.289 -31.342 -56.429 1.00 53.17 26 LEU G CA 1
ATOM 6866 C C . LEU G 1 26 ? -33.044 -31.332 -57.300 1.00 58.26 26 LEU G C 1
ATOM 6867 O O . LEU G 1 26 ? -32.189 -32.197 -57.162 1.00 62.85 26 LEU G O 1
ATOM 6872 N N . ARG G 1 27 ? -32.962 -30.380 -58.219 1.00 53.76 27 ARG G N 1
ATOM 6873 C CA . ARG G 1 27 ? -31.798 -30.248 -59.091 1.00 56.57 27 ARG G CA 1
ATOM 6874 C C . ARG G 1 27 ? -31.390 -28.791 -59.213 1.00 57.80 27 ARG G C 1
ATOM 6875 O O . ARG G 1 27 ? -32.031 -27.914 -58.628 1.00 40.81 27 ARG G O 1
ATOM 6883 N N . ALA G 1 28 ? -30.344 -28.538 -59.996 1.00 51.62 28 ALA G N 1
ATOM 6884 C CA . ALA G 1 28 ? -29.827 -27.193 -60.191 1.00 44.55 28 ALA G CA 1
ATOM 6885 C C . ALA G 1 28 ? -30.865 -26.207 -60.623 1.00 37.00 28 ALA G C 1
ATOM 6886 O O . ALA G 1 28 ? -30.865 -25.081 -60.109 1.00 30.84 28 ALA G O 1
ATOM 6888 N N . GLU G 1 29 ? -31.767 -26.622 -61.522 1.00 26.94 29 GLU G N 1
ATOM 6889 C CA . GLU G 1 29 ? -32.791 -25.754 -62.123 1.00 27.81 29 GLU G CA 1
ATOM 6890 C C . GLU G 1 29 ? -33.847 -25.381 -61.143 1.00 18.19 29 GLU G C 1
ATOM 6891 O O . GLU G 1 29 ? -34.695 -24.543 -61.434 1.00 24.31 29 GLU G O 1
ATOM 6897 N N . ASP G 1 30 ? -33.806 -25.982 -59.932 1.00 22.15 30 ASP G N 1
ATOM 6898 C CA . ASP G 1 30 ? -34.775 -25.600 -58.888 1.00 19.72 30 ASP G CA 1
ATOM 6899 C C . ASP G 1 30 ? -34.274 -24.445 -58.028 1.00 17.90 30 ASP G C 1
ATOM 6900 O O . ASP G 1 30 ? -35.059 -23.890 -57.224 1.00 19.78 30 ASP G O 1
ATOM 6905 N N . ALA G 1 31 ? -33.043 -24.022 -58.267 1.00 17.50 31 ALA G N 1
ATOM 6906 C CA . ALA G 1 31 ? -32.486 -22.887 -57.479 1.00 17.68 31 ALA G CA 1
ATOM 6907 C C . ALA G 1 31 ? -33.048 -21.590 -58.028 1.00 16.16 31 ALA G C 1
ATOM 6908 O O . ALA G 1 31 ? -33.541 -21.472 -59.136 1.00 16.16 31 ALA G O 1
ATOM 6910 N N . TYR G 1 32 ? -32.856 -20.546 -57.191 1.00 15.79 32 TYR G N 1
ATOM 6911 C CA . TYR G 1 32 ? -33.540 -19.270 -57.476 1.00 15.51 32 TYR G CA 1
ATOM 6912 C C . TYR G 1 32 ? -33.364 -18.688 -58.898 1.00 14.85 32 TYR G C 1
ATOM 6913 O O . TYR G 1 32 ? -34.345 -18.250 -59.483 1.00 15.28 32 TYR G O 1
ATOM 6922 N N . PRO G 1 33 ? -32.109 -18.601 -59.400 1.00 17.05 33 PRO G N 1
ATOM 6923 C CA . PRO G 1 33 ? -32.015 -17.902 -60.718 1.00 15.77 33 PRO G CA 1
ATOM 6924 C C . PRO G 1 33 ? -32.820 -18.578 -61.840 1.00 15.01 33 PRO G C 1
ATOM 6925 O O . PRO G 1 33 ? -33.434 -17.893 -62.676 1.00 14.48 33 PRO G O 1
ATOM 6929 N N . PHE G 1 34 ? -32.824 -19.913 -61.827 1.00 15.92 34 PHE G N 1
ATOM 6930 C CA . PHE G 1 34 ? -33.605 -20.675 -62.816 1.00 16.78 34 PHE G CA 1
ATOM 6931 C C . PHE G 1 34 ? -35.099 -20.452 -62.612 1.00 15.73 34 PHE G C 1
ATOM 6932 O O . PHE G 1 34 ? -35.871 -20.271 -63.570 1.00 16.43 34 PHE G O 1
ATOM 6940 N N . PHE G 1 35 ? -35.530 -20.462 -61.347 1.00 15.14 35 PHE G N 1
ATOM 6941 C CA . PHE G 1 35 ? -36.928 -20.186 -60.985 1.00 15.53 35 PHE G CA 1
ATOM 6942 C C . PHE G 1 35 ? -37.389 -18.807 -61.412 1.00 14.78 35 PHE G C 1
ATOM 6943 O O . PHE G 1 35 ? -38.440 -18.629 -62.009 1.00 14.31 35 PHE G O 1
ATOM 6951 N N . LEU G 1 36 ? -36.521 -17.806 -61.164 1.00 14.58 36 LEU G N 1
ATOM 6952 C CA . LEU G 1 36 ? -36.770 -16.450 -61.587 1.00 14.63 36 LEU G CA 1
ATOM 6953 C C . LEU G 1 36 ? -36.946 -16.354 -63.127 1.00 13.64 36 LEU G C 1
ATOM 6954 O O . LEU G 1 36 ? -37.945 -15.772 -63.598 1.00 14.60 36 LEU G O 1
ATOM 6959 N N . ALA G 1 37 ? -36.017 -16.942 -63.877 1.00 14.45 37 ALA G N 1
ATOM 6960 C CA . ALA G 1 37 ? -36.119 -16.850 -65.334 1.00 15.46 37 ALA G CA 1
ATOM 6961 C C . ALA G 1 37 ? -37.384 -17.648 -65.809 1.00 13.59 37 ALA G C 1
ATOM 6962 O O . ALA G 1 37 ? -38.050 -17.167 -66.766 1.00 14.53 37 ALA G O 1
ATOM 6964 N N . TYR G 1 38 ? -37.697 -18.739 -65.145 1.00 13.31 38 TYR G N 1
ATOM 6965 C CA . TYR G 1 38 ? -38.856 -19.580 -65.514 1.00 13.05 38 TYR G CA 1
ATOM 6966 C C . TYR G 1 38 ? -40.122 -18.798 -65.348 1.00 13.09 38 TYR G C 1
ATOM 6967 O O . TYR G 1 38 ? -40.998 -18.814 -66.226 1.00 13.50 38 TYR G O 1
ATOM 6976 N N . LEU G 1 39 ? -40.271 -18.101 -64.210 1.00 13.22 39 LEU G N 1
ATOM 6977 C CA . LEU G 1 39 ? -41.450 -17.330 -63.977 1.00 14.27 39 LEU G CA 1
ATOM 6978 C C . LEU G 1 39 ? -41.567 -16.126 -64.899 1.00 15.65 39 LEU G C 1
ATOM 6979 O O . LEU G 1 39 ? -42.695 -15.724 -65.229 1.00 18.54 39 LEU G O 1
ATOM 6984 N N . GLN G 1 40 ? -40.449 -15.490 -65.265 1.00 13.83 40 GLN G N 1
ATOM 6985 C CA . GLN G 1 40 ? -40.483 -14.389 -66.198 1.00 14.87 40 GLN G CA 1
ATOM 6986 C C . GLN G 1 40 ? -40.949 -14.827 -67.591 1.00 14.07 40 GLN G C 1
ATOM 6987 O O . GLN G 1 40 ? -41.679 -14.094 -68.257 1.00 16.72 40 GLN G O 1
ATOM 6993 N N . ARG G 1 41 ? -40.560 -16.034 -67.929 1.00 14.77 41 ARG G N 1
ATOM 6994 C CA . ARG G 1 41 ? -40.981 -16.656 -69.213 1.00 13.66 41 ARG G CA 1
ATOM 6995 C C . ARG G 1 41 ? -42.400 -17.152 -69.258 1.00 15.20 41 ARG G C 1
ATOM 6996 O O . ARG G 1 41 ? -43.074 -17.016 -70.294 1.00 15.39 41 ARG G O 1
ATOM 7004 N N . ASN G 1 42 ? -42.852 -17.600 -68.099 1.00 13.58 42 ASN G N 1
ATOM 7005 C CA . ASN G 1 42 ? -44.156 -18.279 -67.952 1.00 12.65 42 ASN G CA 1
ATOM 7006 C C . ASN G 1 42 ? -45.013 -17.613 -66.872 1.00 12.69 42 ASN G C 1
ATOM 70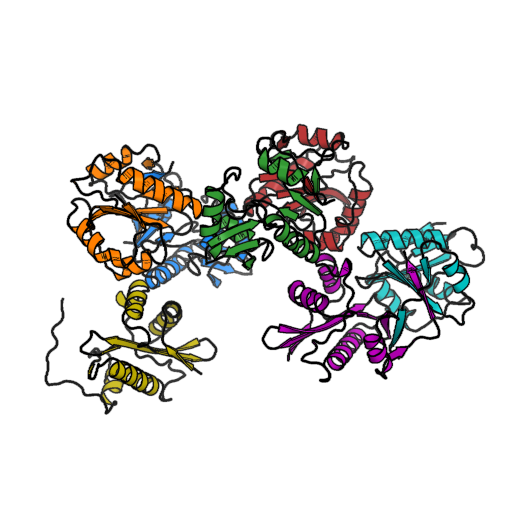07 O O . ASN G 1 42 ? -45.500 -18.280 -65.956 1.00 13.09 42 ASN G O 1
ATOM 7012 N N . PRO G 1 43 ? -45.239 -16.301 -66.952 1.00 14.40 43 PRO G N 1
ATOM 7013 C CA . PRO G 1 43 ? -45.912 -15.617 -65.854 1.00 16.04 43 PRO G CA 1
ATOM 7014 C C . PRO G 1 43 ? -47.367 -16.083 -65.702 1.00 15.73 43 PRO G C 1
ATOM 7015 O O . PRO G 1 43 ? -48.106 -16.241 -66.703 1.00 16.69 43 PRO G O 1
ATOM 7019 N N . GLY G 1 44 ? -47.754 -16.336 -64.478 1.00 16.53 44 GLY G N 1
ATOM 7020 C CA . GLY G 1 44 ? -49.097 -16.806 -64.189 1.00 19.16 44 GLY G CA 1
ATOM 7021 C C . GLY G 1 44 ? -49.424 -18.231 -64.523 1.00 19.07 44 GLY G C 1
ATOM 7022 O O . GLY G 1 44 ? -50.569 -18.743 -64.276 1.00 29.48 44 GLY G O 1
ATOM 7023 N N . LEU G 1 45 ? -48.477 -19.028 -64.979 1.00 16.86 45 LEU G N 1
ATOM 7024 C CA . LEU G 1 45 ? -48.811 -20.385 -65.370 1.00 16.47 45 LEU G CA 1
ATOM 7025 C C . LEU G 1 45 ? -48.550 -21.412 -64.227 1.00 20.43 45 LEU G C 1
ATOM 7026 O O . LEU G 1 45 ? -49.061 -22.531 -64.277 1.00 28.14 45 LEU G O 1
ATOM 7031 N N . SER G 1 46 ? -47.630 -21.115 -63.335 1.00 15.06 46 SER G N 1
ATOM 7032 C CA . SER G 1 46 ? -47.457 -21.959 -62.179 1.00 14.33 46 SER G CA 1
ATOM 7033 C C . SER G 1 46 ? -48.361 -21.496 -61.052 1.00 16.31 46 SER G C 1
ATOM 7034 O O . SER G 1 46 ? -48.537 -20.287 -60.845 1.00 16.69 46 SER G O 1
ATOM 7037 N N . LEU G 1 47 ? -48.894 -22.450 -60.271 1.00 13.76 47 LEU G N 1
ATOM 7038 C CA . LEU G 1 47 ? -49.860 -22.185 -59.257 1.00 14.77 47 LEU G CA 1
ATOM 7039 C C . LEU G 1 47 ? -49.451 -22.754 -57.887 1.00 15.36 47 LEU G C 1
ATOM 7040 O O . LEU G 1 47 ? -48.680 -23.722 -57.868 1.00 14.70 47 LEU G O 1
ATOM 7045 N N . LEU G 1 48 ? -49.924 -22.125 -56.825 1.00 16.10 48 LEU G N 1
ATOM 7046 C CA . LEU G 1 48 ? -49.792 -22.700 -55.489 1.00 16.15 48 LEU G CA 1
ATOM 7047 C C . LEU G 1 48 ? -51.083 -22.520 -54.721 1.00 17.90 48 LEU G C 1
ATOM 7048 O O . LEU G 1 48 ? -51.953 -21.738 -55.137 1.00 19.33 48 LEU G O 1
ATOM 7053 N N . VAL G 1 49 ? -51.203 -23.320 -53.664 1.00 19.13 49 VAL G N 1
ATOM 7054 C CA . VAL G 1 49 ? -52.313 -23.186 -52.727 1.00 21.27 49 VAL G CA 1
ATOM 7055 C C . VAL G 1 49 ? -51.714 -22.838 -51.402 1.00 23.24 49 VAL G C 1
ATOM 7056 O O . VAL G 1 49 ? -50.805 -23.521 -50.976 1.00 21.58 49 VAL G O 1
ATOM 7060 N N . GLU G 1 50 ? -52.237 -21.812 -50.742 1.00 24.84 50 GLU G N 1
ATOM 7061 C CA . GLU G 1 50 ? -51.817 -21.464 -49.418 1.00 28.74 50 GLU G CA 1
ATOM 7062 C C . GLU G 1 50 ? -53.005 -21.372 -48.457 1.00 30.73 50 GLU G C 1
ATOM 7063 O O . GLU G 1 50 ? -54.167 -21.169 -48.859 1.00 32.64 50 GLU G O 1
ATOM 7069 N N . THR G 1 51 ? -52.712 -21.716 -47.220 1.00 33.96 51 THR G N 1
ATOM 7070 C CA . THR G 1 51 ? -53.710 -21.611 -46.154 1.00 36.92 51 THR G CA 1
ATOM 7071 C C . THR G 1 51 ? -52.964 -21.203 -44.900 1.00 45.43 51 THR G C 1
ATOM 7072 O O . THR G 1 51 ? -51.912 -21.778 -44.599 1.00 38.57 51 THR G O 1
ATOM 7076 N N . GLU G 1 52 ? -53.496 -20.201 -44.192 1.00 49.60 52 GLU G N 1
ATOM 7077 C CA . GLU G 1 52 ? -52.926 -19.728 -42.921 1.00 56.78 52 GLU G CA 1
ATOM 7078 C C . GLU G 1 52 ? -51.459 -19.301 -43.107 1.00 53.47 52 GLU G C 1
ATOM 7079 O O . GLU G 1 52 ? -50.616 -19.582 -42.265 1.00 49.75 52 GLU G O 1
ATOM 7085 N N . GLY G 1 53 ? -51.174 -18.670 -44.249 1.00 51.84 53 GLY G N 1
ATOM 7086 C CA . GLY G 1 53 ? -49.827 -18.265 -44.611 1.00 50.97 53 GLY G CA 1
ATOM 7087 C C . GLY G 1 53 ? -48.810 -19.365 -44.944 1.00 45.81 53 GLY G C 1
ATOM 7088 O O . GLY G 1 53 ? -47.630 -19.058 -45.072 1.00 46.42 53 GLY G O 1
ATOM 7089 N N . GLU G 1 54 ? -49.248 -20.620 -45.067 1.00 38.97 54 GLU G N 1
ATOM 7090 C CA . GLU G 1 54 ? -48.355 -21.729 -45.403 1.00 36.46 54 GLU G CA 1
ATOM 7091 C C . GLU G 1 54 ? -48.722 -22.284 -46.790 1.00 29.82 54 GLU G C 1
ATOM 7092 O O . GLU G 1 54 ? -49.912 -22.484 -47.117 1.00 30.22 54 GLU G O 1
ATOM 7098 N N . VAL G 1 55 ? -47.701 -22.558 -47.585 1.00 26.90 55 VAL G N 1
ATOM 7099 C CA . VAL G 1 55 ? -47.925 -23.165 -48.908 1.00 24.24 55 VAL G CA 1
ATOM 7100 C C . VAL G 1 55 ? -48.099 -24.677 -48.761 1.00 25.32 55 VAL G C 1
ATOM 7101 O O . VAL G 1 55 ? -47.271 -25.340 -48.188 1.00 28.32 55 VAL G O 1
ATOM 7105 N N . ILE G 1 56 ? -49.211 -25.215 -49.239 1.00 22.28 56 ILE G N 1
ATOM 7106 C CA . ILE G 1 56 ? -49.605 -26.592 -49.032 1.00 23.48 56 ILE G CA 1
ATOM 7107 C C . ILE G 1 56 ? -49.669 -27.379 -50.328 1.00 20.46 56 ILE G C 1
ATOM 7108 O O . ILE G 1 56 ? -49.914 -28.585 -50.318 1.00 22.07 56 ILE G O 1
ATOM 7113 N N . ALA G 1 57 ? -49.533 -26.696 -51.462 1.00 18.71 57 ALA G N 1
ATOM 7114 C CA . ALA G 1 57 ? -49.615 -27.388 -52.763 1.00 19.18 57 ALA G CA 1
ATOM 7115 C C . ALA G 1 57 ? -49.040 -26.501 -53.827 1.00 17.23 57 ALA G C 1
ATOM 7116 O O . ALA G 1 57 ? -49.072 -25.290 -53.713 1.00 16.60 57 ALA G O 1
ATOM 7118 N N . CYS G 1 58 ? -48.541 -27.121 -54.910 1.00 15.80 58 CYS G N 1
ATOM 7119 C CA . CYS G 1 58 ? -48.036 -26.380 -56.030 1.00 15.37 58 CYS G CA 1
ATOM 7120 C C . CYS G 1 58 ? -48.084 -27.183 -57.314 1.00 13.92 58 CYS G C 1
ATOM 7121 O O . CYS G 1 58 ? -48.155 -28.413 -57.297 1.00 14.72 58 CYS G O 1
ATOM 7124 N N . LEU G 1 59 ? -47.955 -26.433 -58.414 1.00 13.47 59 LEU G N 1
ATOM 7125 C CA . LEU G 1 59 ? -47.795 -27.052 -59.726 1.00 13.69 59 LEU G CA 1
ATOM 7126 C C . LEU G 1 59 ? -47.049 -26.019 -60.570 1.00 13.39 59 LEU G C 1
ATOM 7127 O O . LEU G 1 59 ? -47.576 -24.959 -60.810 1.00 14.95 59 LEU G O 1
ATOM 7132 N N . MET G 1 60 ? -45.891 -26.438 -61.029 1.00 11.98 60 MET G N 1
ATOM 7133 C CA . MET G 1 60 ? -45.086 -25.585 -61.911 1.00 12.44 60 MET G CA 1
ATOM 7134 C C . MET G 1 60 ? -45.436 -25.901 -63.347 1.00 14.27 60 MET G C 1
ATOM 7135 O O . MET G 1 60 ? -45.570 -27.067 -63.720 1.00 13.67 60 MET G O 1
ATOM 7140 N N . ALA G 1 61 ? -45.571 -24.875 -64.182 1.00 13.42 61 ALA G N 1
ATOM 7141 C CA . ALA G 1 61 ? -45.930 -25.090 -65.551 1.00 13.83 61 ALA G CA 1
ATOM 7142 C C . ALA G 1 61 ? -45.431 -23.989 -66.436 1.00 13.14 61 ALA G C 1
ATOM 7143 O O . ALA G 1 61 ? -45.223 -22.857 -66.017 1.00 12.91 61 ALA G O 1
ATOM 7145 N N . GLY G 1 62 ? -45.269 -24.355 -67.687 1.00 12.55 62 GLY G N 1
ATOM 7146 C CA . GLY G 1 62 ? -44.718 -23.398 -68.660 1.00 12.57 62 GLY G CA 1
ATOM 7147 C C . GLY G 1 62 ? -44.889 -24.005 -70.034 1.00 12.31 62 GLY G C 1
ATOM 7148 O O . GLY G 1 62 ? -45.438 -25.077 -70.219 1.00 12.60 62 GLY G O 1
ATOM 7149 N N . HIS G 1 63 ? -44.434 -23.249 -71.018 1.00 11.97 63 HIS G N 1
ATOM 7150 C CA . HIS G 1 63 ? -44.556 -23.724 -72.421 1.00 11.31 63 HIS G CA 1
ATOM 7151 C C . HIS G 1 63 ? -43.463 -23.094 -73.304 1.00 10.85 63 HIS G C 1
ATOM 7152 O O . HIS G 1 63 ? -42.853 -22.064 -72.970 1.00 11.62 63 HIS G O 1
ATOM 7159 N N . ASP G 1 64 ? -43.225 -23.750 -74.458 1.00 11.88 64 ASP G N 1
ATOM 7160 C CA . ASP G 1 64 ? -42.265 -23.308 -75.428 1.00 11.32 64 ASP G CA 1
ATOM 7161 C C . ASP G 1 64 ? -42.835 -22.686 -76.663 1.00 13.43 64 ASP G C 1
ATOM 7162 O O . ASP G 1 64 ? -42.172 -22.539 -77.674 1.00 15.02 64 ASP G O 1
ATOM 7167 N N . GLY G 1 65 ? -44.110 -22.363 -76.591 1.00 12.36 65 GLY G N 1
ATOM 7168 C CA . GLY G 1 65 ? -44.814 -21.806 -77.761 1.00 15.02 65 GLY G CA 1
ATOM 7169 C C . GLY G 1 65 ? -45.469 -22.868 -78.613 1.00 16.52 65 GLY G C 1
ATOM 7170 O O . GLY G 1 65 ? -46.111 -22.565 -79.632 1.00 18.97 65 GLY G O 1
ATOM 7171 N N . ARG G 1 66 ? -45.281 -24.108 -78.282 1.00 14.09 66 ARG G N 1
ATOM 7172 C CA . ARG G 1 66 ? -45.855 -25.274 -79.049 1.00 17.41 66 ARG G CA 1
ATOM 7173 C C . ARG G 1 66 ? -46.548 -26.263 -78.099 1.00 17.68 66 ARG G C 1
ATOM 7174 O O . ARG G 1 66 ? -47.643 -26.758 -78.418 1.00 16.83 66 ARG G O 1
ATOM 7182 N N . ARG G 1 67 ? -45.906 -26.633 -77.001 1.00 13.04 67 ARG G N 1
ATOM 7183 C CA . ARG G 1 67 ? -46.437 -27.584 -76.048 1.00 12.05 67 ARG G CA 1
ATOM 7184 C C . ARG G 1 67 ? -46.259 -27.066 -74.653 1.00 13.06 67 ARG G C 1
ATOM 7185 O O . ARG G 1 67 ? -45.327 -26.268 -74.381 1.00 13.66 67 ARG G O 1
ATOM 7193 N N . GLY G 1 68 ? -47.113 -27.530 -73.747 1.00 11.66 68 GLY G N 1
ATOM 7194 C CA . GLY G 1 68 ? -46.993 -27.266 -72.332 1.00 11.03 68 GLY G CA 1
ATOM 7195 C C . GLY G 1 68 ? -46.212 -28.360 -71.634 1.00 11.65 68 GLY G C 1
ATOM 7196 O O . GLY G 1 68 ? -46.276 -29.505 -72.075 1.00 12.42 68 GLY G O 1
ATOM 7197 N N . TYR G 1 69 ? -45.528 -27.999 -70.547 1.00 10.35 69 TYR G N 1
ATOM 7198 C CA . TYR G 1 69 ? -44.755 -28.967 -69.780 1.00 12.17 69 TYR G CA 1
ATOM 7199 C C . TYR G 1 69 ? -44.996 -28.636 -68.325 1.00 12.34 69 TYR G C 1
ATOM 7200 O O . TYR G 1 69 ? -44.794 -27.500 -67.907 1.00 13.03 69 TYR G O 1
ATOM 7209 N N . LEU G 1 70 ? -45.371 -29.639 -67.539 1.00 11.53 70 LEU G N 1
ATOM 7210 C CA . LEU G 1 70 ? -45.710 -29.450 -66.136 1.00 13.17 70 LEU G CA 1
ATOM 7211 C C . LEU G 1 70 ? -44.761 -30.234 -65.268 1.00 14.00 70 LEU G C 1
ATOM 7212 O O . LEU G 1 70 ? -44.268 -31.303 -65.664 1.00 16.10 70 LEU G O 1
ATOM 7217 N N . GLN G 1 71 ? -44.433 -29.672 -64.087 1.00 14.85 71 GLN G N 1
ATOM 7218 C CA . GLN G 1 71 ? -43.553 -30.419 -63.168 1.00 17.39 71 GLN G CA 1
ATOM 7219 C C . GLN G 1 71 ? -43.732 -29.960 -61.734 1.00 14.56 71 GLN G C 1
ATOM 7220 O O . GLN G 1 71 ? -44.427 -29.011 -61.462 1.00 14.62 71 GLN G O 1
ATOM 7226 N N . HIS G 1 72 ? -43.144 -30.750 -60.810 1.00 16.01 72 HIS G N 1
ATOM 7227 C CA . HIS G 1 72 ? -43.266 -30.468 -59.395 1.00 15.69 72 HIS G CA 1
ATOM 7228 C C . HIS G 1 72 ? -44.712 -30.278 -58.919 1.00 17.96 72 HIS G C 1
ATOM 7229 O O . HIS G 1 72 ? -45.008 -29.338 -58.154 1.00 19.47 72 HIS G O 1
ATOM 7236 N N . LEU G 1 73 ? -45.596 -31.220 -59.280 1.00 15.35 73 LEU G N 1
ATOM 7237 C CA . LEU G 1 73 ? -46.901 -31.281 -58.744 1.00 15.30 73 LEU G CA 1
ATOM 7238 C C . LEU G 1 73 ? -46.827 -31.844 -57.330 1.00 16.64 73 LEU G C 1
ATOM 7239 O O . LEU G 1 73 ? -46.275 -32.954 -57.144 1.00 18.48 73 LEU G O 1
ATOM 7244 N N . VAL G 1 74 ? -47.237 -31.068 -56.311 1.00 14.92 74 VAL G N 1
ATOM 7245 C CA . VAL G 1 74 ? -47.145 -31.495 -54.931 1.00 17.88 74 VAL G CA 1
ATOM 7246 C C . VAL G 1 74 ? -48.361 -31.058 -54.149 1.00 17.92 74 VAL G C 1
ATOM 7247 O O . VAL G 1 74 ? -48.823 -29.910 -54.313 1.00 17.22 74 VAL G O 1
ATOM 7251 N N . VAL G 1 75 ? -48.886 -31.953 -53.291 1.00 18.09 75 VAL G N 1
ATOM 7252 C CA . VAL G 1 75 ? -49.844 -31.604 -52.286 1.00 19.96 75 VAL G CA 1
ATOM 7253 C C . VAL G 1 75 ? -49.268 -32.148 -50.957 1.00 21.74 75 VAL G C 1
ATOM 7254 O O . VAL G 1 75 ? -48.922 -33.324 -50.901 1.00 23.91 75 VAL G O 1
ATOM 7258 N N . ASP G 1 76 ? -49.178 -31.271 -49.947 1.00 22.48 76 ASP G N 1
ATOM 7259 C CA . ASP G 1 76 ? -48.753 -31.706 -48.581 1.00 28.06 76 ASP G CA 1
ATOM 7260 C C . ASP G 1 76 ? -49.628 -32.864 -48.139 1.00 27.28 76 ASP G C 1
ATOM 7261 O O . ASP G 1 76 ? -50.850 -32.845 -48.337 1.00 27.86 76 ASP G O 1
ATOM 7266 N N . PRO G 1 77 ? -49.042 -33.904 -47.468 1.00 29.34 77 PRO G N 1
ATOM 7267 C CA . PRO G 1 77 ? -49.784 -35.085 -47.044 1.00 33.00 77 PRO G CA 1
ATOM 7268 C C . PRO G 1 77 ? -51.046 -34.819 -46.244 1.00 33.72 77 PRO G C 1
ATOM 7269 O O . PRO G 1 77 ? -52.017 -35.562 -46.384 1.00 34.14 77 PRO G O 1
ATOM 7273 N N . GLY G 1 78 ? -51.027 -33.778 -45.413 1.00 33.44 78 GLY G N 1
ATOM 7274 C CA . GLY G 1 78 ? -52.186 -33.391 -44.626 1.00 34.58 78 GLY G CA 1
ATOM 7275 C C . GLY G 1 78 ? -53.400 -32.908 -45.385 1.00 35.89 78 GLY G C 1
ATOM 7276 O O . GLY G 1 78 ? -54.511 -32.850 -44.824 1.00 37.05 78 GLY G O 1
ATOM 7277 N N . TYR G 1 79 ? -53.198 -32.600 -46.676 1.00 30.37 79 TYR G N 1
ATOM 7278 C CA . TYR G 1 79 ? -54.232 -32.022 -47.523 1.00 32.50 79 TYR G CA 1
ATOM 7279 C C . TYR G 1 79 ? -54.476 -32.867 -48.779 1.00 28.87 79 TYR G C 1
ATOM 7280 O O . TYR G 1 79 ? -55.169 -32.408 -49.674 1.00 26.92 79 TYR G O 1
ATOM 7289 N N . ARG G 1 80 ? -54.027 -34.122 -48.788 1.00 29.05 80 ARG G N 1
ATOM 7290 C CA . ARG G 1 80 ? -54.294 -35.027 -49.916 1.00 27.10 80 ARG G CA 1
ATOM 7291 C C . ARG G 1 80 ? -55.711 -35.578 -49.926 1.00 26.44 80 ARG G C 1
ATOM 7292 O O . ARG G 1 80 ? -56.403 -35.647 -48.895 1.00 28.12 80 ARG G O 1
ATOM 7300 N N . GLY G 1 81 ? -56.125 -35.950 -51.132 1.00 22.77 81 GLY G N 1
ATOM 7301 C CA . GLY G 1 81 ? -57.439 -36.498 -51.344 1.00 24.14 81 GLY G CA 1
ATOM 7302 C C . GLY G 1 81 ? -58.593 -35.501 -51.274 1.00 23.28 81 GLY G C 1
ATOM 7303 O O . GLY G 1 81 ? -59.742 -35.898 -51.150 1.00 25.91 81 GLY G O 1
ATOM 7304 N N . LEU G 1 82 ? -58.271 -34.212 -51.464 1.00 22.19 82 LEU G N 1
ATOM 7305 C CA . LEU G 1 82 ? -59.256 -33.167 -51.428 1.00 22.29 82 LEU G CA 1
ATOM 7306 C C . LEU G 1 82 ? -59.458 -32.545 -52.804 1.00 22.13 82 LEU G C 1
ATOM 7307 O O . LEU G 1 82 ? -60.220 -31.580 -52.941 1.00 23.61 82 LEU G O 1
ATOM 7312 N N . GLY G 1 83 ? -58.749 -33.041 -53.821 1.00 19.53 83 GLY G N 1
ATOM 7313 C CA . GLY G 1 83 ? -58.942 -32.532 -55.137 1.00 18.76 83 GLY G CA 1
ATOM 7314 C C . GLY G 1 83 ? -58.019 -31.370 -55.459 1.00 18.23 83 GLY G C 1
ATOM 7315 O O . GLY G 1 83 ? -58.192 -30.718 -56.503 1.00 19.16 83 GLY G O 1
ATOM 7316 N N . LEU G 1 84 ? -57.048 -31.072 -54.599 1.00 17.65 84 LEU G N 1
ATOM 7317 C CA . LEU G 1 84 ? -56.166 -29.910 -54.856 1.00 18.00 84 LEU G CA 1
ATOM 7318 C C . LEU G 1 84 ? -55.311 -30.073 -56.098 1.00 17.69 84 LEU G C 1
ATOM 7319 O O . LEU G 1 84 ? -55.029 -29.082 -56.806 1.00 16.63 84 LEU G O 1
ATOM 7324 N N . ALA G 1 85 ? -54.737 -31.254 -56.345 1.00 16.46 85 ALA G N 1
ATOM 7325 C CA . ALA G 1 85 ? -53.932 -31.463 -57.523 1.00 15.57 85 ALA G CA 1
ATOM 7326 C C . ALA G 1 85 ? -54.784 -31.265 -58.768 1.00 16.61 85 ALA G C 1
ATOM 7327 O O . ALA G 1 85 ? -54.380 -30.605 -59.717 1.00 16.51 85 ALA G O 1
ATOM 7329 N N . ARG G 1 86 ? -55.938 -31.879 -58.801 1.00 16.53 86 ARG G N 1
ATOM 7330 C CA . ARG G 1 86 ? -56.857 -31.698 -59.915 1.00 17.74 86 ARG G CA 1
ATOM 7331 C C . ARG G 1 86 ? -57.286 -30.256 -60.116 1.00 17.36 86 ARG G C 1
ATOM 7332 O O . ARG G 1 86 ? -57.363 -29.815 -61.270 1.00 16.87 86 ARG G O 1
ATOM 7340 N N . ARG G 1 87 ? -57.505 -29.508 -59.029 1.00 17.73 87 ARG G N 1
ATOM 7341 C CA . ARG G 1 87 ? -57.908 -28.093 -59.133 1.00 18.59 87 ARG G CA 1
ATOM 7342 C C . ARG G 1 87 ? -56.777 -27.320 -59.808 1.00 17.05 87 ARG G C 1
ATOM 7343 O O . ARG G 1 87 ? -57.045 -26.523 -60.745 1.00 16.91 87 ARG G O 1
ATOM 7351 N N . MET G 1 88 ? -55.545 -27.580 -59.416 1.00 15.93 88 MET G N 1
ATOM 7352 C CA . MET G 1 88 ? -54.381 -26.884 -60.035 1.00 15.47 88 MET G CA 1
ATOM 7353 C C . MET G 1 88 ? -54.198 -27.310 -61.471 1.00 15.47 88 MET G C 1
ATOM 7354 O O . MET G 1 88 ? -53.975 -26.445 -62.349 1.00 14.54 88 MET G O 1
ATOM 7359 N N . LEU G 1 89 ? -54.332 -28.604 -61.759 1.00 14.37 89 LEU G N 1
ATOM 7360 C CA . LEU G 1 89 ? -54.198 -29.133 -63.119 1.00 15.00 89 LEU G CA 1
ATOM 7361 C C . LEU G 1 89 ? -55.222 -28.469 -64.040 1.00 15.04 89 LEU G C 1
ATOM 7362 O O . LEU G 1 89 ? -54.855 -27.997 -65.152 1.00 15.14 89 LEU G O 1
ATOM 7367 N N . ASP G 1 90 ? -56.476 -28.469 -63.647 1.00 14.54 90 ASP G N 1
ATOM 7368 C CA . ASP G 1 90 ? -57.541 -27.879 -64.497 1.00 16.19 90 ASP G CA 1
ATOM 7369 C C . ASP G 1 90 ? -57.208 -26.415 -64.822 1.00 16.76 90 ASP G C 1
ATOM 7370 O O . ASP G 1 90 ? -57.404 -25.958 -65.973 1.00 15.89 90 ASP G O 1
ATOM 7375 N N . GLU G 1 91 ? -56.792 -25.668 -63.821 1.00 15.67 91 GLU G N 1
ATOM 7376 C CA . GLU G 1 91 ? -56.533 -24.231 -63.986 1.00 15.86 91 GLU G CA 1
ATOM 7377 C C . GLU G 1 91 ? -55.317 -23.990 -64.853 1.00 14.24 91 GLU G C 1
ATOM 7378 O O . GLU G 1 91 ? -55.358 -23.121 -65.767 1.00 14.40 91 GLU G O 1
ATOM 7384 N N . VAL G 1 92 ? -54.212 -24.729 -64.643 1.00 13.42 92 VAL G N 1
ATOM 7385 C CA . VAL G 1 92 ? -53.033 -24.577 -65.505 1.00 13.35 92 VAL G CA 1
ATOM 7386 C C . VAL G 1 92 ? -53.378 -24.903 -66.950 1.00 12.88 92 VAL G C 1
ATOM 7387 O O . VAL G 1 92 ? -53.010 -24.173 -67.874 1.00 14.30 92 VAL G O 1
ATOM 7391 N N . LEU G 1 93 ? -54.143 -25.965 -67.184 1.00 12.61 93 LEU G N 1
ATOM 7392 C CA . LEU G 1 93 ? -54.468 -26.341 -68.548 1.00 13.86 93 LEU G CA 1
ATOM 7393 C C . LEU G 1 93 ? -55.329 -25.290 -69.223 1.00 13.76 93 LEU G C 1
ATOM 7394 O O . LEU G 1 93 ? -55.199 -25.069 -70.429 1.00 15.55 93 LEU G O 1
ATOM 7399 N N . ALA G 1 94 ? -56.220 -24.672 -68.473 1.00 13.68 94 ALA G N 1
ATOM 7400 C CA . ALA G 1 94 ? -57.065 -23.606 -69.019 1.00 14.08 94 ALA G CA 1
ATOM 7401 C C . ALA G 1 94 ? -56.204 -22.400 -69.398 1.00 13.75 94 ALA G C 1
ATOM 7402 O O . ALA G 1 94 ? -56.469 -21.781 -70.439 1.00 15.48 94 ALA G O 1
ATOM 7404 N N . ARG G 1 95 ? -55.269 -22.029 -68.547 1.00 13.85 95 ARG G N 1
ATOM 7405 C CA . ARG G 1 95 ? -54.377 -20.893 -68.821 1.00 12.87 95 ARG G CA 1
ATOM 7406 C C . ARG G 1 95 ? -53.530 -21.217 -70.021 1.00 15.09 95 ARG G C 1
ATOM 7407 O O . ARG G 1 95 ? -53.315 -20.336 -70.877 1.00 15.50 95 ARG G O 1
ATOM 7415 N N . LEU G 1 96 ? -53.021 -22.425 -70.109 1.00 12.65 96 LEU G N 1
ATOM 7416 C CA . LEU G 1 96 ? -52.220 -22.837 -71.302 1.00 13.84 96 LEU G CA 1
ATOM 7417 C C . LEU G 1 96 ? -53.086 -22.745 -72.572 1.00 13.67 96 LEU G C 1
ATOM 7418 O O . LEU G 1 96 ? -52.591 -22.236 -73.612 1.00 14.60 96 LEU G O 1
ATOM 7423 N N . ALA G 1 97 ? -54.338 -23.173 -72.528 1.00 13.34 97 ALA G N 1
ATOM 7424 C CA . ALA G 1 97 ? -55.201 -23.101 -73.685 1.00 14.82 97 ALA G CA 1
ATOM 7425 C C . ALA G 1 97 ? -55.410 -21.675 -74.160 1.00 15.81 97 ALA G C 1
ATOM 7426 O O . ALA G 1 97 ? -55.386 -21.400 -75.378 1.00 17.20 97 ALA G O 1
ATOM 7428 N N . ARG G 1 98 ? -55.601 -20.761 -73.228 1.00 15.69 98 ARG G N 1
ATOM 7429 C CA . ARG G 1 98 ? -55.708 -19.324 -73.543 1.00 15.88 98 ARG G CA 1
ATOM 7430 C C . ARG G 1 98 ? -54.503 -18.859 -74.334 1.00 15.84 98 ARG G C 1
ATOM 7431 O O . ARG G 1 98 ? -54.622 -18.063 -75.293 1.00 15.53 98 ARG G O 1
ATOM 7439 N N . GLU G 1 99 ? -53.325 -19.362 -73.995 1.00 15.20 99 GLU G N 1
ATOM 7440 C CA . GLU G 1 99 ? -52.060 -18.983 -74.678 1.00 15.35 99 GLU G CA 1
ATOM 7441 C C . GLU G 1 99 ? -51.775 -19.758 -75.983 1.00 15.05 99 GLU G C 1
ATOM 7442 O O . GLU G 1 99 ? -50.744 -19.534 -76.593 1.00 16.83 99 GLU G O 1
ATOM 7448 N N . GLY G 1 100 ? -52.708 -20.574 -76.417 1.00 14.66 100 GLY G N 1
ATOM 7449 C CA . GLY G 1 100 ? -52.649 -21.329 -77.662 1.00 15.65 100 GLY G CA 1
ATOM 7450 C C . GLY G 1 100 ? -51.940 -22.615 -77.525 1.00 16.56 100 GLY G C 1
ATOM 7451 O O . GLY G 1 100 ? -51.595 -23.204 -78.556 1.00 19.27 100 GLY G O 1
ATOM 7452 N N . ILE G 1 101 ? -51.850 -23.135 -76.323 1.00 13.27 101 ILE G N 1
ATOM 7453 C CA . ILE G 1 101 ? -51.158 -24.418 -76.047 1.00 13.59 101 ILE G CA 1
ATOM 7454 C C . ILE G 1 101 ? -52.247 -25.460 -75.752 1.00 15.96 101 ILE G C 1
ATOM 7455 O O . ILE G 1 101 ? -52.845 -25.436 -74.679 1.00 21.04 101 ILE G O 1
ATOM 7460 N N . GLY G 1 102 ? -52.434 -26.274 -76.760 1.00 19.09 102 GLY G N 1
ATOM 7461 C CA . GLY G 1 102 ? -53.503 -27.262 -76.715 1.00 22.08 102 GLY G CA 1
ATOM 7462 C C . GLY G 1 102 ? -53.099 -28.660 -76.272 1.00 23.56 102 GLY G C 1
ATOM 7463 O O . GLY G 1 102 ? -53.997 -29.494 -76.098 1.00 27.04 102 GLY G O 1
ATOM 7464 N N . LYS G 1 103 ? -51.816 -28.922 -76.158 1.00 16.57 103 LYS G N 1
ATOM 7465 C CA . LYS G 1 103 ? -51.303 -30.235 -75.768 1.00 15.73 103 LYS G CA 1
ATOM 7466 C C . LYS G 1 103 ? -50.122 -30.032 -74.847 1.00 14.06 103 LYS G C 1
ATOM 7467 O O . LYS G 1 103 ? -49.254 -29.191 -75.070 1.00 13.69 103 LYS G O 1
ATOM 7473 N N . SER G 1 104 ? -50.149 -30.766 -73.718 1.00 11.80 104 SER G N 1
ATOM 7474 C CA . SER G 1 104 ? -49.144 -30.656 -72.682 1.00 11.78 104 SER G CA 1
ATOM 7475 C C . SER G 1 104 ? -48.611 -32.068 -72.323 1.00 12.67 104 SER G C 1
ATOM 7476 O O . SER G 1 104 ? -49.291 -33.079 -72.563 1.00 13.55 104 SER G O 1
ATOM 7479 N N . HIS G 1 105 ? -47.424 -32.060 -71.764 1.00 12.43 105 HIS G N 1
ATOM 7480 C CA . HIS G 1 105 ? -46.680 -33.276 -71.414 1.00 12.58 105 HIS G CA 1
ATOM 7481 C C . HIS G 1 105 ? -46.190 -33.221 -70.004 1.00 13.51 105 HIS G C 1
ATOM 7482 O O . HIS G 1 105 ? -45.837 -32.149 -69.481 1.00 12.99 105 HIS G O 1
ATOM 7489 N N . VAL G 1 106 ? -46.068 -34.408 -69.391 1.00 12.83 106 VAL G N 1
ATOM 7490 C CA . VAL G 1 106 ? -45.266 -34.603 -68.149 1.00 13.40 106 VAL G CA 1
ATOM 7491 C C . VAL G 1 106 ? -44.298 -35.771 -68.330 1.00 12.84 106 VAL G C 1
ATOM 7492 O O . VAL G 1 106 ? -44.660 -36.734 -69.025 1.00 14.23 106 VAL G O 1
ATOM 7496 N N . PHE G 1 107 ? -43.101 -35.648 -67.771 1.00 13.77 107 PHE G N 1
ATOM 7497 C CA . PHE G 1 107 ? -42.115 -36.752 -67.740 1.00 15.73 107 PHE G CA 1
ATOM 7498 C C . PHE G 1 107 ? -42.140 -37.276 -66.305 1.00 18.17 107 PHE G C 1
ATOM 7499 O O . PHE G 1 107 ? -42.086 -36.486 -65.327 1.00 20.73 107 PHE G O 1
ATOM 7507 N N . VAL G 1 108 ? -42.229 -38.579 -66.146 1.00 14.98 108 VAL G N 1
ATOM 7508 C CA . VAL G 1 108 ? -42.235 -39.191 -64.829 1.00 15.48 108 VAL G CA 1
ATOM 7509 C C . VAL G 1 108 ? -41.251 -40.338 -64.811 1.00 15.47 108 VAL G C 1
ATOM 7510 O O . VAL G 1 108 ? -41.289 -41.202 -65.671 1.00 17.06 108 VAL G O 1
ATOM 7514 N N . LEU G 1 109 ? -40.364 -40.300 -63.849 1.00 17.32 109 LEU G N 1
ATOM 7515 C CA . LEU G 1 109 ? -39.349 -41.381 -63.726 1.00 19.78 109 LEU G CA 1
ATOM 7516 C C . LEU G 1 109 ? -40.013 -42.721 -63.538 1.00 20.52 109 LEU G C 1
ATOM 7517 O O . LEU G 1 109 ? -40.970 -42.822 -62.779 1.00 20.06 109 LEU G O 1
ATOM 7522 N N . ASP G 1 110 ? -39.504 -43.749 -64.224 1.00 19.77 110 ASP G N 1
ATOM 7523 C CA . ASP G 1 110 ? -40.037 -45.126 -64.104 1.00 22.37 110 ASP G CA 1
ATOM 7524 C C . ASP G 1 110 ? -39.968 -45.566 -62.623 1.00 24.31 110 ASP G C 1
ATOM 7525 O O . ASP G 1 110 ? -40.866 -46.287 -62.155 1.00 26.39 110 ASP G O 1
ATOM 7530 N N . ALA G 1 111 ? -38.935 -45.142 -61.911 1.00 25.36 111 ALA G N 1
ATOM 7531 C CA . ALA G 1 111 ? -38.708 -45.531 -60.495 1.00 29.88 111 ALA G CA 1
ATOM 7532 C C . ALA G 1 111 ? -39.693 -44.854 -59.520 1.00 29.13 111 ALA G C 1
ATOM 7533 O O . ALA G 1 111 ? -39.821 -45.299 -58.373 1.00 31.47 111 ALA G O 1
ATOM 7535 N N . ALA G 1 112 ? -40.355 -43.775 -59.951 1.00 25.54 112 ALA G N 1
ATOM 7536 C CA . ALA G 1 112 ? -41.291 -43.028 -59.113 1.00 26.38 112 ALA G CA 1
ATOM 7537 C C . ALA G 1 112 ? -42.679 -43.710 -59.130 1.00 26.34 112 ALA G C 1
ATOM 7538 O O . ALA G 1 112 ? -43.619 -43.267 -59.795 1.00 26.00 112 ALA G O 1
ATOM 7540 N N . GLU G 1 113 ? -42.810 -44.787 -58.368 1.00 28.12 113 GLU G N 1
ATOM 7541 C CA . GLU G 1 113 ? -43.972 -45.653 -58.463 1.00 28.79 113 GLU G CA 1
ATOM 7542 C C . GLU G 1 113 ? -45.292 -44.945 -58.106 1.00 26.61 113 GLU G C 1
ATOM 7543 O O . GLU G 1 113 ? -46.278 -45.122 -58.793 1.00 25.41 113 GLU G O 1
ATOM 7549 N N . GLU G 1 114 ? -45.266 -44.125 -57.076 1.00 25.19 114 GLU G N 1
ATOM 7550 C CA . GLU G 1 114 ? -46.478 -43.421 -56.595 1.00 27.20 114 GLU G CA 1
ATOM 7551 C C . GLU G 1 114 ? -46.879 -42.350 -57.611 1.00 25.31 114 GLU G C 1
ATOM 7552 O O . GLU G 1 114 ? -48.053 -42.190 -57.937 1.00 22.91 114 GLU G O 1
ATOM 7558 N N . ALA G 1 115 ? -45.901 -41.644 -58.175 1.00 21.72 115 ALA G N 1
ATOM 7559 C CA . ALA G 1 115 ? -46.224 -40.659 -59.213 1.00 20.61 115 ALA G CA 1
ATOM 7560 C C . ALA G 1 115 ? -46.819 -41.336 -60.448 1.00 18.74 115 ALA G C 1
ATOM 7561 O O . ALA G 1 115 ? -47.738 -40.801 -61.055 1.00 18.71 115 ALA G O 1
ATOM 7563 N N . GLN G 1 116 ? -46.226 -42.455 -60.862 1.00 18.39 116 GLN G N 1
ATOM 7564 C CA . GLN G 1 116 ? -46.747 -43.181 -62.018 1.00 19.22 116 GLN G CA 1
ATOM 7565 C C . GLN G 1 116 ? -48.194 -43.557 -61.802 1.00 20.31 116 GLN G C 1
ATOM 7566 O O . GLN G 1 116 ? -49.066 -43.362 -62.682 1.00 21.69 116 GLN G O 1
ATOM 7572 N N . ALA G 1 117 ? -48.478 -44.043 -60.607 1.00 22.74 117 ALA G N 1
ATOM 7573 C CA . ALA G 1 117 ? -49.845 -44.450 -60.267 1.00 24.97 117 ALA G CA 1
ATOM 7574 C C . ALA G 1 117 ? -50.848 -43.287 -60.316 1.00 22.08 117 ALA G C 1
ATOM 7575 O O . ALA G 1 117 ? -51.949 -43.402 -60.886 1.00 22.37 117 ALA G O 1
ATOM 7577 N N . PHE G 1 118 ? -50.425 -42.120 -59.817 1.00 20.55 118 PHE G N 1
ATOM 7578 C CA . PHE G 1 118 ? -51.232 -40.907 -59.959 1.00 18.55 118 PHE G CA 1
ATOM 7579 C C . PHE G 1 118 ? -51.562 -40.598 -61.425 1.00 19.97 118 PHE G C 1
ATOM 7580 O O . PHE G 1 118 ? -52.694 -40.326 -61.804 1.00 18.98 118 PHE G O 1
ATOM 7588 N N . TRP G 1 119 ? -50.515 -40.561 -62.257 1.00 17.27 119 TRP G N 1
ATOM 7589 C CA . TRP G 1 119 ? -50.718 -40.114 -63.642 1.00 15.78 119 TRP G CA 1
ATOM 7590 C C . TRP G 1 119 ? -51.537 -41.142 -64.484 1.00 15.61 119 TRP G C 1
ATOM 7591 O O . TRP G 1 119 ? -52.353 -40.730 -65.311 1.00 16.83 119 TRP G O 1
ATOM 7602 N N . ARG G 1 120 ? -51.293 -42.417 -64.245 1.00 17.52 120 ARG G N 1
ATOM 7603 C CA . ARG G 1 120 ? -52.122 -43.475 -64.891 1.00 18.89 120 ARG G CA 1
ATOM 7604 C C . ARG G 1 120 ? -53.614 -43.292 -64.580 1.00 21.61 120 ARG G C 1
ATOM 7605 O O . ARG G 1 120 ? -54.454 -43.724 -65.366 1.00 23.00 120 ARG G O 1
ATOM 7613 N N . ALA G 1 121 ? -53.930 -42.700 -63.427 1.00 18.40 121 ALA G N 1
ATOM 7614 C CA . ALA G 1 121 ? -55.323 -42.553 -62.990 1.00 21.13 121 ALA G CA 1
ATOM 7615 C C . ALA G 1 121 ? -56.025 -41.319 -63.520 1.00 20.40 121 ALA G C 1
ATOM 7616 O O . ALA G 1 121 ? -57.218 -41.150 -63.296 1.00 22.57 121 ALA G O 1
ATOM 7618 N N . GLN G 1 122 ? -55.299 -40.440 -64.196 1.00 18.28 122 GLN G N 1
ATOM 7619 C CA . GLN G 1 122 ? -55.892 -39.224 -64.731 1.00 17.73 122 GLN G CA 1
ATOM 7620 C C . GLN G 1 122 ? -56.445 -39.492 -66.127 1.00 21.56 122 GLN G C 1
ATOM 7621 O O . GLN G 1 122 ? -55.697 -39.684 -67.074 1.00 20.75 122 GLN G O 1
ATOM 7627 N N . SER G 1 123 ? -57.775 -39.472 -66.252 1.00 22.95 123 SER G N 1
ATOM 7628 C CA . SER G 1 123 ? -58.416 -39.902 -67.504 1.00 24.04 123 SER G CA 1
ATOM 7629 C C . SER G 1 123 ? -58.224 -38.911 -68.663 1.00 23.62 123 SER G C 1
ATOM 7630 O O . SER G 1 123 ? -58.443 -39.306 -69.825 1.00 27.65 123 SER G O 1
ATOM 7633 N N . ASP G 1 124 ? -57.858 -37.663 -68.388 1.00 19.93 124 ASP G N 1
ATOM 7634 C CA . ASP G 1 124 ? -57.561 -36.636 -69.419 1.00 21.29 124 ASP G CA 1
ATOM 7635 C C . ASP G 1 124 ? -56.142 -36.684 -69.904 1.00 18.85 124 ASP G C 1
ATOM 7636 O O . ASP G 1 124 ? -55.750 -35.896 -70.774 1.00 19.69 124 ASP G O 1
ATOM 7641 N N . TRP G 1 125 ? -55.361 -37.615 -69.383 1.00 17.14 125 TRP G N 1
ATOM 7642 C CA . TRP G 1 125 ? -53.977 -37.804 -69.802 1.00 16.35 125 TRP G CA 1
ATOM 7643 C C . TRP G 1 125 ? -53.804 -39.230 -70.286 1.00 16.47 125 TRP G C 1
ATOM 7644 O O . TRP G 1 125 ? -54.587 -40.144 -69.915 1.00 18.28 125 TRP G O 1
ATOM 7655 N N . GLU G 1 126 ? -52.791 -39.450 -71.108 1.00 16.17 126 GLU G N 1
ATOM 7656 C CA . GLU G 1 126 ? -52.495 -40.782 -71.614 1.00 17.60 126 GLU G CA 1
ATOM 7657 C C . GLU G 1 126 ? -51.029 -41.037 -71.632 1.00 17.31 126 GLU G C 1
ATOM 7658 O O . GLU G 1 126 ? -50.225 -40.178 -72.018 1.00 16.31 126 GLU G O 1
ATOM 7664 N N . ARG G 1 127 ? -50.656 -42.200 -71.137 1.00 16.87 127 ARG G N 1
ATOM 7665 C CA . ARG G 1 127 ? -49.261 -42.607 -71.189 1.00 15.93 127 ARG G CA 1
ATOM 7666 C C . ARG G 1 127 ? -48.877 -42.949 -72.617 1.00 16.69 127 ARG G C 1
ATOM 7667 O O . ARG G 1 127 ? -49.576 -43.686 -73.297 1.00 21.38 127 ARG G O 1
ATOM 7675 N N . ARG G 1 128 ? -47.773 -42.388 -73.087 1.00 16.29 128 ARG G N 1
ATOM 7676 C CA . ARG G 1 128 ? -47.429 -42.523 -74.485 1.00 15.83 128 ARG G CA 1
ATOM 7677 C C . ARG G 1 128 ? -46.650 -43.778 -74.789 1.00 18.47 128 ARG G C 1
ATOM 7678 O O . ARG G 1 128 ? -45.629 -44.021 -74.178 1.00 20.52 128 ARG G O 1
ATOM 7686 N N . LYS G 1 129 ? -47.213 -44.583 -75.687 1.00 18.99 129 LYS G N 1
ATOM 7687 C CA . LYS G 1 129 ? -46.567 -45.799 -76.141 1.00 21.77 129 LYS G CA 1
ATOM 7688 C C . LYS G 1 129 ? -46.318 -45.760 -77.625 1.00 22.30 129 LYS G C 1
ATOM 7689 O O . LYS G 1 129 ? -46.070 -46.838 -78.213 1.00 25.65 129 LYS G O 1
ATOM 7695 N N . ASP G 1 130 ? -46.355 -44.561 -78.218 1.00 20.59 130 ASP G N 1
ATOM 7696 C CA . ASP G 1 130 ? -46.202 -44.349 -79.632 1.00 22.01 130 ASP G CA 1
ATOM 7697 C C . ASP G 1 130 ? -44.964 -43.538 -80.007 1.00 20.08 130 ASP G C 1
ATOM 7698 O O . ASP G 1 130 ? -44.728 -43.325 -81.187 1.00 21.18 130 ASP G O 1
ATOM 7703 N N . ILE G 1 131 ? -44.212 -43.130 -79.001 1.00 18.92 131 ILE G N 1
ATOM 7704 C CA . ILE G 1 131 ? -43.041 -42.232 -79.212 1.00 18.80 131 ILE G CA 1
ATOM 7705 C C . ILE G 1 131 ? -41.848 -42.709 -78.399 1.00 20.35 131 ILE G C 1
ATOM 7706 O O . ILE G 1 131 ? -41.968 -43.414 -77.395 1.00 20.51 131 ILE G O 1
ATOM 7711 N N . GLN G 1 132 ? -40.674 -42.316 -78.877 1.00 17.48 132 GLN G N 1
ATOM 7712 C CA . GLN G 1 132 ? -39.435 -42.373 -78.078 1.00 18.36 132 GLN G CA 1
ATOM 7713 C C . GLN G 1 132 ? -38.999 -41.002 -77.782 1.00 18.00 132 GLN G C 1
ATOM 7714 O O . GLN G 1 132 ? -39.263 -40.055 -78.550 1.00 18.20 132 GLN G O 1
ATOM 7720 N N . VAL G 1 133 ? -38.396 -40.821 -76.612 1.00 16.20 133 VAL G N 1
ATOM 7721 C CA . VAL G 1 133 ? -37.788 -39.526 -76.256 1.00 15.27 133 VAL G CA 1
ATOM 7722 C C . VAL G 1 133 ? -36.305 -39.723 -76.334 1.00 14.68 133 VAL G C 1
ATOM 7723 O O . VAL G 1 133 ? -35.717 -40.693 -75.850 1.00 15.69 133 VAL G O 1
ATOM 7727 N N . PHE G 1 134 ? -35.616 -38.757 -76.976 1.00 13.97 134 PHE G N 1
ATOM 7728 C CA . PHE G 1 134 ? -34.174 -38.687 -76.919 1.00 13.88 134 PHE G CA 1
ATOM 7729 C C . PHE G 1 134 ? -33.805 -37.395 -76.226 1.00 14.40 134 PHE G C 1
ATOM 7730 O O . PHE G 1 134 ? -34.467 -36.341 -76.473 1.00 13.42 134 PHE G O 1
ATOM 7738 N N . SER G 1 135 ? -32.813 -37.431 -75.353 1.00 14.60 135 SER G N 1
ATOM 7739 C CA . SER G 1 135 ? -32.363 -36.255 -74.614 1.00 15.22 135 SER G CA 1
ATOM 7740 C C . SER G 1 135 ? -30.890 -36.042 -74.726 1.00 15.08 135 SER G C 1
ATOM 7741 O O . SER G 1 135 ? -30.113 -36.994 -74.944 1.00 14.51 135 SER G O 1
ATOM 7744 N N . THR G 1 136 ? -30.417 -34.795 -74.587 1.00 15.08 136 THR G N 1
ATOM 7745 C CA . THR G 1 136 ? -29.009 -34.534 -74.586 1.00 16.31 136 THR G CA 1
ATOM 7746 C C . THR G 1 136 ? -28.364 -35.174 -73.333 1.00 19.93 136 THR G C 1
ATOM 7747 O O . THR G 1 136 ? -29.036 -35.258 -72.308 1.00 21.07 136 THR G O 1
ATOM 7751 N N . ARG G 1 137 ? -27.133 -35.643 -73.505 1.00 24.87 137 ARG G N 1
ATOM 7752 C CA . ARG G 1 137 ? -26.365 -36.372 -72.456 1.00 29.48 137 ARG G CA 1
ATOM 7753 C C . ARG G 1 137 ? -25.777 -35.481 -71.362 1.00 34.22 137 ARG G C 1
ATOM 7754 O O . ARG G 1 137 ? -25.472 -34.325 -71.643 1.00 40.78 137 ARG G O 1
#

Sequence (959 aa):
MQLRSVIAADHPALFALWSRTPGIRLRAEEDAYPFFLAYLQQRNPGLSLLVETEGEVIACLMAGHDGRRGYLQQHLVVDPGYRGLGLARRMLLDEVLARLAREGIGKSHVFFVLDAAEEAQAFWRAQSDWERRKDIQVFSTRMQLRSVIAADHPALFALWSRTPGIRLRAEEDAYPFFLAYLQQRNPGLSLLVETEGEVIACLMAGHDGRRGYLQHLVVDPGYRGLGLARRMLDEVLARLAREGIGKSHVFFVLDAAEEAQAFWRAQSDWERRKDIQVFSTRMQLRSVIAADHPALFALWSRTPGIRLRAEEDAYPFFLAYLQQRNPGLSLLVETEGEVIACLMAGHDGRRGYLQQHLVVDPGYRGLGLARRMLLDEVLARLAREGIGKSHVFFVLDAAEEAQAFWRAQSDWERRKDIQVFSTRMQLRSVIAADHPALFALWSRTPGIRLRAEDAYPFFLAYLQQRNPGLSLLVETEGEVIACLMAGHDGRRGYLQHLVVDPGYRGLGLARRMLDEVLARLAREGIGKSHVFFVLDAAEEAQAFWRAQSDWERRKDIQVFSTRMQLRSVIAADHPALFALWSRTPGIRLRAEDAYPFFLAYLQRNPGLSLLVETEGEVIACLMAGHDGRRGYLQHLVVDPGYRGLGLARRMLDEVLARLAREGIGKSHVFVLDAAEEAQAFWRAQSDWERRKDIQVFSTRMQLRSVIAADHPALFALWSRTPGIRLRAEDAYPFFLAYLQRNPGLSLLVETEGEVIACLMAGHDGRRGYLQHLVVDPGYRGLGLARRMLDEVLARLAREGIGKSHVFVLDAAEEAQAFWRAQSDWERRKDIQVFSTRMQLRSVIAADHPALFALWSRTPGIRLRAEDAYPFFLAYLQRNPGLSLLVETEGEVIACLMAGHDGRRGYLQHLVVDPGYRGLGLARRMLDEVLARLAREGIGKSHVFVLDAAEEAQAFWRAQSDWERRKDIQVFSTR

Secondary structure (DSSP, 8-state):
-EEEE--GGGHHHHHHHHHTSTT----GGGSHHHHHHHHHHSTTTSEEEEETTEEEEEEEEEE-SS-EEEEEEEE-GGGTTSSHHHHHHHHHHHHHHHTT---EEEEEETT-HHHHHHHHT-TTEEE--SEEEEEE-/-EEEE--GGGHHHHHHHHHTSTT----GGGSHHHHHHHHHHSTTTSEEEEETTEEEEEEEEEE-SS-EEEEEEEE-GGGTTSSHHHHHHHHHHHHHHHTT---EEEEEETT-HHHHHHHHT-TTEEE--SEEEEEE-/-EEEE--GGGHHHHHHHHHTSTT----GGGSHHHHHHHHHHSTTTSEEEEETTEEEEEEEEEE-SS-EEEEEEEE-GGGTTSSHHHHHHHHHHHHHHHTT---EEEEEETT-HHHHHHHHT-TTEEE--SEEEEEE-/-EEEE--GGGHHHHHHHHHTSTT----GGGSHHHHHHHHHHSTTTSEEEEETTEEEEEEEEEE-SS-EEEEEEEE-GGGTTSSHHHHHHHHHHHHHHHTT---EEEEEETT-HHHHHHHHT-TTEEE--SEEEEEE-/-EEEE--GGGHHHHHHHHHTSTT----GGGSHHHHHHHHHHSTTTSEEEEETTEEEEEEEEEE-SS-EEEEEEEE-GGGTTSSHHHHHHHHHHHHHHHTT---EEEEEETT-HHHHHHHHT-TTEEE--SEEEEEE-/-EEEE--GGGHHHHHHHHTT-TT----GGGSHHHHHHHHHHSTTTSEEEEETTEEEEEEEEEE-SS-EEEEEEEE-GGGTTSSHHHHHHHHHHHHHHHTT---EEEEEESSSSSHHHHHHT-TTEEE--SEEEEEE-/-EEEE--GGGHHHHHHHHHTSTT----GGGSHHHHHHHHHHSTTTSEEEEETTEEEEEEEEEE-SS-EEEEEEEE-GGGTTSSHHHHHHHHHHHHHHHTT---EE----TT-HHHHHHHHT-TT-----S-------

B-factor: mean 46.06, std 29.29, range [9.51, 192.31]

Solvent-accessible surface area: 44245 Å² total; per-residue (Å²): 110,100,37,58,33,4,103,29,85,14,3,74,42,0,38,44,1,3,62,131,12,121,73,37,111,65,82,75,35,13,9,65,4,20,6,5,10,16,13,91,54,0,90,21,0,0,0,0,0,36,25,171,76,114,12,5,0,0,0,9,0,0,9,0,10,54,14,0,7,5,31,26,37,5,17,33,94,64,73,134,85,114,44,6,16,72,107,0,0,76,62,0,36,57,48,1,52,44,38,14,8,74,43,2,5,6,36,10,58,61,86,25,108,146,40,12,47,64,16,144,76,26,98,49,4,67,100,32,143,61,20,40,8,2,0,18,183,111,99,38,59,35,4,103,29,84,14,19,96,42,0,74,45,1,4,61,131,12,125,78,37,129,65,91,78,29,7,40,86,23,30,6,13,9,10,14,94,50,0,88,20,0,1,0,0,0,30,25,169,74,113,12,6,0,0,0,7,0,0,8,1,9,28,12,0,5,8,30,29,38,4,17,31,93,65,66,114,84,111,42,11,15,72,105,0,0,76,61,0,38,57,50,0,54,44,37,9,6,70,56,2,7,6,55,9,58,58,92,30,132,129,32,11,48,58,16,146,78,24,102,50,4,66,100,36,143,62,22,40,8,1,0,18,182,111,98,37,60,35,5,102,29,84,14,2,68,45,0,36,44,1,4,60,133,12,124,69,36,130,66,90,71,32,8,10,63,4,20,6,5,10,11,14,91,53,0,89,21,0,0,0,0,0,31,27,172,75,115,12,6,0,0,1,6,0,0,10,0,8,15,12,0,7,6,29,22,37,4,17,33,97,65,74,106,84,112,44,6,15,73,104,0,0,77,61,0,38,58,49,0,53,46,34,10,7,65,59,2,7,6,54,9,45,67,98,23,149,119,33,8,48,61,14,142,77,26,99,50,4,66,72,39,163,58,19,37,7,1,0,17,183,109,100,42,57,35,4,102,29,84,14,3,74,43,0,32,44,1,4,61,123,23,117,52,36,137,73,96,70,30,4,9,64,4,21,6,11,8,11,13,90,50,1,88,20,0,0,0,0,0,37,27,177,78,96,10,1,0,0,0,7,0,0,8,0,8,35,6,0,2,5,42,25,36,5,26,27,86,66,70,162,85,112,43,5,13,73,102,0,0,76,58,0,37,59,52,0,53,51,35,11,7,65,56,2,7,5,40,26,43,58,92,15,129,101,26,8,63,55,9,119,78,28,99,50,4,69,86,34,142,60,20,48,8,1,0,16,182,111,99,39,57,36,5,101,27,85,14,2,70,43,0,40,44,2,5,62,132,12,126,68,36,133,64,90,71,29,4,10,46,3,21,8,2,11,14,12,99,54,0,88,23,2,0,0,0,0,36,26,172,75,112,12,5,0,0,0,6,0,0,9,0,9,38,14,0,10,6,37,20,36,5,17,33,93,64,74,136,84,111,43,5,15,73,105,0,0,76,52,0,37,40,54,0,62,174,85,33,7,66,66,2,7,6,56,10,44,53,92,21,127,141,40,16,62,62,16,124,79,26,90,41,11,88,66,39,156,55,20,38,8,1,0,17,186,98,128,39,72,36,4,104,29,84,14,20,97,44,0,70,45,2,6,38,147,12,109,52,37,164,67,100,74,37,12,41,97,88,66,9,78,52,15,14,148,48,0,87,20,0,0,0,0,0,42,28,172,74,113,11,5,0,0,0,7,0,0,9,1,9,25,16,0,13,5,26,23,38,6,16,31,90,66,74,137,89,78,42,7,15,99,106,0,0,66,61,0,38,60,48,0,54,51,35,11,6,65,55,2,6,11,52,10,76,69,93,31,136,76,35,26,58,64,6,160,76,27,91,40,9,78,98,34,136,58,20,51,8,1,0,14,187,134,89,37,60,35,4,102,28,86,14,2,69,43,0,37,44,0,4,63,128,11,124,72,36,126,68,145,71,110,15,10,47,4,49,6,3,18,60,12,103,186,5,90,22,1,0,0,0,0,31,21,171,75,113,11,5,0,0,0,7,0,3,45,88,60,152,56,0,66,6,72,32,37,5,16,20,90,72,82,132,84,123,43,8,16,71,105,0,0,75,62,0,48,58,47,0,63,168,68,66,6,80,92,20,46,39,152,42,91,136,93,25,124,141,39,30,47,65,36,151,77,27,122,83,45,142,157,74,164,106,82,151,97,185,92,142,286

Nearest PDB structures (foldseek):
  5ib0-assembly1_A  TM=1.007E+00  e=9.566E-29  Pseudomonas aeruginosa PAO1
  4qvt-assembly2_D  TM=8.841E-01  e=6.801E-10  Escherichia coli K-12
  4qvt-assembly5_H  TM=8.749E-01  e=5.984E-10  Escherichia coli K-12
  2pdo-assembly1_A  TM=8.761E-01  e=2.020E-09  Shigella flexneri 2a str. 2457T
  3ddd-assembly1_A  TM=7.292E-01  e=3.191E-05  Pyrococcus horikoshii

Radius of gyration: 35.27 Å; Cα contacts (8 Å, |Δi|>4): 1744; chains: 7; bounding box: 76×81×102 Å

InterPro domains:
  IPR000182 GNAT domain [PF00583] (18-120)
  IPR000182 GNAT domain [PS51186] (1-141)
  IPR016181 Acyl-CoA N-acyltransferase [SSF55729] (1-127)
  IPR050832 Bacterial Acetyltransferase [PTHR43877] (1-121)

Organism: Pseudomonas aeruginosa (strain ATCC 15692 / DSM 22644 / CIP 104116 / JCM 14847 / LMG 12228 / 1C / PRS 101 / PAO1) (NCBI:txid208964)